Protein 4MLA (pdb70)

InterPro domains:
  IPR006093 Oxygen oxidoreductase covalent FAD-binding site [PS00862] (63-98)
  IPR006094 FAD linked oxidase, N-terminal [PF01565] (63-203)
  IPR015345 Cytokinin dehydrogenase 1, FAD/cytokinin binding domain [PF09265] (235-510)
  IPR016164 FAD-linked oxidase-like, C-terminal [SSF55103] (235-510)
  IPR016166 FAD-binding domain, PCMH-type [PS51387] (59-234)
  IPR016167 FAD-binding, type PCMH, subdomain 1 [G3DSA:3.30.43.10] (47-510)
  IPR016169 FAD-binding, type PCMH, subdomain 2 [G3DSA:3.30.465.10] (116-236)
  IPR016170 Cytokinin dehydrogenase, C-terminal domain superfamily [G3DSA:3.40.462.10] (237-469)
  IPR036318 FAD-binding, type PCMH-like superfamily [SSF56176] (43-233)
  IPR050432 FAD-linked Oxidoreductases in Biosynthesis Pathways [PTHR13878] (32-510)

B-factor: mean 43.99, std 16.85, range [20.05, 146.57]

Solvent-accessible surface area: 39400 Å² total; per-residue (Å²): 138,80,66,68,60,1,50,76,43,231,32,102,24,101,25,23,49,171,134,12,80,78,14,3,121,4,11,0,30,61,32,83,60,100,5,12,0,3,0,46,3,40,28,27,71,5,0,1,30,0,0,119,30,0,61,86,60,24,144,66,4,103,9,9,0,1,38,30,18,68,5,45,36,14,41,1,19,9,2,1,63,117,0,0,0,0,88,8,22,40,32,117,47,73,112,35,110,30,63,126,28,56,0,9,0,6,2,0,6,19,2,5,55,0,0,115,45,0,50,163,97,38,37,0,1,54,2,1,16,30,22,1,30,30,3,0,10,32,10,0,19,37,0,0,15,2,1,11,0,10,74,46,0,0,3,8,44,14,12,55,53,1,27,0,0,4,0,83,0,70,67,31,74,2,10,66,156,94,91,44,46,4,3,26,0,9,2,4,0,22,23,3,1,9,7,10,5,45,2,68,3,9,15,45,112,22,18,94,44,0,27,28,1,53,0,5,3,58,71,21,75,21,0,4,62,4,0,17,59,0,7,122,38,153,118,2,0,26,2,2,1,0,39,3,18,5,93,122,113,32,35,43,95,94,10,99,96,78,10,113,23,79,102,120,197,30,26,16,3,0,2,0,2,23,41,17,73,73,84,78,45,102,60,8,79,120,73,6,61,75,8,24,92,138,14,129,10,64,122,60,7,17,2,26,24,58,25,57,12,49,99,3,2,21,32,46,49,78,55,10,98,133,61,119,90,119,99,60,19,90,19,34,7,8,61,6,10,0,6,0,9,121,80,6,5,116,113,0,8,103,43,0,4,64,169,18,19,171,56,20,87,55,21,70,8,10,0,2,1,2,20,43,87,79,23,57,120,89,6,8,23,20,33,5,132,56,118,18,1,0,13,0,1,13,35,25,27,3,68,49,192,85,53,131,5,6,63,75,60,12,99,56,40,26,55,74,2,45,98,26,5,140,147,33,120,2,44,33,52,16,37,61,8,67,45,87,70,51,125,80,0,77,104,14,7,40,107,82,24,116,22,3,65,103,12,1,109,103,36,0,23,24,2,0,5,12,36,12,17,109,2,10,88,45,37,58,84,143,74,52,75,57,0,54,85,52,210,18,89,24,102,24,22,56,173,127,12,77,75,12,3,117,3,13,0,33,61,33,84,62,104,5,10,0,2,0,48,4,43,28,27,71,4,0,1,30,0,0,122,31,0,63,86,55,20,152,62,5,106,6,10,0,1,37,32,18,66,5,44,37,13,38,1,19,11,2,1,62,124,0,0,0,0,94,8,22,44,30,107,50,71,109,39,104,32,64,126,30,55,0,8,0,6,2,0,4,13,2,7,50,0,0,117,45,0,50,161,100,39,39,0,2,54,3,1,14,32,23,1,26,30,4,0,10,32,10,0,18,38,0,0,15,2,1,11,0,9,70,49,0,0,4,9,43,16,13,57,52,1,25,0,0,6,0,87,0,71,67,30,75,1,12,67,160,93,83,44,46,4,4,28,0,7,2,3,1,23,22,2,2,7,7,10,4,49,2,64,3,9,15,44,112,23,18,92,48,0,27,48,2,112,0,47,2,69,72,26,84,17,0,0,77,3,0,11,59,0,7,116,36,162,111,3,0,27,3,1,1,0,37,3,71,5,124,222,34,57,15,10,0,1,0,2,22,39,17,63,78,77,78,44,99,79,6,79,126,57,6,59,79,7,20,91,136,10,131,7,71,122,107,27,74,150,101,64,58,25,53,13,47,99,3,2,19,32,45,47,78,54,10,95,135,60,120,89,116,98,63,19,92,18,34,6,3,60,6,11,0,5,0,10,99,79,5,0,55,114,0,5,94,52,0,4,58,164,16,19,149,73,26,128,55,18,72,6,11,0,2,1,2,20,49,90,83,24,58,126,93,6,8,22,19,38,5,131,56,114,21,0,0,12,0,0,12,34,26,27,3,70,47,191,86,53,152,8,7,67,74,59,12,93,55,33,28,63,79,2,45,110,25,6,134,146,34,119,2,42,32,56,17,38,61,7,67,47,86,68,52,127,75,1,76,99,17,8,38,108,84,22,119,26,3,63,101,13,1,104,100,33,0,23,25,2,0,5,12,37,12,18,103,2,11,84,49,36,63,71

Sequence (937 aa):
DMLSPLGALRLDGHFSFHDVSAMARDFGNQCSFLPAAVLHPGSVSDIAATVRHVFSLGEGSPLTVAARGHGHSLMGQSQAAQGIVVRMESLRGARLQVHDGFVDAPGGELWINVLRETLKHGLAPKSWTDYLHLTVGGTLSNAGVSGQAFRHGPQVSNVNQLEIVTGRGDVVTCSPEDNSDLFYAALGGLGQFGIITRARIALEPAPEMVRWIRVLYSDFESFTEDQEMLIMAENSFDYIEGFVIINRTGILNNWRASFKPQDPRVLYCLELTKNFNSGDTDTMEQEVAVLLSRLRFIQSTLFHTDVTYLEFLDRVHTSELKLRAQSLWEVPHPWLNLLIPRSSIRRFATEVFGRILKDSNNGPILLYPVNKSKWDNKTSVVIPDEEIFYLVGFLSSAPSLSGHGSIAHAMSLNSQIVEFCEEADIGMKQYLAHYTTQEQWKTHFGARWETFERRKHRYDPLAILAPGQRIFPKASLDMLSPLGALRLDGHFSFHDVSAMARDFGNQCSFLPAAVLHPGSVSDIAATVRHVFSLGEGSPLTVAARGHGHSLMGQSQAAQGIVVRMESLRGARLQVHDGFVDAPGGELWINVLRETLKHGLAPKSWTDYLHLTVGGTLSNAGVSGQAFRHGPQVSNVNQLEIVTGRGDVVTCSPEDNSDLFYAALGGLGQFGIITRARIALEPAPEMVRWIRVLYSDFESFTEDQEMLIMAENSFDYIEGFVIINRVLYCLELTKNFNSGDTDTMEQEVAVLLSRLRFIQSTLFHTDVTYLEFLDRVHTSELKLRAQSLWEVPHPWLNLLIPRSSIRRFATEVFGRILKDSNNGPILLYPVNKSKWDNKTSVVIPDEEIFYLVGFLSSAPSLSGHGSIAHAMSLNSQIVEFCEEADIGMKQYLAHYTTQEQWKTHFGARWETFERRKHRYDPLAILAPGQRIFPKASL

Secondary structure (DSSP, 8-state):
--SHHHHTS--SSEEESS--GGGG--TT-S-----SEEEE-SSHHHHHHHHHHHHHTGGG----EEEESS---SSSTT--TTSEEEEGGGG-SS--EEETTEEEEETT-BHHHHHHHHHTTTEEES---S-SSSBHHHHHTT----TTHHHH--GGGSEEEEEEEETTS-EEEEBTTBSHHHHHHHTT-TTSSEEEEEEEEEEEEPPSEEEEEEEEES-HHHHHHHHHHHHHSTT--SEEEEEEEES---HHHHHTTTSEES---EEEEEEEEEEE-GGGHHHHHHHHHHHHHT--SEEEEEEEEEEEHHHHHTHHHHHHHHH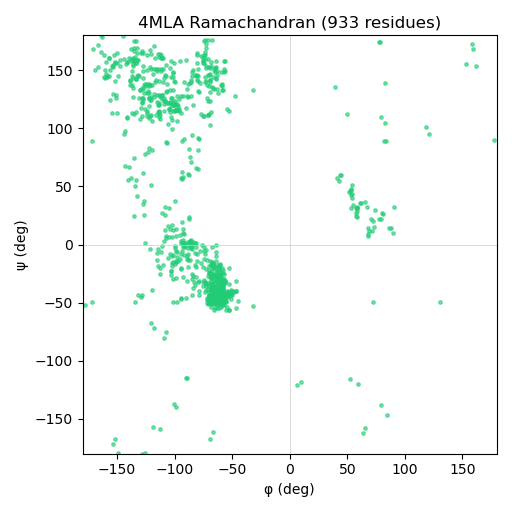HHTT-SSS----EEEEEEGGGHHHHHHHIIIII-S--TTS-EEEEEEEGGGS-TTSS----SSSEEEEEEE------SSTTSSHHHHHHHHHHHHHHHHHTT---EESS----SHHHHHHHHGGGHHHHHHHHHHH-TT--B-GGG-SS-TT--/--SHHHHTS--SSEEESS--GGGS--TT-S-----SEEEE-SSHHHHHHHHHHHHHT-TT----EEEESS---SSSTT--TTSEEEEGGGG-SS--EEETTEEEEETT-BHHHHHHHHHTTTEEES---S-SSSBHHHHHTT---STTHHHH--GGGSEEEEEEEETTS-EEEEBTTBSHHHHHHHTT-TTSSEEEEEEEEEEEEPPSEEEEEEEEES-HHHHHHHHHHHTT-TT--SEEEEEEEE--EEEEEEEEEEE-GGGHHHHHHHHHHHHHT--S-GGG-EEEEEEHHHHHTHHHHHHHHHHHTT-SSS----EEEEEEGGGHHHHHHHIIIII-S--TTS-EEEEEEEGGGS-TTSS----SSSEEEEEEE------SSSSSSHHHHHHHHHHHHHHHHHTT---EESS----SHHHHHHHHGGGHHHHHHHHHHH-TT--B-GGG-SS-TT--

Foldseek 3Di:
DLCVVVQVDPALFHKDQPPFQVLQDAQLLPGGAGERIETLHPDLLNVLVNLQSQVVVPQPDQAFEFEDARRHQNFQLRHDRHYYHYDQLSCQDDQWDDPPQKTKGFQNHFQLVNQVVQVVVQKHFQAAALAGRTGNLRCQLFFGHFQQCQPQNHQVLFWAWFFWQFSNSDTDIDGCVRPNLLSQCSRVVSFLGTGGGIIMGGMDRAFFKKKKKKFKDQDPVQVQVLQVCQSPDDPHFSGWWKWKFAPDDCPLVVLVVPWQWPPANIMMMIITMHGHHPVCVVVRVVSVCVNCVPGDTDNRRITIDMDTPSCSSNVVVVVCVVCVVVVNSRFRWPKWKKKFAPVLVVVLCCCLRVPLDRGLVQHIWMKHKHACVSDDPSHQHQHFPHRIIMIIMSGGGQRDCDDDRHPPNVVVSNVVSVVCCVVVVRRMATRSDQDQELVVVCVNCPVNNVSSVVSSCVGNVQSSYSCSSNNARGRRD/DLVVVLQVDPFLFHKDQDPFQVLQDALLLPGGAGERIETLHPDVLNVLVLLQSVVVCPLHDQAFEFEDARRNFNFQLRHDRNYYHYDQLSCQDDQFDDPDQKTKGFQNHFQLVNAVVQVVVQKHFQAAALAGRTGNLRCQLFFGHFQQCQPQNTQVLFWAWFFWQFSNSDTDIDGCVGPNLLSQCSGVVSFLGTGTGIIMGGMDRAFFKKKKKKFKALDPVQQQVLLVCQSPDDQHFNGWWKWWFFVNIMIMIITMHGHHPVCPVVRVVVVCVSCVVGDTPVVRMDIDMGTPSCSSNVVVVVCVVCVVVVNSSFRWPKWKKKFAPVLVVVLCCPLRVPLDRGLVQHIWIKHKHAPVSDDPSHQHQHFPHRIIIIIMSGGGQRDCDDPRHPPNSVVSNCVSVVCCVVVVRRMATGSDQDQELVVVCVNCPVNVVSSVVSSCVGNQQSNYSCRSNNQRGRRD

CATH classification: 3.30.43.10 (+2 more: 3.30.465.10, 3.40.462.10)

Organism: Zea mays (NCBI:txid4577)

Radius of gyration: 54.58 Å; Cα contacts (8 Å, |Δi|>4): 2149; chains: 2; bounding box: 59×53×163 Å

Nearest PDB structures (foldseek):
  4mla-assembly2_B  TM=1.002E+00  e=0.000E+00  Zea mays
  4mla-assembly1_A  TM=1.002E+00  e=7.127E-101  Zea mays
  4ml8-assembly2_B  TM=1.000E+00  e=2.407E-96  Zea mays
  4ml8-assembly4_D  TM=9.997E-01  e=1.576E-95  Zea mays
  6yap-assembly1_A  TM=9.519E-01  e=5.473E-66  Zea mays

Structure (mmCIF, N/CA/C/O backbone):
data_4MLA
#
_entry.id   4MLA
#
_cell.length_a   75.720
_cell.length_b   181.890
_cell.length_c   196.960
_cell.angle_alpha   90.00
_cell.angle_beta   90.00
_cell.angle_gamma   90.00
#
_symmetry.space_group_name_H-M   'C 2 2 21'
#
loop_
_entity.id
_entity.type
_entity.pdbx_description
1 polymer 'Cytokinin oxidase 2'
2 non-polymer 'FLAVIN-ADENINE DINUCLEOTIDE'
3 non-polymer 'ISOPROPYL ALCOHOL'
4 non-polymer 1,2-ETHANEDIOL
5 non-polymer GLYCEROL
6 water water
#
loop_
_atom_site.group_PDB
_atom_site.id
_atom_site.type_symbol
_atom_site.label_atom_id
_atom_site.label_alt_id
_atom_site.label_comp_id
_atom_site.label_asym_id
_atom_site.label_entity_id
_atom_site.label_seq_id
_atom_site.pdbx_PDB_ins_code
_atom_site.Cartn_x
_atom_site.Cartn_y
_atom_site.Cartn_z
_atom_site.occupancy
_atom_site.B_iso_or_equiv
_atom_site.auth_seq_id
_atom_site.auth_comp_id
_atom_site.auth_asym_id
_atom_site.auth_atom_id
_atom_site.pdbx_PDB_model_num
ATOM 1 N N . ASP A 1 14 ? 92.410 188.213 113.445 1.00 83.52 29 ASP A N 1
ATOM 2 C CA . ASP A 1 14 ? 91.259 188.910 112.876 1.00 83.10 29 ASP A CA 1
ATOM 3 C C . ASP A 1 14 ? 91.618 190.352 112.511 1.00 85.09 29 ASP A C 1
ATOM 4 O O . ASP A 1 14 ? 91.844 191.176 113.405 1.00 84.86 29 ASP A O 1
ATOM 9 N N . MET A 1 15 ? 91.700 190.639 111.190 1.00 80.04 30 MET A N 1
ATOM 10 C CA . MET A 1 15 ? 91.999 191.971 110.627 1.00 78.56 30 MET A CA 1
ATOM 11 C C . MET A 1 15 ? 90.711 192.772 110.452 1.00 80.09 30 MET A C 1
ATOM 12 O O . MET A 1 15 ? 90.765 193.998 110.317 1.00 79.20 30 MET A O 1
ATOM 17 N N . LEU A 1 16 ? 89.557 192.073 110.433 1.00 75.79 31 LEU A N 1
ATOM 18 C CA . LEU A 1 16 ? 88.241 192.689 110.274 1.00 75.41 31 LEU A CA 1
ATOM 19 C C . LEU A 1 16 ? 87.499 193.036 111.584 1.00 78.08 31 LEU A C 1
ATOM 20 O O . LEU A 1 16 ? 86.452 193.683 111.542 1.00 78.05 31 LEU A O 1
ATOM 25 N N . SER A 1 17 ? 88.061 192.638 112.745 1.00 72.46 32 SER A N 1
ATOM 26 C CA . SER A 1 17 ? 87.499 192.985 114.051 1.00 70.77 32 SER A CA 1
ATOM 27 C C . SER A 1 17 ? 87.867 194.440 114.430 1.00 70.39 32 SER A C 1
ATOM 28 O O . SER A 1 17 ? 86.970 195.137 114.910 1.00 69.27 32 SER A O 1
ATOM 31 N N . PRO A 1 18 ? 89.108 194.968 114.167 1.00 64.16 33 PRO A N 1
ATOM 32 C CA . PRO A 1 18 ? 89.384 196.383 114.495 1.00 63.17 33 PRO A CA 1
ATOM 33 C C . PRO A 1 18 ? 88.635 197.353 113.575 1.00 64.96 33 PRO A C 1
ATOM 34 O O . PRO A 1 18 ? 88.483 198.532 113.899 1.00 64.72 33 PRO A O 1
ATOM 38 N N . LEU A 1 19 ? 88.177 196.834 112.424 1.00 59.60 34 LEU A N 1
ATOM 39 C CA . LEU A 1 19 ? 87.384 197.502 111.399 1.00 58.23 34 LEU A CA 1
ATOM 40 C C . LEU A 1 19 ? 85.987 197.721 112.004 1.00 59.52 34 LEU A C 1
ATOM 41 O O . LEU A 1 19 ? 85.440 198.827 111.928 1.00 59.71 34 LEU A O 1
ATOM 46 N N . GLY A 1 20 ? 85.465 196.680 112.661 1.00 52.12 35 GLY A N 1
ATOM 47 C CA . GLY A 1 20 ? 84.185 196.725 113.356 1.00 50.80 35 GLY A CA 1
ATOM 48 C C . GLY A 1 20 ? 84.205 197.595 114.598 1.00 51.17 35 GLY A C 1
ATOM 49 O O . GLY A 1 20 ? 83.140 197.945 115.115 1.00 50.33 35 GLY A O 1
ATOM 50 N N . ALA A 1 21 ? 85.427 197.967 115.072 1.00 46.29 36 ALA A N 1
ATOM 51 C CA . ALA A 1 21 ? 85.666 198.840 116.230 1.00 45.50 36 ALA A CA 1
ATOM 52 C C . ALA A 1 21 ? 85.740 200.350 115.856 1.00 47.55 36 ALA A C 1
ATOM 53 O O . ALA A 1 21 ? 85.733 201.202 116.742 1.00 46.89 36 ALA A O 1
ATOM 55 N N . LEU A 1 22 ? 85.791 200.680 114.557 1.00 42.84 37 LEU A N 1
ATOM 56 C CA . LEU A 1 22 ? 85.782 202.078 114.108 1.00 41.83 37 LEU A CA 1
ATOM 57 C C . LEU A 1 22 ? 84.419 202.715 114.449 1.00 43.40 37 LEU A C 1
ATOM 58 O O . LEU A 1 22 ? 83.384 202.071 1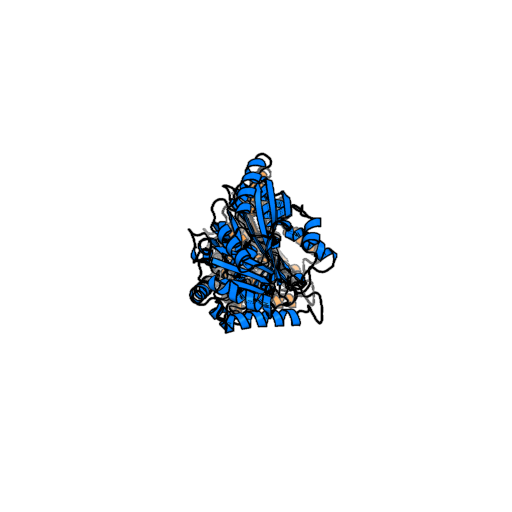14.258 1.00 41.50 37 LEU A O 1
ATOM 63 N N . ARG A 1 23 ? 84.430 203.941 115.000 1.00 40.73 38 ARG A N 1
ATOM 64 C CA . ARG A 1 23 ? 83.224 204.685 115.375 1.00 41.75 38 ARG A CA 1
ATOM 65 C C . ARG A 1 23 ? 82.680 205.468 114.175 1.00 44.42 38 ARG A C 1
ATOM 66 O O . ARG A 1 23 ? 82.762 206.694 114.112 1.00 45.13 38 ARG A O 1
ATOM 74 N N . LEU A 1 24 ? 82.130 204.728 113.211 1.00 38.22 39 LEU A N 1
ATOM 75 C CA . LEU A 1 24 ? 81.607 205.275 111.961 1.00 36.15 39 LEU A CA 1
ATOM 76 C C . LEU A 1 24 ? 80.303 206.024 112.109 1.00 35.34 39 LEU A C 1
ATOM 77 O O . LEU A 1 24 ? 79.457 205.645 112.921 1.00 33.89 39 LEU A O 1
ATOM 82 N N . ASP A 1 25 ? 80.079 207.003 111.214 1.00 30.21 40 ASP A N 1
ATOM 83 C CA . ASP A 1 25 ? 78.787 207.674 111.089 1.00 29.65 40 ASP A CA 1
ATOM 84 C C . ASP A 1 25 ? 77.777 206.650 110.480 1.00 33.72 40 ASP A C 1
ATOM 85 O O . ASP A 1 25 ? 76.604 206.660 110.854 1.00 36.09 40 ASP A O 1
ATOM 90 N N . GLY A 1 26 ? 78.271 205.797 109.568 1.00 28.57 41 GLY A N 1
ATOM 91 C CA . GLY A 1 26 ? 77.561 204.687 108.915 1.00 28.54 41 GLY A CA 1
ATOM 92 C C . GLY A 1 26 ? 77.883 203.350 109.578 1.00 33.43 41 GLY A C 1
ATOM 93 O O . GLY A 1 26 ? 77.982 203.279 110.810 1.00 32.16 41 GLY A O 1
ATOM 94 N N . HIS A 1 27 ? 78.060 202.278 108.783 1.00 30.33 42 HIS A N 1
ATOM 95 C CA . HIS A 1 27 ? 78.353 200.941 109.334 1.00 30.86 42 HIS A CA 1
ATOM 96 C C . HIS A 1 27 ? 78.947 200.003 108.302 1.00 35.40 42 HIS A C 1
ATOM 97 O O . HIS A 1 27 ? 78.818 200.250 107.108 1.00 36.13 42 HIS A O 1
ATOM 104 N N . PHE A 1 28 ? 79.568 198.912 108.776 1.00 32.35 43 PHE A N 1
ATOM 105 C CA . PHE A 1 28 ? 80.111 197.809 107.983 1.00 32.22 43 PHE A CA 1
ATOM 106 C C . PHE A 1 28 ? 79.131 196.627 108.027 1.00 40.91 43 PHE A C 1
ATOM 107 O O . PHE A 1 28 ? 78.485 196.399 109.053 1.00 40.30 43 PHE A O 1
ATOM 115 N N . SER A 1 29 ? 79.027 195.903 106.901 1.00 40.66 44 SER A N 1
ATOM 116 C CA . SER A 1 29 ? 78.298 194.642 106.705 1.00 41.42 44 SER A CA 1
ATOM 117 C C . SER A 1 29 ? 79.412 193.613 106.435 1.00 49.13 44 SER A C 1
ATOM 118 O O . SER A 1 29 ? 80.220 193.833 105.522 1.00 46.94 44 SER A O 1
ATOM 121 N N . PHE A 1 30 ? 79.530 192.552 107.283 1.00 48.29 45 PHE A N 1
ATOM 122 C CA . PHE A 1 30 ? 80.586 191.544 107.133 1.00 48.32 45 PHE A CA 1
ATOM 123 C C . PHE A 1 30 ? 80.100 190.164 106.661 1.00 55.60 45 PHE A C 1
ATOM 124 O O . PHE A 1 30 ? 80.913 189.237 106.579 1.00 56.03 45 PHE A O 1
ATOM 132 N N . HIS A 1 31 ? 78.797 190.010 106.372 1.00 54.11 46 HIS A N 1
ATOM 133 C CA . HIS A 1 31 ? 78.243 188.724 105.920 1.00 55.43 46 HIS A CA 1
ATOM 134 C C . HIS A 1 31 ? 77.302 188.874 104.714 1.00 58.80 46 HIS A C 1
ATOM 135 O O . HIS A 1 31 ? 77.482 188.175 103.713 1.00 58.63 46 HIS A O 1
ATOM 142 N N . ASP A 1 32 ? 76.334 189.810 104.798 1.00 54.45 47 ASP A N 1
ATOM 143 C CA . ASP A 1 32 ? 75.385 190.109 103.729 1.00 54.14 47 ASP A CA 1
ATOM 144 C C . ASP A 1 32 ? 76.108 191.012 102.703 1.00 57.37 47 ASP A C 1
ATOM 145 O O . ASP A 1 32 ? 75.992 192.241 102.756 1.00 58.78 47 ASP A O 1
ATOM 150 N N . VAL A 1 33 ? 76.905 190.391 101.801 1.00 50.14 48 VAL A N 1
ATOM 151 C CA . VAL A 1 33 ?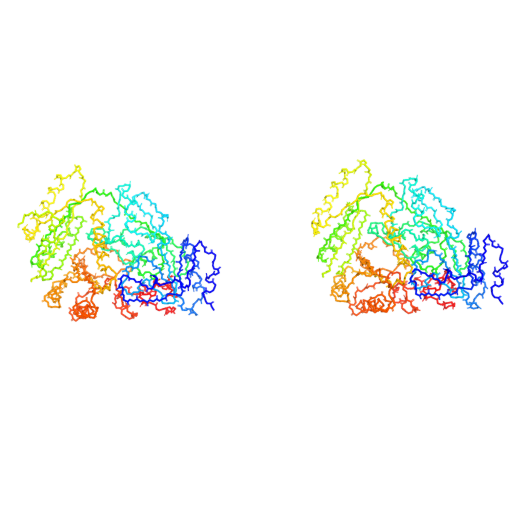 77.769 191.100 100.850 1.00 47.53 48 VAL A CA 1
ATOM 152 C C . VAL A 1 33 ? 77.599 190.743 99.353 1.00 50.14 48 VAL A C 1
ATOM 153 O O . VAL A 1 33 ? 78.338 191.285 98.530 1.00 50.18 48 VAL A O 1
ATOM 157 N N . SER A 1 34 ? 76.670 189.837 99.007 1.00 45.43 49 SER A N 1
ATOM 158 C CA . SER A 1 34 ? 76.429 189.343 97.635 1.00 44.91 49 SER A CA 1
ATOM 159 C C . SER A 1 34 ? 76.178 190.388 96.549 1.00 45.32 49 SER A C 1
ATOM 160 O O . SER A 1 34 ? 76.665 190.225 95.425 1.00 43.17 49 SER A O 1
ATOM 163 N N . ALA A 1 35 ? 75.391 191.439 96.872 1.00 40.34 50 ALA A N 1
ATOM 164 C CA . ALA A 1 35 ? 75.058 192.518 95.942 1.00 38.30 50 ALA A CA 1
ATOM 165 C C . ALA A 1 35 ? 76.316 193.261 95.423 1.00 39.52 50 ALA A C 1
ATOM 166 O O . ALA A 1 35 ? 76.311 193.740 94.292 1.00 38.87 50 ALA A O 1
ATOM 168 N N . MET A 1 36 ? 77.403 193.290 96.227 1.00 35.60 51 MET A N 1
ATOM 169 C CA . MET A 1 36 ? 78.687 193.954 95.911 1.00 34.71 51 MET A CA 1
ATOM 170 C C . MET A 1 36 ? 79.673 192.995 95.253 1.00 38.05 51 MET A C 1
ATOM 171 O O . MET A 1 36 ? 80.835 193.356 94.993 1.00 37.71 51 MET A O 1
ATOM 176 N N . ALA A 1 37 ? 79.209 191.763 95.001 1.00 33.70 52 ALA A N 1
ATOM 177 C CA . ALA A 1 37 ? 79.998 190.714 94.375 1.00 33.88 52 ALA A CA 1
ATOM 178 C C . ALA A 1 37 ? 79.502 190.471 92.941 1.00 37.79 52 ALA A C 1
ATOM 179 O O . ALA A 1 37 ? 79.672 189.393 92.397 1.00 39.72 52 ALA A O 1
ATOM 181 N N . ARG A 1 38 ? 78.886 191.474 92.330 1.00 32.39 53 ARG A N 1
ATOM 182 C CA . ARG A 1 38 ? 78.432 191.395 90.944 1.00 32.52 53 ARG A CA 1
ATOM 183 C C . ARG A 1 38 ? 78.395 192.770 90.318 1.00 35.69 53 ARG A C 1
ATOM 184 O O . ARG A 1 38 ? 78.457 193.775 91.040 1.00 34.86 53 ARG A O 1
ATOM 192 N N . ASP A 1 39 ? 78.341 192.810 88.973 1.00 30.60 54 ASP A N 1
ATOM 193 C CA . ASP A 1 39 ? 78.318 194.047 88.219 1.00 30.89 54 ASP A CA 1
ATOM 194 C C . ASP A 1 39 ? 77.535 193.842 86.934 1.00 33.74 54 ASP A C 1
ATOM 195 O O . ASP A 1 39 ? 77.029 192.727 86.686 1.00 32.52 54 ASP A O 1
ATOM 200 N N . PHE A 1 40 ? 77.433 194.911 86.112 1.00 28.40 55 PHE A N 1
ATOM 201 C CA . PHE A 1 40 ? 76.682 194.892 84.848 1.00 27.97 55 PHE A CA 1
ATOM 202 C C . PHE A 1 40 ? 77.192 193.853 83.818 1.00 31.01 55 PHE A C 1
ATOM 203 O O . PHE A 1 40 ? 76.411 193.354 82.994 1.00 29.02 55 PHE A O 1
ATOM 211 N N . GLY A 1 41 ? 78.494 193.566 83.875 1.00 29.43 56 GLY A N 1
ATOM 212 C CA . GLY A 1 41 ? 79.146 192.581 83.021 1.00 29.94 56 GLY A CA 1
ATOM 213 C C . GLY A 1 41 ? 78.525 191.204 83.179 1.00 33.65 56 GLY A C 1
ATOM 214 O O . GLY A 1 41 ? 78.441 190.456 82.206 1.00 29.83 56 GLY A O 1
ATOM 215 N N . ASN A 1 42 ? 78.058 190.886 84.418 1.00 31.88 57 ASN A N 1
ATOM 216 C CA . ASN A 1 42 ? 77.415 189.617 84.799 1.00 32.52 57 ASN A CA 1
ATOM 217 C C . ASN A 1 42 ? 78.230 188.384 84.445 1.00 37.09 57 ASN A C 1
ATOM 218 O O . ASN A 1 42 ? 77.683 187.401 83.962 1.00 35.71 57 ASN A O 1
ATOM 223 N N . GLN A 1 43 ? 79.546 188.457 84.691 1.00 35.48 58 GLN A N 1
ATOM 224 C CA . GLN A 1 43 ? 80.507 187.393 84.401 1.00 36.67 58 GLN A CA 1
ATOM 225 C C . GLN A 1 43 ? 81.392 187.142 85.620 1.00 43.42 58 GLN A C 1
ATOM 226 O O . GLN A 1 43 ? 81.635 185.987 85.950 1.00 45.55 58 GLN A O 1
ATOM 232 N N . CYS A 1 44 ? 81.880 188.209 86.287 1.00 38.56 59 CYS A N 1
ATOM 233 C CA . CYS A 1 44 ? 82.767 188.090 87.440 1.00 38.08 59 CYS A CA 1
ATOM 234 C C . CYS A 1 44 ? 82.023 188.280 88.746 1.00 40.89 59 CYS A C 1
ATOM 235 O O . CYS A 1 44 ? 81.156 189.161 88.861 1.00 38.83 59 CYS A O 1
ATOM 238 N N . SER A 1 45 ? 82.394 187.466 89.739 1.00 36.88 60 SER A N 1
ATOM 239 C CA . SER A 1 45 ? 81.838 187.524 91.086 1.00 37.52 60 SER A CA 1
ATOM 240 C C . SER A 1 45 ? 82.932 187.273 92.121 1.00 40.71 60 SER A C 1
ATOM 241 O O . SER A 1 45 ? 83.469 186.161 92.211 1.00 38.65 60 SER A O 1
ATOM 244 N N . PHE A 1 46 ? 83.297 188.343 92.862 1.00 36.81 61 PHE A N 1
ATOM 245 C CA . PHE A 1 46 ? 84.324 188.319 93.896 1.00 35.84 61 PHE A CA 1
ATOM 246 C C . PHE A 1 46 ? 83.716 188.774 95.207 1.00 40.49 61 PHE A C 1
ATOM 247 O O . PHE A 1 46 ? 83.387 189.953 95.369 1.00 38.62 61 PHE A O 1
ATOM 255 N N . LEU A 1 47 ? 83.541 187.832 96.149 1.00 39.07 62 LEU A N 1
ATOM 256 C CA . LEU A 1 47 ? 82.969 188.158 97.456 1.00 38.40 62 LEU A CA 1
ATOM 257 C C . LEU A 1 47 ? 83.920 189.011 98.270 1.00 38.81 62 LEU A C 1
ATOM 258 O O . LEU A 1 47 ? 85.073 188.632 98.479 1.00 37.46 62 LEU A O 1
ATOM 263 N N . PRO A 1 48 ? 83.471 190.197 98.714 1.00 34.04 63 PRO A N 1
ATOM 264 C CA . PRO A 1 48 ? 84.342 190.997 99.574 1.00 34.20 63 PRO A CA 1
ATOM 265 C C . PRO A 1 48 ? 84.254 190.471 101.017 1.00 39.34 63 PRO A C 1
ATOM 266 O O . PRO A 1 48 ? 83.292 189.778 101.368 1.00 38.79 63 PRO A O 1
ATOM 270 N N . ALA A 1 49 ? 85.212 190.845 101.856 1.00 36.97 64 ALA A N 1
ATOM 271 C CA . ALA A 1 49 ? 85.192 190.493 103.279 1.00 37.11 64 ALA A CA 1
ATOM 272 C C . ALA A 1 49 ? 84.224 191.445 104.019 1.00 40.44 64 ALA A C 1
ATOM 273 O O . ALA A 1 49 ? 83.600 191.048 104.995 1.00 39.72 64 ALA A O 1
ATOM 275 N N . ALA A 1 50 ? 84.088 192.711 103.542 1.00 36.43 65 ALA A N 1
ATOM 276 C CA . ALA A 1 50 ? 83.191 193.692 104.174 1.00 34.35 65 ALA A CA 1
ATOM 277 C C . ALA A 1 50 ? 82.654 194.723 103.187 1.00 35.58 65 ALA A C 1
ATOM 278 O O . ALA A 1 50 ? 83.222 194.933 102.121 1.00 32.98 65 ALA A O 1
ATOM 280 N N . VAL A 1 51 ? 81.527 195.321 103.538 1.00 32.34 66 VAL A N 1
ATOM 281 C CA . VAL A 1 51 ? 80.889 196.370 102.756 1.00 31.65 66 VAL A CA 1
ATOM 282 C C . VAL A 1 51 ? 80.699 197.547 103.669 1.00 33.59 66 VAL A C 1
ATOM 283 O O . VAL A 1 51 ? 80.001 197.420 104.673 1.00 33.60 66 VAL A O 1
ATOM 287 N N . LEU A 1 52 ? 81.359 198.677 103.356 1.00 28.57 67 LEU A N 1
ATOM 288 C CA . LEU A 1 52 ? 81.158 199.913 104.090 1.00 27.33 67 LEU A CA 1
ATOM 289 C C . LEU A 1 52 ? 79.945 200.667 103.491 1.00 29.88 67 LEU A C 1
ATOM 290 O O . LEU A 1 52 ? 79.874 200.896 102.275 1.00 27.62 67 LEU A O 1
ATOM 295 N N . HIS A 1 53 ? 78.998 201.041 104.351 1.00 28.87 68 HIS A N 1
ATOM 296 C CA . HIS A 1 53 ? 77.863 201.891 103.993 1.00 29.92 68 HIS A CA 1
ATOM 297 C C . HIS A 1 53 ? 78.247 203.215 104.659 1.00 31.35 68 HIS A C 1
ATOM 298 O O . HIS A 1 53 ? 77.967 203.379 105.841 1.00 31.45 68 HIS A O 1
ATOM 305 N N . PRO A 1 54 ? 79.028 204.109 103.988 1.00 29.42 69 PRO A N 1
ATOM 306 C CA . PRO A 1 54 ? 79.522 205.316 104.697 1.00 28.69 69 PRO A CA 1
ATOM 307 C C . PRO A 1 54 ? 78.439 206.318 105.033 1.00 34.81 69 PRO A C 1
ATOM 308 O O . PRO A 1 54 ? 77.524 206.542 104.235 1.00 35.71 69 PRO A O 1
ATOM 312 N N . GLY A 1 55 ? 78.562 206.911 106.211 1.00 31.58 70 GLY A N 1
ATOM 313 C CA . GLY A 1 55 ? 77.642 207.935 106.685 1.00 30.17 70 GLY A CA 1
ATOM 314 C C . GLY A 1 55 ? 78.215 209.313 106.456 1.00 32.98 70 GLY A C 1
ATOM 315 O O . GLY A 1 55 ? 77.556 210.313 106.740 1.00 32.39 70 GLY A O 1
ATOM 316 N N . SER A 1 56 ? 79.476 209.370 105.983 1.00 29.44 71 SER A N 1
ATOM 317 C CA . SER A 1 56 ? 80.207 210.618 105.750 1.00 30.29 71 SER A CA 1
ATOM 318 C C . SER A 1 56 ? 81.497 210.310 105.017 1.00 33.52 71 SER A C 1
ATOM 319 O O . SER A 1 56 ? 81.892 209.149 104.967 1.00 31.82 71 SER A O 1
ATOM 322 N N . VAL A 1 57 ? 82.186 211.343 104.501 1.00 31.70 72 VAL A N 1
ATOM 323 C CA . VAL A 1 57 ? 83.493 211.144 103.868 1.00 32.28 72 VAL A CA 1
ATOM 324 C C . VAL A 1 57 ? 84.548 210.723 104.910 1.00 35.83 72 VAL A C 1
ATOM 325 O O . VAL A 1 57 ? 85.485 209.994 104.587 1.00 35.04 72 VAL A O 1
ATOM 329 N N . SER A 1 58 ? 84.343 211.145 106.169 1.00 33.72 73 SER A N 1
ATOM 330 C CA . SER A 1 58 ? 85.190 210.801 107.312 1.00 33.99 73 SER A CA 1
ATOM 331 C C . SER A 1 58 ? 85.241 209.275 107.497 1.00 36.35 73 SER A C 1
ATOM 332 O O . SER A 1 58 ? 86.314 208.738 107.731 1.00 35.31 73 SER A O 1
ATOM 335 N N . ASP A 1 59 ? 84.093 208.572 107.317 1.00 32.77 74 ASP A N 1
ATOM 336 C CA . ASP A 1 59 ? 84.012 207.101 107.361 1.00 31.00 74 ASP A CA 1
ATOM 337 C C . ASP A 1 59 ? 84.938 206.457 106.342 1.00 33.21 74 ASP A C 1
ATOM 338 O O . ASP A 1 59 ? 85.559 205.434 106.638 1.00 32.57 74 ASP A O 1
ATOM 343 N N . ILE A 1 60 ? 84.987 207.027 105.121 1.00 28.69 75 ILE A N 1
ATOM 344 C CA . ILE A 1 60 ? 85.804 206.516 104.017 1.00 28.06 75 ILE A CA 1
ATOM 345 C C . ILE A 1 60 ? 87.281 206.696 104.335 1.00 32.20 75 ILE A C 1
ATOM 346 O O . ILE A 1 60 ? 88.060 205.754 104.177 1.00 32.86 75 ILE A O 1
ATOM 351 N N . ALA A 1 61 ? 87.643 207.906 104.772 1.00 28.93 76 ALA A N 1
ATOM 352 C CA . ALA A 1 61 ? 88.985 208.309 105.183 1.00 29.76 76 ALA A CA 1
ATOM 353 C C . ALA A 1 61 ? 89.477 207.424 106.337 1.00 33.57 76 ALA A C 1
ATOM 354 O O . ALA A 1 61 ? 90.595 206.920 106.270 1.00 31.84 76 ALA A O 1
ATOM 356 N N . ALA A 1 62 ? 88.616 207.175 107.351 1.00 31.80 77 ALA A N 1
ATOM 357 C CA . ALA A 1 62 ? 88.969 206.332 108.511 1.00 32.08 77 ALA A CA 1
ATOM 358 C C . ALA A 1 62 ? 89.211 204.877 108.116 1.00 36.83 77 ALA A C 1
ATOM 359 O O . ALA A 1 62 ? 90.155 204.248 108.599 1.00 36.66 77 ALA A O 1
ATOM 361 N N . THR A 1 63 ? 88.399 204.364 107.190 1.00 33.05 78 THR A N 1
ATOM 362 C CA . THR A 1 63 ? 88.522 202.998 106.694 1.00 32.34 78 THR A CA 1
ATOM 363 C C . THR A 1 63 ? 89.840 202.871 105.927 1.00 35.86 78 THR A C 1
ATOM 364 O O . THR A 1 63 ? 90.596 201.948 106.215 1.00 34.68 78 THR A O 1
ATOM 368 N N . VAL A 1 64 ? 90.110 203.800 104.965 1.00 33.34 79 VAL A N 1
ATOM 369 C CA . VAL A 1 64 ? 91.340 203.811 104.167 1.00 32.84 79 VAL A CA 1
ATOM 370 C C . VAL A 1 64 ? 92.592 203.959 105.077 1.00 37.23 79 VAL A C 1
ATOM 371 O O . VAL A 1 64 ? 93.549 203.202 104.906 1.00 36.02 79 VAL A O 1
ATOM 375 N N . ARG A 1 65 ? 92.565 204.904 106.037 1.00 35.74 80 ARG A N 1
ATOM 376 C CA . ARG A 1 65 ? 93.673 205.128 106.983 1.00 37.36 80 ARG A CA 1
ATOM 377 C C . ARG A 1 65 ? 94.007 203.837 107.737 1.00 44.14 80 ARG A C 1
ATOM 378 O O . ARG A 1 65 ? 95.178 203.476 107.849 1.00 43.99 80 ARG A O 1
ATOM 386 N N . HIS A 1 66 ? 92.969 203.126 108.208 1.00 41.57 81 HIS A N 1
ATOM 387 C CA . HIS A 1 66 ? 93.122 201.879 108.941 1.00 41.58 81 HIS A CA 1
ATOM 388 C C . HIS A 1 66 ? 93.806 200.806 108.109 1.00 44.45 81 HIS A C 1
ATOM 389 O O . HIS A 1 66 ? 94.761 200.197 108.590 1.00 45.15 81 HIS A O 1
ATOM 396 N N . VAL A 1 67 ? 93.323 200.560 106.872 1.00 38.49 82 VAL A N 1
ATOM 397 C CA . VAL A 1 67 ? 93.914 199.570 105.970 1.00 37.44 82 VAL A CA 1
ATOM 398 C C . VAL A 1 67 ? 95.394 199.941 105.702 1.00 43.69 82 VAL A C 1
ATOM 399 O O . VAL A 1 67 ? 96.261 199.065 105.735 1.00 42.77 82 VAL A O 1
ATOM 403 N N . PHE A 1 68 ? 95.665 201.243 105.454 1.00 40.48 83 PHE A N 1
ATOM 404 C CA . PHE A 1 68 ? 97.004 201.757 105.179 1.00 40.20 83 PHE A CA 1
ATOM 405 C C . PHE A 1 68 ? 97.920 201.531 106.393 1.00 45.27 83 PHE A C 1
ATOM 406 O O . PHE A 1 68 ? 99.044 201.073 106.208 1.00 43.98 83 PHE A O 1
ATOM 414 N N . SER A 1 69 ? 97.401 201.777 107.626 1.00 43.47 84 SER A N 1
ATOM 415 C CA . SER A 1 69 ? 98.100 201.564 108.908 1.00 43.82 84 SER A CA 1
ATOM 416 C C . SER A 1 69 ? 98.564 200.106 109.106 1.00 49.33 84 SER A C 1
ATOM 417 O O . SER A 1 69 ? 99.489 199.875 109.883 1.00 51.02 84 SER A O 1
ATOM 420 N N . LEU A 1 70 ? 97.947 199.136 108.398 1.00 45.49 85 LEU A N 1
ATOM 421 C CA . LEU A 1 70 ? 98.329 197.713 108.469 1.00 44.90 85 LEU A CA 1
ATOM 422 C C . LEU A 1 70 ? 99.600 197.372 107.672 1.00 51.65 85 LEU A C 1
ATOM 423 O O . LEU A 1 70 ? 100.179 196.296 107.859 1.00 52.07 85 LEU A O 1
ATOM 428 N N . GLY A 1 71 ? 100.001 198.279 106.785 1.00 48.37 86 GLY A N 1
ATOM 429 C CA . GLY A 1 71 ? 101.186 198.138 105.950 1.00 47.59 86 GLY A CA 1
ATOM 430 C C . GLY A 1 71 ? 101.138 196.990 104.971 1.00 52.18 86 GLY A C 1
ATOM 431 O O . GLY A 1 71 ? 100.067 196.438 104.692 1.00 51.49 86 GLY A O 1
ATOM 432 N N . GLU A 1 72 ? 102.319 196.610 104.458 1.00 50.79 87 GLU A N 1
ATOM 433 C CA . GLU A 1 72 ? 102.493 195.545 103.467 1.00 51.74 87 GLU A CA 1
ATOM 434 C C . GLU A 1 72 ? 102.114 194.119 103.891 1.00 57.41 87 GLU A C 1
ATOM 435 O O . GLU A 1 72 ? 101.931 193.263 103.022 1.00 58.05 87 GLU A O 1
ATOM 441 N N . GLY A 1 73 ? 101.927 193.896 105.196 1.00 54.35 88 GLY A N 1
ATOM 442 C CA . GLY A 1 73 ? 101.546 192.598 105.745 1.00 54.24 88 GLY A CA 1
ATOM 443 C C . GLY A 1 73 ? 100.054 192.309 105.804 1.00 58.18 88 GLY A C 1
ATOM 444 O O . GLY A 1 73 ? 99.623 191.449 106.588 1.00 59.18 88 GLY A O 1
ATOM 445 N N . SER A 1 74 ? 99.247 193.016 104.978 1.00 51.12 89 SER A N 1
ATOM 446 C CA . SER A 1 74 ? 97.790 192.825 104.929 1.00 48.43 89 SER A CA 1
ATOM 447 C C . SER A 1 74 ? 97.298 192.638 103.495 1.00 47.72 89 SER A C 1
ATOM 448 O O . SER A 1 74 ? 97.653 193.431 102.629 1.00 46.66 89 SER A O 1
ATOM 451 N N . PRO A 1 75 ? 96.446 191.638 103.210 1.00 43.02 90 PRO A N 1
ATOM 452 C CA . PRO A 1 75 ? 95.924 191.511 101.841 1.00 42.48 90 PRO A CA 1
ATOM 453 C C . PRO A 1 75 ? 94.680 192.397 101.598 1.00 45.09 90 PRO A C 1
ATOM 454 O O . PRO A 1 75 ? 94.104 192.333 100.511 1.00 44.96 90 PRO A O 1
ATOM 458 N N . LEU A 1 76 ? 94.233 193.174 102.617 1.00 40.81 91 LEU A N 1
ATOM 459 C CA . LEU A 1 76 ? 93.037 194.015 102.516 1.00 39.81 91 LEU A CA 1
ATOM 460 C C . LEU A 1 76 ? 93.158 195.086 101.468 1.00 40.98 91 LEU A C 1
ATOM 461 O O . LEU A 1 76 ? 94.157 195.823 101.430 1.00 39.54 91 LEU A O 1
ATOM 466 N N . THR A 1 77 ? 92.123 195.169 100.616 1.00 36.47 92 THR A N 1
ATOM 467 C CA . THR A 1 77 ? 92.005 196.174 99.547 1.00 35.91 92 THR A CA 1
ATOM 468 C C . THR A 1 77 ? 90.685 196.940 99.714 1.00 38.80 92 THR A C 1
ATOM 469 O O . THR A 1 77 ? 89.798 196.486 100.441 1.00 36.45 92 THR A O 1
ATOM 473 N N . VAL A 1 78 ? 90.569 198.112 99.060 1.00 34.90 93 VAL A N 1
ATOM 474 C CA . VAL A 1 78 ? 89.368 198.945 99.118 1.00 33.19 93 VAL A CA 1
ATOM 475 C C . VAL A 1 78 ? 88.919 199.251 97.684 1.00 36.36 93 VAL A C 1
ATOM 476 O O . VAL A 1 78 ? 89.726 199.712 96.879 1.00 36.15 93 VAL A O 1
ATOM 480 N N . ALA A 1 79 ? 87.649 198.955 97.355 1.00 31.91 94 ALA A N 1
ATOM 481 C CA . ALA A 1 79 ? 87.078 199.305 96.046 1.00 30.62 94 ALA A CA 1
ATOM 482 C C . ALA A 1 79 ? 85.857 200.184 96.282 1.00 33.35 94 ALA A C 1
ATOM 483 O O . ALA A 1 79 ? 84.964 199.824 97.060 1.00 30.83 94 ALA A O 1
ATOM 485 N N . ALA A 1 80 ? 85.846 201.360 95.647 1.00 29.59 95 ALA A N 1
ATOM 486 C CA . ALA A 1 80 ? 84.693 202.235 95.670 1.00 29.37 95 ALA A CA 1
ATOM 487 C C . ALA A 1 80 ? 83.712 201.662 94.641 1.00 32.13 95 ALA A C 1
ATOM 488 O O . ALA A 1 80 ? 84.107 201.298 93.525 1.00 31.38 95 ALA A O 1
ATOM 490 N N . ARG A 1 81 ? 82.452 201.520 95.020 1.00 29.26 96 ARG A N 1
ATOM 491 C CA . ARG A 1 81 ? 81.488 201.080 94.031 1.00 29.22 96 ARG A CA 1
ATOM 492 C C . ARG A 1 81 ? 80.549 202.235 93.720 1.00 30.27 96 ARG A C 1
ATOM 493 O O . ARG A 1 81 ? 79.973 202.820 94.632 1.00 29.69 96 ARG A O 1
ATOM 501 N N . GLY A 1 82 ? 80.390 202.532 92.439 1.00 25.51 97 GLY A N 1
ATOM 502 C CA . GLY A 1 82 ? 79.433 203.525 91.989 1.00 26.53 97 GLY A CA 1
ATOM 503 C C . GLY A 1 82 ? 78.110 202.810 91.746 1.00 31.60 97 GLY A C 1
ATOM 504 O O . GLY A 1 82 ? 77.532 202.258 92.685 1.00 31.09 97 GLY A O 1
ATOM 505 N N . HIS A 1 83 ? 77.651 202.761 90.479 1.00 26.71 98 HIS A N 1
ATOM 506 C CA . HIS A 1 83 ? 76.436 202.039 90.115 1.00 26.74 98 HIS A CA 1
ATOM 507 C C . HIS A 1 83 ? 76.759 200.602 89.643 1.00 28.98 98 HIS A C 1
ATOM 508 O O . HIS A 1 83 ? 75.864 199.895 89.234 1.00 27.70 98 HIS A O 1
ATOM 515 N N . GLY A 1 84 ? 78.022 200.201 89.693 1.00 26.58 99 GLY A N 1
ATOM 516 C CA . GLY A 1 84 ? 78.446 198.868 89.294 1.00 27.45 99 GLY A CA 1
ATOM 517 C C . GLY A 1 84 ? 78.265 198.576 87.814 1.00 29.88 99 GLY A C 1
ATOM 518 O O . GLY A 1 84 ? 77.953 197.442 87.438 1.00 28.34 99 GLY A O 1
ATOM 519 N N . HIS A 1 85 ? 78.496 199.583 86.960 1.00 25.52 100 HIS A N 1
ATOM 520 C CA . HIS A 1 85 ? 78.411 199.395 85.507 1.00 24.07 100 HIS A CA 1
ATOM 521 C C . HIS A 1 85 ? 79.677 198.848 84.846 1.00 29.06 100 HIS A C 1
ATOM 522 O O . HIS A 1 85 ? 79.686 198.555 83.647 1.00 29.82 100 HIS A O 1
ATOM 529 N N . SER A 1 86 ? 80.723 198.635 85.650 1.00 26.71 101 SER A N 1
ATOM 530 C CA . SER A 1 86 ? 81.967 197.980 85.255 1.00 27.37 101 SER A CA 1
ATOM 531 C C . SER A 1 86 ? 81.581 196.576 84.716 1.00 33.77 101 SER A C 1
ATOM 532 O O . SER A 1 86 ? 80.588 195.990 85.155 1.00 33.12 101 SER A O 1
ATOM 535 N N . LEU A 1 87 ? 82.340 196.068 83.753 1.00 30.65 102 LEU A N 1
ATOM 536 C CA . LEU A 1 87 ? 82.013 194.829 83.076 1.00 31.81 102 LEU A CA 1
ATOM 537 C C . LEU A 1 87 ? 82.820 193.601 83.520 1.00 36.93 102 LEU A C 1
ATOM 538 O O . LEU A 1 87 ? 82.376 192.487 83.273 1.00 37.11 102 LEU A O 1
ATOM 543 N N . MET A 1 88 ? 83.968 193.786 84.173 1.00 34.48 103 MET A N 1
ATOM 544 C CA . MET A 1 88 ? 84.848 192.672 84.528 1.00 35.12 103 MET A CA 1
ATOM 545 C C . MET A 1 88 ? 85.457 192.823 85.902 1.00 34.34 103 MET A C 1
ATOM 546 O O . MET A 1 88 ? 86.684 192.780 86.041 1.00 32.21 103 MET A O 1
ATOM 551 N N . GLY A 1 89 ? 84.608 192.997 86.911 1.00 29.67 104 GLY A N 1
ATOM 552 C CA . GLY A 1 89 ? 85.036 193.101 88.303 1.00 28.82 104 GLY A CA 1
ATOM 553 C C . GLY A 1 89 ? 85.826 194.338 88.714 1.00 31.91 104 GLY A C 1
ATOM 554 O O . GLY A 1 89 ? 86.383 194.329 89.807 1.00 30.21 104 GLY A O 1
ATOM 555 N N . GLN A 1 90 ? 85.865 195.430 87.887 1.00 29.24 105 GLN A N 1
ATOM 556 C CA . GLN A 1 90 ? 86.620 196.658 88.264 1.00 28.44 105 GLN A CA 1
ATOM 557 C C . GLN A 1 90 ? 86.170 197.386 89.536 1.00 31.20 105 GLN A C 1
ATOM 558 O O . GLN A 1 90 ? 86.989 198.084 90.134 1.00 29.84 105 GLN A O 1
ATOM 564 N N . SER A 1 91 ? 84.891 197.209 89.961 1.00 28.32 106 SER A N 1
ATOM 565 C CA . SER A 1 91 ? 84.316 197.804 91.191 1.00 28.19 106 SER A CA 1
ATOM 566 C C . SER A 1 91 ? 84.141 196.772 92.327 1.00 32.41 106 SER A C 1
ATOM 567 O O . SER A 1 91 ? 83.439 197.030 93.310 1.00 33.29 106 SER A O 1
ATOM 570 N N . GLN A 1 92 ? 84.798 195.620 92.203 1.00 28.48 107 GLN A N 1
ATOM 571 C CA . GLN A 1 92 ? 84.734 194.548 93.207 1.00 29.11 107 GLN A CA 1
ATOM 572 C C . GLN A 1 92 ? 86.093 194.392 93.911 1.00 35.06 107 GLN A C 1
ATOM 573 O O . GLN A 1 92 ? 87.127 194.838 93.399 1.00 34.35 107 GLN A O 1
ATOM 579 N N . ALA A 1 93 ? 86.085 193.758 95.083 1.00 33.47 108 ALA A N 1
ATOM 580 C CA . ALA A 1 93 ? 87.318 193.539 95.836 1.00 34.18 108 ALA A CA 1
ATOM 581 C C . ALA A 1 93 ? 87.257 192.161 96.517 1.00 39.14 108 ALA A C 1
ATOM 582 O O . ALA A 1 93 ? 86.597 192.017 97.552 1.00 38.68 108 ALA A O 1
ATOM 584 N N . ALA A 1 94 ? 87.882 191.145 95.891 1.00 36.98 109 ALA A N 1
ATOM 585 C CA . ALA A 1 94 ? 87.971 189.770 96.420 1.00 36.88 109 ALA A CA 1
ATOM 586 C C . ALA A 1 94 ? 88.572 189.847 97.834 1.00 40.17 109 ALA A C 1
ATOM 587 O O . ALA A 1 94 ? 89.664 190.397 98.013 1.00 38.06 109 ALA A O 1
ATOM 589 N N . GLN A 1 95 ? 87.779 189.428 98.843 1.00 37.68 110 GLN A N 1
ATOM 590 C CA . GLN A 1 95 ? 88.154 189.451 100.265 1.00 38.66 110 GLN A CA 1
ATOM 591 C C . GLN A 1 95 ? 88.641 190.824 100.778 1.00 41.95 110 GLN A C 1
ATOM 592 O O . GLN A 1 95 ? 89.464 190.900 101.687 1.00 41.09 110 GLN A O 1
ATOM 598 N N . GLY A 1 96 ? 88.103 191.896 100.193 1.00 37.36 111 GLY A N 1
ATOM 599 C CA . GLY A 1 96 ? 88.455 193.255 100.568 1.00 36.50 111 GLY A CA 1
ATOM 600 C C . GLY A 1 96 ? 87.264 194.018 101.091 1.00 37.85 111 GLY A C 1
ATOM 601 O O . GLY A 1 96 ? 86.269 193.422 101.531 1.00 35.66 111 GLY A O 1
ATOM 602 N N . ILE A 1 97 ? 87.351 195.352 101.008 1.00 33.10 112 ILE A N 1
ATOM 603 C CA . ILE A 1 97 ? 86.278 196.221 101.467 1.00 32.62 112 ILE A CA 1
ATOM 604 C C . ILE A 1 97 ? 85.681 196.970 100.289 1.00 36.08 112 ILE A C 1
ATOM 605 O O . ILE A 1 97 ? 86.378 197.765 99.666 1.00 36.22 112 ILE A O 1
ATOM 610 N N . VAL A 1 98 ? 84.379 196.785 100.046 1.00 30.96 113 VAL A N 1
ATOM 611 C CA . VAL A 1 98 ? 83.655 197.543 99.023 1.00 29.40 113 VAL A CA 1
ATOM 612 C C . VAL A 1 98 ? 82.991 198.739 99.705 1.00 32.48 113 VAL A C 1
ATOM 613 O O . VAL A 1 98 ? 82.299 198.571 100.715 1.00 30.97 113 VAL A O 1
ATOM 617 N N . VAL A 1 99 ? 83.220 199.950 99.158 1.00 28.83 114 VAL A N 1
ATOM 618 C CA . VAL A 1 99 ? 82.612 201.173 99.681 1.00 27.33 114 VAL A CA 1
ATOM 619 C C . VAL A 1 99 ? 81.407 201.486 98.801 1.00 30.60 114 VAL A C 1
ATOM 620 O O . VAL A 1 99 ? 81.566 201.704 97.606 1.00 29.02 114 VAL A O 1
ATOM 624 N N . ARG A 1 100 ? 80.210 201.446 99.382 1.00 28.19 115 ARG A N 1
ATOM 625 C CA . ARG A 1 100 ? 78.965 201.730 98.664 1.00 29.58 115 ARG A CA 1
ATOM 626 C C . ARG A 1 100 ? 78.817 203.255 98.518 1.00 31.62 115 ARG A C 1
ATOM 627 O O . ARG A 1 100 ? 78.244 203.898 99.399 1.00 29.37 115 ARG A O 1
ATOM 635 N N . MET A 1 101 ? 79.341 203.836 97.409 1.00 28.75 116 MET A N 1
ATOM 636 C CA . MET A 1 101 ? 79.324 205.304 97.198 1.00 28.03 116 MET A CA 1
ATOM 637 C C . MET A 1 101 ? 77.927 205.924 97.134 1.00 31.48 116 MET A C 1
ATOM 638 O O . MET A 1 101 ? 77.733 207.079 97.534 1.00 28.90 116 MET A O 1
ATOM 643 N N . GLU A 1 102 ? 76.955 205.144 96.684 1.00 30.27 117 GLU A N 1
ATOM 644 C CA . GLU A 1 102 ? 75.568 205.596 96.631 1.00 31.66 117 GLU A CA 1
ATOM 645 C C . GLU A 1 102 ? 74.936 205.839 98.009 1.00 38.33 117 GLU A C 1
ATOM 646 O O . GLU A 1 102 ? 73.995 206.625 98.085 1.00 38.71 117 GLU A O 1
ATOM 652 N N . SER A 1 103 ? 75.551 205.326 99.105 1.00 36.34 118 SER A N 1
ATOM 653 C CA . SER A 1 103 ? 75.108 205.620 100.487 1.00 37.50 118 SER A CA 1
ATOM 654 C C . SER A 1 103 ? 75.304 207.108 100.832 1.00 45.69 118 SER A C 1
ATOM 655 O O . SER A 1 103 ? 74.676 207.598 101.771 1.00 47.01 118 SER A O 1
ATOM 658 N N . LEU A 1 104 ? 76.161 207.822 100.072 1.00 43.87 119 LEU A N 1
ATOM 659 C CA . LEU A 1 104 ? 76.421 209.253 100.240 1.00 45.70 119 LEU A CA 1
ATOM 660 C C . LEU A 1 104 ? 75.762 210.164 99.175 1.00 56.67 119 LEU A C 1
ATOM 661 O O . LEU A 1 104 ? 76.028 211.372 99.179 1.00 56.61 119 LEU A O 1
ATOM 666 N N . ARG A 1 105 ? 74.905 209.598 98.274 1.00 58.13 120 ARG A N 1
ATOM 667 C CA . ARG A 1 105 ? 74.213 210.327 97.193 1.00 59.31 120 ARG A CA 1
ATOM 668 C C . ARG A 1 105 ? 73.555 211.642 97.621 1.00 68.99 120 ARG A C 1
ATOM 669 O O . ARG A 1 105 ? 73.891 212.679 97.064 1.00 70.13 120 ARG A O 1
ATOM 677 N N . GLY A 1 106 ? 72.690 211.591 98.635 1.00 68.09 121 GLY A N 1
ATOM 678 C CA . GLY A 1 106 ? 71.952 212.726 99.184 1.00 69.49 121 GLY A CA 1
ATOM 679 C C . GLY A 1 106 ? 72.000 214.051 98.429 1.00 76.76 121 GLY A C 1
ATOM 680 O O . GLY A 1 106 ? 71.528 214.120 97.289 1.00 77.05 121 GLY A O 1
ATOM 681 N N . ALA A 1 107 ? 72.522 215.154 99.024 1.00 74.24 122 ALA A N 1
ATOM 682 C CA . ALA A 1 107 ? 73.177 215.427 100.317 1.00 74.01 122 ALA A CA 1
ATOM 683 C C . ALA A 1 107 ? 74.551 215.962 99.967 1.00 76.05 122 ALA A C 1
ATOM 684 O O . ALA A 1 107 ? 75.474 215.188 99.690 1.00 76.77 122 ALA A O 1
ATOM 686 N N . ARG A 1 108 ? 74.652 217.305 99.928 1.00 68.99 123 ARG A N 1
ATOM 687 C CA . ARG A 1 108 ? 75.825 218.102 99.558 1.00 66.98 123 ARG A CA 1
ATOM 688 C C . ARG A 1 108 ? 75.829 218.403 98.027 1.00 65.41 123 ARG A C 1
ATOM 689 O O . ARG A 1 108 ? 76.900 218.534 97.423 1.00 65.89 123 ARG A O 1
ATOM 697 N N . LEU A 1 109 ? 74.607 218.550 97.429 1.00 55.79 124 LEU A N 1
ATOM 698 C CA . LEU A 1 109 ? 74.379 218.877 96.010 1.00 53.39 124 LEU A CA 1
ATOM 699 C C . LEU A 1 109 ? 74.001 220.378 95.869 1.00 53.31 124 LEU A C 1
ATOM 700 O O . LEU A 1 109 ? 72.852 220.767 96.109 1.00 54.40 124 LEU A O 1
ATOM 705 N N . GLN A 1 110 ? 74.988 221.215 95.502 1.00 42.29 125 GLN A N 1
ATOM 706 C CA . GLN A 1 110 ? 74.825 222.667 95.421 1.00 39.05 125 GLN A CA 1
ATOM 707 C C . GLN A 1 110 ? 75.041 223.240 94.008 1.00 36.70 125 GLN A C 1
ATOM 708 O O . GLN A 1 110 ? 76.069 222.970 93.398 1.00 35.98 125 GLN A O 1
ATOM 714 N N . VAL A 1 111 ? 74.100 224.060 93.523 1.00 30.96 126 VAL A N 1
ATOM 715 C CA . VAL A 1 111 ? 74.203 224.726 92.222 1.00 30.34 126 VAL A CA 1
ATOM 716 C C . VAL A 1 111 ? 74.569 226.206 92.506 1.00 35.25 126 VAL A C 1
ATOM 717 O O . VAL A 1 111 ? 73.835 226.889 93.218 1.00 34.79 126 VAL A O 1
ATOM 721 N N . HIS A 1 112 ? 75.686 226.696 91.956 1.00 30.30 127 HIS A N 1
ATOM 722 C CA . HIS A 1 112 ? 76.079 228.109 92.161 1.00 29.05 127 HIS A CA 1
ATOM 723 C C . HIS A 1 112 ? 77.025 228.535 91.074 1.00 31.00 127 HIS A C 1
ATOM 724 O O . HIS A 1 112 ? 77.868 227.736 90.658 1.00 28.60 127 HIS A O 1
ATOM 731 N N . ASP A 1 113 ? 76.926 229.799 90.643 1.00 29.85 128 ASP A N 1
ATOM 732 C CA . ASP A 1 113 ? 77.882 230.405 89.702 1.00 30.13 128 ASP A CA 1
ATOM 733 C C . ASP A 1 113 ? 78.031 229.667 88.355 1.00 33.69 128 ASP A C 1
ATOM 734 O O . ASP A 1 113 ? 79.090 229.746 87.720 1.00 34.63 128 ASP A O 1
ATOM 739 N N . GLY A 1 114 ? 76.986 228.966 87.922 1.00 28.03 129 GLY A N 1
ATOM 740 C CA . GLY A 1 114 ? 77.042 228.209 86.670 1.00 27.11 129 GLY A CA 1
ATOM 741 C C . GLY A 1 114 ? 77.764 226.884 86.843 1.00 30.11 129 GLY A C 1
ATOM 742 O O . GLY A 1 114 ? 78.272 226.322 85.877 1.00 30.20 129 GLY A O 1
ATOM 743 N N . PHE A 1 115 ? 77.835 226.385 88.086 1.00 26.83 130 PHE A N 1
ATOM 744 C CA . PHE A 1 115 ? 78.472 225.102 88.444 1.00 26.81 130 PHE A CA 1
ATOM 745 C C . PHE A 1 115 ? 77.570 224.308 89.366 1.00 30.72 130 PHE A C 1
ATOM 746 O O . PHE A 1 115 ? 76.770 224.901 90.092 1.00 30.49 130 PHE A O 1
ATOM 754 N N . VAL A 1 116 ? 77.752 222.978 89.388 1.00 26.79 131 VAL A N 1
ATOM 755 C CA . VAL A 1 116 ? 77.064 222.113 90.352 1.00 27.06 131 VAL A CA 1
ATOM 756 C C . VAL A 1 116 ? 78.123 221.319 91.133 1.00 28.60 131 VAL A C 1
ATOM 757 O O . VAL A 1 116 ? 79.008 220.731 90.524 1.00 26.20 131 VAL A O 1
ATOM 761 N N . ASP A 1 117 ? 78.036 221.319 92.467 1.00 26.89 132 ASP A N 1
ATOM 762 C CA . ASP A 1 117 ? 78.907 220.505 93.311 1.00 26.68 132 ASP A CA 1
ATOM 763 C C . ASP A 1 117 ? 78.091 219.243 93.623 1.00 29.57 132 ASP A C 1
ATOM 764 O O . ASP A 1 117 ? 76.998 219.331 94.178 1.00 28.92 132 ASP A O 1
ATOM 769 N N . ALA A 1 118 ? 78.603 218.098 93.225 1.00 28.32 133 ALA A N 1
ATOM 770 C CA . ALA A 1 118 ? 77.891 216.831 93.333 1.00 28.96 133 ALA A CA 1
ATOM 771 C C . ALA A 1 118 ? 78.688 215.766 94.050 1.00 32.46 133 ALA A C 1
ATOM 772 O O . ALA A 1 118 ? 79.863 215.570 93.736 1.00 31.31 133 ALA A O 1
ATOM 774 N N . PRO A 1 119 ? 78.037 214.984 94.952 1.00 29.15 134 PRO A N 1
ATOM 775 C CA . PRO A 1 119 ? 78.734 213.856 95.572 1.00 28.22 134 PRO A CA 1
ATOM 776 C C . PRO A 1 119 ? 79.210 212.871 94.503 1.00 30.01 134 PRO A C 1
ATOM 777 O O . PRO A 1 119 ? 78.568 212.747 93.448 1.00 29.61 134 PRO A O 1
ATOM 781 N N . GLY A 1 120 ? 80.337 212.200 94.755 1.00 24.82 135 GLY A N 1
ATOM 782 C CA . GLY A 1 120 ? 80.889 211.207 93.820 1.00 24.45 135 GLY A CA 1
ATOM 783 C C . GLY A 1 120 ? 79.959 210.044 93.483 1.00 27.39 135 GLY A C 1
ATOM 784 O O . GLY A 1 120 ? 79.996 209.508 92.355 1.00 24.78 135 GLY A O 1
ATOM 785 N N . GLY A 1 121 ? 79.141 209.654 94.471 1.00 24.87 136 GLY A N 1
ATOM 786 C CA . GLY A 1 121 ? 78.153 208.577 94.367 1.00 25.19 136 GLY A CA 1
ATOM 787 C C . GLY A 1 121 ? 76.808 209.003 93.794 1.00 29.66 136 GLY A C 1
ATOM 788 O O . GLY A 1 121 ? 75.868 208.206 93.724 1.00 29.11 136 GLY A O 1
ATOM 789 N N . GLU A 1 122 ? 76.696 210.267 93.379 1.00 27.08 137 GLU A N 1
ATOM 790 C CA . GLU A 1 122 ? 75.464 210.806 92.804 1.00 26.51 137 GLU A CA 1
ATOM 791 C C . GLU A 1 122 ? 75.345 210.333 91.357 1.00 28.66 137 GLU A C 1
ATOM 792 O O . GLU A 1 122 ? 76.354 210.303 90.650 1.00 29.11 137 GLU A O 1
ATOM 798 N N . LEU A 1 123 ? 74.132 209.955 90.921 1.00 22.85 138 LEU A N 1
ATOM 799 C CA . LEU A 1 123 ? 73.916 209.560 89.531 1.00 22.39 138 LEU A CA 1
ATOM 800 C C . LEU A 1 123 ? 73.770 210.798 88.669 1.00 27.02 138 LEU A C 1
ATOM 801 O O . LEU A 1 123 ? 73.198 211.794 89.114 1.00 26.08 138 LEU A O 1
ATOM 806 N N . TRP A 1 124 ? 74.249 210.736 87.422 1.00 24.20 139 TRP A N 1
ATOM 807 C CA . TRP A 1 124 ? 74.117 211.878 86.510 1.00 24.29 139 TRP A CA 1
ATOM 808 C C . TRP A 1 124 ? 72.666 212.301 86.279 1.00 27.15 139 TRP A C 1
ATOM 809 O O . TRP A 1 124 ? 72.397 213.498 86.150 1.00 25.93 139 TRP A O 1
ATOM 820 N N . ILE A 1 125 ? 71.730 211.327 86.242 1.00 23.47 140 ILE A N 1
ATOM 821 C CA . ILE A 1 125 ? 70.290 211.640 86.060 1.00 23.18 140 ILE A CA 1
ATOM 822 C C . ILE A 1 125 ? 69.798 212.585 87.161 1.00 26.17 140 ILE A C 1
ATOM 823 O O . ILE A 1 125 ? 69.018 213.496 86.899 1.00 26.06 140 ILE A O 1
ATOM 828 N N . ASN A 1 126 ? 70.243 212.339 88.387 1.00 23.22 141 ASN A N 1
ATOM 829 C CA . ASN A 1 126 ? 69.877 213.151 89.539 1.00 24.71 141 ASN A CA 1
ATOM 830 C C . ASN A 1 126 ? 70.547 214.509 89.537 1.00 29.05 141 ASN A C 1
ATOM 831 O O . ASN A 1 126 ? 69.926 215.489 89.955 1.00 27.67 141 ASN A O 1
ATOM 836 N N . VAL A 1 127 ? 71.793 214.585 89.015 1.00 26.30 142 VAL A N 1
ATOM 837 C CA . VAL A 1 127 ? 72.504 215.863 88.857 1.00 25.52 142 VAL A CA 1
ATOM 838 C C . VAL A 1 127 ? 71.681 216.695 87.871 1.00 28.50 142 VAL A C 1
ATOM 839 O O . VAL A 1 127 ? 71.386 217.842 88.157 1.00 28.79 142 VAL A O 1
ATOM 843 N N . LEU A 1 128 ? 71.277 216.103 86.740 1.00 25.28 143 LEU A N 1
ATOM 844 C CA . LEU A 1 128 ? 70.480 216.795 85.724 1.00 25.07 143 LEU A CA 1
ATOM 845 C C . LEU A 1 128 ? 69.117 217.276 86.255 1.00 31.30 143 LEU A C 1
ATOM 846 O O . LEU A 1 128 ? 68.730 218.414 85.983 1.00 30.79 143 LEU A O 1
ATOM 851 N N . ARG A 1 129 ? 68.385 216.419 87.004 1.00 29.76 144 ARG A N 1
ATOM 852 C CA . ARG A 1 129 ? 67.056 216.797 87.532 1.00 30.57 144 ARG A CA 1
ATOM 853 C C . ARG A 1 129 ? 67.134 218.027 88.432 1.00 34.29 144 ARG A C 1
ATOM 854 O O . ARG A 1 129 ? 66.266 218.880 88.350 1.00 35.30 144 ARG A O 1
ATOM 862 N N . GLU A 1 130 ? 68.202 218.151 89.225 1.00 30.73 145 GLU A N 1
ATOM 863 C CA . GLU A 1 130 ? 68.390 219.302 90.112 1.00 32.15 145 GLU A CA 1
ATOM 864 C C . GLU A 1 130 ? 68.740 220.569 89.316 1.00 35.48 145 GLU A C 1
ATOM 865 O O . GLU A 1 130 ? 68.142 221.627 89.465 1.00 34.72 145 GLU A O 1
ATOM 871 N N . THR A 1 131 ? 69.724 220.421 88.463 1.00 30.81 146 THR A N 1
ATOM 872 C CA . THR A 1 131 ? 70.298 221.454 87.630 1.00 30.95 146 THR A CA 1
ATOM 873 C C . THR A 1 131 ? 69.211 222.113 86.716 1.00 33.15 146 THR A C 1
ATOM 874 O O . THR A 1 131 ? 69.160 223.341 86.612 1.00 31.04 146 THR A O 1
ATOM 878 N N . LEU A 1 132 ? 68.297 221.301 86.133 1.00 31.34 147 LEU A N 1
ATOM 879 C CA . LEU A 1 132 ? 67.190 221.783 85.292 1.00 31.64 147 LEU A CA 1
ATOM 880 C C . LEU A 1 132 ? 66.232 222.740 86.008 1.00 35.70 147 LEU A C 1
ATOM 881 O O . LEU A 1 132 ? 65.631 223.590 85.350 1.00 36.82 147 LEU A O 1
ATOM 886 N N . LYS A 1 133 ? 66.143 222.657 87.343 1.00 33.00 148 LYS A N 1
ATOM 887 C CA . LYS A 1 133 ? 65.278 223.525 88.171 1.00 33.67 148 LYS A CA 1
ATOM 888 C C . LYS A 1 133 ? 65.778 224.970 88.131 1.00 38.29 148 LYS A C 1
ATOM 889 O O . LYS A 1 133 ? 65.000 225.895 88.367 1.00 37.63 148 LYS A O 1
ATOM 895 N N . HIS A 1 134 ? 67.072 225.149 87.793 1.00 34.49 149 HIS A N 1
ATOM 896 C CA . HIS A 1 134 ? 67.742 226.439 87.624 1.00 33.98 149 HIS A CA 1
ATOM 897 C C . HIS A 1 134 ? 67.902 226.776 86.126 1.00 34.68 149 HIS A C 1
ATOM 898 O O . HIS A 1 134 ? 68.556 227.746 85.793 1.00 35.34 149 HIS A O 1
ATOM 905 N N . GLY A 1 135 ? 67.332 225.975 85.237 1.00 29.68 150 GLY A N 1
ATOM 906 C CA . GLY A 1 135 ? 67.471 226.196 83.799 1.00 29.28 150 GLY A CA 1
ATOM 907 C C . GLY A 1 135 ? 68.863 225.906 83.268 1.00 32.16 150 GLY A C 1
ATOM 908 O O . GLY A 1 135 ? 69.247 226.403 82.205 1.00 31.55 150 GLY A O 1
ATOM 909 N N . LEU A 1 136 ? 69.634 225.089 84.012 1.00 28.43 151 LEU A N 1
ATOM 910 C CA . LEU A 1 136 ? 71.012 224.731 83.667 1.00 27.58 151 LEU A CA 1
ATOM 911 C C . LEU A 1 136 ? 71.195 223.226 83.517 1.00 28.87 151 LEU A C 1
ATOM 912 O O . LEU A 1 136 ? 70.366 222.449 83.972 1.00 26.62 151 LEU A O 1
ATOM 917 N N . ALA A 1 137 ? 72.321 222.819 82.959 1.00 26.30 152 ALA A N 1
ATOM 918 C CA . ALA A 1 137 ? 72.665 221.416 82.798 1.00 26.58 152 ALA A CA 1
ATOM 919 C C . ALA A 1 137 ? 74.121 221.282 82.445 1.00 30.26 152 ALA A C 1
ATOM 920 O O . ALA A 1 137 ? 74.653 222.159 81.758 1.00 28.73 152 ALA A O 1
ATOM 922 N N . PRO A 1 138 ? 74.743 220.126 82.805 1.00 26.23 153 PRO A N 1
ATOM 923 C CA . PRO A 1 138 ? 76.108 219.825 82.312 1.00 25.55 153 PRO A CA 1
ATOM 924 C C . PRO A 1 138 ? 76.140 219.836 80.768 1.00 29.65 153 PRO A C 1
ATOM 925 O O . PRO A 1 138 ? 75.113 219.654 80.109 1.00 27.39 153 PRO A O 1
ATOM 929 N N . LYS A 1 139 ? 77.333 220.042 80.193 1.00 27.59 154 LYS A N 1
ATOM 930 C CA . LYS A 1 139 ? 77.546 220.201 78.748 1.00 28.45 154 LYS A CA 1
ATOM 931 C C . LYS A 1 139 ? 77.883 218.917 78.040 1.00 30.60 154 LYS A C 1
ATOM 932 O O . LYS A 1 139 ? 77.679 218.809 76.814 1.00 30.78 154 LYS A O 1
ATOM 938 N N . SER A 1 140 ? 78.493 217.983 78.785 1.00 23.81 155 SER A N 1
ATOM 939 C CA . SER A 1 140 ? 79.047 216.743 78.247 1.00 24.16 155 SER A CA 1
ATOM 940 C C . SER A 1 140 ? 78.498 215.557 79.023 1.00 28.69 155 SER A C 1
ATOM 941 O O . SER A 1 140 ? 78.441 215.573 80.267 1.00 28.07 155 SER A O 1
ATOM 944 N N . TRP A 1 141 ? 78.063 214.540 78.280 1.00 25.80 156 TRP A N 1
ATOM 945 C CA . TRP A 1 141 ? 77.343 213.401 78.847 1.00 25.34 156 TRP A CA 1
ATOM 946 C C . TRP A 1 141 ? 77.919 212.045 78.541 1.00 28.26 156 TRP A C 1
ATOM 947 O O . TRP A 1 141 ? 78.934 211.931 77.864 1.00 28.94 156 TRP A O 1
ATOM 958 N N . THR A 1 142 ? 77.249 211.011 79.048 1.00 24.78 157 THR A N 1
ATOM 959 C CA . THR A 1 142 ? 77.427 209.598 78.695 1.00 24.11 157 THR A CA 1
ATOM 960 C C . THR A 1 142 ? 76.076 209.286 78.023 1.00 27.91 157 THR A C 1
ATOM 961 O O . THR A 1 142 ? 75.115 210.037 78.238 1.00 26.72 157 THR A O 1
ATOM 965 N N . ASP A 1 143 ? 75.976 208.200 77.232 1.00 26.59 158 ASP A N 1
ATOM 966 C CA . ASP A 1 143 ? 74.689 207.856 76.589 1.00 26.54 158 ASP A CA 1
ATOM 967 C C . ASP A 1 143 ? 73.636 207.442 77.608 1.00 30.15 158 ASP A C 1
ATOM 968 O O . ASP A 1 143 ? 72.445 207.621 77.369 1.00 28.92 158 ASP A O 1
ATOM 973 N N . TYR A 1 144 ? 74.087 206.910 78.745 1.00 27.11 159 TYR A N 1
ATOM 974 C CA . TYR A 1 144 ? 73.232 206.416 79.815 1.00 26.38 159 TYR A CA 1
ATOM 975 C C . TYR A 1 144 ? 73.497 207.242 81.068 1.00 28.30 159 TYR A C 1
ATOM 976 O O . TYR A 1 144 ? 74.644 207.387 81.462 1.00 26.43 159 TYR A O 1
ATOM 985 N N . LEU A 1 145 ? 72.442 207.802 81.676 1.00 25.52 160 LEU A N 1
ATOM 986 C CA . LEU A 1 145 ? 72.566 208.703 82.846 1.00 25.13 160 LEU A CA 1
ATOM 987 C C . LEU A 1 145 ? 72.560 208.048 84.208 1.00 26.49 160 LEU A C 1
ATOM 988 O O . LEU A 1 145 ? 72.841 208.729 85.176 1.00 25.48 160 LEU A O 1
ATOM 993 N N . HIS A 1 146 ? 72.194 206.762 84.320 1.00 24.66 161 HIS A N 1
ATOM 994 C CA . HIS A 1 146 ? 72.138 206.093 85.631 1.00 23.37 161 HIS A CA 1
ATOM 995 C C . HIS A 1 146 ? 73.506 205.503 85.960 1.00 28.30 161 HIS A C 1
ATOM 996 O O . HIS A 1 146 ? 73.682 204.289 86.078 1.00 27.21 161 HIS A O 1
ATOM 1003 N N . LEU A 1 147 ? 74.516 206.409 86.023 1.00 25.32 162 LEU A N 1
ATOM 1004 C CA . LEU A 1 147 ? 75.931 206.120 86.290 1.00 24.89 162 LEU A CA 1
ATOM 1005 C C . LEU A 1 147 ? 76.404 207.188 87.273 1.00 28.58 162 LEU A C 1
ATOM 1006 O O . LEU A 1 147 ? 75.892 208.308 87.242 1.00 28.39 162 LEU A O 1
ATOM 1011 N N . THR A 1 148 ? 77.363 206.866 88.133 1.00 25.04 163 THR A N 1
ATOM 1012 C CA . THR A 1 148 ? 77.801 207.880 89.099 1.00 24.75 163 THR A CA 1
ATOM 1013 C C . THR A 1 148 ? 78.755 208.876 88.532 1.00 27.71 163 THR A C 1
ATOM 1014 O O . THR A 1 148 ? 79.465 208.582 87.568 1.00 27.14 163 THR A O 1
ATOM 1018 N N . VAL A 1 149 ? 78.801 210.048 89.164 1.00 25.86 164 VAL A N 1
ATOM 1019 C CA . VAL A 1 149 ? 79.755 211.111 88.832 1.00 25.49 164 VAL A CA 1
ATOM 1020 C C . VAL A 1 149 ? 81.216 210.567 88.961 1.00 27.59 164 VAL A C 1
ATOM 1021 O O . VAL A 1 149 ? 81.977 210.676 88.011 1.00 26.86 164 VAL A O 1
ATOM 1025 N N . GLY A 1 150 ? 81.561 209.950 90.097 1.00 26.20 165 GLY A N 1
ATOM 1026 C CA . GLY A 1 150 ? 82.890 209.383 90.360 1.00 25.76 165 GLY A CA 1
ATOM 1027 C C . GLY A 1 150 ? 83.288 208.253 89.419 1.00 28.53 165 GLY A C 1
ATOM 1028 O O . GLY A 1 150 ? 84.457 208.153 89.015 1.00 27.64 165 GLY A O 1
ATOM 1029 N N . GLY A 1 151 ? 82.315 207.400 89.071 1.00 24.82 166 GLY A N 1
ATOM 1030 C CA . GLY A 1 151 ? 82.508 206.282 88.148 1.00 24.27 166 GLY A CA 1
ATOM 1031 C C . GLY A 1 151 ? 82.847 206.728 86.723 1.00 29.46 166 GLY A C 1
ATOM 1032 O O . GLY A 1 151 ? 83.797 206.204 86.115 1.00 29.78 166 GLY A O 1
ATOM 1033 N N . THR A 1 152 ? 82.075 207.690 86.164 1.00 23.63 167 THR A N 1
ATOM 1034 C CA . THR A 1 152 ? 82.334 208.139 84.774 1.00 24.76 167 THR A CA 1
ATOM 1035 C C . THR A 1 152 ? 83.599 208.994 84.693 1.00 28.94 167 THR A C 1
ATOM 1036 O O . THR A 1 152 ? 84.306 208.892 83.695 1.00 26.68 167 THR A O 1
ATOM 1040 N N . LEU A 1 153 ? 83.882 209.827 85.736 1.00 26.57 168 LEU A N 1
ATOM 1041 C CA . LEU A 1 153 ? 85.118 210.642 85.748 1.00 26.61 168 LEU A CA 1
ATOM 1042 C C . LEU A 1 153 ? 86.368 209.777 85.931 1.00 31.16 168 LEU A C 1
ATOM 1043 O O . LEU A 1 153 ? 87.458 210.166 85.487 1.00 30.42 168 LEU A O 1
ATOM 1048 N N . SER A 1 154 ? 86.218 208.578 86.537 1.00 27.42 169 SER A N 1
ATOM 1049 C CA . SER A 1 154 ? 87.359 207.659 86.693 1.00 27.21 169 SER A CA 1
ATOM 1050 C C . SER A 1 154 ? 87.690 207.020 85.342 1.00 29.67 169 SER A C 1
ATOM 1051 O O . SER A 1 154 ? 88.761 206.425 85.171 1.00 28.32 169 SER A O 1
ATOM 1054 N N . ASN A 1 155 ? 86.788 207.184 84.367 1.00 28.79 170 ASN A N 1
ATOM 1055 C CA . ASN A 1 155 ? 86.999 206.661 83.016 1.00 29.56 170 ASN A CA 1
ATOM 1056 C C . ASN A 1 155 ? 87.288 207.794 82.033 1.00 34.88 170 ASN A C 1
ATOM 1057 O O . ASN A 1 155 ? 88.442 207.997 81.642 1.00 35.44 170 ASN A O 1
ATOM 1062 N N . ALA A 1 156 ? 86.271 208.545 81.660 1.00 30.72 171 ALA A N 1
ATOM 1063 C CA . ALA A 1 156 ? 86.383 209.721 80.789 1.00 30.16 171 ALA A CA 1
ATOM 1064 C C . ALA A 1 156 ? 85.011 210.315 80.659 1.00 31.00 171 ALA A C 1
ATOM 1065 O O . ALA A 1 156 ? 84.868 211.492 80.916 1.00 29.73 171 ALA A O 1
ATOM 1067 N N . GLY A 1 157 ? 84.022 209.488 80.290 1.00 27.79 172 GLY A N 1
ATOM 1068 C CA . GLY A 1 157 ? 82.629 209.899 80.094 1.00 26.96 172 GLY A CA 1
ATOM 1069 C C . GLY A 1 157 ? 82.438 210.515 78.726 1.00 30.34 172 GLY A C 1
ATOM 1070 O O . GLY A 1 157 ? 82.564 211.730 78.565 1.00 29.80 172 GLY A O 1
ATOM 1071 N N . VAL A 1 158 ? 82.130 209.686 77.727 1.00 26.19 173 VAL A N 1
ATOM 1072 C CA . VAL A 1 158 ? 82.041 210.132 76.337 1.00 26.25 173 VAL A CA 1
ATOM 1073 C C . VAL A 1 158 ? 80.656 209.871 75.756 1.00 29.29 173 VAL A C 1
ATOM 1074 O O . VAL A 1 158 ? 80.097 208.788 75.936 1.00 30.02 173 VAL A O 1
ATOM 1078 N N . SER A 1 159 ? 80.136 210.849 75.029 1.00 25.51 174 SER A N 1
ATOM 1079 C CA . SER A 1 159 ? 78.876 210.817 74.288 1.00 25.95 174 SER A CA 1
ATOM 1080 C C . SER A 1 159 ? 78.966 211.786 73.086 1.00 29.32 174 SER A C 1
ATOM 1081 O O . SER A 1 159 ? 80.059 212.227 72.737 1.00 30.03 174 SER A O 1
ATOM 1084 N N . GLY A 1 160 ? 77.831 212.066 72.461 1.00 25.23 175 GLY A N 1
ATOM 1085 C CA . GLY A 1 160 ? 77.714 212.903 71.271 1.00 26.69 175 GLY A CA 1
ATOM 1086 C C . GLY A 1 160 ? 78.100 214.362 71.404 1.00 31.84 175 GLY A C 1
ATOM 1087 O O . GLY A 1 160 ? 78.141 215.062 70.403 1.00 31.69 175 GLY A O 1
ATOM 1088 N N . GLN A 1 161 ? 78.399 214.831 72.621 1.00 29.11 176 GLN A N 1
ATOM 1089 C CA . GLN A 1 161 ? 78.821 216.229 72.871 1.00 27.73 176 GLN A CA 1
ATOM 1090 C C . GLN A 1 161 ? 80.339 216.375 72.990 1.00 29.38 176 GLN A C 1
ATOM 1091 O O . GLN A 1 161 ? 80.832 217.505 72.994 1.00 28.74 176 GLN A O 1
ATOM 1097 N N . ALA A 1 162 ? 81.067 215.263 73.177 1.00 26.09 177 ALA A N 1
ATOM 1098 C CA . ALA A 1 162 ? 82.521 215.285 73.389 1.00 27.23 177 ALA A CA 1
ATOM 1099 C C . ALA A 1 162 ? 83.315 215.993 72.281 1.00 32.09 177 ALA A C 1
ATOM 1100 O O . ALA A 1 162 ? 84.339 216.618 72.584 1.00 31.62 177 ALA A O 1
ATOM 1102 N N . PHE A 1 163 ? 82.840 215.907 71.013 1.00 27.29 178 PHE A N 1
ATOM 1103 C CA . PHE A 1 163 ? 83.510 216.533 69.864 1.00 27.00 178 PHE A CA 1
ATOM 1104 C C . PHE A 1 163 ? 83.680 218.052 70.109 1.00 32.19 178 PHE A C 1
ATOM 1105 O O . PHE A 1 163 ? 84.633 218.653 69.610 1.00 31.64 178 PHE A O 1
ATOM 1113 N N . ARG A 1 164 ? 82.728 218.654 70.847 1.00 28.52 179 ARG A N 1
ATOM 1114 C CA . ARG A 1 164 ? 82.676 220.084 71.132 1.00 28.79 179 ARG A CA 1
ATOM 1115 C C . ARG A 1 164 ? 83.171 220.469 72.533 1.00 33.02 179 ARG A C 1
ATOM 1116 O O . ARG A 1 164 ? 83.962 221.408 72.659 1.00 31.47 179 ARG A O 1
ATOM 1124 N N . HIS A 1 165 ? 82.665 219.786 73.583 1.00 29.07 180 HIS A N 1
ATOM 1125 C CA . HIS A 1 165 ? 83.024 220.148 74.951 1.00 29.41 180 HIS A CA 1
ATOM 1126 C C . HIS A 1 165 ? 84.099 219.273 75.570 1.00 31.96 180 HIS A C 1
ATOM 1127 O O . HIS A 1 165 ? 84.485 219.493 76.712 1.00 32.29 180 HIS A O 1
ATOM 1134 N N . GLY A 1 166 ? 84.544 218.269 74.843 1.00 29.17 181 GLY A N 1
ATOM 1135 C CA . GLY A 1 166 ? 85.437 217.261 75.394 1.00 28.46 181 GLY A CA 1
ATOM 1136 C C . GLY A 1 166 ? 84.630 216.269 76.224 1.00 29.66 181 GLY A C 1
ATOM 1137 O O . GLY A 1 166 ? 83.427 216.467 76.452 1.00 27.21 181 GLY A O 1
ATOM 1138 N N . PRO A 1 167 ? 85.262 215.196 76.714 1.00 27.20 182 PRO A N 1
ATOM 1139 C CA . PRO A 1 167 ? 84.536 214.241 77.564 1.00 27.05 182 PRO A CA 1
ATOM 1140 C C . PRO A 1 167 ? 84.232 214.862 78.931 1.00 31.77 182 PRO A C 1
ATOM 1141 O O . PRO A 1 167 ? 84.621 216.011 79.188 1.00 31.49 182 PRO A O 1
ATOM 1145 N N . GLN A 1 168 ? 83.497 214.143 79.806 1.00 28.01 183 GLN A N 1
ATOM 1146 C CA . GLN A 1 168 ? 83.129 214.708 81.130 1.00 27.43 183 GLN A CA 1
ATOM 1147 C C . GLN A 1 168 ? 84.314 215.160 81.974 1.00 28.76 183 GLN A C 1
ATOM 1148 O O . GLN A 1 168 ? 84.229 216.117 82.728 1.00 28.81 183 GLN A O 1
ATOM 1154 N N . VAL A 1 169 ? 85.406 214.487 81.795 1.00 25.51 184 VAL A N 1
ATOM 1155 C CA . VAL A 1 169 ? 86.701 214.720 82.411 1.00 26.68 184 VAL A CA 1
ATOM 1156 C C . VAL A 1 169 ? 87.295 216.117 81.960 1.00 31.61 184 VAL A C 1
ATOM 1157 O O . VAL A 1 169 ? 88.091 216.690 82.689 1.00 29.73 184 VAL A O 1
ATOM 1161 N N . SER A 1 170 ? 86.810 216.690 80.826 1.00 27.84 185 SER A N 1
ATOM 1162 C CA . SER A 1 170 ? 87.218 218.039 80.382 1.00 28.70 185 SER A CA 1
ATOM 1163 C C . SER A 1 170 ? 86.296 219.118 80.937 1.00 32.18 185 SER A C 1
ATOM 1164 O O . SER A 1 170 ? 86.512 220.287 80.668 1.00 31.39 185 SER A O 1
ATOM 1167 N N . ASN A 1 171 ? 85.257 218.726 81.687 1.00 28.68 186 ASN A N 1
ATOM 1168 C CA . ASN A 1 171 ? 84.244 219.652 82.194 1.00 29.27 186 ASN A CA 1
ATOM 1169 C C . ASN A 1 171 ? 84.030 219.560 83.696 1.00 31.35 186 ASN A C 1
ATOM 1170 O O . ASN A 1 171 ? 82.901 219.693 84.182 1.00 30.16 186 ASN A O 1
ATOM 1175 N N . VAL A 1 172 ? 85.131 219.343 84.420 1.00 26.92 187 VAL A N 1
ATOM 1176 C CA . VAL A 1 172 ? 85.171 219.267 85.871 1.00 27.65 187 VAL A CA 1
ATOM 1177 C C . VAL A 1 172 ? 86.236 220.292 86.376 1.00 30.84 187 VAL A C 1
ATOM 1178 O O . VAL A 1 172 ? 87.294 220.444 85.769 1.00 29.91 187 VAL A O 1
ATOM 1182 N N . ASN A 1 173 ? 85.923 221.017 87.447 1.00 27.63 188 ASN A N 1
ATOM 1183 C CA . ASN A 1 173 ? 86.740 222.124 87.917 1.00 29.11 188 ASN A CA 1
ATOM 1184 C C . ASN A 1 173 ? 87.403 221.907 89.224 1.00 34.53 188 ASN A C 1
ATOM 1185 O O . ASN A 1 173 ? 88.334 222.640 89.565 1.00 33.75 188 ASN A O 1
ATOM 1190 N N . GLN A 1 174 ? 86.879 220.960 89.996 1.00 30.53 189 GLN A N 1
ATOM 1191 C CA . GLN A 1 174 ? 87.370 220.653 91.323 1.00 29.27 189 GLN A CA 1
ATOM 1192 C C . GLN A 1 174 ? 86.922 219.259 91.710 1.00 31.31 189 GLN A C 1
ATOM 1193 O O . GLN A 1 174 ? 85.844 218.831 91.300 1.00 30.15 189 GLN A O 1
ATOM 1199 N N . LEU A 1 175 ? 87.759 218.557 92.483 1.00 28.17 190 LEU A N 1
ATOM 1200 C CA . LEU A 1 175 ? 87.479 217.224 93.037 1.00 28.81 190 LEU A CA 1
ATOM 1201 C C . LEU A 1 175 ? 87.851 217.207 94.501 1.00 34.57 190 LEU A C 1
ATOM 1202 O O . LEU A 1 175 ? 88.845 217.832 94.888 1.00 34.89 190 LEU A O 1
ATOM 1207 N N . GLU A 1 176 ? 87.044 216.510 95.322 1.00 30.21 191 GLU A N 1
ATOM 1208 C CA . GLU A 1 176 ? 87.358 216.225 96.716 1.00 28.61 191 GLU A CA 1
ATOM 1209 C C . GLU A 1 176 ? 87.652 214.722 96.689 1.00 32.73 191 GLU A C 1
ATOM 1210 O O . GLU A 1 176 ? 86.832 213.937 96.196 1.00 33.02 191 GLU A O 1
ATOM 1216 N N . ILE A 1 177 ? 88.858 214.340 97.103 1.00 28.23 192 ILE A N 1
ATOM 1217 C CA . ILE A 1 177 ? 89.341 212.958 97.023 1.00 29.14 192 ILE A CA 1
ATOM 1218 C C . ILE A 1 177 ? 89.860 212.471 98.360 1.00 35.39 192 ILE A C 1
ATOM 1219 O O . ILE A 1 177 ? 90.480 213.244 99.100 1.00 35.32 192 ILE A O 1
ATOM 1224 N N . VAL A 1 178 ? 89.615 211.168 98.644 1.00 31.47 193 VAL A N 1
ATOM 1225 C CA . VAL A 1 178 ? 90.188 210.404 99.744 1.00 30.25 193 VAL A CA 1
ATOM 1226 C C . VAL A 1 178 ? 91.293 209.550 99.045 1.00 35.18 193 VAL A C 1
ATOM 1227 O O . VAL A 1 178 ? 90.965 208.617 98.304 1.00 33.53 193 VAL A O 1
ATOM 1231 N N . THR A 1 179 ? 92.589 209.893 99.247 1.00 32.31 194 THR A N 1
ATOM 1232 C CA . THR A 1 179 ? 93.722 209.173 98.613 1.00 31.88 194 THR A CA 1
ATOM 1233 C C . THR A 1 179 ? 93.930 207.786 99.251 1.00 35.33 194 THR A C 1
ATOM 1234 O O . THR A 1 179 ? 93.344 207.502 100.298 1.00 35.31 194 THR A O 1
ATOM 1238 N N . GLY A 1 180 ? 94.816 206.972 98.668 1.00 31.26 195 GLY A N 1
ATOM 1239 C CA . GLY A 1 180 ? 95.155 205.656 99.217 1.00 30.74 195 GLY A CA 1
ATOM 1240 C C . GLY A 1 180 ? 95.898 205.696 100.544 1.00 37.30 195 GLY A C 1
ATOM 1241 O O . GLY A 1 180 ? 96.215 204.646 101.115 1.00 36.67 195 GLY A O 1
ATOM 1242 N N . ARG A 1 181 ? 96.192 206.905 101.042 1.00 36.19 196 ARG A N 1
ATOM 1243 C CA . ARG A 1 181 ? 96.851 207.119 102.332 1.00 37.06 196 ARG A CA 1
ATOM 1244 C C . ARG A 1 181 ? 95.803 207.514 103.377 1.00 42.36 196 ARG A C 1
ATOM 1245 O O . ARG A 1 181 ? 96.121 207.583 104.555 1.00 42.94 196 ARG A O 1
ATOM 1253 N N . GLY A 1 182 ? 94.571 207.778 102.927 1.00 38.68 197 GLY A N 1
ATOM 1254 C CA . GLY A 1 182 ? 93.468 208.156 103.798 1.00 37.97 197 GLY A CA 1
ATOM 1255 C C . GLY A 1 182 ? 93.379 209.641 104.044 1.00 40.67 197 GLY A C 1
ATOM 1256 O O . GLY A 1 182 ? 92.662 210.078 104.951 1.00 41.24 197 GLY A O 1
ATOM 1257 N N . ASP A 1 183 ? 94.100 210.429 103.241 1.00 36.11 198 ASP A N 1
ATOM 1258 C CA . ASP A 1 183 ? 94.049 211.878 103.351 1.00 35.86 198 ASP A CA 1
ATOM 1259 C C . ASP A 1 183 ? 92.878 212.385 102.531 1.00 39.22 198 ASP A C 1
ATOM 1260 O O . ASP A 1 183 ? 92.629 211.881 101.436 1.00 37.74 198 ASP A O 1
ATOM 1265 N N . VAL A 1 184 ? 92.189 213.402 103.040 1.00 35.68 199 VAL A N 1
ATOM 1266 C CA . VAL A 1 184 ? 91.080 214.051 102.344 1.00 34.40 199 VAL A CA 1
ATOM 1267 C C . VAL A 1 184 ? 91.662 215.313 101.713 1.00 37.84 199 VAL A C 1
ATOM 1268 O O . VAL A 1 184 ? 92.131 216.200 102.426 1.00 36.38 199 VAL A O 1
ATOM 1272 N N . VAL A 1 185 ? 91.664 215.361 100.375 1.00 33.90 200 VAL A N 1
ATOM 1273 C CA . VAL A 1 185 ? 92.257 216.446 99.587 1.00 34.10 200 VAL A CA 1
ATOM 1274 C C . VAL A 1 185 ? 91.236 217.098 98.649 1.00 38.01 200 VAL A C 1
ATOM 1275 O O . VAL A 1 185 ? 90.542 216.390 97.904 1.00 36.35 200 VAL A O 1
ATOM 1279 N N . THR A 1 186 ? 91.187 218.448 98.653 1.00 34.49 201 THR A N 1
ATOM 1280 C CA . THR A 1 186 ? 90.414 219.219 97.671 1.00 34.03 201 THR A CA 1
ATOM 1281 C C . THR A 1 186 ? 91.432 219.676 96.645 1.00 37.45 201 THR A C 1
ATOM 1282 O O . THR A 1 186 ? 92.459 220.265 97.002 1.00 37.47 201 THR A O 1
ATOM 1286 N N . CYS A 1 187 ? 91.191 219.327 95.380 1.00 33.93 202 CYS A N 1
ATOM 1287 C CA . CYS A 1 187 ? 92.107 219.626 94.291 1.00 33.66 202 CYS A CA 1
ATOM 1288 C C . CYS A 1 187 ? 91.424 220.183 93.057 1.00 34.70 202 CYS A C 1
ATOM 1289 O O . CYS A 1 187 ? 90.204 220.059 92.894 1.00 31.16 202 CYS A O 1
ATOM 1292 N N . SER A 1 188 ? 92.224 220.824 92.184 1.00 30.84 203 SER A N 1
ATOM 1293 C CA . SER A 1 188 ? 91.752 221.509 90.975 1.00 29.36 203 SER A CA 1
ATOM 1294 C C . SER A 1 188 ? 92.949 221.738 90.063 1.00 33.72 203 SER A C 1
ATOM 1295 O O . SER A 1 188 ? 94.062 221.480 90.508 1.00 32.83 203 SER A O 1
ATOM 1298 N N . PRO A 1 189 ? 92.797 222.325 88.849 1.00 31.73 204 PRO A N 1
ATOM 1299 C CA . PRO A 1 189 ? 94.000 222.657 88.058 1.00 31.86 204 PRO A CA 1
ATOM 1300 C C . PRO A 1 189 ? 94.939 223.650 88.770 1.00 36.39 204 PRO A C 1
ATOM 1301 O O . PRO A 1 189 ? 96.098 223.747 88.387 1.00 37.14 204 PRO A O 1
ATOM 1305 N N . GLU A 1 190 ? 94.448 224.363 89.813 1.00 32.35 205 GLU A N 1
ATOM 1306 C CA . GLU A 1 190 ? 95.166 225.426 90.542 1.00 32.27 205 GLU A CA 1
ATOM 1307 C C . GLU A 1 190 ? 95.773 225.033 91.902 1.00 36.63 205 GLU A C 1
ATOM 1308 O O . GLU A 1 190 ? 96.539 225.820 92.448 1.00 36.79 205 GLU A O 1
ATOM 1314 N N . ASP A 1 191 ? 95.380 223.884 92.484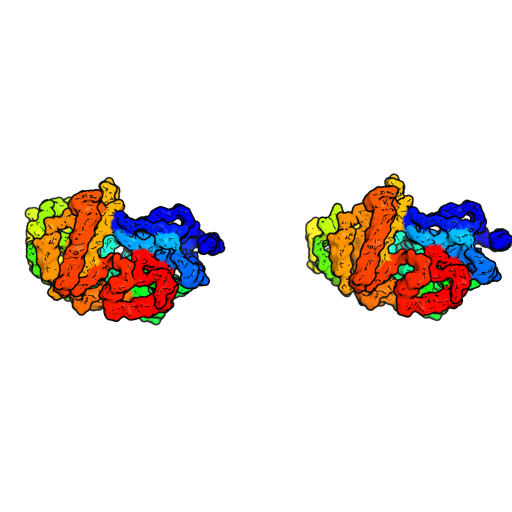 1.00 31.49 206 ASP A N 1
ATOM 1315 C CA . ASP A 1 191 ? 95.835 223.417 93.804 1.00 31.46 206 ASP A CA 1
ATOM 1316 C C . ASP A 1 191 ? 95.820 221.902 93.833 1.00 35.67 206 ASP A C 1
ATOM 1317 O O . ASP A 1 191 ? 94.792 221.300 93.497 1.00 33.91 206 ASP A O 1
ATOM 1322 N N . ASN A 1 192 ? 96.967 221.279 94.193 1.00 33.00 207 ASN A N 1
ATOM 1323 C CA . ASN A 1 192 ? 97.172 219.819 94.194 1.00 32.57 207 ASN A CA 1
ATOM 1324 C C . ASN A 1 192 ? 96.779 219.306 92.805 1.00 35.52 207 ASN A C 1
ATOM 1325 O O . ASN A 1 192 ? 96.004 218.347 92.683 1.00 35.90 207 ASN A O 1
ATOM 1330 N N . SER A 1 193 ? 97.258 220.004 91.750 1.00 30.10 208 SER A N 1
ATOM 1331 C CA . SER A 1 193 ? 96.868 219.719 90.377 1.00 30.18 208 SER A CA 1
ATOM 1332 C C . SER A 1 193 ? 97.278 218.367 89.878 1.00 33.20 208 SER A C 1
ATOM 1333 O O . SER A 1 193 ? 96.589 217.825 89.013 1.00 32.85 208 SER A O 1
ATOM 1336 N N . ASP A 1 194 ? 98.393 217.823 90.382 1.00 28.83 209 ASP A N 1
ATOM 1337 C CA . ASP A 1 194 ? 98.840 216.516 89.924 1.00 29.73 209 ASP A CA 1
ATOM 1338 C C . ASP A 1 194 ? 97.805 215.424 90.313 1.00 32.80 209 ASP A C 1
ATOM 1339 O O . ASP A 1 194 ? 97.517 214.564 89.491 1.00 31.18 209 ASP A O 1
ATOM 1344 N N . LEU A 1 195 ? 97.226 215.517 91.530 1.00 30.42 210 LEU A N 1
ATOM 1345 C CA . LEU A 1 195 ? 96.199 214.598 92.029 1.00 29.89 210 LEU A CA 1
ATOM 1346 C C . LEU A 1 195 ? 94.920 214.779 91.213 1.00 32.98 210 LEU A C 1
ATOM 1347 O O . LEU A 1 195 ? 94.321 213.790 90.781 1.00 33.52 210 LEU A O 1
ATOM 1352 N N . PHE A 1 196 ? 94.539 216.045 90.954 1.00 27.27 211 PHE A N 1
ATOM 1353 C CA . PHE A 1 196 ? 93.370 216.388 90.154 1.00 26.03 211 PHE A CA 1
ATOM 1354 C C . PHE A 1 196 ? 93.404 215.691 88.797 1.00 30.72 211 PHE A C 1
ATOM 1355 O O . PHE A 1 196 ? 92.465 214.963 88.488 1.00 29.39 211 PHE A O 1
ATOM 1363 N N . TYR A 1 197 ? 94.489 215.897 88.012 1.00 26.82 212 TYR A N 1
ATOM 1364 C CA . TYR A 1 197 ? 94.656 215.317 86.683 1.00 27.48 212 TYR A CA 1
ATOM 1365 C C . TYR A 1 197 ? 94.823 213.810 86.719 1.00 32.32 212 TYR A C 1
ATOM 1366 O O . TYR A 1 197 ? 94.340 213.140 85.804 1.00 31.75 212 TYR A O 1
ATOM 1375 N N . ALA A 1 198 ? 95.484 213.279 87.772 1.00 29.94 213 ALA A N 1
ATOM 1376 C CA . ALA A 1 198 ? 95.694 211.838 87.962 1.00 30.44 213 ALA A CA 1
ATOM 1377 C C . ALA A 1 198 ? 94.354 211.105 88.055 1.00 32.52 213 ALA A C 1
ATOM 1378 O O . ALA A 1 198 ? 94.163 210.107 87.366 1.00 31.84 213 ALA A O 1
ATOM 1380 N N . ALA A 1 199 ? 93.429 211.628 88.881 1.00 28.58 214 ALA A N 1
ATOM 1381 C CA . ALA A 1 199 ? 92.106 211.045 89.148 1.00 27.71 214 ALA A CA 1
ATOM 1382 C C . ALA A 1 199 ? 91.217 210.961 87.905 1.00 31.47 214 ALA A C 1
ATOM 1383 O O . ALA A 1 199 ? 90.457 210.011 87.777 1.00 30.88 214 ALA A O 1
ATOM 1385 N N . LEU A 1 200 ? 91.341 211.930 86.996 1.00 27.36 215 LEU A N 1
ATOM 1386 C CA . LEU A 1 200 ? 90.590 212.010 85.754 1.00 27.94 215 LEU A CA 1
ATOM 1387 C C . LEU A 1 200 ? 91.080 210.938 84.807 1.00 31.74 215 LEU A C 1
ATOM 1388 O O . LEU A 1 200 ? 92.246 210.955 84.419 1.00 29.62 215 LEU A O 1
ATOM 1393 N N . GLY A 1 201 ? 90.212 209.939 84.553 1.00 29.16 216 GLY A N 1
ATOM 1394 C CA . GLY A 1 201 ? 90.560 208.741 83.793 1.00 28.00 216 GLY A CA 1
ATOM 1395 C C . GLY A 1 201 ? 91.482 207.804 84.557 1.00 31.17 216 GLY A C 1
ATOM 1396 O O . GLY A 1 201 ? 92.013 206.849 83.982 1.00 31.25 216 GLY A O 1
ATOM 1397 N N . GLY A 1 202 ? 91.638 208.067 85.863 1.00 27.46 217 GLY A N 1
ATOM 1398 C CA . GLY A 1 202 ? 92.535 207.361 86.778 1.00 26.59 217 GLY A CA 1
ATOM 1399 C C . GLY A 1 202 ? 92.158 205.953 87.203 1.00 32.26 217 GLY A C 1
ATOM 1400 O O . GLY A 1 202 ? 92.905 205.341 87.979 1.00 28.54 217 GLY A O 1
ATOM 1401 N N . LEU A 1 203 ? 90.947 205.452 86.776 1.00 29.57 218 LEU A N 1
ATOM 1402 C CA . LEU A 1 203 ? 90.467 204.087 87.067 1.00 29.22 218 LEU A CA 1
ATOM 1403 C C . LEU A 1 203 ? 90.444 203.747 88.570 1.00 31.21 218 LEU A C 1
ATOM 1404 O O . LEU A 1 203 ? 90.756 202.623 88.949 1.00 30.10 218 LEU A O 1
ATOM 1409 N N . GLY A 1 204 ? 90.149 204.748 89.400 1.00 28.27 219 GLY A N 1
ATOM 1410 C CA . GLY A 1 204 ? 90.106 204.628 90.856 1.00 28.51 219 GLY A CA 1
ATOM 1411 C C . GLY A 1 204 ? 91.446 204.384 91.541 1.00 32.10 219 GLY A C 1
ATOM 1412 O O . GLY A 1 204 ? 91.483 204.125 92.746 1.00 29.83 219 GLY A O 1
ATOM 1413 N N . GLN A 1 205 ? 92.565 204.478 90.785 1.00 29.42 220 GLN A N 1
ATOM 1414 C CA . GLN A 1 205 ? 93.902 204.155 91.275 1.00 29.73 220 GLN A CA 1
ATOM 1415 C C . GLN A 1 205 ? 94.524 205.039 92.317 1.00 32.63 220 GLN A C 1
ATOM 1416 O O . GLN A 1 205 ? 95.411 204.569 93.030 1.00 31.60 220 GLN A O 1
ATOM 1422 N N . PHE A 1 206 ? 94.114 206.317 92.387 1.00 28.67 221 PHE A N 1
ATOM 1423 C CA . PHE A 1 206 ? 94.773 207.292 93.250 1.00 28.06 221 PHE A CA 1
ATOM 1424 C C . PHE A 1 206 ? 93.933 207.813 94.389 1.00 33.28 221 PHE A C 1
ATOM 1425 O O . PHE A 1 206 ? 94.423 208.583 95.207 1.00 34.07 221 PHE A O 1
ATOM 1433 N N . GLY A 1 207 ? 92.675 207.395 94.443 1.00 28.64 222 GLY A N 1
ATOM 1434 C CA . GLY A 1 207 ? 91.775 207.842 95.492 1.00 27.75 222 GLY A CA 1
ATOM 1435 C C . GLY A 1 207 ? 90.316 207.715 95.148 1.00 32.66 222 GLY A C 1
ATOM 1436 O O . GLY A 1 207 ? 89.952 207.414 94.009 1.00 32.82 222 GLY A O 1
ATOM 1437 N N . ILE A 1 208 ? 89.473 207.971 96.136 1.00 29.77 223 ILE A N 1
ATOM 1438 C CA . ILE A 1 208 ? 88.038 207.915 95.961 1.00 28.07 223 ILE A CA 1
ATOM 1439 C C . ILE A 1 208 ? 87.529 209.340 95.825 1.00 31.96 223 ILE A C 1
ATOM 1440 O O . ILE A 1 208 ? 87.711 210.127 96.741 1.00 33.32 223 ILE A O 1
ATOM 1445 N N . ILE A 1 209 ? 86.886 209.659 94.695 1.00 26.78 224 ILE A N 1
ATOM 1446 C CA . ILE A 1 209 ? 86.252 210.959 94.448 1.00 26.10 224 ILE A CA 1
ATOM 1447 C C . ILE A 1 209 ? 84.945 210.979 95.262 1.00 29.15 224 ILE A C 1
ATOM 1448 O O . ILE A 1 209 ? 84.000 210.247 94.949 1.00 27.66 224 ILE A O 1
ATOM 1453 N N . THR A 1 210 ? 84.914 211.806 96.305 1.00 27.25 225 THR A N 1
ATOM 1454 C CA . THR A 1 210 ? 83.755 211.994 97.170 1.00 28.08 225 THR A CA 1
ATOM 1455 C C . THR A 1 210 ? 82.902 213.185 96.723 1.00 31.10 225 THR A C 1
ATOM 1456 O O . THR A 1 210 ? 81.737 213.250 97.093 1.00 31.17 225 THR A O 1
ATOM 1460 N N . ARG A 1 211 ? 83.468 214.132 95.941 1.00 28.24 226 ARG A N 1
ATOM 1461 C CA . ARG A 1 211 ? 82.714 215.307 95.449 1.00 27.46 226 ARG A CA 1
ATOM 1462 C C . ARG A 1 211 ? 83.360 215.897 94.186 1.00 29.41 226 ARG A C 1
ATOM 1463 O O . ARG A 1 211 ? 84.581 215.839 94.031 1.00 28.45 226 ARG A O 1
ATOM 1471 N N . ALA A 1 212 ? 82.537 216.400 93.265 1.00 24.87 227 ALA A N 1
ATOM 1472 C CA . ALA A 1 212 ? 83.026 216.983 92.008 1.00 25.26 227 ALA A CA 1
ATOM 1473 C C . ALA A 1 212 ? 82.251 218.239 91.678 1.00 29.75 227 ALA A C 1
ATOM 1474 O O . ALA A 1 212 ? 81.047 218.281 91.920 1.00 28.93 227 ALA A O 1
ATOM 1476 N N . ARG A 1 213 ? 82.955 219.270 91.161 1.00 27.72 228 ARG A N 1
ATOM 1477 C CA . ARG A 1 213 ? 82.371 220.532 90.694 1.00 27.44 228 ARG A CA 1
ATOM 1478 C C . ARG A 1 213 ? 82.296 220.396 89.173 1.00 30.05 228 ARG A C 1
ATOM 1479 O O . ARG A 1 213 ? 83.326 220.285 88.498 1.00 29.75 228 ARG A O 1
ATOM 1487 N N . ILE A 1 214 ? 81.082 220.371 88.649 1.00 25.81 229 ILE A N 1
ATOM 1488 C CA . ILE A 1 214 ? 80.794 220.181 87.222 1.00 25.47 229 ILE A CA 1
ATOM 1489 C C . ILE A 1 214 ? 80.328 221.498 86.605 1.00 28.13 229 ILE A C 1
ATOM 1490 O O . ILE A 1 214 ? 79.422 222.120 87.144 1.00 26.63 229 ILE A O 1
ATOM 1495 N N . ALA A 1 215 ? 80.921 221.888 85.443 1.00 27.01 230 ALA A N 1
ATOM 1496 C CA . ALA A 1 215 ? 80.568 223.109 84.712 1.00 27.30 230 ALA A CA 1
ATOM 1497 C C . ALA A 1 215 ? 79.159 222.986 84.087 1.00 30.77 230 ALA A C 1
ATOM 1498 O O . ALA A 1 215 ? 78.790 221.914 83.596 1.00 30.67 230 ALA A O 1
ATOM 1500 N N . LEU A 1 216 ? 78.384 224.074 84.105 1.00 26.38 231 LEU A N 1
ATOM 1501 C CA . LEU A 1 216 ? 77.025 224.037 83.549 1.00 25.84 231 LEU A CA 1
ATOM 1502 C C . LEU A 1 216 ? 76.848 225.046 82.424 1.00 33.42 231 LEU A C 1
ATOM 1503 O O . LEU A 1 216 ? 77.648 225.966 82.274 1.00 33.74 231 LEU A O 1
ATOM 1508 N N . GLU A 1 217 ? 75.787 224.874 81.643 1.00 29.71 232 GLU A N 1
ATOM 1509 C CA . GLU A 1 217 ? 75.446 225.789 80.575 1.00 29.70 232 GLU A CA 1
ATOM 1510 C C . GLU A 1 217 ? 73.913 225.958 80.599 1.00 34.31 232 GLU A C 1
ATOM 1511 O O . GLU A 1 217 ? 73.234 225.111 81.199 1.00 32.42 232 GLU A O 1
ATOM 1517 N N . PRO A 1 218 ? 73.331 227.027 79.991 1.00 32.50 233 PRO A N 1
ATOM 1518 C CA . PRO A 1 218 ? 71.865 227.154 80.002 1.00 32.00 233 PRO A CA 1
ATOM 1519 C C . PRO A 1 218 ? 71.263 225.962 79.240 1.00 35.50 233 PRO A C 1
ATOM 1520 O O . PRO A 1 218 ? 71.785 225.574 78.187 1.00 34.72 233 PRO A O 1
ATOM 1524 N N . ALA A 1 219 ? 70.237 225.335 79.807 1.00 31.10 234 ALA A N 1
ATOM 1525 C CA . ALA A 1 219 ? 69.614 224.172 79.178 1.00 30.29 234 ALA A CA 1
ATOM 1526 C C . ALA A 1 219 ? 68.522 224.557 78.179 1.00 35.04 234 ALA A C 1
ATOM 1527 O O . ALA A 1 219 ? 67.691 225.411 78.487 1.00 36.07 234 ALA A O 1
ATOM 1529 N N . PRO A 1 220 ? 68.445 223.886 77.012 1.00 30.76 235 PRO A N 1
ATOM 1530 C CA . PRO A 1 220 ? 67.325 224.155 76.104 1.00 30.72 235 PRO A CA 1
ATOM 1531 C C . PRO A 1 220 ? 66.077 223.451 76.637 1.00 35.70 235 PRO A C 1
ATOM 1532 O O . PRO A 1 220 ? 66.181 222.500 77.429 1.00 34.86 235 PRO A O 1
ATOM 1536 N N . GLU A 1 221 ? 64.900 223.860 76.181 1.00 34.20 236 GLU A N 1
ATOM 1537 C CA . GLU A 1 221 ? 63.713 223.142 76.630 1.00 35.20 236 GLU A CA 1
ATOM 1538 C C . GLU A 1 221 ? 63.433 221.905 75.779 1.00 37.93 236 GLU A C 1
ATOM 1539 O O . GLU A 1 221 ? 62.859 220.940 76.274 1.00 36.24 236 GLU A O 1
ATOM 1545 N N . MET A 1 222 ? 63.905 221.920 74.516 1.00 35.10 237 MET A N 1
ATOM 1546 C CA . MET A 1 222 ? 63.648 220.879 73.537 1.00 34.46 237 MET A CA 1
ATOM 1547 C C . MET A 1 222 ? 64.870 220.513 72.716 1.00 36.78 237 MET A C 1
ATOM 1548 O O . MET A 1 222 ? 65.872 221.219 72.689 1.00 33.43 237 MET A O 1
ATOM 1553 N N . VAL A 1 223 ? 64.735 219.415 71.987 1.00 35.30 238 VAL A N 1
ATOM 1554 C CA . VAL A 1 223 ? 65.732 218.899 71.069 1.00 35.79 238 VAL A CA 1
ATOM 1555 C C . VAL A 1 223 ? 65.004 218.408 69.789 1.00 37.54 238 VAL A C 1
ATOM 1556 O O . VAL A 1 223 ? 63.973 217.746 69.887 1.00 35.70 238 VAL A O 1
ATOM 1560 N N . ARG A 1 224 ? 65.553 218.711 68.602 1.00 34.90 239 ARG A N 1
ATOM 1561 C CA . ARG A 1 224 ? 65.079 218.085 67.378 1.00 34.43 239 ARG A CA 1
ATOM 1562 C C . ARG A 1 224 ? 66.040 216.914 67.236 1.00 36.89 239 ARG A C 1
ATOM 1563 O O . ARG A 1 224 ? 67.244 217.122 67.086 1.00 36.37 239 ARG A O 1
ATOM 1571 N N . TRP A 1 225 ? 65.517 215.694 67.372 1.00 33.05 240 TRP A N 1
ATOM 1572 C CA . TRP A 1 225 ? 66.280 214.448 67.342 1.00 32.33 240 TRP A CA 1
ATOM 1573 C C . TRP A 1 225 ? 66.154 213.813 65.945 1.00 36.16 240 TRP A C 1
ATOM 1574 O O . TRP A 1 225 ? 65.049 213.482 65.514 1.00 35.83 240 TRP A O 1
ATOM 1585 N N . ILE A 1 226 ? 67.282 213.706 65.233 1.00 32.82 241 ILE A N 1
ATOM 1586 C CA . ILE A 1 226 ? 67.358 213.250 63.837 1.00 33.23 241 ILE A CA 1
ATOM 1587 C C . ILE A 1 226 ? 68.136 211.949 63.664 1.00 35.62 241 ILE A C 1
ATOM 1588 O O . ILE A 1 226 ? 69.179 211.762 64.291 1.00 33.67 241 ILE A O 1
ATOM 1593 N N . ARG A 1 227 ? 67.644 211.080 62.761 1.00 31.71 242 ARG A N 1
ATOM 1594 C CA . ARG A 1 227 ? 68.309 209.848 62.346 1.00 32.09 242 ARG A CA 1
ATOM 1595 C C . ARG A 1 227 ? 68.191 209.731 60.828 1.00 36.03 242 ARG A C 1
ATOM 1596 O O . ARG A 1 227 ? 67.116 209.963 60.279 1.00 34.09 242 ARG A O 1
ATOM 1604 N N . VAL A 1 228 ? 69.310 209.382 60.162 1.00 33.48 243 VAL A N 1
ATOM 1605 C CA . VAL A 1 228 ? 69.424 209.196 58.708 1.00 32.68 243 VAL A CA 1
ATOM 1606 C C . VAL A 1 228 ? 70.343 208.000 58.448 1.00 38.56 243 VAL A C 1
ATOM 1607 O O . VAL A 1 228 ? 71.196 207.685 59.288 1.00 38.00 243 VAL A O 1
ATOM 1611 N N . LEU A 1 229 ? 70.208 207.374 57.264 1.00 34.80 244 LEU A N 1
ATOM 1612 C CA . LEU A 1 229 ? 71.048 206.239 56.897 1.00 35.04 244 LEU A CA 1
ATOM 1613 C C . LEU A 1 229 ? 71.954 206.568 55.716 1.00 38.19 244 LEU A C 1
ATOM 1614 O O . LEU A 1 229 ? 71.596 207.384 54.871 1.00 36.28 244 LEU A O 1
ATOM 1619 N N . TYR A 1 230 ? 73.116 205.905 55.667 1.00 36.91 245 TYR A N 1
ATOM 1620 C CA . TYR A 1 230 ? 74.138 205.957 54.609 1.00 36.85 245 TYR A CA 1
ATOM 1621 C C . TYR A 1 230 ? 74.429 204.514 54.187 1.00 43.63 245 TYR A C 1
ATOM 1622 O O . TYR A 1 230 ? 74.366 203.613 55.028 1.00 42.72 245 TYR A O 1
ATOM 1631 N N . SER A 1 231 ? 74.802 204.303 52.898 1.00 41.20 246 SER A N 1
ATOM 1632 C CA . SER A 1 231 ? 75.187 202.990 52.374 1.00 40.45 246 SER A CA 1
ATOM 1633 C C . SER A 1 231 ? 76.698 202.935 52.249 1.00 43.44 246 SER A C 1
ATOM 1634 O O . SER A 1 231 ? 77.271 201.859 52.281 1.00 44.30 246 SER A O 1
ATOM 1637 N N . ASP A 1 232 ? 77.348 204.103 52.155 1.00 40.35 247 ASP A N 1
ATOM 1638 C CA . ASP A 1 232 ? 78.793 204.219 52.000 1.00 39.90 247 ASP A CA 1
ATOM 1639 C C . ASP A 1 232 ? 79.475 204.687 53.287 1.00 41.62 247 ASP A C 1
ATOM 1640 O O . ASP A 1 232 ? 79.156 205.767 53.775 1.00 41.87 247 ASP A O 1
ATOM 1645 N N . PHE A 1 233 ? 80.423 203.877 53.815 1.00 36.51 248 PHE A N 1
ATOM 1646 C CA . PHE A 1 233 ? 81.178 204.167 55.024 1.00 37.26 248 PHE A CA 1
ATOM 1647 C C . PHE A 1 233 ? 82.008 205.423 54.860 1.00 43.85 248 PHE A C 1
ATOM 1648 O O . PHE A 1 233 ? 82.060 206.241 55.778 1.00 43.07 248 PHE A O 1
ATOM 1656 N N . GLU A 1 234 ? 82.691 205.558 53.698 1.00 41.22 249 GLU A N 1
ATOM 1657 C CA . GLU A 1 234 ? 83.532 206.714 53.394 1.00 40.95 249 GLU A CA 1
ATOM 1658 C C . GLU A 1 234 ? 82.740 208.021 53.520 1.00 41.93 249 GLU A C 1
ATOM 1659 O O . GLU A 1 234 ? 83.187 208.932 54.207 1.00 42.42 249 GLU A O 1
ATOM 1665 N N . SER A 1 235 ? 81.567 208.092 52.897 1.00 35.50 250 SER A N 1
ATOM 1666 C CA . SER A 1 235 ? 80.702 209.270 52.934 1.00 35.14 250 SER A CA 1
ATOM 1667 C C . SER A 1 235 ? 80.135 209.501 54.346 1.00 38.69 250 SER A C 1
ATOM 1668 O O . SER A 1 235 ? 80.031 210.637 54.797 1.00 38.07 250 SER A O 1
ATOM 1671 N N . PHE A 1 236 ? 79.767 208.413 55.031 1.00 34.57 251 PHE A N 1
ATOM 1672 C CA . PHE A 1 236 ? 79.240 208.427 56.398 1.00 33.46 251 PHE A CA 1
ATOM 1673 C C . PHE A 1 236 ? 80.224 209.135 57.346 1.00 35.55 251 PHE A C 1
ATOM 1674 O O . PHE A 1 236 ? 79.858 210.123 57.963 1.00 35.44 251 PHE A O 1
ATOM 1682 N N . THR A 1 237 ? 81.477 208.653 57.393 1.00 33.13 252 THR A N 1
ATOM 1683 C CA . THR A 1 237 ? 82.575 209.157 58.210 1.00 34.03 252 THR A CA 1
ATOM 1684 C C . THR A 1 237 ? 83.047 210.530 57.789 1.00 39.71 252 THR A C 1
ATOM 1685 O O . THR A 1 237 ? 83.368 211.338 58.665 1.00 39.95 252 THR A O 1
ATOM 1689 N N . GLU A 1 238 ? 83.086 210.817 56.462 1.00 34.73 253 GLU A N 1
ATOM 1690 C CA . GLU A 1 238 ? 83.476 212.150 55.992 1.00 33.29 253 GLU A CA 1
ATOM 1691 C C . GLU A 1 238 ? 82.454 213.162 56.480 1.00 33.87 253 GLU A C 1
ATOM 1692 O O . GLU A 1 238 ? 82.846 214.240 56.904 1.00 34.38 253 GLU A O 1
ATOM 1698 N N . ASP A 1 239 ? 81.151 212.824 56.441 1.00 30.36 254 ASP A N 1
ATOM 1699 C CA . ASP A 1 239 ? 80.088 213.726 56.929 1.00 30.53 254 ASP A CA 1
ATOM 1700 C C . ASP A 1 239 ? 80.194 213.973 58.449 1.00 35.86 254 ASP A C 1
ATOM 1701 O O . ASP A 1 239 ? 80.057 215.120 58.898 1.00 36.43 254 ASP A O 1
ATOM 1706 N N . GLN A 1 240 ? 80.483 212.907 59.224 1.00 31.94 255 GLN A N 1
ATOM 1707 C CA . GLN A 1 240 ? 80.687 213.020 60.682 1.00 30.96 255 GLN A CA 1
ATOM 1708 C C . GLN A 1 240 ? 81.858 213.956 60.985 1.00 35.13 255 GLN A C 1
ATOM 1709 O O . GLN A 1 240 ? 81.720 214.830 61.825 1.00 34.00 255 GLN A O 1
ATOM 1715 N N . GLU A 1 241 ? 83.016 213.755 60.309 1.00 34.15 256 GLU A N 1
ATOM 1716 C CA . GLU A 1 241 ? 84.217 214.587 60.472 1.00 35.26 256 GLU A CA 1
ATOM 1717 C C . GLU A 1 241 ? 83.936 216.038 60.109 1.00 40.39 256 GLU A C 1
ATOM 1718 O O . GLU A 1 241 ? 84.377 216.929 60.829 1.00 38.91 256 GLU A O 1
ATOM 1724 N N . MET A 1 242 ? 83.177 216.280 59.024 1.00 39.21 257 MET A N 1
ATOM 1725 C CA . MET A 1 242 ? 82.830 217.650 58.671 1.00 41.21 257 MET A CA 1
ATOM 1726 C C . MET A 1 242 ? 81.933 218.285 59.766 1.00 42.30 257 MET A C 1
ATOM 1727 O O . MET A 1 242 ? 82.169 219.425 60.166 1.00 40.97 257 MET A O 1
ATOM 1732 N N . LEU A 1 243 ? 80.964 217.517 60.299 1.00 37.76 258 LEU A N 1
ATOM 1733 C CA . LEU A 1 243 ? 80.089 218.030 61.364 1.00 36.29 258 LEU A CA 1
ATOM 1734 C C . LEU A 1 243 ? 80.826 218.329 62.672 1.00 36.92 258 LEU A C 1
ATOM 1735 O O . LEU A 1 243 ? 80.467 219.288 63.353 1.00 36.48 258 LEU A O 1
ATOM 1740 N N . ILE A 1 244 ? 81.869 217.554 63.001 1.00 32.64 259 ILE A N 1
ATOM 1741 C CA . ILE A 1 244 ? 82.608 217.764 64.258 1.00 32.56 259 ILE A CA 1
ATOM 1742 C C . ILE A 1 244 ? 83.639 218.921 64.174 1.00 39.68 259 ILE A C 1
ATOM 1743 O O . ILE A 1 244 ? 84.219 219.305 65.193 1.00 37.34 259 ILE A O 1
ATOM 1748 N N . MET A 1 245 ? 83.859 219.458 62.962 1.00 41.00 260 MET A N 1
ATOM 1749 C CA . MET A 1 245 ? 84.809 220.546 62.714 1.00 43.52 260 MET A CA 1
ATOM 1750 C C . MET A 1 245 ? 84.099 221.853 62.368 1.00 48.54 260 MET A C 1
ATOM 1751 O O . MET A 1 245 ? 84.697 222.920 62.481 1.00 47.96 260 MET A O 1
ATOM 1756 N N . ALA A 1 246 ? 82.810 221.772 61.990 1.00 47.06 261 ALA A N 1
ATOM 1757 C CA . ALA A 1 246 ? 81.998 222.924 61.601 1.00 47.93 261 ALA A CA 1
ATOM 1758 C C . ALA A 1 246 ? 81.602 223.798 62.774 1.00 54.34 261 ALA A C 1
ATOM 1759 O O . ALA A 1 246 ? 81.500 223.315 63.903 1.00 52.60 261 ALA A O 1
ATOM 1761 N N . GLU A 1 247 ? 81.352 225.095 62.488 1.00 53.87 262 GLU A N 1
ATOM 1762 C CA . GLU A 1 247 ? 80.906 226.082 63.470 1.00 54.54 262 GLU A CA 1
ATOM 1763 C C . GLU A 1 247 ? 79.382 226.105 63.470 1.00 57.35 262 GLU A C 1
ATOM 1764 O O . GLU A 1 247 ? 78.770 225.967 62.412 1.00 57.09 262 GLU A O 1
ATOM 1770 N N . ASN A 1 248 ? 78.763 226.208 64.658 1.00 54.29 263 ASN A N 1
ATOM 1771 C CA . ASN A 1 248 ? 77.290 226.218 64.837 1.00 54.19 263 ASN A CA 1
ATOM 1772 C C . ASN A 1 248 ? 76.605 224.944 64.275 1.00 54.88 263 ASN A C 1
ATOM 1773 O O . ASN A 1 248 ? 75.453 224.982 63.823 1.00 55.56 263 ASN A O 1
ATOM 1778 N N . SER A 1 249 ? 77.339 223.816 64.336 1.00 46.04 264 SER A N 1
ATOM 1779 C CA . SER A 1 249 ? 76.952 222.473 63.904 1.00 42.72 264 SER A CA 1
ATOM 1780 C C . SER A 1 249 ? 75.818 221.909 64.792 1.00 41.76 264 SER A C 1
ATOM 1781 O O . SER A 1 249 ? 75.132 222.658 65.486 1.00 40.50 264 SER A O 1
ATOM 1784 N N . PHE A 1 250 ? 75.625 220.586 64.776 1.00 35.48 265 PHE A N 1
ATOM 1785 C CA . PHE A 1 250 ? 74.633 219.943 65.638 1.00 33.18 265 PHE A CA 1
ATOM 1786 C C . PHE A 1 250 ? 75.148 219.907 67.087 1.00 34.75 265 PHE A C 1
ATOM 1787 O O . PHE A 1 250 ? 76.335 220.123 67.330 1.00 32.64 265 PHE A O 1
ATOM 1795 N N . ASP A 1 251 ? 74.259 219.683 68.044 1.00 31.78 266 ASP A N 1
ATOM 1796 C CA . ASP A 1 251 ? 74.643 219.670 69.471 1.00 31.16 266 ASP A CA 1
ATOM 1797 C C . ASP A 1 251 ? 75.013 218.269 69.998 1.00 33.93 266 ASP A C 1
ATOM 1798 O O . ASP A 1 251 ? 75.549 218.122 71.094 1.00 33.78 266 ASP A O 1
ATOM 1803 N N . TYR A 1 252 ? 74.761 217.254 69.188 1.00 30.21 267 TYR A N 1
ATOM 1804 C CA . TYR A 1 252 ? 75.064 215.867 69.502 1.00 28.73 267 TYR A CA 1
ATOM 1805 C C . TYR A 1 252 ? 75.327 215.180 68.187 1.00 31.11 267 TYR A C 1
ATOM 1806 O O . TYR A 1 252 ? 74.529 215.322 67.264 1.00 30.47 267 TYR A O 1
ATOM 1815 N N . ILE A 1 253 ? 76.450 214.471 68.085 1.00 28.34 268 ILE A N 1
ATOM 1816 C CA . ILE A 1 253 ? 76.811 213.713 66.872 1.00 28.06 268 ILE A CA 1
ATOM 1817 C C . ILE A 1 253 ? 77.288 212.315 67.247 1.00 30.86 268 ILE A C 1
ATOM 1818 O O . ILE A 1 253 ? 78.359 212.158 67.843 1.00 29.37 268 ILE A O 1
ATOM 1823 N N . GLU A 1 254 ? 76.512 211.300 66.844 1.00 27.83 269 GLU A N 1
ATOM 1824 C CA . GLU A 1 254 ? 76.860 209.894 67.000 1.00 26.93 269 GLU A CA 1
ATOM 1825 C C . GLU A 1 254 ? 76.551 209.150 65.709 1.00 32.49 269 GLU A C 1
ATOM 1826 O O . GLU A 1 254 ? 76.006 209.720 64.771 1.00 33.24 269 GLU A O 1
ATOM 1832 N N . GLY A 1 255 ? 76.920 207.889 65.682 1.00 30.04 270 GLY A N 1
ATOM 1833 C CA . GLY A 1 255 ? 76.703 206.996 64.556 1.00 30.53 270 GLY A CA 1
ATOM 1834 C C . GLY A 1 255 ? 76.638 205.546 65.001 1.00 33.46 270 GLY A C 1
ATOM 1835 O O . GLY A 1 255 ? 77.204 205.161 66.035 1.00 31.79 270 GLY A O 1
ATOM 1836 N N . PHE A 1 256 ? 75.939 204.746 64.219 1.00 29.90 271 PHE A N 1
ATOM 1837 C CA . PHE A 1 256 ? 75.732 203.332 64.477 1.00 30.76 271 PHE A CA 1
ATOM 1838 C C . PHE A 1 256 ? 76.000 202.529 63.221 1.00 35.68 271 PHE A C 1
ATOM 1839 O O . PHE A 1 256 ? 75.702 202.989 62.116 1.00 34.34 271 PHE A O 1
ATOM 1847 N N . VAL A 1 257 ? 76.557 201.325 63.401 1.00 33.64 272 VAL A N 1
ATOM 1848 C CA . VAL A 1 257 ? 76.841 200.381 62.322 1.00 34.16 272 VAL A CA 1
ATOM 1849 C C . VAL A 1 257 ? 75.774 199.290 62.393 1.00 38.89 272 VAL A C 1
ATOM 1850 O O . VAL A 1 257 ? 75.670 198.591 63.408 1.00 36.67 272 VAL A O 1
ATOM 1854 N N . ILE A 1 258 ? 74.957 199.195 61.339 1.00 37.55 273 ILE A N 1
ATOM 1855 C CA . ILE A 1 258 ? 73.858 198.226 61.251 1.00 39.56 273 ILE A CA 1
ATOM 1856 C C . ILE A 1 258 ? 74.206 197.090 60.283 1.00 47.56 273 ILE A C 1
ATOM 1857 O O . ILE A 1 258 ? 74.182 197.298 59.073 1.00 45.68 273 ILE A O 1
ATOM 1862 N N . ILE A 1 259 ? 74.550 195.903 60.828 1.00 48.87 274 ILE A N 1
ATOM 1863 C CA . ILE A 1 259 ? 74.927 194.716 60.043 1.00 51.14 274 ILE A CA 1
ATOM 1864 C C . ILE A 1 259 ? 73.759 193.752 59.866 1.00 62.54 274 ILE A C 1
ATOM 1865 O O . ILE A 1 259 ? 73.233 193.223 60.847 1.00 61.80 274 ILE A O 1
ATOM 1870 N N . ASN A 1 260 ? 73.388 193.510 58.596 1.00 66.87 275 ASN A N 1
ATOM 1871 C CA . ASN A 1 260 ? 72.338 192.594 58.118 1.00 70.39 275 ASN A CA 1
ATOM 1872 C C . ASN A 1 260 ? 70.883 193.001 58.341 1.00 80.57 275 ASN A C 1
ATOM 1873 O O . ASN A 1 260 ? 70.097 192.928 57.391 1.00 81.01 275 ASN A O 1
ATOM 1878 N N . ARG A 1 261 ? 70.526 193.399 59.584 1.00 80.95 276 ARG A N 1
ATOM 1879 C CA . ARG A 1 261 ? 69.176 193.780 60.040 1.00 82.76 276 ARG A CA 1
ATOM 1880 C C . ARG A 1 261 ? 68.223 194.447 59.039 1.00 89.53 276 ARG A C 1
ATOM 1881 O O . ARG A 1 261 ? 68.617 195.371 58.323 1.00 89.26 276 ARG A O 1
ATOM 1889 N N . THR A 1 262 ? 66.966 193.954 58.999 1.00 88.15 277 THR A N 1
ATOM 1890 C CA . THR A 1 262 ? 65.888 194.468 58.138 1.00 88.96 277 THR A CA 1
ATOM 1891 C C . THR A 1 262 ? 64.739 195.042 58.970 1.00 93.96 277 THR A C 1
ATOM 1892 O O . THR A 1 262 ? 64.508 194.600 60.101 1.00 93.29 277 THR A O 1
ATOM 1896 N N . GLY A 1 263 ? 64.043 196.021 58.392 1.00 91.35 278 GLY A N 1
ATOM 1897 C CA . GLY A 1 263 ? 62.930 196.713 59.030 1.00 91.46 278 GLY A CA 1
ATOM 1898 C C . GLY A 1 263 ? 63.387 197.782 60.003 1.00 95.92 278 GLY A C 1
ATOM 1899 O O . GLY A 1 263 ? 62.669 198.093 60.958 1.00 95.51 278 GLY A O 1
ATOM 1900 N N . ILE A 1 264 ? 64.592 198.350 59.764 1.00 92.66 279 ILE A N 1
ATOM 1901 C CA . ILE A 1 264 ? 65.206 199.409 60.580 1.00 92.38 279 ILE A CA 1
ATOM 1902 C C . ILE A 1 264 ? 64.361 200.696 60.610 1.00 95.70 279 ILE A C 1
ATOM 1903 O O . ILE A 1 264 ? 64.162 201.260 61.689 1.00 95.54 279 ILE A O 1
ATOM 1908 N N . LEU A 1 265 ? 63.822 201.122 59.447 1.00 91.46 280 LEU A N 1
ATOM 1909 C CA . LEU A 1 265 ? 62.968 202.313 59.353 1.00 91.11 280 LEU A CA 1
ATOM 1910 C C . LEU A 1 265 ? 61.600 202.100 60.042 1.00 95.10 280 LEU A C 1
ATOM 1911 O O . LEU A 1 265 ? 61.011 203.061 60.542 1.00 94.01 280 LEU A O 1
ATOM 1916 N N . ASN A 1 266 ? 61.125 200.833 60.089 1.00 92.59 281 ASN A N 1
ATOM 1917 C CA . ASN A 1 266 ? 59.876 200.421 60.743 1.00 92.74 281 ASN A CA 1
ATOM 1918 C C . ASN A 1 266 ? 60.026 200.444 62.271 1.00 96.25 281 ASN A C 1
ATOM 1919 O O . ASN A 1 266 ? 59.051 200.724 62.974 1.00 95.88 281 ASN A O 1
ATOM 1924 N N . ASN A 1 267 ? 61.249 200.154 62.778 1.00 92.37 282 ASN A N 1
ATOM 1925 C CA . ASN A 1 267 ? 61.588 200.200 64.204 1.00 92.04 282 ASN A CA 1
ATOM 1926 C C . ASN A 1 267 ? 61.620 201.669 64.664 1.00 95.00 282 ASN A C 1
ATOM 1927 O O . ASN A 1 267 ? 61.177 201.970 65.776 1.00 94.80 282 ASN A O 1
ATOM 1932 N N . TRP A 1 268 ? 62.128 202.576 63.789 1.00 90.30 283 TRP A N 1
ATOM 1933 C CA . TRP A 1 268 ? 62.207 204.024 64.017 1.00 89.24 283 TRP A CA 1
ATOM 1934 C C . TRP A 1 268 ? 60.814 204.659 63.961 1.00 93.69 283 TRP A C 1
ATOM 1935 O O . TRP A 1 268 ? 60.577 205.637 64.667 1.00 93.18 283 TRP A O 1
ATOM 1946 N N . ARG A 1 269 ? 59.904 204.116 63.107 1.00 90.52 284 ARG A N 1
ATOM 1947 C CA . ARG A 1 269 ? 58.524 204.592 62.901 1.00 90.33 284 ARG A CA 1
ATOM 1948 C C . ARG A 1 269 ? 57.670 204.635 64.177 1.00 93.34 284 ARG A C 1
ATOM 1949 O O . ARG A 1 269 ? 56.722 205.421 64.248 1.00 92.71 284 ARG A O 1
ATOM 1957 N N . ALA A 1 270 ? 58.018 203.797 65.177 1.00 89.44 285 ALA A N 1
ATOM 1958 C CA . ALA A 1 270 ? 57.356 203.722 66.481 1.00 89.08 285 ALA A CA 1
ATOM 1959 C C . ALA A 1 270 ? 57.601 204.980 67.333 1.00 92.15 285 ALA A C 1
ATOM 1960 O O . ALA A 1 270 ? 56.742 205.333 68.147 1.00 92.01 285 ALA A O 1
ATOM 1962 N N . SER A 1 271 ? 58.764 205.651 67.143 1.00 87.43 286 SER A N 1
ATOM 1963 C CA . SER A 1 271 ? 59.152 206.853 67.892 1.00 86.39 286 SER A CA 1
ATOM 1964 C C . SER A 1 271 ? 59.367 208.109 67.028 1.00 88.29 286 SER A C 1
ATOM 1965 O O . SER A 1 271 ? 59.006 209.204 67.460 1.00 87.75 286 SER A O 1
ATOM 1968 N N . PHE A 1 272 ? 59.964 207.952 65.827 1.00 83.50 287 PHE A N 1
ATOM 1969 C CA . PHE A 1 272 ? 60.320 209.037 64.901 1.00 82.52 287 PHE A CA 1
ATOM 1970 C C . PHE A 1 272 ? 59.352 209.210 63.731 1.00 89.38 287 PHE A C 1
ATOM 1971 O O . PHE A 1 272 ? 58.786 208.230 63.241 1.00 89.20 287 PHE A O 1
ATOM 1979 N N . LYS A 1 273 ? 59.198 210.467 63.266 1.00 88.12 288 LYS A N 1
ATOM 1980 C CA . LYS A 1 273 ? 58.332 210.843 62.146 1.00 88.99 288 LYS A CA 1
ATOM 1981 C C . LYS A 1 273 ? 59.116 210.781 60.820 1.00 94.72 288 LYS A C 1
ATOM 1982 O O . LYS A 1 273 ? 60.084 211.536 60.657 1.00 93.44 288 LYS A O 1
ATOM 1988 N N . PRO A 1 274 ? 58.710 209.895 59.867 1.00 93.75 289 PRO A N 1
ATOM 1989 C CA . PRO A 1 274 ? 59.428 209.819 58.576 1.00 94.33 289 PRO A CA 1
ATOM 1990 C C . PRO A 1 274 ? 59.230 211.049 57.686 1.00 100.45 289 PRO A C 1
ATOM 1991 O O . PRO A 1 274 ? 58.159 211.666 57.695 1.00 99.59 289 PRO A O 1
ATOM 1995 N N . GLN A 1 275 ? 60.271 211.398 56.915 1.00 99.14 290 GLN A N 1
ATOM 1996 C CA . GLN A 1 275 ? 60.233 212.528 55.990 1.00 100.02 290 GLN A CA 1
ATOM 1997 C C . GLN A 1 275 ? 60.852 212.133 54.624 1.00 106.24 290 GLN A C 1
ATOM 1998 O O . GLN A 1 275 ? 61.979 212.540 54.331 1.00 105.83 290 GLN A O 1
ATOM 2004 N N . ASP A 1 276 ? 60.147 211.333 53.776 1.00 104.47 291 ASP A N 1
ATOM 2005 C CA . ASP A 1 276 ? 58.805 210.737 53.941 1.00 105.09 291 ASP A CA 1
ATOM 2006 C C . ASP A 1 276 ? 58.886 209.200 53.669 1.00 109.83 291 ASP A C 1
ATOM 2007 O O . ASP A 1 276 ? 59.918 208.772 53.143 1.00 109.49 291 ASP A O 1
ATOM 2012 N N . PRO A 1 277 ? 57.868 208.346 54.007 1.00 106.82 292 PRO A N 1
ATOM 2013 C CA . PRO A 1 277 ? 58.015 206.892 53.757 1.00 110.91 292 PRO A CA 1
ATOM 2014 C C . PRO A 1 277 ? 58.282 206.495 52.304 1.00 146.57 292 PRO A C 1
ATOM 2015 O O . PRO A 1 277 ? 59.268 205.812 52.026 1.00 108.98 292 PRO A O 1
ATOM 2019 N N . ARG A 1 288 ? 73.609 193.454 53.725 1.00 59.72 303 ARG A N 1
ATOM 2020 C CA . ARG A 1 288 ? 74.296 194.720 53.479 1.00 59.32 303 ARG A CA 1
ATOM 2021 C C . ARG A 1 288 ? 74.469 195.520 54.783 1.00 60.23 303 ARG A C 1
ATOM 2022 O O . ARG A 1 288 ? 73.552 195.564 55.614 1.00 60.83 303 ARG A O 1
ATOM 2030 N N . VAL A 1 289 ? 75.661 196.133 54.953 1.00 52.05 304 VAL A N 1
ATOM 2031 C CA . VAL A 1 289 ? 76.016 196.969 56.102 1.00 49.30 304 VAL A CA 1
ATOM 2032 C C . VAL A 1 289 ? 75.497 198.404 55.872 1.00 49.61 304 VAL A C 1
ATOM 2033 O O . VAL A 1 289 ? 75.884 199.047 54.893 1.00 50.12 304 VAL A O 1
ATOM 2037 N N . LEU A 1 290 ? 74.617 198.893 56.764 1.00 42.68 305 LEU A N 1
ATOM 2038 C CA . LEU A 1 290 ? 74.100 200.265 56.714 1.00 40.61 305 LEU A CA 1
ATOM 2039 C C . LEU A 1 290 ? 74.671 201.084 57.876 1.00 40.74 305 LEU A C 1
ATOM 2040 O O . LEU A 1 290 ? 75.148 200.510 58.858 1.00 37.05 305 LEU A O 1
ATOM 2045 N N . TYR A 1 291 ? 74.637 202.427 57.758 1.00 37.02 306 TYR A N 1
ATOM 2046 C CA . TYR A 1 291 ? 75.204 203.314 58.766 1.00 36.19 306 TYR A CA 1
ATOM 2047 C C . TYR A 1 291 ? 74.233 204.377 59.149 1.00 38.10 306 TYR A C 1
ATOM 2048 O O . TYR A 1 291 ? 73.751 205.099 58.290 1.00 36.85 306 TYR A O 1
ATOM 2057 N N . CYS A 1 292 ? 73.960 204.492 60.457 1.00 34.22 307 CYS A N 1
ATOM 2058 C CA . CYS A 1 292 ? 73.034 205.487 60.965 1.00 34.11 307 CYS A CA 1
ATOM 2059 C C . CYS A 1 292 ? 73.767 206.668 61.575 1.00 35.97 307 CYS A C 1
ATOM 2060 O O . CYS A 1 292 ? 74.605 206.486 62.447 1.00 34.31 307 CYS A O 1
ATOM 2063 N N . LEU A 1 293 ? 73.444 207.878 61.114 1.00 33.54 308 LEU A N 1
ATOM 2064 C CA . LEU A 1 293 ? 74.002 209.118 61.656 1.00 32.83 308 LEU A CA 1
ATOM 2065 C C . LEU A 1 293 ? 72.905 209.682 62.555 1.00 34.46 308 LEU A C 1
ATOM 2066 O O . LEU A 1 293 ? 71.771 209.849 62.097 1.00 33.52 308 LEU A O 1
ATOM 2071 N N . GLU A 1 294 ? 73.215 209.894 63.843 1.00 31.27 309 GLU A N 1
ATOM 2072 C CA . GLU A 1 294 ? 72.239 210.412 64.814 1.00 29.98 309 GLU A CA 1
ATOM 2073 C C . GLU A 1 294 ? 72.653 211.803 65.257 1.00 31.72 309 GLU A C 1
ATOM 2074 O O . GLU A 1 294 ? 73.783 212.022 65.688 1.00 32.08 309 GLU A O 1
ATOM 2080 N N . LEU A 1 295 ? 71.731 212.737 65.156 1.00 29.16 310 LEU A N 1
ATOM 2081 C CA . LEU A 1 295 ? 71.995 214.147 65.411 1.00 29.49 310 LEU A CA 1
ATOM 2082 C C . LEU A 1 295 ? 70.914 214.786 66.233 1.00 33.13 310 LEU A C 1
ATOM 2083 O O . LEU A 1 295 ? 69.757 214.360 66.187 1.00 32.31 310 LEU A O 1
ATOM 2088 N N . THR A 1 296 ? 71.272 215.856 66.928 1.00 28.64 311 THR A N 1
ATOM 2089 C CA . THR A 1 296 ? 70.279 216.669 67.611 1.00 29.30 311 THR A CA 1
ATOM 2090 C C . THR A 1 296 ? 70.585 218.115 67.386 1.00 33.33 311 THR A C 1
ATOM 2091 O O . THR A 1 296 ? 71.744 218.477 67.220 1.00 31.59 311 THR A O 1
ATOM 2095 N N . LYS A 1 297 ? 69.548 218.952 67.444 1.00 32.67 312 LYS A N 1
ATOM 2096 C CA . LYS A 1 297 ? 69.681 220.399 67.450 1.00 31.96 312 LYS A CA 1
ATOM 2097 C C . LYS A 1 297 ? 68.842 220.878 68.639 1.00 35.35 312 LYS A C 1
ATOM 2098 O O . LYS A 1 297 ? 67.625 220.617 68.688 1.00 34.20 312 LYS A O 1
ATOM 2104 N N . ASN A 1 298 ? 69.516 221.507 69.625 1.00 30.95 313 ASN A N 1
ATOM 2105 C CA . ASN A 1 298 ? 68.893 222.069 70.828 1.00 31.33 313 ASN A CA 1
ATOM 2106 C C . ASN A 1 298 ? 68.094 223.333 70.500 1.00 35.85 313 ASN A C 1
ATOM 2107 O O . ASN A 1 298 ? 68.577 224.173 69.740 1.00 35.53 313 ASN A O 1
ATOM 2112 N N . PHE A 1 299 ? 66.884 223.485 71.087 1.00 33.12 314 PHE A N 1
ATOM 2113 C CA . PHE A 1 299 ? 66.062 224.676 70.817 1.00 33.53 314 PHE A CA 1
ATOM 2114 C C . PHE A 1 299 ? 65.043 224.980 71.910 1.00 40.03 314 PHE A C 1
ATOM 2115 O O . PHE A 1 299 ? 64.673 224.104 72.699 1.00 39.40 314 PHE A O 1
ATOM 2123 N N . ASN A 1 300 ? 64.569 226.231 71.920 1.00 39.05 315 ASN A N 1
ATOM 2124 C CA . ASN A 1 300 ? 63.537 226.735 72.825 1.00 39.98 315 ASN A CA 1
ATOM 2125 C C . ASN A 1 300 ? 62.253 226.985 72.039 1.00 47.17 315 ASN A C 1
ATOM 2126 O O . ASN A 1 300 ? 62.333 227.385 70.880 1.00 44.89 315 ASN A O 1
ATOM 2131 N N . SER A 1 301 ? 61.077 226.709 72.649 1.00 49.87 316 SER A N 1
ATOM 2132 C CA . SER A 1 301 ? 59.753 226.860 72.012 1.00 52.41 316 SER A CA 1
ATOM 2133 C C . SER A 1 301 ? 59.531 228.179 71.266 1.00 60.85 316 SER A C 1
ATOM 2134 O O . SER A 1 301 ? 58.961 228.169 70.175 1.00 62.61 316 SER A O 1
ATOM 2137 N N . GLY A 1 302 ? 60.019 229.278 71.832 1.00 58.34 317 GLY A N 1
ATOM 2138 C CA . GLY A 1 302 ? 59.893 230.601 71.231 1.00 58.93 317 GLY A CA 1
ATOM 2139 C C . GLY A 1 302 ? 60.801 230.860 70.042 1.00 63.80 317 GLY A C 1
ATOM 2140 O O . GLY A 1 302 ? 60.695 231.915 69.414 1.00 64.65 317 GLY A O 1
ATOM 2141 N N . ASP A 1 303 ? 61.699 229.913 69.722 1.00 59.36 318 ASP A N 1
ATOM 2142 C CA . ASP A 1 303 ? 62.656 230.059 68.629 1.00 59.24 318 ASP A CA 1
ATOM 2143 C C . ASP A 1 303 ? 62.722 228.821 67.723 1.00 60.29 318 ASP A C 1
ATOM 2144 O O . ASP A 1 303 ? 63.809 228.416 67.307 1.00 59.34 318 ASP A O 1
ATOM 2149 N N . THR A 1 304 ? 61.549 228.235 67.410 1.00 56.28 319 THR A N 1
ATOM 2150 C CA . THR A 1 304 ? 61.398 227.035 66.570 1.00 56.30 319 THR A CA 1
ATOM 2151 C C . THR A 1 304 ? 61.758 227.281 65.084 1.00 59.01 319 THR A C 1
ATOM 2152 O O . THR A 1 304 ? 62.413 226.433 64.472 1.00 57.83 319 THR A O 1
ATOM 2156 N N . ASP A 1 305 ? 61.339 228.440 64.523 1.00 55.72 320 ASP A N 1
ATOM 2157 C CA . ASP A 1 305 ? 61.592 228.827 63.130 1.00 55.39 320 ASP A CA 1
ATOM 2158 C C . ASP A 1 305 ? 63.073 229.009 62.828 1.00 57.19 320 ASP A C 1
ATOM 2159 O O . ASP A 1 305 ? 63.509 228.598 61.760 1.00 56.85 320 ASP A O 1
ATOM 2164 N N . THR A 1 306 ? 63.850 229.596 63.764 1.00 52.24 321 THR A N 1
ATOM 2165 C CA . THR A 1 306 ? 65.306 229.763 63.615 1.00 51.48 321 THR A CA 1
ATOM 2166 C C . THR A 1 306 ? 65.979 228.374 63.575 1.00 52.95 321 THR A C 1
ATOM 2167 O O . THR A 1 306 ? 66.887 228.144 62.763 1.00 51.62 321 THR A O 1
ATOM 2171 N N . MET A 1 307 ? 65.518 227.455 64.456 1.00 47.04 322 MET A N 1
ATOM 2172 C CA . MET A 1 307 ? 66.041 226.089 64.521 1.00 45.27 322 MET A CA 1
ATOM 2173 C C . MET A 1 307 ? 65.754 225.351 63.212 1.00 47.07 322 MET A C 1
ATOM 2174 O O . MET A 1 307 ? 66.660 224.723 62.669 1.00 45.53 322 MET A O 1
ATOM 2179 N N . GLU A 1 308 ? 64.497 225.410 62.726 1.00 44.47 323 GLU A N 1
ATOM 2180 C CA . GLU A 1 308 ? 64.069 224.752 61.485 1.00 45.22 323 GLU A CA 1
ATOM 2181 C C . GLU A 1 308 ? 64.918 225.146 60.284 1.00 49.46 323 GLU A C 1
ATOM 2182 O O . GLU A 1 308 ? 65.302 224.272 59.499 1.00 48.47 323 GLU A O 1
ATOM 2188 N N . GLN A 1 309 ? 65.278 226.449 60.198 1.00 47.15 324 GLN A N 1
ATOM 2189 C CA . GLN A 1 309 ? 66.121 227.035 59.146 1.00 47.04 324 GLN A CA 1
ATOM 2190 C C . GLN A 1 309 ? 67.563 226.564 59.276 1.00 50.25 324 GLN A C 1
ATOM 2191 O O . GLN A 1 309 ? 68.165 226.174 58.279 1.00 50.65 324 GLN A O 1
ATOM 2197 N N . GLU A 1 310 ? 68.119 226.613 60.493 1.00 46.26 325 GLU A N 1
ATOM 2198 C CA . GLU A 1 310 ? 69.493 226.187 60.776 1.00 46.20 325 GLU A CA 1
ATOM 2199 C C . GLU A 1 310 ? 69.683 224.694 60.508 1.00 48.35 325 GLU A C 1
ATOM 2200 O O . GLU A 1 310 ? 70.738 224.296 60.020 1.00 47.87 325 GLU A O 1
ATOM 2206 N N . VAL A 1 311 ? 68.662 223.876 60.816 1.00 44.53 326 VAL A N 1
ATOM 2207 C CA . VAL A 1 311 ? 68.708 222.420 60.595 1.00 43.99 326 VAL A CA 1
ATOM 2208 C C . VAL A 1 311 ? 68.662 222.088 59.106 1.00 46.76 326 VAL A C 1
ATOM 2209 O O . VAL A 1 311 ? 69.439 221.254 58.652 1.00 45.35 326 VAL A O 1
ATOM 2213 N N . ALA A 1 312 ? 67.783 222.780 58.351 1.00 45.10 327 ALA A N 1
ATOM 2214 C CA . ALA A 1 312 ? 67.631 222.644 56.894 1.00 45.05 327 ALA A CA 1
ATOM 2215 C C . ALA A 1 312 ? 68.972 222.916 56.201 1.00 48.46 327 ALA A C 1
ATOM 2216 O O . ALA A 1 312 ? 69.417 222.099 55.404 1.00 49.36 327 ALA A O 1
ATOM 2218 N N . VAL A 1 313 ? 69.664 223.987 56.601 1.00 45.09 328 VAL A N 1
ATOM 2219 C CA . VAL A 1 313 ? 70.981 224.350 56.078 1.00 44.98 328 VAL A CA 1
ATOM 2220 C C . VAL A 1 313 ? 71.999 223.248 56.363 1.00 48.89 328 VAL A C 1
ATOM 2221 O O . VAL A 1 313 ? 72.644 222.776 55.427 1.00 49.74 328 VAL A O 1
ATOM 2225 N N . LEU A 1 314 ? 72.154 222.845 57.650 1.00 44.29 329 LEU A N 1
ATOM 2226 C CA . LEU A 1 314 ? 73.092 221.800 58.061 1.00 43.07 329 LEU A CA 1
ATOM 2227 C C . LEU A 1 314 ? 72.862 220.480 57.325 1.00 42.75 329 LEU A C 1
ATOM 2228 O O . LEU A 1 314 ? 73.818 219.904 56.819 1.00 42.15 329 LEU A O 1
ATOM 2233 N N . LEU A 1 315 ? 71.606 220.021 57.229 1.00 38.37 330 LEU A N 1
ATOM 2234 C CA . LEU A 1 315 ? 71.285 218.772 56.525 1.00 38.19 330 LEU A CA 1
ATOM 2235 C C . LEU A 1 315 ? 71.548 218.843 55.014 1.00 42.63 330 LEU A C 1
ATOM 2236 O O . LEU A 1 315 ? 71.911 217.831 54.429 1.00 41.58 330 LEU A O 1
ATOM 2241 N N . SER A 1 316 ? 71.394 220.041 54.399 1.00 41.64 331 SER A N 1
ATOM 2242 C CA . SER A 1 316 ? 71.591 220.268 52.951 1.00 42.64 331 SER A CA 1
ATOM 2243 C C . SER A 1 316 ? 73.026 219.962 52.496 1.00 47.80 331 SER A C 1
ATOM 2244 O O . SER A 1 316 ? 73.254 219.729 51.312 1.00 49.53 331 SER A O 1
ATOM 2247 N N . ARG A 1 317 ? 73.979 219.971 53.432 1.00 42.63 332 ARG A N 1
ATOM 2248 C CA . ARG A 1 317 ? 75.381 219.703 53.155 1.00 41.82 332 ARG A CA 1
ATOM 2249 C C . ARG A 1 317 ? 75.740 218.221 53.345 1.00 45.36 332 ARG A C 1
ATOM 2250 O O . ARG A 1 317 ? 76.897 217.839 53.133 1.00 46.03 332 ARG A O 1
ATOM 2258 N N . LEU A 1 318 ? 74.761 217.389 53.734 1.00 41.12 333 LEU A N 1
ATOM 2259 C CA . LEU A 1 318 ? 74.998 215.964 53.995 1.00 40.26 333 LEU A CA 1
ATOM 2260 C C . LEU A 1 318 ? 74.564 215.055 52.855 1.00 44.65 333 LEU A C 1
ATOM 2261 O O . LEU A 1 318 ? 73.702 215.411 52.059 1.00 46.20 333 LEU A O 1
ATOM 2266 N N . ARG A 1 319 ? 75.172 213.870 52.795 1.00 39.78 334 ARG A N 1
ATOM 2267 C CA . ARG A 1 319 ? 75.016 212.913 51.718 1.00 39.73 334 ARG A CA 1
ATOM 2268 C C . ARG A 1 319 ? 74.269 211.638 52.071 1.00 42.91 334 ARG A C 1
ATOM 2269 O O . ARG A 1 319 ? 74.461 210.623 51.413 1.00 43.73 334 ARG A O 1
ATOM 2277 N N . PHE A 1 320 ? 73.363 211.705 53.066 1.00 37.00 335 PHE A N 1
ATOM 2278 C CA . PHE A 1 320 ? 72.557 210.552 53.484 1.00 35.73 335 PHE A CA 1
ATOM 2279 C C . PHE A 1 320 ? 71.463 210.234 52.454 1.00 38.73 335 PHE A C 1
ATOM 2280 O O . PHE A 1 320 ? 71.100 211.096 51.656 1.00 39.23 335 PHE A O 1
ATOM 2288 N N . ILE A 1 321 ? 70.892 209.026 52.531 1.00 34.43 336 ILE A N 1
ATOM 2289 C CA . ILE A 1 321 ? 69.771 208.582 51.698 1.00 32.88 336 ILE A CA 1
ATOM 2290 C C . ILE A 1 321 ? 68.564 209.378 52.216 1.00 38.70 336 ILE A C 1
ATOM 2291 O O . ILE A 1 321 ? 68.169 209.210 53.380 1.00 37.24 336 ILE A O 1
ATOM 2296 N N . GLN A 1 322 ? 68.056 210.299 51.387 1.00 35.83 337 GLN A N 1
ATOM 2297 C CA . GLN A 1 322 ? 66.959 211.229 51.679 1.00 38.05 337 GLN A CA 1
ATOM 2298 C C . GLN A 1 322 ? 65.674 210.608 52.240 1.00 44.76 337 GLN A C 1
ATOM 2299 O O . GLN A 1 322 ? 65.070 211.173 53.153 1.00 46.32 337 GLN A O 1
ATOM 2305 N N . SER A 1 323 ? 65.258 209.460 51.700 1.00 41.26 338 SER A N 1
ATOM 2306 C CA . SER A 1 323 ? 64.040 208.750 52.112 1.00 40.53 338 SER A CA 1
ATOM 2307 C C . SER A 1 323 ? 64.139 208.178 53.544 1.00 43.92 338 SER A C 1
ATOM 2308 O O . SER A 1 323 ? 63.122 207.777 54.100 1.00 42.42 338 SER A O 1
ATOM 2311 N N . THR A 1 324 ? 65.366 208.086 54.102 1.00 41.37 339 THR A N 1
ATOM 2312 C CA . THR A 1 324 ? 65.612 207.541 55.445 1.00 41.58 339 THR A CA 1
ATOM 2313 C C . THR A 1 324 ? 65.600 208.613 56.551 1.00 45.83 339 THR A C 1
ATOM 2314 O O . THR A 1 324 ? 65.849 208.277 57.712 1.00 45.41 339 THR A O 1
ATOM 2318 N N . LEU A 1 325 ? 65.342 209.888 56.198 1.00 42.41 340 LEU A N 1
ATOM 2319 C CA . LEU A 1 325 ? 65.300 210.974 57.165 1.00 42.34 340 LEU A CA 1
ATOM 2320 C C . LEU A 1 325 ? 64.092 210.855 58.122 1.00 47.05 340 LEU A C 1
ATOM 2321 O O . LEU A 1 325 ? 62.940 210.946 57.703 1.00 45.40 340 LEU A O 1
ATOM 2326 N N . PHE A 1 326 ? 64.385 210.619 59.406 1.00 45.42 341 PHE A N 1
ATOM 2327 C CA . PHE A 1 326 ? 63.388 210.519 60.478 1.00 46.42 341 PHE A CA 1
ATOM 2328 C C . PHE A 1 326 ? 63.749 211.529 61.569 1.00 46.55 341 PHE A C 1
ATOM 2329 O O . PHE A 1 326 ? 64.927 211.673 61.907 1.00 43.93 341 PHE A O 1
ATOM 2337 N N . HIS A 1 327 ? 62.745 212.223 62.112 1.00 43.02 342 HIS A N 1
ATOM 2338 C CA . HIS A 1 327 ? 62.953 213.183 63.186 1.00 43.74 342 HIS A CA 1
ATOM 2339 C C . HIS A 1 327 ? 61.810 213.179 64.191 1.00 45.05 342 HIS A C 1
ATOM 2340 O O . HIS A 1 327 ? 60.694 212.775 63.861 1.00 42.93 342 HIS A O 1
ATOM 2347 N N . THR A 1 328 ? 62.087 213.686 65.406 1.00 41.44 343 THR A N 1
ATOM 2348 C CA . THR A 1 328 ? 61.110 213.838 66.492 1.00 40.20 343 THR A CA 1
ATOM 2349 C C . THR A 1 328 ? 61.509 215.002 67.396 1.00 42.28 343 THR A C 1
ATOM 2350 O O . THR A 1 328 ? 62.698 215.209 67.636 1.00 41.48 343 THR A O 1
ATOM 2354 N N . ASP A 1 329 ? 60.527 215.786 67.862 1.00 38.40 344 ASP A N 1
ATOM 2355 C CA . ASP A 1 329 ? 60.787 216.888 68.795 1.00 37.88 344 ASP A CA 1
ATOM 2356 C C . ASP A 1 329 ? 60.430 216.407 70.223 1.00 39.71 344 ASP A C 1
ATOM 2357 O O . ASP A 1 329 ? 59.326 215.912 70.454 1.00 38.14 344 ASP A O 1
ATOM 2362 N N . VAL A 1 330 ? 61.427 216.413 71.135 1.00 35.22 345 VAL A N 1
ATOM 2363 C CA . VAL A 1 330 ? 61.285 215.924 72.522 1.00 32.30 345 VAL A CA 1
ATOM 2364 C C . VAL A 1 330 ? 61.884 216.939 73.492 1.00 33.77 345 VAL A C 1
ATOM 2365 O O . VAL A 1 330 ? 62.627 217.804 73.056 1.00 32.62 345 VAL A O 1
ATOM 2369 N N . THR A 1 331 ? 61.645 216.777 74.811 1.00 30.56 346 THR A N 1
ATOM 2370 C CA . THR A 1 331 ? 62.269 217.656 75.815 1.00 30.80 346 THR A CA 1
ATOM 2371 C C . THR A 1 331 ? 63.765 217.257 75.919 1.00 33.95 346 THR A C 1
ATOM 2372 O O . THR A 1 331 ? 64.146 216.147 75.520 1.00 32.93 346 THR A O 1
ATOM 2376 N N . TYR A 1 332 ? 64.606 218.159 76.442 1.00 30.41 347 TYR A N 1
ATOM 2377 C CA . TYR A 1 332 ? 66.032 217.891 76.640 1.00 29.35 347 TYR A CA 1
ATOM 2378 C C . TYR A 1 332 ? 66.235 216.656 77.531 1.00 31.71 347 TYR A C 1
ATOM 2379 O O . TYR A 1 332 ? 67.055 215.792 77.214 1.00 30.05 347 TYR A O 1
ATOM 2388 N N . LEU A 1 333 ? 65.447 216.567 78.621 1.00 29.78 348 LEU A N 1
ATOM 2389 C CA . LEU A 1 333 ? 65.472 215.453 79.564 1.00 29.65 348 LEU A CA 1
ATOM 2390 C C . LEU A 1 333 ? 65.110 214.128 78.880 1.00 31.37 348 LEU A C 1
ATOM 2391 O O . LEU A 1 333 ? 65.805 213.126 79.070 1.00 30.54 348 LEU A O 1
ATOM 2396 N N . GLU A 1 334 ? 64.031 214.118 78.087 1.00 28.40 349 GLU A N 1
ATOM 2397 C CA . GLU A 1 334 ? 63.600 212.912 77.361 1.00 27.99 349 GLU A CA 1
ATOM 2398 C C . GLU A 1 334 ? 64.732 212.413 76.428 1.00 32.62 349 GLU A C 1
ATOM 2399 O O . GLU A 1 334 ? 64.961 211.215 76.343 1.00 32.54 349 GLU A O 1
ATOM 2405 N N . PHE A 1 335 ? 65.431 213.337 75.724 1.00 28.50 350 PHE A N 1
ATOM 2406 C CA . PHE A 1 335 ? 66.531 212.907 74.850 1.00 26.99 350 PHE A CA 1
ATOM 2407 C C . PHE A 1 335 ? 67.704 212.375 75.682 1.00 29.93 350 PHE A C 1
ATOM 2408 O O . PHE A 1 335 ? 68.214 211.306 75.395 1.00 30.07 350 PHE A O 1
ATOM 2416 N N . LEU A 1 336 ? 68.146 213.133 76.688 1.00 25.59 351 LEU A N 1
ATOM 2417 C CA . LEU A 1 336 ? 69.288 212.732 77.514 1.00 25.28 351 LEU A CA 1
ATOM 2418 C C . LEU A 1 336 ? 69.103 211.411 78.234 1.00 27.95 351 LEU A C 1
ATOM 2419 O O . LEU A 1 336 ? 70.038 210.614 78.284 1.00 27.04 351 LEU A O 1
ATOM 2424 N N . ASP A 1 337 ? 67.870 211.146 78.709 1.00 25.91 352 ASP A N 1
ATOM 2425 C CA . ASP A 1 337 ? 67.539 209.913 79.414 1.00 26.14 352 ASP A CA 1
ATOM 2426 C C . ASP A 1 337 ? 66.994 208.789 78.517 1.00 30.63 352 ASP A C 1
ATOM 2427 O O . ASP A 1 337 ? 66.513 207.782 79.036 1.00 29.28 352 ASP A O 1
ATOM 2432 N N . ARG A 1 338 ? 67.116 208.922 77.182 1.00 28.91 353 ARG A N 1
ATOM 2433 C CA . ARG A 1 338 ? 66.569 207.960 76.186 1.00 28.81 353 ARG A CA 1
ATOM 2434 C C . ARG A 1 338 ? 66.898 206.490 76.430 1.00 30.99 353 ARG A C 1
ATOM 2435 O O . ARG A 1 338 ? 66.028 205.651 76.235 1.00 29.77 353 ARG A O 1
ATOM 2443 N N . VAL A 1 339 ? 68.140 206.175 76.862 1.00 27.34 354 VAL A N 1
ATOM 2444 C CA . VAL A 1 339 ? 68.590 204.802 77.116 1.00 27.21 354 VAL A CA 1
ATOM 2445 C C . VAL A 1 339 ? 67.816 204.159 78.289 1.00 30.76 354 VAL A C 1
ATOM 2446 O O . VAL A 1 339 ? 67.666 202.941 78.301 1.00 29.95 354 VAL A O 1
ATOM 2450 N N . HIS A 1 340 ? 67.298 204.973 79.245 1.00 28.47 355 HIS A N 1
ATOM 2451 C CA . HIS A 1 340 ? 66.492 204.441 80.361 1.00 27.90 355 HIS A CA 1
ATOM 2452 C C . HIS A 1 340 ? 65.203 203.749 79.842 1.00 31.83 355 HIS A C 1
ATOM 2453 O O . HIS A 1 340 ? 64.757 202.764 80.432 1.00 30.14 355 HIS A O 1
ATOM 2460 N N . THR A 1 341 ? 64.642 204.237 78.713 1.00 30.58 356 THR A N 1
ATOM 2461 C CA . THR A 1 341 ? 63.480 203.620 78.046 1.00 30.60 356 THR A CA 1
ATOM 2462 C C . THR A 1 341 ? 63.871 202.218 77.580 1.00 35.63 356 THR A C 1
ATOM 2463 O O . THR A 1 341 ? 63.129 201.280 77.822 1.00 35.10 356 THR A O 1
ATOM 2467 N N . SER A 1 342 ? 65.056 202.065 76.947 1.00 33.37 357 SER A N 1
ATOM 2468 C CA . SER A 1 342 ? 65.545 200.757 76.493 1.00 32.78 357 SER A CA 1
ATOM 2469 C C . SER A 1 342 ? 65.783 199.840 77.703 1.00 35.20 357 SER A C 1
ATOM 2470 O O . SER A 1 342 ? 65.452 198.662 77.646 1.00 34.42 357 SER A O 1
ATOM 2473 N N . GLU A 1 343 ? 66.316 200.396 78.819 1.00 30.45 358 GLU A N 1
ATOM 2474 C CA . GLU A 1 343 ? 66.526 199.664 80.078 1.00 28.87 358 GLU A CA 1
ATOM 2475 C C . GLU A 1 343 ? 65.181 199.086 80.598 1.00 31.91 358 GLU A C 1
ATOM 2476 O O . GLU A 1 343 ? 65.121 197.922 80.980 1.00 30.44 358 GLU A O 1
ATOM 2482 N N . LEU A 1 344 ? 64.114 199.901 80.606 1.00 30.00 359 LEU A N 1
ATOM 2483 C CA . LEU A 1 344 ? 62.816 199.433 81.094 1.00 30.44 359 LEU A CA 1
ATOM 2484 C C . LEU A 1 344 ? 62.278 198.262 80.250 1.00 35.34 359 LEU A C 1
ATOM 2485 O O . LEU A 1 344 ? 61.786 197.293 80.815 1.00 33.86 359 LEU A O 1
ATOM 2490 N N . LYS A 1 345 ? 62.444 198.331 78.914 1.00 33.31 360 LYS A N 1
ATOM 2491 C CA . LYS A 1 345 ? 62.016 197.272 77.985 1.00 34.74 360 LYS A CA 1
ATOM 2492 C C . LYS A 1 345 ? 62.802 195.991 78.233 1.00 38.97 360 LYS A C 1
ATOM 2493 O O . LYS A 1 345 ? 62.197 194.928 78.326 1.00 38.61 360 LYS A O 1
ATOM 2499 N N . LEU A 1 346 ? 64.139 196.098 78.407 1.00 33.73 361 LEU A N 1
ATOM 2500 C CA . LEU A 1 346 ? 65.006 194.964 78.701 1.00 32.85 361 LEU A CA 1
ATOM 2501 C C . LEU A 1 346 ? 64.676 194.351 80.067 1.00 36.49 361 LEU A C 1
ATOM 2502 O O . LEU A 1 346 ? 64.657 193.122 80.197 1.00 37.54 361 LEU A O 1
ATOM 2507 N N . ARG A 1 347 ? 64.394 195.191 81.075 1.00 30.55 362 ARG A N 1
ATOM 2508 C CA . ARG A 1 347 ? 64.040 194.711 82.418 1.00 30.92 362 ARG A CA 1
ATOM 2509 C C . ARG A 1 347 ? 62.715 193.924 82.362 1.00 37.85 362 ARG A C 1
ATOM 2510 O O . ARG A 1 347 ? 62.597 192.892 83.003 1.00 36.61 362 ARG A O 1
ATOM 2518 N N . ALA A 1 348 ? 61.754 194.383 81.549 1.00 38.36 363 ALA A N 1
ATOM 2519 C CA . ALA A 1 348 ? 60.468 193.715 81.371 1.00 39.76 363 ALA A CA 1
ATOM 2520 C C . ALA A 1 348 ? 60.635 192.293 80.775 1.00 46.61 363 ALA A C 1
ATOM 2521 O O . ALA A 1 348 ? 59.893 191.378 81.146 1.00 47.68 363 ALA A O 1
ATOM 2523 N N . GLN A 1 349 ? 61.643 192.105 79.905 1.00 42.78 364 GLN A N 1
ATOM 2524 C CA . GLN A 1 349 ? 61.934 190.826 79.241 1.00 41.81 364 GLN A CA 1
ATOM 2525 C C . GLN A 1 349 ? 63.005 190.008 79.970 1.00 45.36 364 GLN A C 1
ATOM 2526 O O . GLN A 1 349 ? 63.447 188.984 79.439 1.00 45.66 364 GLN A O 1
ATOM 2532 N N . SER A 1 350 ? 63.421 190.449 81.182 1.00 41.30 365 SER A N 1
ATOM 2533 C CA . SER A 1 350 ? 64.479 189.823 82.002 1.00 41.13 365 SER A CA 1
ATOM 2534 C C . SER A 1 350 ? 65.811 189.771 81.220 1.00 43.36 365 SER A C 1
ATOM 2535 O O . SER A 1 350 ? 66.604 188.833 81.395 1.00 43.87 365 SER A O 1
ATOM 2538 N N . LEU A 1 351 ? 66.040 190.795 80.349 1.00 38.55 366 LEU A N 1
ATOM 2539 C CA . LEU A 1 351 ? 67.210 190.927 79.470 1.00 38.14 366 LEU A CA 1
ATOM 2540 C C . LEU A 1 351 ? 68.200 192.029 79.891 1.00 41.86 366 LEU A C 1
ATOM 2541 O O . LEU A 1 351 ? 69.089 192.381 79.111 1.00 41.25 366 LEU A O 1
ATOM 2546 N N . TRP A 1 352 ? 68.059 192.563 81.111 1.00 37.98 367 TRP A N 1
ATOM 2547 C CA . TRP A 1 352 ? 68.951 193.614 81.601 1.00 36.75 367 TRP A CA 1
ATOM 2548 C C . TRP A 1 352 ? 70.138 193.016 82.318 1.00 38.61 367 TRP A C 1
ATOM 2549 O O . TRP A 1 352 ? 71.265 193.398 82.029 1.00 38.82 367 TRP A O 1
ATOM 2560 N N . GLU A 1 353 ? 69.911 192.044 83.195 1.00 35.20 368 GLU A N 1
ATOM 2561 C CA . GLU A 1 353 ? 70.998 191.408 83.938 1.00 34.98 368 GLU A CA 1
ATOM 2562 C C . GLU A 1 353 ? 71.509 190.142 83.277 1.00 42.47 368 GLU A C 1
ATOM 2563 O O . GLU A 1 353 ? 71.543 189.074 83.887 1.00 46.68 368 GLU A O 1
ATOM 2569 N N . VAL A 1 354 ? 71.944 190.264 82.040 1.00 37.22 369 VAL A N 1
ATOM 2570 C CA . VAL A 1 354 ? 72.530 189.164 81.283 1.00 35.29 369 VAL A CA 1
ATOM 2571 C C . VAL A 1 354 ? 74.032 189.499 81.101 1.00 37.33 369 VAL A C 1
ATOM 2572 O O . VAL A 1 354 ? 74.391 190.668 81.320 1.00 35.04 369 VAL A O 1
ATOM 2576 N N . PRO A 1 355 ? 74.927 188.537 80.737 1.00 31.81 370 PRO A N 1
ATOM 2577 C CA . PRO A 1 355 ? 76.343 188.913 80.512 1.00 31.42 370 PRO A CA 1
ATOM 2578 C C . PRO A 1 355 ? 76.513 189.980 79.413 1.00 32.35 370 PRO A C 1
ATOM 2579 O O . PRO A 1 355 ? 75.787 189.970 78.417 1.00 31.70 370 PRO A O 1
ATOM 2583 N N . HIS A 1 356 ? 77.395 190.958 79.642 1.00 27.77 371 HIS A N 1
ATOM 2584 C CA . HIS A 1 356 ? 77.644 192.026 78.646 1.00 27.11 371 HIS A CA 1
ATOM 2585 C C . HIS A 1 356 ? 79.110 192.010 78.214 1.00 31.49 371 HIS A C 1
ATOM 2586 O O . HIS A 1 356 ? 79.915 192.733 78.798 1.00 30.11 371 HIS A O 1
ATOM 2593 N N . PRO A 1 357 ? 79.494 191.116 77.274 1.00 31.11 372 PRO A N 1
ATOM 2594 C CA . PRO A 1 357 ? 80.913 191.046 76.857 1.00 31.48 372 PRO A CA 1
ATOM 2595 C C . PRO A 1 357 ? 81.242 192.175 75.853 1.00 35.81 372 PRO A C 1
ATOM 2596 O O . PRO A 1 357 ? 81.530 191.917 74.679 1.00 34.45 372 PRO A O 1
ATOM 2600 N N . TRP A 1 358 ? 81.174 193.435 76.318 1.00 31.53 373 TRP A N 1
ATOM 2601 C CA . TRP A 1 358 ? 81.402 194.591 75.444 1.00 31.23 373 TRP A CA 1
ATOM 2602 C C . TRP A 1 358 ? 82.846 194.734 74.996 1.00 35.53 373 TRP A C 1
ATOM 2603 O O . TRP A 1 358 ? 83.760 194.328 75.718 1.00 35.11 373 TRP A O 1
ATOM 2614 N N . LEU A 1 359 ? 83.049 195.348 73.820 1.00 31.29 374 LEU A N 1
ATOM 2615 C CA . LEU A 1 359 ? 84.399 195.673 73.339 1.00 30.70 374 LEU A CA 1
ATOM 2616 C C . LEU A 1 359 ? 84.352 197.148 72.972 1.00 33.29 374 LEU A C 1
ATOM 2617 O O . LEU A 1 359 ? 83.482 197.545 72.198 1.00 33.83 374 LEU A O 1
ATOM 2622 N N . ASN A 1 360 ? 85.203 197.966 73.596 1.00 30.06 375 ASN A N 1
ATOM 2623 C CA . ASN A 1 360 ? 85.197 199.422 73.370 1.00 30.35 375 ASN A CA 1
ATOM 2624 C C . ASN A 1 360 ? 86.557 199.896 72.922 1.00 34.04 375 ASN A C 1
ATOM 2625 O O . ASN A 1 360 ? 87.532 199.843 73.684 1.00 33.11 375 ASN A O 1
ATOM 2630 N N . LEU A 1 361 ? 86.616 200.354 71.678 1.00 30.60 376 LEU A N 1
ATOM 2631 C CA . LEU A 1 361 ? 87.880 200.746 71.075 1.00 30.98 376 LEU A CA 1
ATOM 2632 C C . LEU A 1 361 ? 87.959 202.200 70.680 1.00 34.10 376 LEU A C 1
ATOM 2633 O O . LEU A 1 361 ? 86.953 202.804 70.328 1.00 32.47 376 LEU A O 1
ATOM 2638 N N . LEU A 1 362 ? 89.185 202.737 70.704 1.00 30.90 377 LEU A N 1
ATOM 2639 C CA . LEU A 1 362 ? 89.516 204.064 70.207 1.00 31.21 377 LEU A CA 1
ATOM 2640 C C . LEU A 1 362 ? 90.425 203.844 68.987 1.00 36.30 377 LEU A C 1
ATOM 2641 O O . LEU A 1 362 ? 91.502 203.258 69.115 1.00 36.24 377 LEU A O 1
ATOM 2646 N N . ILE A 1 363 ? 89.929 204.212 67.800 1.00 33.35 378 ILE A N 1
ATOM 2647 C CA . ILE A 1 363 ? 90.614 203.998 66.520 1.00 32.07 378 ILE A CA 1
ATOM 2648 C C . ILE A 1 363 ? 91.062 205.328 65.901 1.00 35.89 378 ILE A C 1
ATOM 2649 O O . ILE A 1 363 ? 90.217 206.208 65.698 1.00 33.58 378 ILE A O 1
ATOM 2654 N N . PRO A 1 364 ? 92.369 205.482 65.550 1.00 34.70 379 PRO A N 1
ATOM 2655 C CA . PRO A 1 364 ? 92.797 206.736 64.883 1.00 34.63 379 PRO A CA 1
ATOM 2656 C C . PRO A 1 364 ? 92.132 206.868 63.520 1.00 37.69 379 PRO A C 1
ATOM 2657 O O . PRO A 1 364 ? 91.823 205.857 62.885 1.00 36.85 379 PRO A O 1
ATOM 2661 N N . ARG A 1 365 ? 91.873 208.106 63.092 1.00 36.20 380 ARG A N 1
ATOM 2662 C CA . ARG A 1 365 ? 91.266 208.439 61.795 1.00 36.51 380 ARG A CA 1
ATOM 2663 C C . ARG A 1 365 ? 91.982 207.736 60.610 1.00 41.31 380 ARG A C 1
ATOM 2664 O O . ARG A 1 365 ? 91.325 207.233 59.695 1.00 40.93 380 ARG A O 1
ATOM 2672 N N . SER A 1 366 ? 93.316 207.720 60.624 1.00 38.52 381 SER A N 1
ATOM 2673 C CA . SER A 1 366 ? 94.095 207.121 59.527 1.00 39.02 381 SER A CA 1
ATOM 2674 C C . SER A 1 366 ? 93.862 205.612 59.346 1.00 43.98 381 SER A C 1
ATOM 2675 O O . SER A 1 366 ? 94.090 205.100 58.250 1.00 45.15 381 SER A O 1
ATOM 2678 N N . SER A 1 367 ? 93.394 204.906 60.398 1.00 38.80 382 SER A N 1
ATOM 2679 C CA . SER A 1 367 ? 93.141 203.457 60.345 1.00 37.70 382 SER A CA 1
ATOM 2680 C C . SER A 1 367 ? 91.663 203.069 60.247 1.00 38.43 382 SER A C 1
ATOM 2681 O O . SER A 1 367 ? 91.382 201.884 60.102 1.00 37.23 382 SER A O 1
ATOM 2684 N N . ILE A 1 368 ? 90.731 204.030 60.387 1.00 35.75 383 ILE A N 1
ATOM 2685 C CA . ILE A 1 368 ? 89.290 203.756 60.428 1.00 36.56 383 ILE A CA 1
ATOM 2686 C C . ILE A 1 368 ? 88.711 202.945 59.262 1.00 42.73 383 ILE A C 1
ATOM 2687 O O . ILE A 1 368 ? 87.897 202.050 59.500 1.00 41.14 383 ILE A O 1
ATOM 2692 N N . ARG A 1 369 ? 89.112 203.264 58.012 1.00 41.07 384 ARG A N 1
ATOM 2693 C CA . ARG A 1 369 ? 88.597 202.563 56.820 1.00 40.87 384 ARG A CA 1
ATOM 2694 C C . ARG A 1 369 ? 89.109 201.130 56.738 1.00 42.98 384 ARG A C 1
ATOM 2695 O O . ARG A 1 369 ? 88.313 200.221 56.516 1.00 43.89 384 ARG A O 1
ATOM 2703 N N . ARG A 1 370 ? 90.408 200.924 57.006 1.00 39.31 385 ARG A N 1
ATOM 2704 C CA . ARG A 1 370 ? 91.057 199.604 57.040 1.00 39.87 385 ARG A CA 1
ATOM 2705 C C . ARG A 1 370 ? 90.403 198.757 58.158 1.00 42.62 385 ARG A C 1
ATOM 2706 O O . ARG A 1 370 ? 90.176 197.563 57.975 1.00 40.82 385 ARG A O 1
ATOM 2714 N N . PHE A 1 371 ? 90.085 199.395 59.308 1.00 38.76 386 PHE A N 1
ATOM 2715 C CA . PHE A 1 371 ? 89.398 198.727 60.422 1.00 36.51 386 PHE A CA 1
ATOM 2716 C C . PHE A 1 371 ? 88.000 198.274 59.968 1.00 39.74 386 PHE A C 1
ATOM 2717 O O . PHE A 1 371 ? 87.670 197.094 60.095 1.00 39.79 386 PHE A O 1
ATOM 2725 N N . ALA A 1 372 ? 87.193 199.205 59.440 1.00 36.75 387 ALA A N 1
ATOM 2726 C CA . ALA A 1 372 ? 85.825 198.924 58.999 1.00 37.98 387 ALA A CA 1
ATOM 2727 C C . ALA A 1 372 ? 85.714 197.840 57.930 1.00 44.72 387 ALA A C 1
ATOM 2728 O O . ALA A 1 372 ? 84.759 197.059 57.960 1.00 44.14 387 ALA A O 1
ATOM 2730 N N . THR A 1 373 ? 86.671 197.816 56.973 1.00 42.40 388 THR A N 1
ATOM 2731 C CA . THR A 1 373 ? 86.723 196.842 55.882 1.00 42.50 388 THR A CA 1
ATOM 2732 C C . THR A 1 373 ? 86.828 195.431 56.432 1.00 45.62 388 THR A C 1
ATOM 2733 O O . THR A 1 373 ? 86.018 194.579 56.078 1.00 46.24 388 THR A O 1
ATOM 2737 N N . GLU A 1 374 ? 87.814 195.189 57.286 1.00 41.78 389 GLU A N 1
ATOM 2738 C CA . GLU A 1 374 ? 88.019 193.880 57.885 1.00 42.25 389 GLU A CA 1
ATOM 2739 C C . GLU A 1 374 ? 86.959 193.504 58.932 1.00 46.30 389 GLU A C 1
ATOM 2740 O O . GLU A 1 374 ? 86.461 192.382 58.903 1.00 46.54 389 GLU A O 1
ATOM 2746 N N . VAL A 1 375 ? 86.656 194.416 59.878 1.00 41.56 390 VAL A N 1
ATOM 2747 C CA . VAL A 1 375 ? 85.717 194.131 60.966 1.00 40.34 390 VAL A CA 1
ATOM 2748 C C . VAL A 1 375 ? 84.267 193.959 60.515 1.00 43.23 390 VAL A C 1
ATOM 2749 O O . VAL A 1 375 ? 83.661 192.935 60.829 1.00 43.50 390 VAL A O 1
ATOM 2753 N N . PHE A 1 376 ? 83.721 194.932 59.784 1.00 39.33 391 PHE A N 1
ATOM 2754 C CA . PHE A 1 376 ? 82.314 194.883 59.345 1.00 39.66 391 PHE A CA 1
ATOM 2755 C C . PHE A 1 376 ? 82.113 194.089 58.051 1.00 48.72 391 PHE A C 1
ATOM 2756 O O . PHE A 1 376 ? 81.042 193.515 57.843 1.00 48.85 391 PHE A O 1
ATOM 2764 N N . GLY A 1 377 ? 83.132 194.074 57.199 1.00 47.44 392 GLY A N 1
ATOM 2765 C CA . GLY A 1 377 ? 83.073 193.367 55.928 1.00 48.59 392 GLY A CA 1
ATOM 2766 C C . GLY A 1 377 ? 83.378 191.885 56.017 1.00 54.76 392 GLY A C 1
ATOM 2767 O O . GLY A 1 377 ? 82.829 191.103 55.234 1.00 55.55 392 GLY A O 1
ATOM 2768 N N . ARG A 1 378 ? 84.254 191.487 56.960 1.00 51.36 393 ARG A N 1
ATOM 2769 C CA . ARG A 1 378 ? 84.673 190.097 57.111 1.00 51.10 393 ARG A CA 1
ATOM 2770 C C . ARG A 1 378 ? 84.355 189.473 58.488 1.00 53.60 393 ARG A C 1
ATOM 2771 O O . ARG A 1 378 ? 83.524 188.570 58.550 1.00 53.79 393 ARG A O 1
ATOM 2779 N N . ILE A 1 379 ? 85.012 189.931 59.573 1.00 48.38 394 ILE A N 1
ATOM 2780 C CA . ILE A 1 379 ? 84.838 189.379 60.931 1.00 47.53 394 ILE A CA 1
ATOM 2781 C C . ILE A 1 379 ? 83.371 189.252 61.431 1.00 52.04 394 ILE A C 1
ATOM 2782 O O . ILE A 1 379 ? 83.024 188.232 62.035 1.00 50.23 394 ILE A O 1
ATOM 2787 N N . LEU A 1 380 ? 82.530 190.266 61.174 1.00 50.70 395 LEU A N 1
ATOM 2788 C CA . LEU A 1 380 ? 81.147 190.287 61.668 1.00 52.03 395 LEU A CA 1
ATOM 2789 C C . LEU A 1 380 ? 80.068 189.968 60.636 1.00 61.98 395 LEU A C 1
ATOM 2790 O O . LEU A 1 380 ? 80.099 190.495 59.532 1.00 62.35 395 LEU A O 1
ATOM 2795 N N . LYS A 1 381 ? 79.123 189.081 61.002 1.00 63.86 396 LYS A N 1
ATOM 2796 C CA . LYS A 1 381 ? 78.024 188.613 60.137 1.00 65.65 396 LYS A CA 1
ATOM 2797 C C . LYS A 1 381 ? 76.673 189.272 60.430 1.00 72.18 396 LYS A C 1
ATOM 2798 O O . LYS A 1 381 ? 75.848 189.404 59.519 1.00 71.57 396 LYS A O 1
ATOM 2804 N N . ASP A 1 382 ? 76.448 189.673 61.701 1.00 70.19 397 ASP A N 1
ATOM 2805 C CA . ASP A 1 382 ? 75.232 190.357 62.147 1.00 70.44 397 ASP A CA 1
ATOM 2806 C C . ASP A 1 382 ? 75.532 191.297 63.330 1.00 75.29 397 ASP A C 1
ATOM 2807 O O . ASP A 1 382 ? 76.601 191.201 63.940 1.00 74.49 397 ASP A O 1
ATOM 2812 N N . SER A 1 383 ? 74.590 192.208 63.634 1.00 72.98 398 SER A N 1
ATOM 2813 C CA . SER A 1 383 ? 74.669 193.145 64.758 1.00 73.13 398 SER A CA 1
ATOM 2814 C C . SER A 1 383 ? 73.383 193.002 65.608 1.00 78.53 398 SER A C 1
ATOM 2815 O O . SER A 1 383 ? 72.982 193.941 66.300 1.00 78.67 398 SER A O 1
ATOM 2818 N N . ASN A 1 384 ? 72.745 191.806 65.548 1.00 75.29 399 ASN A N 1
ATOM 2819 C CA . ASN A 1 384 ? 71.484 191.493 66.235 1.00 74.60 399 ASN A CA 1
ATOM 2820 C C . ASN A 1 384 ? 71.547 191.430 67.764 1.00 75.41 399 ASN A C 1
ATOM 2821 O O . ASN A 1 384 ? 70.526 191.677 68.416 1.00 75.35 399 ASN A O 1
ATOM 2826 N N . ASN A 1 385 ? 72.716 191.091 68.338 1.00 68.33 400 ASN A N 1
ATOM 2827 C CA . ASN A 1 385 ? 72.842 191.001 69.792 1.00 66.62 400 ASN A CA 1
ATOM 2828 C C . ASN A 1 385 ? 73.341 192.262 70.513 1.00 65.27 400 ASN A C 1
ATOM 2829 O O . ASN A 1 385 ? 73.772 192.168 71.661 1.00 64.91 400 ASN A O 1
ATOM 2834 N N . GLY A 1 386 ? 73.231 193.423 69.857 1.00 56.86 401 GLY A N 1
ATOM 2835 C CA . GLY A 1 386 ? 73.647 194.701 70.430 1.00 54.06 401 GLY A CA 1
ATOM 2836 C C . GLY A 1 386 ? 74.051 195.750 69.410 1.00 50.79 401 GLY A C 1
ATOM 2837 O O . GLY A 1 386 ? 74.473 195.410 68.299 1.00 49.45 401 GLY A O 1
ATOM 2838 N N . PRO A 1 387 ? 73.956 197.049 69.771 1.00 42.96 402 PRO A N 1
ATOM 2839 C CA . PRO A 1 387 ? 74.347 198.097 68.818 1.00 41.13 402 PRO A CA 1
ATOM 2840 C C . PRO A 1 387 ? 75.853 198.233 68.658 1.00 40.79 402 PRO A C 1
ATOM 2841 O O . PRO A 1 387 ? 76.613 197.797 69.524 1.00 40.78 402 PRO A O 1
ATOM 2845 N N . ILE A 1 388 ? 76.279 198.818 67.531 1.00 33.34 403 ILE A N 1
ATOM 2846 C CA . ILE A 1 388 ? 77.685 199.109 67.286 1.00 31.67 403 ILE A CA 1
ATOM 2847 C C . ILE A 1 388 ? 77.786 200.631 67.115 1.00 34.07 403 ILE A C 1
ATOM 2848 O O . ILE A 1 388 ? 77.346 201.177 66.108 1.00 34.09 403 ILE A O 1
ATOM 2853 N N . LEU A 1 389 ? 78.316 201.299 68.122 1.00 29.87 404 LEU A N 1
ATOM 2854 C CA . LEU A 1 389 ? 78.532 202.736 68.110 1.00 31.13 404 LEU A CA 1
ATOM 2855 C C . LEU A 1 389 ? 79.787 203.006 67.325 1.00 34.16 404 LEU A C 1
ATOM 2856 O O . LEU A 1 389 ? 80.767 202.258 67.463 1.00 31.97 404 LEU A O 1
ATOM 2861 N N . LEU A 1 390 ? 79.761 204.086 66.521 1.00 31.13 405 LEU A N 1
ATOM 2862 C CA . LEU A 1 390 ? 80.906 204.540 65.728 1.00 31.30 405 LEU A CA 1
ATOM 2863 C C . LEU A 1 390 ? 80.799 206.047 65.463 1.00 32.56 405 LEU A C 1
ATOM 2864 O O . LEU A 1 390 ? 79.883 206.506 64.778 1.00 32.40 405 LEU A O 1
ATOM 2869 N N . TYR A 1 391 ? 81.711 206.818 66.043 1.00 27.65 406 TYR A N 1
ATOM 2870 C CA . TYR A 1 391 ? 81.710 208.266 65.826 1.00 28.39 406 TYR A CA 1
ATOM 2871 C C . TYR A 1 391 ? 83.049 208.897 66.166 1.00 31.79 406 TYR A C 1
ATOM 2872 O O . TYR A 1 391 ? 83.746 208.376 67.047 1.00 32.11 406 TYR A O 1
ATOM 2881 N N . PRO A 1 392 ? 83.427 210.009 65.492 1.00 28.42 407 PRO A N 1
ATOM 2882 C CA . PRO A 1 392 ? 84.710 210.641 65.803 1.00 28.27 407 PRO A CA 1
ATOM 2883 C C . PRO A 1 392 ? 84.601 211.788 66.809 1.00 31.09 407 PRO A C 1
ATOM 2884 O O . PRO A 1 392 ? 83.551 212.419 66.972 1.00 30.26 407 PRO A O 1
ATOM 2888 N N . VAL A 1 393 ? 85.729 212.079 67.454 1.00 27.06 408 VAL A N 1
ATOM 2889 C CA . VAL A 1 393 ? 85.882 213.173 68.419 1.00 26.39 408 VAL A CA 1
ATOM 2890 C C . VAL A 1 393 ? 87.160 213.960 68.085 1.00 32.86 408 VAL A C 1
ATOM 2891 O O . VAL A 1 393 ? 88.017 213.454 67.357 1.00 32.11 408 VAL A O 1
ATOM 2895 N N . ASN A 1 394 ? 87.303 215.168 68.653 1.00 31.01 409 ASN A N 1
ATOM 2896 C CA . ASN A 1 394 ? 88.480 216.020 68.444 1.00 30.56 409 ASN A CA 1
ATOM 2897 C C . ASN A 1 394 ? 89.402 215.895 69.632 1.00 33.68 409 ASN A C 1
ATOM 2898 O O . ASN A 1 394 ? 88.997 216.221 70.756 1.00 31.61 409 ASN A O 1
ATOM 2903 N N . LYS A 1 395 ? 90.650 215.441 69.392 1.00 31.42 410 LYS A N 1
ATOM 2904 C CA . LYS A 1 395 ? 91.681 215.288 70.421 1.00 31.37 410 LYS A CA 1
ATOM 2905 C C . LYS A 1 395 ? 91.971 216.601 71.181 1.00 35.53 410 LYS A C 1
ATOM 2906 O O . LYS A 1 395 ? 92.310 216.537 72.363 1.00 34.66 410 LYS A O 1
ATOM 2912 N N . SER A 1 396 ? 91.790 217.781 70.531 1.00 32.06 411 SER A N 1
ATOM 2913 C CA . SER A 1 396 ? 92.046 219.093 71.164 1.00 31.88 411 SER A CA 1
ATOM 2914 C C . SER A 1 396 ? 91.171 219.370 72.395 1.00 35.86 411 SER A C 1
ATOM 2915 O O . SER A 1 396 ? 91.501 220.246 73.191 1.00 35.24 411 SER A O 1
ATOM 2918 N N . LYS A 1 397 ? 90.056 218.630 72.549 1.00 31.46 412 LYS A N 1
ATOM 2919 C CA . LYS A 1 397 ? 89.134 218.817 73.675 1.00 30.43 412 LYS A CA 1
ATOM 2920 C C . LYS A 1 397 ? 89.537 217.970 74.863 1.00 34.77 412 LYS A C 1
ATOM 2921 O O . LYS A 1 397 ? 88.907 218.064 75.916 1.00 34.15 412 LYS A O 1
ATOM 2927 N N . TRP A 1 398 ? 90.602 217.153 74.711 1.00 31.84 413 TRP A N 1
ATOM 2928 C CA . TRP A 1 398 ? 91.079 216.264 75.780 1.00 32.53 413 TRP A CA 1
ATOM 2929 C C . TRP A 1 398 ? 92.393 216.774 76.338 1.00 38.08 413 TRP A C 1
ATOM 2930 O O . TRP A 1 398 ? 93.353 216.932 75.583 1.00 39.30 413 TRP A O 1
ATOM 2941 N N . ASP A 1 399 ? 92.446 217.009 77.647 1.00 34.61 414 ASP A N 1
ATOM 2942 C CA . ASP A 1 399 ? 93.651 217.477 78.317 1.00 34.58 414 ASP A CA 1
ATOM 2943 C C . ASP A 1 399 ? 94.741 216.389 78.341 1.00 38.24 414 ASP A C 1
ATOM 2944 O O . ASP A 1 399 ? 94.460 215.249 78.713 1.00 37.07 414 ASP A O 1
ATOM 2949 N N . ASN A 1 400 ? 95.991 216.743 77.951 1.00 34.68 415 ASN A N 1
ATOM 2950 C CA . ASN A 1 400 ? 97.114 215.789 77.931 1.00 34.19 415 ASN A CA 1
ATOM 2951 C C . ASN A 1 400 ? 97.723 215.446 79.306 1.00 36.18 415 ASN A C 1
ATOM 2952 O O . ASN A 1 400 ? 98.655 214.644 79.373 1.00 37.12 415 ASN A O 1
ATOM 2957 N N . LYS A 1 401 ? 97.206 216.035 80.396 1.00 31.39 416 LYS A N 1
ATOM 2958 C CA . LYS A 1 401 ? 97.744 215.780 81.745 1.00 30.86 416 LYS A CA 1
ATOM 2959 C C . LYS A 1 401 ? 97.006 214.693 82.527 1.00 33.98 416 LYS A C 1
ATOM 2960 O O . LYS A 1 401 ? 97.506 214.257 83.572 1.00 33.71 416 LYS A O 1
ATOM 2966 N N . THR A 1 402 ? 95.819 214.269 82.043 1.00 30.75 417 THR A N 1
ATOM 2967 C CA . THR A 1 402 ? 95.007 213.238 82.716 1.00 30.21 417 THR A CA 1
ATOM 2968 C C . THR A 1 402 ? 95.597 211.832 82.557 1.00 32.94 417 THR A C 1
ATOM 2969 O O . THR A 1 402 ? 96.562 211.646 81.798 1.00 31.89 417 THR A O 1
ATOM 2973 N N . SER A 1 403 ? 94.959 210.830 83.213 1.00 28.36 418 SER A N 1
ATOM 2974 C CA . SER A 1 403 ? 95.321 209.411 83.098 1.00 27.85 418 SER A CA 1
ATOM 2975 C C . SER A 1 403 ? 94.631 208.724 81.909 1.00 31.80 418 SER A C 1
ATOM 2976 O O . SER A 1 403 ? 94.840 207.529 81.672 1.00 31.89 418 SER A O 1
ATOM 2979 N N . VAL A 1 404 ? 93.867 209.483 81.118 1.00 30.01 419 VAL A N 1
ATOM 2980 C CA . VAL A 1 404 ? 93.160 208.953 79.950 1.00 31.24 419 VAL A CA 1
ATOM 2981 C C . VAL A 1 404 ? 94.184 208.445 78.908 1.00 38.46 419 VAL A C 1
ATOM 2982 O O . VAL A 1 404 ? 95.280 209.009 78.803 1.00 38.18 419 VAL A O 1
ATOM 2986 N N . VAL A 1 405 ? 93.855 207.335 78.202 1.00 33.97 420 VAL A N 1
ATOM 2987 C CA . VAL A 1 405 ? 94.693 206.751 77.150 1.00 33.13 420 VAL A CA 1
ATOM 2988 C C . VAL A 1 405 ? 93.956 206.874 75.831 1.00 37.08 420 VAL A C 1
ATOM 2989 O O . VAL A 1 405 ? 92.905 206.247 75.641 1.00 35.78 420 VAL A O 1
ATOM 2993 N N . ILE A 1 406 ? 94.500 207.677 74.914 1.00 33.25 421 ILE A N 1
ATOM 2994 C CA . ILE A 1 406 ? 93.846 207.906 73.628 1.00 34.43 421 ILE A CA 1
ATOM 2995 C C . ILE A 1 406 ? 94.836 207.774 72.473 1.00 40.90 421 ILE A C 1
ATOM 2996 O O . ILE A 1 406 ? 96.034 207.939 72.720 1.00 39.58 421 ILE A O 1
ATOM 3001 N N . PRO A 1 407 ? 94.371 207.517 71.213 1.00 39.61 422 PRO A N 1
ATOM 3002 C CA . PRO A 1 407 ? 95.311 207.473 70.074 1.00 40.04 422 PRO A CA 1
ATOM 3003 C C . PRO A 1 407 ? 95.971 208.837 69.845 1.00 45.30 422 PRO A C 1
ATOM 3004 O O . PRO A 1 407 ? 95.424 209.856 70.275 1.00 42.14 422 PRO A O 1
ATOM 3008 N N . ASP A 1 408 ? 97.151 208.872 69.177 1.00 47.71 423 ASP A N 1
ATOM 3009 C CA . ASP A 1 408 ? 97.865 210.144 68.965 1.00 48.96 423 ASP A CA 1
ATOM 3010 C C . ASP A 1 408 ? 97.508 210.992 67.725 1.00 53.46 423 ASP A C 1
ATOM 3011 O O . ASP A 1 408 ? 98.291 211.857 67.322 1.00 56.54 423 ASP A O 1
ATOM 3016 N N . GLU A 1 409 ? 96.299 210.824 67.184 1.00 46.30 424 GLU A N 1
ATOM 3017 C CA . GLU A 1 409 ? 95.834 211.630 66.049 1.00 43.89 424 GLU A CA 1
ATOM 3018 C C . GLU A 1 409 ? 94.829 212.693 66.493 1.00 43.29 424 GLU A C 1
ATOM 3019 O O . GLU A 1 409 ? 94.123 212.495 67.475 1.00 40.22 424 GLU A O 1
ATOM 3025 N N . GLU A 1 410 ? 94.760 213.815 65.767 1.00 38.91 425 GLU A N 1
ATOM 3026 C CA . GLU A 1 410 ? 93.845 214.906 66.090 1.00 38.35 425 GLU A CA 1
ATOM 3027 C C . GLU A 1 410 ? 92.374 214.481 66.045 1.00 40.81 425 GLU A C 1
ATOM 3028 O O . GLU A 1 410 ? 91.553 215.042 66.774 1.00 40.03 425 GLU A O 1
ATOM 3034 N N . ILE A 1 411 ? 92.049 213.503 65.184 1.00 36.40 426 ILE A N 1
ATOM 3035 C CA . ILE A 1 411 ? 90.711 212.920 65.056 1.00 36.00 426 ILE A CA 1
ATOM 3036 C C . ILE A 1 411 ? 90.799 211.416 65.318 1.00 38.96 426 ILE A C 1
ATOM 3037 O O . ILE A 1 411 ? 91.608 210.718 64.697 1.00 37.39 426 ILE A O 1
ATOM 3042 N N . PHE A 1 412 ? 89.997 210.924 66.280 1.00 33.31 427 PHE A N 1
ATOM 3043 C CA . PHE A 1 412 ? 89.948 209.484 66.517 1.00 31.58 427 PHE A CA 1
ATOM 3044 C C . PHE A 1 412 ? 88.504 209.081 66.735 1.00 33.57 427 PHE A C 1
ATOM 3045 O O . PHE A 1 412 ? 87.656 209.937 66.987 1.00 31.86 427 PHE A O 1
ATOM 3053 N N . TYR A 1 413 ? 88.214 207.798 66.551 1.00 30.88 428 TYR A N 1
ATOM 3054 C CA . TYR A 1 413 ? 86.859 207.270 66.616 1.00 30.25 428 TYR A CA 1
ATOM 3055 C C . TYR A 1 413 ? 86.609 206.393 67.834 1.00 33.24 428 TYR A C 1
ATOM 3056 O O . TYR A 1 413 ? 87.432 205.551 68.166 1.00 32.60 428 TYR A O 1
ATOM 3065 N N . LEU A 1 414 ? 85.437 206.532 68.433 1.00 32.22 429 LEU A N 1
ATOM 3066 C CA . LEU A 1 414 ? 85.027 205.611 69.479 1.00 33.49 429 LEU A CA 1
ATOM 3067 C C . LEU A 1 414 ? 84.235 204.541 68.728 1.00 34.85 429 LEU A C 1
ATOM 3068 O O . LEU A 1 414 ? 83.357 204.880 67.937 1.00 32.75 429 LEU A O 1
ATOM 3073 N N . VAL A 1 415 ? 84.594 203.269 68.933 1.00 32.49 430 VAL A N 1
ATOM 3074 C CA . VAL A 1 415 ? 83.897 202.127 68.325 1.00 32.65 430 VAL A CA 1
ATOM 3075 C C . VAL A 1 415 ? 83.460 201.231 69.500 1.00 35.73 430 VAL A C 1
ATOM 3076 O O . VAL A 1 415 ? 84.301 200.668 70.204 1.00 34.92 430 VAL A O 1
ATOM 3080 N N . GLY A 1 416 ? 82.154 201.184 69.732 1.00 32.30 431 GLY A N 1
ATOM 3081 C CA . GLY A 1 416 ? 81.569 200.421 70.831 1.00 31.90 431 GLY A CA 1
ATOM 3082 C C . GLY A 1 416 ? 80.729 199.245 70.379 1.00 34.83 431 GLY A C 1
ATOM 3083 O O . GLY A 1 416 ? 79.630 199.431 69.846 1.00 35.17 431 GLY A O 1
ATOM 3084 N N . PHE A 1 417 ? 81.220 198.034 70.644 1.00 30.45 432 PHE A N 1
ATOM 3085 C CA . PHE A 1 417 ? 80.526 196.765 70.350 1.00 29.69 432 PHE A CA 1
ATOM 3086 C C . PHE A 1 417 ? 79.777 196.391 71.643 1.00 32.85 432 PHE A C 1
ATOM 3087 O O . PHE A 1 417 ? 80.342 195.764 72.533 1.00 31.95 432 PHE A O 1
ATOM 3095 N N . LEU A 1 418 ? 78.537 196.880 71.772 1.00 30.39 433 LEU A N 1
ATOM 3096 C CA . LEU A 1 418 ? 77.731 196.783 73.004 1.00 30.80 433 LEU A CA 1
ATOM 3097 C C . LEU A 1 418 ? 76.816 195.553 72.998 1.00 35.54 433 LEU A C 1
ATOM 3098 O O . LEU A 1 418 ? 75.580 195.662 73.042 1.00 33.66 433 LEU A O 1
ATOM 3103 N N . SER A 1 419 ? 77.442 194.381 72.943 1.00 33.46 434 SER A N 1
ATOM 3104 C CA . SER A 1 419 ? 76.711 193.121 72.846 1.00 34.50 434 SER A CA 1
ATOM 3105 C C . SER A 1 419 ? 76.229 192.568 74.154 1.00 37.12 434 SER A C 1
ATOM 3106 O O . SER A 1 419 ? 76.849 192.769 75.197 1.00 34.48 434 SER A O 1
ATOM 3109 N N . SER A 1 420 ? 75.111 191.844 74.068 1.00 35.80 435 SER A N 1
ATOM 3110 C CA . SER A 1 420 ? 74.499 191.072 75.138 1.00 36.21 435 SER A CA 1
ATOM 3111 C C . SER A 1 420 ? 74.756 189.593 74.793 1.00 38.87 435 SER A C 1
ATOM 3112 O O . SER A 1 420 ? 74.980 189.258 73.628 1.00 37.49 435 SER A O 1
ATOM 3115 N N . ALA A 1 421 ? 74.772 188.727 75.805 1.00 34.58 436 ALA A N 1
ATOM 3116 C CA . ALA A 1 421 ? 74.934 187.290 75.574 1.00 33.95 436 ALA A CA 1
ATOM 3117 C C . ALA A 1 421 ? 73.747 186.621 76.273 1.00 36.28 436 ALA A C 1
ATOM 3118 O O . ALA A 1 421 ? 73.865 186.181 77.417 1.00 34.49 436 ALA A O 1
ATOM 3120 N N . PRO A 1 422 ? 72.549 186.651 75.653 1.00 35.27 437 PRO A N 1
ATOM 3121 C CA . PRO A 1 422 ? 71.368 186.090 76.332 1.00 35.31 437 PRO A CA 1
ATOM 3122 C C . PRO A 1 422 ? 71.293 184.552 76.300 1.00 37.63 437 PRO A C 1
ATOM 3123 O O . PRO A 1 422 ? 70.410 183.993 76.923 1.00 35.66 437 PRO A O 1
ATOM 3127 N N . SER A 1 423 ? 72.209 183.882 75.583 1.00 34.60 438 SER A N 1
ATOM 3128 C CA . SER A 1 423 ? 72.193 182.435 75.430 1.00 34.94 438 SER A CA 1
ATOM 3129 C C . SER A 1 423 ? 73.340 181.720 76.106 1.00 38.09 438 SER A C 1
ATOM 3130 O O . SER A 1 423 ? 74.443 182.244 76.168 1.00 36.00 438 SER A O 1
ATOM 3133 N N . LEU A 1 424 ? 73.090 180.482 76.562 1.00 36.43 439 LEU A N 1
ATOM 3134 C CA . LEU A 1 424 ? 74.124 179.640 77.160 1.00 38.07 439 LEU A CA 1
ATOM 3135 C C . LEU A 1 424 ? 74.946 178.927 76.090 1.00 44.13 439 LEU A C 1
ATOM 3136 O O . LEU A 1 424 ? 76.054 178.474 76.368 1.00 44.87 439 LEU A O 1
ATOM 3141 N N . SER A 1 425 ? 74.423 178.850 74.861 1.00 42.34 440 SER A N 1
ATOM 3142 C CA . SER A 1 425 ? 75.112 178.188 73.758 1.00 43.82 440 SER A CA 1
ATOM 3143 C C . SER A 1 425 ? 74.806 178.840 72.402 1.00 48.10 440 SER A C 1
ATOM 3144 O O . SER A 1 425 ? 73.778 179.504 72.242 1.00 46.10 440 SER A O 1
ATOM 3147 N N . GLY A 1 426 ? 75.687 178.606 71.437 1.00 46.15 441 GLY A N 1
ATOM 3148 C CA . GLY A 1 426 ? 75.489 179.078 70.072 1.00 47.18 441 GLY A CA 1
ATOM 3149 C C . GLY A 1 426 ? 75.798 180.536 69.807 1.00 54.57 441 GLY A C 1
ATOM 3150 O O . GLY A 1 426 ? 76.812 181.055 70.272 1.00 52.53 441 GLY A O 1
ATOM 3151 N N . HIS A 1 427 ? 74.935 181.190 69.023 1.00 56.35 442 HIS A N 1
ATOM 3152 C CA . HIS A 1 427 ? 75.131 182.557 68.553 1.00 58.59 442 HIS A CA 1
ATOM 3153 C C . HIS A 1 427 ? 75.423 183.679 69.545 1.00 62.56 442 HIS A C 1
ATOM 3154 O O . HIS A 1 427 ? 76.202 184.563 69.215 1.00 63.16 442 HIS A O 1
ATOM 3161 N N . GLY A 1 428 ? 74.878 183.639 70.744 1.00 58.26 443 GLY A N 1
ATOM 3162 C CA . GLY A 1 428 ? 75.254 184.676 71.693 1.00 57.01 443 GLY A CA 1
ATOM 3163 C C . GLY A 1 428 ? 74.760 184.496 73.100 1.00 55.99 443 GLY A C 1
ATOM 3164 O O . GLY A 1 428 ? 73.701 185.009 73.393 1.00 57.04 443 GLY A O 1
ATOM 3165 N N . SER A 1 429 ? 75.443 183.823 74.015 1.00 50.26 444 SER A N 1
ATOM 3166 C CA . SER A 1 429 ? 76.713 183.088 74.082 1.00 47.64 444 SER A CA 1
ATOM 3167 C C . SER A 1 429 ? 77.951 183.918 74.306 1.00 46.35 444 SER A C 1
ATOM 3168 O O . SER A 1 429 ? 78.397 184.646 73.416 1.00 44.10 444 SER A O 1
ATOM 3171 N N . ILE A 1 430 ? 78.462 183.854 75.546 1.00 41.50 445 ILE A N 1
ATOM 3172 C CA . ILE A 1 430 ? 79.672 184.560 75.916 1.00 41.52 445 ILE A CA 1
ATOM 3173 C C . ILE A 1 430 ? 80.865 184.014 75.123 1.00 42.75 445 ILE A C 1
ATOM 3174 O O . ILE A 1 430 ? 81.681 184.812 74.681 1.00 40.26 445 ILE A O 1
ATOM 3179 N N . ALA A 1 431 ? 80.932 182.674 74.893 1.00 38.91 446 ALA A N 1
ATOM 3180 C CA . ALA A 1 431 ? 82.033 182.068 74.138 1.00 39.70 446 ALA A CA 1
ATOM 3181 C C . ALA A 1 431 ? 82.132 182.621 72.715 1.00 42.26 446 ALA A C 1
ATOM 3182 O O . ALA A 1 431 ? 83.227 182.970 72.297 1.00 40.81 446 ALA A O 1
ATOM 3184 N N . HIS A 1 432 ? 80.989 182.776 72.022 1.00 39.55 447 HIS A N 1
ATOM 3185 C CA . HIS A 1 432 ? 80.907 183.328 70.672 1.00 40.70 447 HIS A CA 1
ATOM 3186 C C . HIS A 1 432 ? 81.315 184.825 70.650 1.00 44.41 447 HIS A C 1
ATOM 3187 O O . HIS A 1 432 ? 82.144 185.230 69.823 1.00 43.14 447 HIS A O 1
ATOM 3194 N N . ALA A 1 433 ? 80.760 185.631 71.583 1.00 40.43 448 ALA A N 1
ATOM 3195 C CA . ALA A 1 433 ? 81.089 187.053 71.683 1.00 39.86 448 ALA A CA 1
ATOM 3196 C C . ALA A 1 433 ? 82.583 187.244 71.966 1.00 43.75 448 ALA A C 1
ATOM 3197 O O . ALA A 1 433 ? 83.213 188.048 71.295 1.00 42.62 448 ALA A O 1
ATOM 3199 N N . MET A 1 434 ? 83.154 186.426 72.863 1.00 43.60 449 MET A N 1
ATOM 3200 C CA . MET A 1 434 ? 84.566 186.429 73.267 1.00 46.57 449 MET A CA 1
ATOM 3201 C C . MET A 1 434 ? 85.507 186.064 72.114 1.00 48.28 449 MET A C 1
ATOM 3202 O O . MET A 1 434 ? 86.610 186.607 72.027 1.00 48.27 449 MET A O 1
ATOM 3207 N N . SER A 1 435 ? 85.077 185.137 71.250 1.00 42.42 450 SER A N 1
ATOM 3208 C CA . SER A 1 435 ? 85.853 184.726 70.096 1.00 41.94 450 SER A CA 1
ATOM 3209 C C . SER A 1 435 ? 85.875 185.872 69.091 1.00 43.12 450 SER A C 1
ATOM 3210 O O . SER A 1 435 ? 86.947 186.214 68.602 1.00 43.01 450 SER A O 1
ATOM 3213 N N . LEU A 1 436 ? 84.711 186.496 68.822 1.00 38.84 451 LEU A N 1
ATOM 3214 C CA . LEU A 1 436 ? 84.620 187.644 67.909 1.00 38.02 451 LEU A CA 1
ATOM 3215 C C . LEU A 1 436 ? 85.451 188.840 68.393 1.00 40.01 451 LEU A C 1
ATOM 3216 O O . LEU A 1 436 ? 86.141 189.444 67.574 1.00 37.91 451 LEU A O 1
ATOM 3221 N N . ASN A 1 437 ? 85.456 189.119 69.726 1.00 36.36 452 ASN A N 1
ATOM 3222 C CA . ASN A 1 437 ? 86.243 190.202 70.340 1.00 36.46 452 ASN A CA 1
ATOM 3223 C C . ASN A 1 437 ? 87.753 189.948 70.191 1.00 42.45 452 ASN A C 1
ATOM 3224 O O . ASN A 1 437 ? 88.510 190.872 69.868 1.00 42.10 452 ASN A O 1
ATOM 3229 N N . SER A 1 438 ? 88.184 188.708 70.444 1.00 39.72 453 SER A N 1
ATOM 3230 C CA . SER A 1 438 ? 89.588 188.301 70.319 1.00 39.73 453 SER A CA 1
ATOM 3231 C C . SER A 1 438 ? 90.055 188.494 68.880 1.00 41.78 453 SER A C 1
ATOM 3232 O O . SER A 1 438 ? 91.147 189.007 68.673 1.00 42.24 453 SER A O 1
ATOM 3235 N N . GLN A 1 439 ? 89.217 188.125 67.902 1.00 37.36 454 GLN A N 1
ATOM 3236 C CA . GLN A 1 439 ? 89.494 188.280 66.466 1.00 36.72 454 GLN A CA 1
ATOM 3237 C C . GLN A 1 439 ? 89.700 189.737 66.076 1.00 40.32 454 GLN A C 1
ATOM 3238 O O . GLN A 1 439 ? 90.557 190.017 65.253 1.00 39.55 454 GLN A O 1
ATOM 3244 N N . ILE A 1 440 ? 88.895 190.659 66.640 1.00 36.90 455 ILE A N 1
ATOM 3245 C CA . ILE A 1 440 ? 88.986 192.096 66.360 1.00 35.66 455 ILE A CA 1
ATOM 3246 C C . ILE A 1 440 ? 90.291 192.652 66.936 1.00 40.66 455 ILE A C 1
ATOM 3247 O O . ILE A 1 440 ? 91.025 193.326 66.221 1.00 42.08 455 ILE A O 1
ATOM 3252 N N . VAL A 1 441 ? 90.584 192.349 68.199 1.00 37.84 456 VAL A N 1
ATOM 3253 C CA . VAL A 1 441 ? 91.802 192.788 68.896 1.00 38.54 456 VAL A CA 1
ATOM 3254 C C . VAL A 1 441 ? 93.070 192.193 68.220 1.00 45.64 456 VAL A C 1
ATOM 3255 O O . VAL A 1 441 ? 94.059 192.920 68.051 1.00 45.16 456 VAL A O 1
ATOM 3259 N N . GLU A 1 442 ? 93.028 190.893 67.825 1.00 43.40 457 GLU A N 1
ATOM 3260 C CA . GLU A 1 442 ? 94.132 190.223 67.124 1.00 44.10 457 GLU A CA 1
ATOM 3261 C C . GLU A 1 442 ? 94.357 190.898 65.780 1.00 46.96 457 GLU A C 1
ATOM 3262 O O . GLU A 1 442 ? 95.507 191.118 65.427 1.00 47.06 457 GLU A O 1
ATOM 3268 N N . PHE A 1 443 ? 93.275 191.270 65.061 1.00 42.75 458 PHE A N 1
ATOM 3269 C CA . PHE A 1 443 ? 93.385 191.994 63.791 1.00 43.07 458 PHE A CA 1
ATOM 3270 C C . PHE A 1 443 ? 94.060 193.343 64.010 1.00 47.29 458 PHE A C 1
ATOM 3271 O O . PHE A 1 443 ? 94.970 193.672 63.257 1.00 47.01 458 PHE A O 1
ATOM 3279 N N . CYS A 1 444 ? 93.596 194.135 65.023 1.00 43.05 459 CYS A N 1
ATOM 3280 C CA . CYS A 1 444 ? 94.146 195.455 65.350 1.00 42.19 459 CYS A CA 1
ATOM 3281 C C . CYS A 1 444 ? 95.655 195.401 65.555 1.00 50.11 459 CYS A C 1
ATOM 3282 O O . CYS A 1 444 ? 96.373 196.282 65.075 1.00 49.56 459 CYS A O 1
ATOM 3285 N N . GLU A 1 445 ? 96.119 194.353 66.255 1.00 49.82 460 GLU A N 1
ATOM 3286 C CA . GLU A 1 445 ? 97.515 194.094 66.564 1.00 51.59 460 GLU A CA 1
ATOM 3287 C C . GLU A 1 445 ? 98.324 193.684 65.337 1.00 57.17 460 GLU A C 1
ATOM 3288 O O . GLU A 1 445 ? 99.398 194.239 65.115 1.00 57.37 460 GLU A O 1
ATOM 3294 N N . GLU A 1 446 ? 97.797 192.745 64.531 1.00 54.86 461 GLU A N 1
ATOM 3295 C CA . GLU A 1 446 ? 98.451 192.232 63.318 1.00 55.07 461 GLU A CA 1
ATOM 3296 C C . GLU A 1 446 ? 98.533 193.278 62.200 1.00 58.34 461 GLU A C 1
ATOM 3297 O O . GLU A 1 446 ? 99.489 193.258 61.418 1.00 58.85 461 GLU A O 1
ATOM 3303 N N . ALA A 1 447 ? 97.517 194.150 62.096 1.00 52.24 462 ALA A N 1
ATOM 3304 C CA . ALA A 1 447 ? 97.445 195.159 61.041 1.00 51.06 462 ALA A CA 1
ATOM 3305 C C . ALA A 1 447 ? 97.841 196.568 61.480 1.00 54.23 462 ALA A C 1
ATOM 3306 O O . ALA A 1 447 ? 97.649 197.525 60.720 1.00 53.72 462 ALA A O 1
ATOM 3308 N N . ASP A 1 448 ? 98.454 196.677 62.684 1.00 51.15 463 ASP A N 1
ATOM 3309 C CA . ASP A 1 448 ? 98.967 197.911 63.292 1.00 51.75 463 ASP A CA 1
ATOM 3310 C C . ASP A 1 448 ? 98.026 199.130 63.136 1.00 54.61 463 ASP A C 1
ATOM 3311 O O . ASP A 1 448 ? 98.413 200.191 62.621 1.00 54.48 463 ASP A O 1
ATOM 3316 N N . ILE A 1 449 ? 96.771 198.943 63.588 1.00 48.57 464 ILE A N 1
ATOM 3317 C CA . ILE A 1 449 ? 95.717 199.953 63.547 1.00 46.73 464 ILE A CA 1
ATOM 3318 C C . ILE A 1 449 ? 96.003 201.142 64.491 1.00 46.89 464 ILE A C 1
ATOM 3319 O O . ILE A 1 449 ? 95.591 202.251 64.189 1.00 47.45 464 ILE A O 1
ATOM 3324 N N . GLY A 1 450 ? 96.753 200.914 65.570 1.00 41.50 465 GLY A N 1
ATOM 3325 C CA . GLY A 1 450 ? 97.074 201.947 66.557 1.00 40.50 465 GLY A CA 1
ATOM 3326 C C . GLY A 1 450 ? 95.926 202.147 67.537 1.00 42.60 465 GLY A C 1
ATOM 3327 O O . GLY A 1 450 ? 95.740 203.235 68.086 1.00 40.71 465 GLY A O 1
ATOM 3328 N N . MET A 1 451 ? 95.126 201.084 67.726 1.00 38.46 466 MET A N 1
ATOM 3329 C CA . MET A 1 451 ? 93.955 201.019 68.600 1.00 37.44 466 MET A CA 1
ATOM 3330 C C . MET A 1 451 ? 94.344 201.125 70.081 1.00 39.01 466 MET A C 1
ATOM 3331 O O . MET A 1 451 ? 95.367 200.576 70.485 1.00 37.72 466 MET A O 1
ATOM 3336 N N . LYS A 1 452 ? 93.492 201.788 70.897 1.00 34.57 467 LYS A N 1
ATOM 3337 C CA . LYS A 1 452 ? 93.573 201.822 72.369 1.00 32.92 467 LYS A CA 1
ATOM 3338 C C . LYS A 1 452 ? 92.181 201.438 72.872 1.00 36.07 467 LYS A C 1
ATOM 3339 O O . LYS A 1 452 ? 91.181 201.897 72.322 1.00 35.26 467 LYS A O 1
ATOM 3345 N N . GLN A 1 453 ? 92.110 200.556 73.862 1.00 32.41 468 GLN A N 1
ATOM 3346 C CA . GLN A 1 453 ? 90.819 200.164 74.411 1.00 32.13 468 GLN A CA 1
ATOM 3347 C C . GLN A 1 453 ? 90.333 201.210 75.420 1.00 33.82 468 GLN A C 1
ATOM 3348 O O . GLN A 1 453 ? 91.140 201.815 76.118 1.00 31.45 468 GLN A O 1
ATOM 3354 N N . TYR A 1 454 ? 89.014 201.421 75.461 1.00 31.09 469 TYR A N 1
ATOM 3355 C CA . TYR A 1 454 ? 88.310 202.251 76.443 1.00 30.48 469 TYR A CA 1
ATOM 3356 C C . TYR A 1 454 ? 87.600 201.207 77.327 1.00 34.13 469 TYR A C 1
ATOM 3357 O O . TYR A 1 454 ? 87.259 200.139 76.822 1.00 34.07 469 TYR A O 1
ATOM 3366 N N . LEU A 1 455 ? 87.464 201.467 78.646 1.00 31.59 470 LEU A N 1
ATOM 3367 C CA . LEU A 1 455 ? 86.887 200.548 79.647 1.00 31.17 470 LEU A CA 1
ATOM 3368 C C . LEU A 1 455 ? 87.616 199.187 79.573 1.00 35.86 470 LEU A C 1
ATOM 3369 O O . LEU A 1 455 ? 86.990 198.133 79.477 1.00 35.37 470 LEU A O 1
ATOM 3374 N N . ALA A 1 456 ? 88.957 199.246 79.537 1.00 34.43 471 ALA A N 1
ATOM 3375 C CA . ALA A 1 456 ? 89.854 198.097 79.417 1.00 35.73 471 ALA A CA 1
ATOM 3376 C C . ALA A 1 456 ? 89.786 197.168 80.628 1.00 42.14 471 ALA A C 1
ATOM 3377 O O . ALA A 1 456 ? 89.447 197.594 81.748 1.00 40.63 471 ALA A O 1
ATOM 3379 N N . HIS A 1 457 ? 90.065 195.884 80.382 1.00 41.66 472 HIS A N 1
ATOM 3380 C CA . HIS A 1 457 ? 90.040 194.843 81.406 1.00 43.09 472 HIS A CA 1
ATOM 3381 C C . HIS A 1 457 ? 91.268 193.915 81.334 1.00 45.68 472 HIS A C 1
ATOM 3382 O O . HIS A 1 457 ? 91.135 192.690 81.379 1.00 47.08 472 HIS A O 1
ATOM 3389 N N . TYR A 1 458 ? 92.462 194.501 81.282 1.00 38.67 473 TYR A N 1
ATOM 3390 C CA . TYR A 1 458 ? 93.701 193.715 81.281 1.00 36.22 473 TYR A CA 1
ATOM 3391 C C . TYR A 1 458 ? 93.937 193.085 82.642 1.00 40.93 473 TYR A C 1
ATOM 3392 O O . TYR A 1 458 ? 93.593 193.673 83.668 1.00 39.78 473 TYR A O 1
ATOM 3401 N N . THR A 1 459 ? 94.521 191.893 82.646 1.00 40.41 474 THR A N 1
ATOM 3402 C CA . THR A 1 459 ? 94.736 191.083 83.854 1.00 41.17 474 THR A CA 1
ATOM 3403 C C . THR A 1 459 ? 96.166 191.110 84.415 1.00 45.81 474 THR A C 1
ATOM 3404 O O . THR A 1 459 ? 96.374 190.675 85.554 1.00 47.24 474 THR A O 1
ATOM 3408 N N . THR A 1 460 ? 97.146 191.575 83.621 1.00 40.92 475 THR A N 1
ATOM 3409 C CA . THR A 1 460 ? 98.554 191.646 84.042 1.00 40.55 475 THR A CA 1
ATOM 3410 C C . THR A 1 460 ? 99.076 193.088 83.902 1.00 43.77 475 THR A C 1
ATOM 3411 O O . THR A 1 460 ? 98.625 193.815 83.015 1.00 41.60 475 THR A O 1
ATOM 3415 N N . GLN A 1 461 ? 100.052 193.475 84.755 1.00 41.19 476 GLN A N 1
ATOM 3416 C CA . GLN A 1 461 ? 100.682 194.803 84.726 1.00 41.50 476 GLN A CA 1
ATOM 3417 C C . GLN A 1 461 ? 101.433 195.014 83.415 1.00 45.79 476 GLN A C 1
ATOM 3418 O O . GLN A 1 461 ? 101.452 196.134 82.913 1.00 45.60 476 GLN A O 1
ATOM 3424 N N . GLU A 1 462 ? 101.978 193.927 82.816 1.00 43.46 477 GLU A N 1
ATOM 3425 C CA . GLU A 1 462 ? 102.667 193.991 81.522 1.00 43.18 477 GLU A CA 1
ATOM 3426 C C . GLU A 1 462 ? 101.728 194.427 80.388 1.00 43.52 477 GLU A C 1
ATOM 3427 O O . GLU A 1 462 ? 102.140 195.213 79.537 1.00 42.55 477 GLU A O 1
ATOM 3433 N N . GLN A 1 463 ? 100.462 193.934 80.378 1.00 38.44 478 GLN A N 1
ATOM 3434 C CA . GLN A 1 463 ? 99.462 194.347 79.377 1.00 37.21 478 GLN A CA 1
ATOM 3435 C C . GLN A 1 463 ? 99.102 195.820 79.589 1.00 38.12 478 GLN A C 1
ATOM 3436 O O . GLN A 1 463 ? 98.931 196.546 78.613 1.00 35.31 478 GLN A O 1
ATOM 3442 N N . TRP A 1 464 ? 98.994 196.256 80.872 1.00 36.02 479 TRP A N 1
ATOM 3443 C CA . TRP A 1 464 ? 98.691 197.649 81.230 1.00 36.77 479 TRP A CA 1
ATOM 3444 C C . TRP A 1 464 ? 99.826 198.618 80.836 1.00 42.57 479 TRP A C 1
ATOM 3445 O O . TRP A 1 464 ? 99.541 199.692 80.312 1.00 42.67 479 TRP A O 1
ATOM 3456 N N . LYS A 1 465 ? 101.102 198.232 81.058 1.00 39.45 480 LYS A N 1
ATOM 3457 C CA . LYS A 1 465 ? 102.287 199.046 80.684 1.00 38.76 480 LYS A CA 1
ATOM 3458 C C . LYS A 1 465 ? 102.260 199.388 79.172 1.00 39.84 480 LYS A C 1
ATOM 3459 O O . LYS A 1 465 ? 102.472 200.541 78.792 1.00 40.12 480 LYS A O 1
ATOM 3465 N N . THR A 1 466 ? 101.918 198.391 78.336 1.00 35.58 481 THR A N 1
ATOM 3466 C CA . THR A 1 466 ? 101.798 198.495 76.878 1.00 34.53 481 THR A CA 1
ATOM 3467 C C . THR A 1 466 ? 100.621 199.404 76.489 1.00 38.21 481 THR A C 1
ATOM 3468 O O . THR A 1 466 ? 100.732 200.181 75.542 1.00 38.08 481 THR A O 1
ATOM 3472 N N . HIS A 1 467 ? 99.491 199.302 77.225 1.00 34.11 482 HIS A N 1
ATOM 3473 C CA . HIS A 1 467 ? 98.289 200.116 77.014 1.00 32.34 482 HIS A CA 1
ATOM 3474 C C . HIS A 1 467 ? 98.646 201.586 77.274 1.00 36.48 482 HIS A C 1
ATOM 3475 O O . HIS A 1 467 ? 98.427 202.447 76.421 1.00 37.29 482 HIS A O 1
ATOM 3482 N N . PHE A 1 468 ? 99.245 201.853 78.429 1.00 33.56 483 PHE A N 1
ATOM 3483 C CA . PHE A 1 468 ? 99.648 203.195 78.811 1.00 34.23 483 PHE A CA 1
ATOM 3484 C C . PHE A 1 468 ? 100.808 203.776 77.962 1.00 41.23 483 PHE A C 1
ATOM 3485 O O . PHE A 1 468 ? 100.854 204.987 77.745 1.00 40.37 483 PHE A O 1
ATOM 3493 N N . GLY A 1 469 ? 101.702 202.899 77.488 1.00 40.59 484 GLY A N 1
ATOM 3494 C CA . GLY A 1 469 ? 102.866 203.244 76.670 1.00 40.09 484 GLY A CA 1
ATOM 3495 C C . GLY A 1 469 ? 103.738 204.326 77.271 1.00 42.27 484 GLY A C 1
ATOM 3496 O O . GLY A 1 469 ? 104.242 204.166 78.381 1.00 41.31 484 GLY A O 1
ATOM 3497 N N . ALA A 1 470 ? 103.823 205.474 76.586 1.00 40.32 485 ALA A N 1
ATOM 3498 C CA . ALA A 1 470 ? 104.615 206.634 77.012 1.00 40.56 485 ALA A CA 1
ATOM 3499 C C . ALA A 1 470 ? 104.052 207.306 78.259 1.00 44.82 485 ALA A C 1
ATOM 3500 O O . ALA A 1 470 ? 104.777 208.033 78.944 1.00 43.99 485 ALA A O 1
ATOM 3502 N N . ARG A 1 471 ? 102.775 207.026 78.581 1.00 41.37 486 ARG A N 1
ATOM 3503 C CA . ARG A 1 471 ? 102.130 207.595 79.760 1.00 40.49 486 ARG A CA 1
ATOM 3504 C C . ARG A 1 471 ? 102.244 206.682 80.992 1.00 41.71 486 ARG A C 1
ATOM 3505 O O . ARG A 1 471 ? 101.811 207.079 82.077 1.00 39.65 486 ARG A O 1
ATOM 3513 N N . TRP A 1 472 ? 102.858 205.482 80.847 1.00 38.25 487 TRP A N 1
ATOM 3514 C CA . TRP A 1 472 ? 102.982 204.554 81.963 1.00 38.59 487 TRP A CA 1
ATOM 3515 C C . TRP A 1 472 ? 103.756 205.120 83.150 1.00 42.96 487 TRP A C 1
ATOM 3516 O O . TRP A 1 472 ? 103.292 205.001 84.292 1.00 41.92 487 TRP A O 1
ATOM 3527 N N . GLU A 1 473 ? 104.932 205.726 82.887 1.00 39.87 488 GLU A N 1
ATOM 3528 C CA . GLU A 1 473 ? 105.796 206.295 83.925 1.00 39.92 488 GLU A CA 1
ATOM 3529 C C . GLU A 1 473 ? 105.042 207.302 84.765 1.00 41.03 488 GLU A C 1
ATOM 3530 O O . GLU A 1 473 ? 105.148 207.264 85.985 1.00 40.90 488 GLU A O 1
ATOM 3536 N N . THR A 1 474 ? 104.250 208.173 84.123 1.00 36.82 489 THR A N 1
ATOM 3537 C CA . THR A 1 474 ? 103.420 209.153 84.826 1.00 35.53 489 THR A CA 1
ATOM 3538 C C . THR A 1 474 ? 102.404 208.423 85.718 1.00 35.67 489 THR A C 1
ATOM 3539 O O . THR A 1 474 ? 102.277 208.761 86.887 1.00 33.71 489 THR A O 1
ATOM 3543 N N . PHE A 1 475 ? 101.704 207.415 85.162 1.00 32.67 490 PHE A N 1
ATOM 3544 C CA . PHE A 1 475 ? 100.691 206.647 85.900 1.00 31.42 490 PHE A CA 1
ATOM 3545 C C . PHE A 1 475 ? 101.297 205.969 87.124 1.00 36.11 490 PHE A C 1
ATOM 3546 O O . PHE A 1 475 ? 100.767 206.095 88.234 1.00 34.07 490 PHE A O 1
ATOM 3554 N N . GLU A 1 476 ? 102.480 205.341 86.934 1.00 35.07 491 GLU A N 1
ATOM 3555 C CA . GLU A 1 476 ? 103.208 204.683 88.015 1.00 35.12 491 GLU A CA 1
ATOM 3556 C C . GLU A 1 476 ? 103.712 205.648 89.072 1.00 38.26 491 GLU A C 1
ATOM 3557 O O . GLU A 1 476 ? 103.591 205.329 90.258 1.00 37.47 491 GLU A O 1
ATOM 3563 N N . ARG A 1 477 ? 104.216 206.848 88.682 1.00 36.24 492 ARG A N 1
ATOM 3564 C CA . ARG A 1 477 ? 104.681 207.807 89.709 1.00 35.87 492 ARG A CA 1
ATOM 3565 C C . ARG A 1 477 ? 103.520 208.380 90.543 1.00 37.82 492 ARG A C 1
ATOM 3566 O O . ARG A 1 477 ? 103.632 208.509 91.760 1.00 36.74 492 ARG A O 1
ATOM 3574 N N . ARG A 1 478 ? 102.369 208.622 89.893 1.00 33.92 493 ARG A N 1
ATOM 3575 C CA . ARG A 1 478 ? 101.142 209.076 90.581 1.00 32.05 493 ARG A CA 1
ATOM 3576 C C . ARG A 1 478 ? 100.664 208.003 91.555 1.00 32.96 493 ARG A C 1
ATOM 3577 O O . ARG A 1 478 ? 100.306 208.325 92.687 1.00 33.69 493 ARG A O 1
ATOM 3585 N N . LYS A 1 479 ? 100.771 206.727 91.168 1.00 28.78 494 LYS A N 1
ATOM 3586 C CA . LYS A 1 479 ? 100.405 205.603 92.033 1.00 30.73 494 LYS A CA 1
ATOM 3587 C C . LYS A 1 479 ? 101.223 205.572 93.330 1.00 40.73 494 LYS A C 1
ATOM 3588 O O . LYS A 1 479 ? 100.634 205.406 94.405 1.00 38.99 494 LYS A O 1
ATOM 3594 N N . HIS A 1 480 ? 102.569 205.743 93.241 1.00 42.22 495 HIS A N 1
ATOM 3595 C CA . HIS A 1 480 ? 103.395 205.769 94.453 1.00 45.22 495 HIS A CA 1
ATOM 3596 C C . HIS A 1 480 ? 103.057 206.976 95.323 1.00 46.53 495 HIS A C 1
ATOM 3597 O O . HIS A 1 480 ? 103.054 206.863 96.548 1.00 47.09 495 HIS A O 1
ATOM 3604 N N . ARG A 1 481 ? 102.770 208.124 94.687 1.00 40.83 496 ARG A N 1
ATOM 3605 C CA . ARG A 1 481 ? 102.398 209.356 95.374 1.00 39.83 496 ARG A CA 1
ATOM 3606 C C . ARG A 1 481 ? 101.089 209.197 96.146 1.00 40.31 496 ARG A C 1
ATOM 3607 O O . ARG A 1 481 ? 101.018 209.596 97.306 1.00 38.89 496 ARG A O 1
ATOM 3615 N N . TYR A 1 482 ? 100.036 208.674 95.485 1.00 35.16 497 TYR A N 1
ATOM 3616 C CA . TYR A 1 482 ? 98.706 208.641 96.105 1.00 34.38 497 TYR A CA 1
ATOM 3617 C C . TYR A 1 482 ? 98.203 207.348 96.669 1.00 36.40 497 TYR A C 1
ATOM 3618 O O . TYR A 1 482 ? 97.389 207.402 97.579 1.00 37.45 497 TYR A O 1
ATOM 3627 N N . ASP A 1 483 ? 98.662 206.198 96.168 1.00 31.80 498 ASP A N 1
ATOM 3628 C CA . ASP A 1 483 ? 98.248 204.918 96.738 1.00 31.86 498 ASP A CA 1
ATOM 3629 C C . ASP A 1 483 ? 99.483 203.972 96.794 1.00 37.75 498 ASP A C 1
ATOM 3630 O O . ASP A 1 483 ? 99.535 202.993 96.056 1.00 35.78 498 ASP A O 1
ATOM 3635 N N . PRO A 1 484 ? 100.505 204.293 97.640 1.00 37.42 499 PRO A N 1
ATOM 3636 C CA . PRO A 1 484 ? 101.751 203.494 97.655 1.00 38.14 499 PRO A CA 1
ATOM 3637 C C . PRO A 1 484 ? 101.605 202.011 97.964 1.00 43.88 499 PRO A C 1
ATOM 3638 O O . PRO A 1 484 ? 102.375 201.210 97.436 1.00 43.87 499 PRO A O 1
ATOM 3642 N N . LEU A 1 485 ? 100.608 201.640 98.787 1.00 40.07 500 LEU A N 1
ATOM 3643 C CA . LEU A 1 485 ? 100.375 200.240 99.147 1.00 39.30 500 LEU A CA 1
ATOM 3644 C C . LEU A 1 485 ? 99.457 199.493 98.193 1.00 40.91 500 LEU A C 1
ATOM 3645 O O . LEU A 1 485 ? 99.178 198.321 98.434 1.00 39.77 500 LEU A O 1
ATOM 3650 N N . ALA A 1 486 ? 98.992 200.152 97.103 1.00 37.29 501 ALA A N 1
ATOM 3651 C CA . ALA A 1 486 ? 98.046 199.598 96.105 1.00 36.21 501 ALA A CA 1
ATOM 3652 C C . ALA A 1 486 ? 96.766 199.027 96.759 1.00 37.96 501 ALA A C 1
ATOM 3653 O O . ALA A 1 486 ? 96.340 197.904 96.478 1.00 37.02 501 ALA A O 1
ATOM 3655 N N . ILE A 1 487 ? 96.174 199.814 97.659 1.00 34.55 502 ILE A N 1
ATOM 3656 C CA . ILE A 1 487 ? 94.942 199.455 98.367 1.00 34.12 502 ILE A CA 1
ATOM 3657 C C . ILE A 1 487 ? 93.724 199.599 97.440 1.00 37.67 502 ILE A C 1
ATOM 3658 O O . ILE A 1 487 ? 92.784 198.804 97.520 1.00 37.30 502 ILE A O 1
ATOM 3663 N N . LEU A 1 488 ? 93.751 200.612 96.552 1.00 34.30 503 LEU A N 1
ATOM 3664 C CA . LEU A 1 488 ? 92.606 201.009 95.739 1.00 33.15 503 LEU A CA 1
ATOM 3665 C C . LEU A 1 488 ? 92.311 200.348 94.446 1.00 35.37 503 LEU A C 1
ATOM 3666 O O . LEU A 1 488 ? 93.206 200.137 93.639 1.00 33.77 503 LEU A O 1
ATOM 3671 N N . ALA A 1 489 ? 90.991 200.107 94.208 1.00 32.14 504 ALA A N 1
ATOM 3672 C CA . ALA A 1 489 ? 90.426 199.562 92.977 1.00 31.35 504 ALA A CA 1
ATOM 3673 C C . ALA A 1 489 ? 91.246 198.374 92.437 1.00 35.56 504 ALA A C 1
ATOM 3674 O O . ALA A 1 489 ? 91.768 198.457 91.316 1.00 35.12 504 ALA A O 1
ATOM 3676 N N . PRO A 1 490 ? 91.385 197.277 93.247 1.00 31.77 505 PRO A N 1
ATOM 3677 C CA . PRO A 1 490 ? 92.141 196.096 92.782 1.00 31.51 505 PRO A CA 1
ATOM 3678 C C . PRO A 1 490 ? 91.548 195.416 91.553 1.00 34.45 505 PRO A C 1
ATOM 3679 O O . PRO A 1 490 ? 92.291 194.802 90.791 1.00 32.90 505 PRO A O 1
ATOM 3683 N N . GLY A 1 491 ? 90.227 195.549 91.347 1.00 30.76 506 GLY A N 1
ATOM 3684 C CA . GLY A 1 491 ? 89.554 194.971 90.182 1.00 29.52 506 GLY A CA 1
ATOM 3685 C C . GLY A 1 491 ? 90.104 195.467 88.850 1.00 33.22 506 GLY A C 1
ATOM 3686 O O . GLY A 1 491 ? 89.924 194.809 87.816 1.00 30.19 506 GLY A O 1
ATOM 3687 N N . GLN A 1 492 ? 90.806 196.633 88.861 1.00 30.22 507 GLN A N 1
ATOM 3688 C CA . GLN A 1 492 ? 91.450 197.117 87.638 1.00 30.20 507 GLN A CA 1
ATOM 3689 C C . GLN A 1 492 ? 92.634 196.209 87.243 1.00 34.25 507 GLN A C 1
ATOM 3690 O O . GLN A 1 492 ? 92.939 196.115 86.049 1.00 33.29 507 GLN A O 1
ATOM 3696 N N . ARG A 1 493 ? 93.238 195.483 88.234 1.00 31.17 508 ARG A N 1
ATOM 3697 C CA . ARG A 1 493 ? 94.355 194.526 88.022 1.00 31.91 508 ARG A CA 1
ATOM 3698 C C . ARG A 1 493 ? 95.633 195.192 87.441 1.00 36.83 508 ARG A C 1
ATOM 3699 O O . ARG A 1 493 ? 96.353 194.591 86.633 1.00 37.33 508 ARG A O 1
ATOM 3707 N N . ILE A 1 494 ? 95.911 196.431 87.857 1.00 33.10 509 ILE A N 1
ATOM 3708 C CA . ILE A 1 494 ? 97.096 197.143 87.388 1.00 32.23 509 ILE A CA 1
ATOM 3709 C C . ILE A 1 494 ? 98.247 196.952 88.381 1.00 38.49 509 ILE A C 1
ATOM 3710 O O . ILE A 1 494 ? 99.383 196.721 87.964 1.00 39.33 509 ILE A O 1
ATOM 3715 N N . PHE A 1 495 ? 97.963 197.120 89.681 1.00 36.00 510 PHE A N 1
ATOM 3716 C CA . PHE A 1 495 ? 98.947 197.014 90.751 1.00 36.81 510 PHE A CA 1
ATOM 3717 C C . PHE A 1 495 ? 98.447 196.050 91.823 1.00 43.81 510 PHE A C 1
ATOM 3718 O O . PHE A 1 495 ? 97.502 196.386 92.541 1.00 43.07 510 PHE A O 1
ATOM 3726 N N . PRO A 1 496 ? 99.070 194.854 91.966 1.00 44.42 511 PRO A N 1
ATOM 3727 C CA . PRO A 1 496 ? 98.658 193.938 93.049 1.00 44.39 511 PRO A CA 1
ATOM 3728 C C . PRO A 1 496 ? 98.956 194.571 94.406 1.00 48.10 511 PRO A C 1
ATOM 3729 O O . PRO A 1 496 ? 99.876 195.385 94.498 1.00 47.91 511 PRO A O 1
ATOM 3733 N N . LYS A 1 497 ? 98.183 194.217 95.455 1.00 44.64 512 LYS A N 1
ATOM 3734 C CA . LYS A 1 497 ? 98.377 194.755 96.808 1.00 44.62 512 LYS A CA 1
ATOM 3735 C C . LYS A 1 497 ? 99.863 194.699 97.252 1.00 52.15 512 LYS A C 1
ATOM 3736 O O . LYS A 1 497 ? 100.515 193.661 97.096 1.00 51.39 512 LYS A O 1
ATOM 3742 N N . ALA A 1 498 ? 100.393 195.866 97.709 1.00 52.33 513 ALA A N 1
ATOM 3743 C CA . ALA A 1 498 ? 101.771 196.116 98.177 1.00 54.15 513 ALA A CA 1
ATOM 3744 C C . ALA A 1 498 ? 102.919 195.791 97.160 1.00 62.73 513 ALA A C 1
ATOM 3745 O O . ALA A 1 498 ? 104.064 195.591 97.581 1.00 63.09 513 ALA A O 1
ATOM 3747 N N . SER A 1 499 ? 102.624 195.800 95.830 1.00 61.31 514 SER A N 1
ATOM 3748 C CA . SER A 1 499 ? 103.576 195.439 94.754 1.00 61.56 514 SER A CA 1
ATOM 3749 C C . SER A 1 499 ? 104.582 196.505 94.281 1.00 66.02 514 SER A C 1
ATOM 3750 O O . SER A 1 499 ? 105.550 196.148 93.603 1.00 65.58 514 SER A O 1
ATOM 3753 N N . LEU A 1 500 ? 104.312 197.796 94.558 1.00 62.66 515 LEU A N 1
ATOM 3754 C CA . LEU A 1 500 ? 105.132 198.933 94.115 1.00 71.23 515 LEU A CA 1
ATOM 3755 C C . LEU A 1 500 ? 106.586 198.909 94.571 1.00 110.63 515 LEU A C 1
ATOM 3756 O O . LEU A 1 500 ? 107.478 198.935 93.724 1.00 78.63 515 LEU A O 1
ATOM 3761 N N . ASP B 1 14 ? 103.390 188.356 211.971 1.00 79.55 29 ASP B N 1
ATOM 3762 C CA . ASP B 1 14 ? 102.292 188.943 211.211 1.00 79.11 29 ASP B CA 1
ATOM 3763 C C . ASP B 1 14 ? 102.624 190.374 210.802 1.00 80.45 29 ASP B C 1
ATOM 3764 O O . ASP B 1 14 ? 102.987 191.190 211.658 1.00 80.83 29 ASP B O 1
ATOM 3769 N N . MET B 1 15 ? 102.526 190.668 209.488 1.00 74.21 30 MET B N 1
ATOM 3770 C CA . MET B 1 15 ? 102.760 192.009 208.917 1.00 72.17 30 MET B CA 1
ATOM 3771 C C . MET B 1 15 ? 101.411 192.723 208.727 1.00 73.32 30 MET B C 1
ATOM 3772 O O . MET B 1 15 ? 101.378 193.942 208.544 1.00 73.26 30 MET B O 1
ATOM 3777 N N . LEU B 1 16 ? 100.305 191.952 208.803 1.00 67.81 31 LEU B N 1
ATOM 3778 C CA . LEU B 1 16 ? 98.928 192.421 208.652 1.00 66.97 31 LEU B CA 1
ATOM 3779 C C . LEU B 1 16 ? 98.338 192.994 209.944 1.00 70.51 31 LEU B C 1
ATOM 3780 O O . LEU B 1 16 ? 97.575 193.955 209.876 1.00 70.29 31 LEU B O 1
ATOM 3785 N N . SER B 1 17 ? 98.672 192.398 211.116 1.00 65.73 32 SER B N 1
ATOM 3786 C CA . SER B 1 17 ? 98.210 192.871 212.428 1.00 63.94 32 SER B CA 1
ATOM 3787 C C . SER B 1 17 ? 98.633 194.325 212.705 1.00 64.08 32 SER B C 1
ATOM 3788 O O . SER B 1 17 ? 97.764 195.082 213.139 1.00 63.38 32 SER B O 1
ATOM 3791 N N . PRO B 1 18 ? 99.879 194.788 212.390 1.00 58.40 33 PRO B N 1
ATOM 3792 C CA . PRO B 1 18 ? 100.202 196.209 212.625 1.00 57.77 33 PRO B CA 1
ATOM 3793 C C . PRO B 1 18 ? 99.384 197.193 211.774 1.00 59.05 33 PRO B C 1
ATOM 3794 O O . PRO B 1 18 ? 99.227 198.343 212.195 1.00 59.13 33 PRO B O 1
ATOM 3798 N N . LEU B 1 19 ? 98.851 196.746 210.603 1.00 53.07 34 LEU B N 1
ATOM 3799 C CA . LEU B 1 19 ? 97.984 197.551 209.721 1.00 52.05 34 LEU B CA 1
ATOM 3800 C C . LEU B 1 19 ? 96.636 197.744 210.430 1.00 52.83 34 LEU B C 1
ATOM 3801 O O . LEU B 1 19 ? 96.066 198.841 210.403 1.00 51.15 34 LEU B O 1
ATOM 3806 N N . GLY B 1 20 ? 96.162 196.668 211.072 1.00 47.17 35 GLY B N 1
ATOM 3807 C CA . GLY B 1 20 ? 94.928 196.661 211.846 1.00 46.00 35 GLY B CA 1
ATOM 3808 C C . GLY B 1 20 ? 94.982 197.560 213.064 1.00 47.04 35 GLY B C 1
ATOM 3809 O O . GLY B 1 20 ? 93.934 197.945 213.587 1.00 46.62 35 GLY B O 1
ATOM 3810 N N . ALA B 1 21 ? 96.206 197.923 213.505 1.00 42.72 36 ALA B N 1
ATOM 3811 C CA . ALA B 1 21 ? 96.455 198.816 214.643 1.00 42.54 36 ALA B CA 1
ATOM 3812 C C . ALA B 1 21 ? 96.456 200.319 214.263 1.00 45.03 36 ALA B C 1
ATOM 3813 O O . ALA B 1 21 ? 96.369 201.163 215.152 1.00 44.15 36 ALA B O 1
ATOM 3815 N N . LEU B 1 22 ? 96.518 200.656 212.952 1.00 41.18 37 LEU B N 1
ATOM 3816 C CA . LEU B 1 22 ? 96.480 202.055 212.497 1.00 40.10 37 LEU B CA 1
ATOM 3817 C C . LEU B 1 22 ? 95.118 202.692 212.820 1.00 41.76 37 LEU B C 1
ATOM 3818 O O . LEU B 1 22 ? 94.082 202.065 212.575 1.00 39.88 37 LEU B O 1
ATOM 3823 N N . ARG B 1 23 ? 95.120 203.915 213.379 1.00 38.91 38 ARG B N 1
ATOM 3824 C CA . ARG B 1 23 ? 93.888 204.633 213.706 1.00 40.45 38 ARG B CA 1
ATOM 3825 C C . ARG B 1 23 ? 93.457 205.395 212.458 1.00 42.36 38 ARG B C 1
ATOM 3826 O O . ARG B 1 23 ? 93.631 206.610 212.370 1.00 43.43 38 ARG B O 1
ATOM 3834 N N . LEU B 1 24 ? 92.908 204.667 211.499 1.00 34.75 39 LEU B N 1
ATOM 3835 C CA . LEU B 1 24 ? 92.444 205.223 210.230 1.00 33.70 39 LEU B CA 1
ATOM 3836 C C . LEU B 1 24 ? 91.148 205.997 210.383 1.00 34.64 39 LEU B C 1
ATOM 3837 O O . LEU B 1 24 ? 90.361 205.682 211.270 1.00 32.09 39 LEU B O 1
ATOM 3842 N N . ASP B 1 25 ? 90.874 206.938 209.455 1.00 30.91 40 ASP B N 1
ATOM 3843 C CA . ASP B 1 25 ? 89.581 207.633 209.364 1.00 29.49 40 ASP B CA 1
ATOM 3844 C C . ASP B 1 25 ? 88.576 206.637 208.737 1.00 32.53 40 ASP B C 1
ATOM 3845 O O . ASP B 1 25 ? 87.389 206.638 209.091 1.00 33.32 40 ASP B O 1
ATOM 3850 N N . GLY B 1 26 ? 89.091 205.773 207.861 1.00 27.01 41 GLY B N 1
ATOM 3851 C CA . GLY B 1 26 ? 88.368 204.683 207.199 1.00 26.78 41 GLY B CA 1
ATOM 3852 C C . GLY B 1 26 ? 88.660 203.355 207.869 1.00 30.00 41 GLY B C 1
ATOM 3853 O O . GLY B 1 26 ? 88.726 203.293 209.097 1.00 28.24 41 GLY B O 1
ATOM 3854 N N . HIS B 1 27 ? 88.875 202.283 207.085 1.00 26.24 42 HIS B N 1
ATOM 3855 C CA . HIS B 1 27 ? 89.191 200.956 207.645 1.00 26.41 42 HIS B CA 1
ATOM 3856 C C . HIS B 1 27 ? 89.776 200.024 206.583 1.00 30.80 42 HIS B C 1
ATOM 3857 O O . HIS B 1 27 ? 89.661 200.300 205.392 1.00 30.53 42 HIS B O 1
ATOM 3864 N N . PHE B 1 28 ? 90.365 198.905 207.030 1.00 29.25 43 PHE B N 1
ATOM 3865 C CA . PHE B 1 28 ? 90.862 197.807 206.208 1.00 29.81 43 PHE B CA 1
ATOM 3866 C C . PHE B 1 28 ? 89.891 196.647 206.262 1.00 37.30 43 PHE B C 1
ATOM 3867 O O . PHE B 1 28 ? 89.332 196.366 207.326 1.00 35.97 43 PHE B O 1
ATOM 3875 N N . SER B 1 29 ? 89.743 195.940 205.128 1.00 37.49 44 SER B N 1
ATOM 3876 C CA . SER B 1 29 ? 89.057 194.647 204.972 1.00 37.65 44 SER B CA 1
ATOM 3877 C C . SER B 1 29 ? 90.183 193.648 204.749 1.00 45.63 44 SER B C 1
ATOM 3878 O O . SER B 1 29 ? 91.032 193.867 203.880 1.00 43.23 44 SER B O 1
ATOM 3881 N N . PHE B 1 30 ? 90.257 192.600 205.586 1.00 46.50 45 PHE B N 1
ATOM 3882 C CA . PHE B 1 30 ? 91.311 191.583 205.480 1.00 46.37 45 PHE B CA 1
ATOM 3883 C C . PHE B 1 30 ? 90.770 190.220 205.011 1.00 53.33 45 PHE B C 1
ATOM 3884 O O . PHE B 1 30 ? 91.554 189.282 204.847 1.00 53.88 45 PHE B O 1
ATOM 3892 N N . HIS B 1 31 ? 89.445 190.104 204.794 1.00 52.11 46 HIS B N 1
ATOM 3893 C CA . HIS B 1 31 ? 88.835 188.836 204.365 1.00 53.43 46 HIS B CA 1
ATOM 3894 C C . HIS B 1 31 ? 87.923 188.968 203.137 1.00 57.12 46 HIS B C 1
ATOM 3895 O O . HIS B 1 31 ? 88.035 188.154 202.220 1.00 57.60 46 HIS B O 1
ATOM 3902 N N . ASP B 1 32 ? 87.049 189.989 203.105 1.00 52.72 47 ASP B N 1
ATOM 3903 C CA . ASP B 1 32 ? 86.156 190.243 201.978 1.00 52.94 47 ASP B CA 1
ATOM 3904 C C . ASP B 1 32 ? 86.894 191.122 200.945 1.00 55.58 47 ASP B C 1
ATOM 3905 O O . ASP B 1 32 ? 86.737 192.346 200.930 1.00 56.05 47 ASP B O 1
ATOM 3910 N N . VAL B 1 33 ? 87.722 190.473 200.096 1.00 49.36 48 VAL B N 1
ATOM 3911 C CA . VAL B 1 33 ? 88.619 191.121 199.134 1.00 47.62 48 VAL B CA 1
ATOM 3912 C C . VAL B 1 33 ? 88.409 190.751 197.648 1.00 50.13 48 VAL B C 1
ATOM 3913 O O . VAL B 1 33 ? 89.108 191.302 196.798 1.00 50.44 48 VAL B O 1
ATOM 3917 N N . SER B 1 34 ? 87.490 189.821 197.344 1.00 45.01 49 SER B N 1
ATOM 3918 C CA . SER B 1 34 ? 87.209 189.284 195.996 1.00 44.88 49 SER B CA 1
ATOM 3919 C C . SER B 1 34 ? 86.969 190.302 194.874 1.00 45.91 49 SER B C 1
ATOM 3920 O O . SER B 1 34 ? 87.408 190.076 193.741 1.00 45.71 49 SER B O 1
ATOM 3923 N N . ALA B 1 35 ? 86.253 191.394 195.181 1.00 40.82 50 ALA B N 1
ATOM 3924 C CA . ALA B 1 35 ? 85.916 192.461 194.236 1.00 39.71 50 ALA B CA 1
ATOM 3925 C C . ALA B 1 35 ? 87.156 193.242 193.756 1.00 42.37 50 ALA B C 1
ATOM 3926 O O . ALA B 1 35 ? 87.148 193.779 192.643 1.00 41.78 50 ALA B O 1
ATOM 3928 N N . MET B 1 36 ? 88.231 193.271 194.584 1.00 37.64 51 MET B N 1
ATOM 3929 C CA . MET B 1 36 ? 89.498 193.946 194.257 1.00 35.97 51 MET B CA 1
ATOM 3930 C C . MET B 1 36 ? 90.464 192.990 193.545 1.00 37.72 51 MET B C 1
ATOM 3931 O O . MET B 1 36 ? 91.598 193.367 193.222 1.00 36.78 51 MET B O 1
ATOM 3936 N N . ALA B 1 37 ? 90.006 191.749 193.310 1.00 33.00 52 ALA B N 1
ATOM 3937 C CA . ALA B 1 37 ? 90.777 190.688 192.674 1.00 32.21 52 ALA B CA 1
ATOM 3938 C C . ALA B 1 37 ? 90.232 190.432 191.273 1.00 36.31 52 ALA B C 1
ATOM 3939 O O . ALA B 1 37 ? 90.240 189.308 190.797 1.00 37.27 52 ALA B O 1
ATOM 3941 N N . ARG B 1 38 ? 89.727 191.472 190.619 1.00 33.22 53 ARG B N 1
ATOM 3942 C CA . ARG B 1 38 ? 89.201 191.374 189.255 1.00 33.21 53 ARG B CA 1
ATOM 3943 C C . ARG B 1 38 ? 89.157 192.731 188.602 1.00 36.46 53 ARG B C 1
ATOM 3944 O O . ARG B 1 38 ? 89.150 193.744 189.295 1.00 36.12 53 ARG B O 1
ATOM 3952 N N . ASP B 1 39 ? 89.165 192.747 187.269 1.00 32.70 54 ASP B N 1
ATOM 3953 C CA . ASP B 1 39 ? 89.121 193.976 186.498 1.00 32.71 54 ASP B CA 1
ATOM 3954 C C . ASP B 1 39 ? 88.313 193.771 185.222 1.00 36.03 54 ASP B C 1
ATOM 3955 O O . ASP B 1 39 ? 87.807 192.662 184.983 1.00 35.48 54 ASP B O 1
ATOM 3960 N N . PHE B 1 40 ? 88.183 194.837 184.407 1.00 30.29 55 PHE B N 1
ATOM 3961 C CA . PHE B 1 40 ? 87.425 194.806 183.165 1.00 29.22 55 PHE B CA 1
ATOM 3962 C C . PHE B 1 40 ? 87.952 193.802 182.136 1.00 32.00 55 PHE B C 1
ATOM 3963 O O . PHE B 1 40 ? 87.175 193.310 181.303 1.00 31.00 55 PHE B O 1
ATOM 3971 N N . GLY B 1 41 ? 89.252 193.518 182.197 1.00 29.05 56 GLY B N 1
ATOM 3972 C CA . GLY B 1 41 ? 89.882 192.529 181.327 1.00 29.56 56 GLY B CA 1
ATOM 3973 C C . GLY B 1 41 ? 89.282 191.147 181.528 1.00 33.78 56 GLY B C 1
ATOM 3974 O O . GLY B 1 41 ? 89.194 190.384 180.576 1.00 31.05 56 GLY B O 1
ATOM 3975 N N . ASN B 1 42 ? 88.817 190.838 182.773 1.00 32.13 57 ASN B N 1
ATOM 3976 C CA . ASN B 1 42 ? 88.180 189.573 183.163 1.00 32.59 57 ASN B CA 1
ATOM 3977 C C . ASN B 1 42 ? 89.007 188.327 182.833 1.00 39.07 57 ASN B C 1
ATOM 3978 O O . ASN B 1 42 ? 88.456 187.322 182.398 1.00 38.39 57 ASN B O 1
ATOM 3983 N N . GLN B 1 43 ? 90.337 188.406 183.040 1.00 37.44 58 GLN B N 1
ATOM 3984 C CA . GLN B 1 43 ? 91.279 187.317 182.777 1.00 37.90 58 GLN B CA 1
ATOM 3985 C C . GLN B 1 43 ? 92.165 187.049 183.996 1.00 43.33 58 GLN B C 1
ATOM 3986 O O . GLN B 1 43 ? 92.419 185.888 184.320 1.00 45.22 58 GLN B O 1
ATOM 3992 N N . CYS B 1 44 ? 92.676 188.112 184.640 1.00 37.98 59 CYS B N 1
ATOM 3993 C CA . CYS B 1 44 ? 93.570 187.992 185.789 1.00 37.64 59 CYS B CA 1
ATOM 3994 C C . CYS B 1 44 ? 92.816 188.202 187.077 1.00 39.75 59 CYS B C 1
ATOM 3995 O O . CYS B 1 44 ? 91.967 189.097 187.163 1.00 39.57 59 CYS B O 1
ATOM 3998 N N . SER B 1 45 ? 93.153 187.404 188.088 1.00 36.06 60 SER B N 1
ATOM 3999 C CA . SER B 1 45 ? 92.569 187.497 189.423 1.00 36.60 60 SER B CA 1
ATOM 4000 C C . SER B 1 45 ? 93.656 187.244 190.459 1.00 40.69 60 SER B C 1
ATOM 4001 O O . SER B 1 45 ? 94.153 186.126 190.572 1.00 40.52 60 SER B O 1
ATOM 4004 N N . PHE B 1 46 ? 94.057 188.303 191.173 1.00 36.67 61 PHE B N 1
ATOM 4005 C CA . PHE B 1 46 ? 95.087 188.257 192.207 1.00 35.74 61 PHE B CA 1
ATOM 4006 C C . PHE B 1 46 ? 94.478 188.716 193.514 1.00 39.21 61 PHE B C 1
ATOM 4007 O O . PHE B 1 46 ? 94.110 189.891 193.663 1.00 36.38 61 PHE B O 1
ATOM 4015 N N . LEU B 1 47 ? 94.343 187.784 194.464 1.00 37.81 62 LEU B N 1
ATOM 4016 C CA . LEU B 1 47 ? 93.749 188.103 195.765 1.00 37.14 62 LEU B CA 1
ATOM 4017 C C . LEU B 1 47 ? 94.683 188.963 196.600 1.00 36.26 62 LEU B C 1
ATOM 4018 O O . LEU B 1 47 ? 95.837 188.585 196.821 1.00 35.66 62 LEU B O 1
ATOM 4023 N N . PRO B 1 48 ? 94.229 190.145 197.056 1.00 30.42 63 PRO B N 1
ATOM 4024 C CA . PRO B 1 48 ? 95.113 190.958 197.909 1.00 30.34 63 PRO B CA 1
ATOM 4025 C C . PRO B 1 48 ? 95.061 190.428 199.348 1.00 36.97 63 PRO B C 1
ATOM 4026 O O . PRO B 1 48 ? 94.133 189.693 199.684 1.00 36.91 63 PRO B O 1
ATOM 4030 N N . ALA B 1 49 ? 96.009 190.831 200.198 1.00 34.96 64 ALA B N 1
ATOM 4031 C CA . ALA B 1 49 ? 95.999 190.465 201.620 1.00 34.84 64 ALA B CA 1
ATOM 4032 C C . ALA B 1 49 ? 95.005 191.387 202.378 1.00 38.98 64 ALA B C 1
ATOM 4033 O O . ALA B 1 49 ? 94.388 190.968 203.359 1.00 39.09 64 ALA B O 1
ATOM 4035 N N . ALA B 1 50 ? 94.860 192.654 201.917 1.00 35.12 65 ALA B N 1
ATOM 4036 C CA . ALA B 1 50 ? 93.972 193.652 202.528 1.00 33.44 65 ALA B CA 1
ATOM 4037 C C . ALA B 1 50 ? 93.434 194.660 201.521 1.00 34.38 65 ALA B C 1
ATOM 4038 O O . ALA B 1 50 ? 94.035 194.880 200.465 1.00 33.18 65 ALA B O 1
ATOM 4040 N N . VAL B 1 51 ? 92.296 195.262 201.862 1.00 29.12 66 VAL B N 1
ATOM 4041 C CA . VAL B 1 51 ? 91.663 196.329 201.097 1.00 29.13 66 VAL B CA 1
ATOM 4042 C C . VAL B 1 51 ? 91.526 197.517 202.016 1.00 33.44 66 VAL B C 1
ATOM 4043 O O . VAL B 1 51 ? 90.879 197.406 203.064 1.00 33.18 66 VAL B O 1
ATOM 4047 N N . LEU B 1 52 ? 92.160 198.645 201.651 1.00 29.23 67 LEU B N 1
ATOM 4048 C CA . LEU B 1 52 ? 91.990 199.879 202.401 1.00 27.88 67 LEU B CA 1
ATOM 4049 C C . LEU B 1 52 ? 90.790 200.633 201.795 1.00 30.60 67 LEU B C 1
ATOM 4050 O O . LEU B 1 52 ? 90.727 200.829 200.572 1.00 28.73 67 LEU B O 1
ATOM 4055 N N . HIS B 1 53 ? 89.824 201.023 202.653 1.00 27.19 68 HIS B N 1
ATOM 4056 C CA . HIS B 1 53 ? 88.698 201.889 202.282 1.00 27.42 68 HIS B CA 1
ATOM 4057 C C . HIS B 1 53 ? 89.069 203.209 202.969 1.00 29.24 68 HIS B C 1
ATOM 4058 O O . HIS B 1 53 ? 88.803 203.368 204.158 1.00 28.93 68 HIS B O 1
ATOM 4065 N N . PRO B 1 54 ? 89.845 204.093 202.300 1.00 26.43 69 PRO B N 1
ATOM 4066 C CA . PRO B 1 54 ? 90.336 205.304 202.993 1.00 25.62 69 PRO B CA 1
ATOM 4067 C C . PRO B 1 54 ? 89.243 206.303 203.319 1.00 32.54 69 PRO B C 1
ATOM 4068 O O . PRO B 1 54 ? 88.338 206.523 202.501 1.00 34.33 69 PRO B O 1
ATOM 4072 N N . GLY B 1 55 ? 89.345 206.893 204.502 1.00 27.06 70 GLY B N 1
ATOM 4073 C CA . GLY B 1 55 ? 88.438 207.935 204.959 1.00 25.96 70 GLY B CA 1
ATOM 4074 C C . GLY B 1 55 ? 89.049 209.302 204.744 1.00 30.11 70 GLY B C 1
ATOM 4075 O O . GLY B 1 55 ? 88.384 210.313 204.957 1.00 29.87 70 GLY B O 1
ATOM 4076 N N . SER B 1 56 ? 90.334 209.349 204.318 1.00 27.58 71 SER B N 1
ATOM 4077 C CA . SER B 1 56 ? 91.064 210.609 204.082 1.00 28.15 71 SER B CA 1
ATOM 4078 C C . SER B 1 56 ? 92.345 210.305 203.297 1.00 31.71 71 SER B C 1
ATOM 4079 O O . SER B 1 56 ? 92.713 209.134 203.160 1.00 29.61 71 SER B O 1
ATOM 4082 N N . VAL B 1 57 ? 93.056 211.344 202.837 1.00 30.60 72 VAL B N 1
ATOM 4083 C CA . VAL B 1 57 ? 94.341 211.093 202.186 1.00 31.03 72 VAL B CA 1
ATOM 4084 C C . VAL B 1 57 ? 95.396 210.649 203.211 1.00 32.38 72 VAL B C 1
ATOM 4085 O O . VAL B 1 57 ? 96.262 209.842 202.899 1.00 31.50 72 VAL B O 1
ATOM 4089 N N . SER B 1 58 ? 95.220 211.079 204.466 1.00 28.31 73 SER B N 1
ATOM 4090 C CA . SER B 1 58 ? 96.057 210.720 205.615 1.00 29.12 73 SER B CA 1
ATOM 4091 C C . SER B 1 58 ? 96.086 209.202 205.824 1.00 31.93 73 SER B C 1
ATOM 4092 O O . SER B 1 58 ? 97.141 208.660 206.099 1.00 32.01 73 SER B O 1
ATOM 4095 N N . ASP B 1 59 ? 94.951 208.502 205.604 1.00 27.99 74 ASP B N 1
ATOM 4096 C CA . ASP B 1 59 ? 94.874 207.029 205.662 1.00 27.13 74 ASP B CA 1
ATOM 4097 C C . ASP B 1 59 ? 95.792 206.381 204.618 1.00 29.37 74 ASP B C 1
ATOM 4098 O O . ASP B 1 59 ? 96.402 205.341 204.882 1.00 28.55 74 ASP B O 1
ATOM 4103 N N . ILE B 1 60 ? 95.798 206.946 203.403 1.00 25.92 75 ILE B N 1
ATOM 4104 C CA . ILE B 1 60 ? 96.600 206.436 202.282 1.00 25.67 75 ILE B CA 1
ATOM 4105 C C . ILE B 1 60 ? 98.082 206.597 202.621 1.00 30.06 75 ILE B C 1
ATOM 4106 O O . ILE B 1 60 ? 98.839 205.626 202.506 1.00 29.61 75 ILE B O 1
ATOM 4111 N N . ALA B 1 61 ? 98.473 207.818 203.032 1.00 27.03 76 ALA B N 1
ATOM 4112 C CA . ALA B 1 61 ? 99.846 208.171 203.414 1.00 28.23 76 ALA B CA 1
ATOM 4113 C C . ALA B 1 61 ? 100.345 207.315 204.580 1.00 33.91 76 ALA B C 1
ATOM 4114 O O . ALA B 1 61 ? 101.459 206.814 204.515 1.00 33.13 76 ALA B O 1
ATOM 4116 N N . ALA B 1 62 ? 99.516 207.116 205.625 1.00 32.16 77 ALA B N 1
ATOM 4117 C CA . ALA B 1 62 ? 99.880 206.278 206.784 1.00 31.56 77 ALA B CA 1
ATOM 4118 C C . ALA B 1 62 ? 100.090 204.816 206.371 1.00 34.36 77 ALA B C 1
ATOM 4119 O O . ALA B 1 62 ? 101.026 204.177 206.843 1.00 33.86 77 ALA B O 1
ATOM 4121 N N . THR B 1 63 ? 99.246 204.305 205.461 1.00 30.37 78 THR B N 1
ATOM 4122 C CA . THR B 1 63 ? 99.349 202.941 204.955 1.00 29.92 78 THR B CA 1
ATOM 4123 C C . THR B 1 63 ? 100.667 202.808 204.155 1.00 33.87 78 THR B C 1
ATOM 4124 O O . THR B 1 63 ? 101.411 201.852 204.381 1.00 32.58 78 THR B O 1
ATOM 4128 N N . VAL B 1 64 ? 100.944 203.758 203.234 1.00 30.74 79 VAL B N 1
ATOM 4129 C CA . VAL B 1 64 ? 102.178 203.707 202.441 1.00 30.89 79 VAL B CA 1
ATOM 4130 C C . VAL B 1 64 ? 103.425 203.831 203.346 1.00 35.34 79 VAL B C 1
ATOM 4131 O O . VAL B 1 64 ? 104.354 203.036 203.197 1.00 35.17 79 VAL B O 1
ATOM 4135 N N . ARG B 1 65 ? 103.414 204.776 204.309 1.00 34.04 80 ARG B N 1
ATOM 4136 C CA . ARG B 1 65 ? 104.512 204.974 205.273 1.00 34.80 80 ARG B CA 1
ATOM 4137 C C . ARG B 1 65 ? 104.789 203.675 206.017 1.00 41.54 80 ARG B C 1
ATOM 4138 O O . ARG B 1 65 ? 105.946 203.284 206.158 1.00 42.61 80 ARG B O 1
ATOM 4146 N N . HIS B 1 66 ? 103.723 202.986 206.456 1.00 39.14 81 HIS B N 1
ATOM 4147 C CA . HIS B 1 66 ? 103.843 201.716 207.159 1.00 39.62 81 HIS B CA 1
ATOM 4148 C C . HIS B 1 66 ? 104.564 200.662 206.343 1.00 42.30 81 HIS B C 1
ATOM 4149 O O . HIS B 1 66 ? 105.509 200.067 206.849 1.00 42.86 81 HIS B O 1
ATOM 4156 N N . VAL B 1 67 ? 104.119 200.426 205.087 1.00 36.44 82 VAL B N 1
ATOM 4157 C CA . VAL B 1 67 ? 104.737 199.451 204.183 1.00 35.91 82 VAL B CA 1
ATOM 4158 C C . VAL B 1 67 ? 106.225 199.824 203.958 1.00 41.53 82 VAL B C 1
ATOM 4159 O O . VAL B 1 67 ? 107.101 198.955 204.031 1.00 40.80 82 VAL B O 1
ATOM 4163 N N . PHE B 1 68 ? 106.492 201.122 203.707 1.00 38.45 83 PHE B N 1
ATOM 4164 C CA . PHE B 1 68 ? 107.834 201.665 203.486 1.00 37.84 83 PHE B CA 1
ATOM 4165 C C . PHE B 1 68 ? 108.750 201.390 204.698 1.00 42.73 83 PHE B C 1
ATOM 4166 O O . PHE B 1 68 ? 109.885 200.971 204.499 1.00 41.02 83 PHE B O 1
ATOM 4174 N N . SER B 1 69 ? 108.231 201.567 205.942 1.00 40.93 84 SER B N 1
ATOM 4175 C CA . SER B 1 69 ? 108.965 201.296 207.198 1.00 41.50 84 SER B CA 1
ATOM 4176 C C . SER B 1 69 ? 109.426 199.830 207.323 1.00 47.53 84 SER B C 1
ATOM 4177 O O . SER B 1 69 ? 110.393 199.565 208.037 1.00 49.34 84 SER B O 1
ATOM 4180 N N . LEU B 1 70 ? 108.754 198.887 206.626 1.00 43.66 85 LEU B N 1
ATOM 4181 C CA . LEU B 1 70 ? 109.114 197.462 206.670 1.00 42.58 85 LEU B CA 1
ATOM 4182 C C . LEU B 1 70 ? 110.375 197.118 205.863 1.00 48.99 85 LEU B C 1
ATOM 4183 O O . LEU B 1 70 ? 110.977 196.061 206.080 1.00 48.93 85 LEU B O 1
ATOM 4188 N N . GLY B 1 71 ? 110.744 197.993 204.932 1.00 46.88 86 GLY B N 1
ATOM 4189 C CA . GLY B 1 71 ? 111.937 197.836 204.106 1.00 46.86 86 GLY B CA 1
ATOM 4190 C C . GLY B 1 71 ? 111.937 196.660 203.155 1.00 52.73 86 GLY B C 1
ATOM 4191 O O . GLY B 1 71 ? 110.882 196.097 202.837 1.00 51.20 86 GLY B O 1
ATOM 4192 N N . GLU B 1 72 ? 113.161 196.257 202.763 1.00 52.38 87 GLU B N 1
ATOM 4193 C CA . GLU B 1 72 ? 113.589 195.235 201.792 1.00 53.84 87 GLU B CA 1
ATOM 4194 C C . GLU B 1 72 ? 112.817 193.925 201.483 1.00 59.10 87 GLU B C 1
ATOM 4195 O O . GLU B 1 72 ? 112.757 193.599 200.306 1.00 61.14 87 GLU B O 1
ATOM 4201 N N . GLY B 1 73 ? 112.434 193.063 202.421 1.00 55.10 88 GLY B N 1
ATOM 4202 C CA . GLY B 1 73 ? 112.275 193.173 203.864 1.00 54.63 88 GLY B CA 1
ATOM 4203 C C . GLY B 1 73 ? 110.886 192.605 204.124 1.00 58.27 88 GLY B C 1
ATOM 4204 O O . GLY B 1 73 ? 110.705 191.697 204.946 1.00 60.34 88 GLY B O 1
ATOM 4205 N N . SER B 1 74 ? 109.904 193.104 203.333 1.00 49.87 89 SER B N 1
ATOM 4206 C CA . SER B 1 74 ? 108.487 192.733 203.315 1.00 46.68 89 SER B CA 1
ATOM 4207 C C . SER B 1 74 ? 108.030 192.517 201.863 1.00 46.14 89 SER B C 1
ATOM 4208 O O . SER B 1 74 ? 108.415 193.296 200.990 1.00 45.61 89 SER B O 1
ATOM 4211 N N . PRO B 1 75 ? 107.160 191.530 201.571 1.00 41.28 90 PRO B N 1
ATOM 4212 C CA . PRO B 1 75 ? 106.659 191.393 200.192 1.00 40.76 90 PRO B CA 1
ATOM 4213 C C . PRO B 1 75 ? 105.427 192.291 199.894 1.00 44.78 90 PRO B C 1
ATOM 4214 O O . PRO B 1 75 ? 104.920 192.273 198.764 1.00 44.53 90 PRO B O 1
ATOM 4218 N N . LEU B 1 76 ? 104.912 193.028 200.916 1.00 39.63 91 LEU B N 1
ATOM 4219 C CA . LEU B 1 76 ? 103.741 193.901 200.784 1.00 37.55 91 LEU B CA 1
ATOM 4220 C C . LEU B 1 76 ? 103.918 194.982 199.737 1.00 38.05 91 LEU B C 1
ATOM 4221 O O . LEU B 1 76 ? 104.937 195.682 199.703 1.00 36.52 91 LEU B O 1
ATOM 4226 N N . THR B 1 77 ? 102.901 195.115 198.903 1.00 33.79 92 THR B N 1
ATOM 4227 C CA . THR B 1 77 ? 102.806 196.117 197.842 1.00 33.71 92 THR B CA 1
ATOM 4228 C C . THR B 1 77 ? 101.454 196.850 198.006 1.00 37.45 92 THR B C 1
ATOM 4229 O O . THR B 1 77 ? 100.554 196.383 198.734 1.00 35.56 92 THR B O 1
ATOM 4233 N N . VAL B 1 78 ? 101.328 198.004 197.328 1.00 33.01 93 VAL B N 1
ATOM 4234 C CA . VAL B 1 78 ? 100.130 198.835 197.365 1.00 30.67 93 VAL B CA 1
ATOM 4235 C C . VAL B 1 78 ? 99.679 199.147 195.954 1.00 32.76 93 VAL B C 1
ATOM 4236 O O . VAL B 1 78 ? 100.479 199.631 195.147 1.00 32.38 93 VAL B O 1
ATOM 4240 N N . ALA B 1 79 ? 98.406 198.844 195.643 1.00 28.05 94 ALA B N 1
ATOM 4241 C CA . ALA B 1 79 ? 97.816 199.180 194.347 1.00 27.40 94 ALA B CA 1
ATOM 4242 C C . ALA B 1 79 ? 96.618 200.086 194.573 1.00 30.18 94 ALA B C 1
ATOM 4243 O O . ALA B 1 79 ? 95.704 199.728 195.317 1.00 28.00 94 ALA B O 1
ATOM 4245 N N . ALA B 1 80 ? 96.629 201.263 193.931 1.00 27.04 95 ALA B N 1
ATOM 4246 C CA . ALA B 1 80 ? 95.510 202.182 193.937 1.00 26.93 95 ALA B CA 1
ATOM 4247 C C . ALA B 1 80 ? 94.514 201.629 192.921 1.00 31.23 95 ALA B C 1
ATOM 4248 O O . ALA B 1 80 ? 94.911 201.251 191.809 1.00 30.98 95 ALA B O 1
ATOM 4250 N N . ARG B 1 81 ? 93.241 201.511 193.297 1.00 27.83 96 ARG B N 1
ATOM 4251 C CA . ARG B 1 81 ? 92.279 201.049 192.304 1.00 27.26 96 ARG B CA 1
ATOM 4252 C C . ARG B 1 81 ? 91.323 202.175 192.006 1.00 29.39 96 ARG B C 1
ATOM 4253 O O . ARG B 1 81 ? 90.753 202.760 192.927 1.00 27.58 96 ARG B O 1
ATOM 4261 N N . GLY B 1 82 ? 91.150 202.465 190.725 1.00 27.20 97 GLY B N 1
ATOM 4262 C CA . GLY B 1 82 ? 90.194 203.463 190.274 1.00 27.22 97 GLY B CA 1
ATOM 4263 C C . GLY B 1 82 ? 88.871 202.763 190.038 1.00 32.09 97 GLY B C 1
ATOM 4264 O O . GLY B 1 82 ? 88.299 202.199 190.975 1.00 32.46 97 GLY B O 1
ATOM 4265 N N . HIS B 1 83 ? 88.416 202.730 188.767 1.00 27.46 98 HIS B N 1
ATOM 4266 C CA . HIS B 1 83 ? 87.208 202.017 188.384 1.00 27.90 98 HIS B CA 1
ATOM 4267 C C . HIS B 1 83 ? 87.536 200.585 187.931 1.00 29.90 98 HIS B C 1
ATOM 4268 O O . HIS B 1 83 ? 86.647 199.866 187.525 1.00 27.83 98 HIS B O 1
ATOM 4275 N N . GLY B 1 84 ? 88.806 200.192 187.978 1.00 26.92 99 GLY B N 1
ATOM 4276 C CA . GLY B 1 84 ? 89.216 198.844 187.595 1.00 27.64 99 GLY B CA 1
ATOM 4277 C C . GLY B 1 84 ? 89.055 198.527 186.121 1.00 30.19 99 GLY B C 1
ATOM 4278 O O . GLY B 1 84 ? 88.803 197.374 185.763 1.00 28.90 99 GLY B O 1
ATOM 4279 N N . HIS B 1 85 ? 89.227 199.540 185.251 1.00 25.98 100 HIS B N 1
ATOM 4280 C CA . HIS B 1 85 ? 89.118 199.353 183.806 1.00 25.87 100 HIS B CA 1
ATOM 4281 C C . HIS B 1 85 ? 90.368 198.793 183.151 1.00 29.63 100 HIS B C 1
ATOM 4282 O O . HIS B 1 85 ? 90.360 198.505 181.957 1.00 30.45 100 HIS B O 1
ATOM 4289 N N . SER B 1 86 ? 91.418 198.582 183.949 1.00 25.94 101 SER B N 1
ATOM 4290 C CA . SER B 1 86 ? 92.658 197.927 183.532 1.00 27.23 101 SER B CA 1
ATOM 4291 C C . SER B 1 86 ? 92.302 196.516 182.993 1.00 33.46 101 SER B C 1
ATOM 4292 O O . SER B 1 86 ? 91.319 195.916 183.432 1.00 31.75 101 SER B O 1
ATOM 4295 N N . LEU B 1 87 ? 93.103 196.006 182.057 1.00 31.36 102 LEU B N 1
ATOM 4296 C CA . LEU B 1 87 ? 92.826 194.748 181.374 1.00 32.74 102 LEU B CA 1
ATOM 4297 C C . LEU B 1 87 ? 93.627 193.532 181.832 1.00 37.64 102 LEU B C 1
ATOM 4298 O O . LEU B 1 87 ? 93.175 192.411 181.584 1.00 36.91 102 LEU B O 1
ATOM 4303 N N . MET B 1 88 ? 94.805 193.727 182.453 1.00 35.30 103 MET B N 1
ATOM 4304 C CA . MET B 1 88 ? 95.673 192.604 182.841 1.00 36.23 103 MET B CA 1
ATOM 4305 C C . MET B 1 88 ? 96.288 192.757 184.230 1.00 35.54 103 MET B C 1
ATOM 4306 O O . MET B 1 88 ? 97.517 192.705 184.368 1.00 33.62 103 MET B O 1
ATOM 4311 N N . GLY B 1 89 ? 95.441 192.904 185.246 1.00 30.39 104 GLY B N 1
ATOM 4312 C CA . GLY B 1 89 ? 95.881 193.001 186.635 1.00 29.63 104 GLY B CA 1
ATOM 4313 C C . GLY B 1 89 ? 96.635 194.252 187.060 1.00 33.02 104 GLY B C 1
ATOM 4314 O O . GLY B 1 89 ? 97.169 194.258 188.164 1.00 32.90 104 GLY B O 1
ATOM 4315 N N . GLN B 1 90 ? 96.670 195.336 186.227 1.00 28.90 105 GLN B N 1
ATOM 4316 C CA . GLN B 1 90 ? 97.412 196.565 186.580 1.00 28.03 105 GLN B CA 1
ATOM 4317 C C . GLN B 1 90 ? 96.967 197.277 187.852 1.00 30.13 105 GLN B C 1
ATOM 4318 O O . GLN B 1 90 ? 97.791 197.933 188.494 1.00 28.77 105 GLN B O 1
ATOM 4324 N N . SER B 1 91 ? 95.672 197.155 188.224 1.00 26.52 106 SER B N 1
ATOM 4325 C CA . SER B 1 91 ? 95.138 197.764 189.453 1.00 25.72 106 SER B CA 1
ATOM 4326 C C . SER B 1 91 ? 94.954 196.733 190.603 1.00 29.98 106 SER B C 1
ATOM 4327 O O . SER B 1 91 ? 94.276 197.018 191.590 1.00 30.64 106 SER B O 1
ATOM 4330 N N . GLN B 1 92 ? 95.596 195.560 190.487 1.00 26.34 107 GLN B N 1
ATOM 4331 C CA . GLN B 1 92 ? 95.529 194.486 191.476 1.00 27.09 107 GLN B CA 1
ATOM 4332 C C . GLN B 1 92 ? 96.882 194.319 192.192 1.00 33.22 107 GLN B C 1
ATOM 4333 O O . GLN B 1 92 ? 97.910 194.789 191.701 1.00 33.32 107 GLN B O 1
ATOM 4339 N N . ALA B 1 93 ? 96.872 193.681 193.372 1.00 30.75 108 ALA B N 1
ATOM 4340 C CA . ALA B 1 93 ? 98.091 193.455 194.145 1.00 30.95 108 ALA B CA 1
ATOM 4341 C C . ALA B 1 93 ? 98.026 192.097 194.844 1.00 35.52 108 ALA B C 1
ATOM 4342 O O . ALA B 1 93 ? 97.427 191.981 195.919 1.00 34.64 108 ALA B O 1
ATOM 4344 N N . ALA B 1 94 ? 98.610 191.067 194.209 1.00 34.03 109 ALA B N 1
ATOM 4345 C CA . ALA B 1 94 ? 98.706 189.698 194.733 1.00 34.47 109 ALA B CA 1
ATOM 4346 C C . ALA B 1 94 ? 99.327 189.757 196.138 1.00 38.50 109 ALA B C 1
ATOM 4347 O O . ALA B 1 94 ? 100.443 190.258 196.291 1.00 36.97 109 ALA B O 1
ATOM 4349 N N . GLN B 1 95 ? 98.540 189.374 197.174 1.00 36.11 110 GLN B N 1
ATOM 4350 C CA . GLN B 1 95 ? 98.971 189.393 198.588 1.00 36.68 110 GLN B CA 1
ATOM 4351 C C . GLN B 1 95 ? 99.417 190.775 199.114 1.00 39.90 110 GLN B C 1
ATOM 4352 O O . GLN B 1 95 ? 100.130 190.870 200.112 1.00 39.05 110 GLN B O 1
ATOM 4358 N N . GLY B 1 96 ? 98.935 191.834 198.460 1.00 36.15 111 GLY B N 1
ATOM 4359 C CA . GLY B 1 96 ? 99.246 193.210 198.820 1.00 34.63 111 GLY B CA 1
ATOM 4360 C C . GLY B 1 96 ? 98.036 193.952 199.346 1.00 35.79 111 GLY B C 1
ATOM 4361 O O . GLY B 1 96 ? 97.062 193.337 199.787 1.00 34.79 111 GLY B O 1
ATOM 4362 N N . ILE B 1 97 ? 98.089 195.285 199.281 1.00 30.81 112 ILE B N 1
ATOM 4363 C CA . ILE B 1 97 ? 97.016 196.148 199.769 1.00 29.66 112 ILE B CA 1
ATOM 4364 C C . ILE B 1 97 ? 96.427 196.896 198.587 1.00 33.08 112 ILE B C 1
ATOM 4365 O O . ILE B 1 97 ? 97.159 197.602 197.890 1.00 32.68 112 ILE B O 1
ATOM 4370 N N . VAL B 1 98 ? 95.114 196.749 198.362 1.00 27.43 113 VAL B N 1
ATOM 4371 C CA . VAL B 1 98 ? 94.430 197.494 197.311 1.00 25.46 113 VAL B CA 1
ATOM 4372 C C . VAL B 1 98 ? 93.765 198.699 197.982 1.00 29.71 113 VAL B C 1
A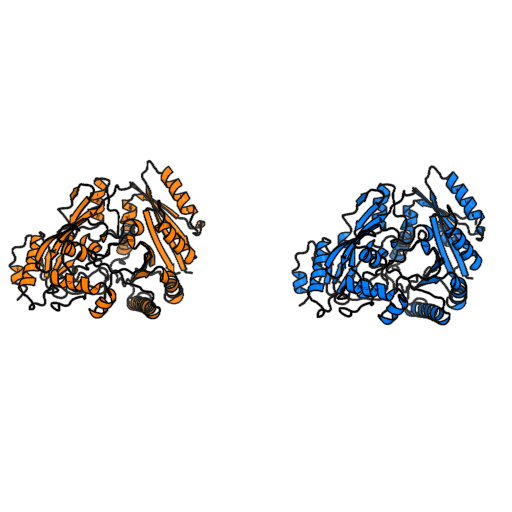TOM 4373 O O . VAL B 1 98 ? 93.048 198.538 198.982 1.00 27.32 113 VAL B O 1
ATOM 4377 N N . VAL B 1 99 ? 94.029 199.909 197.450 1.00 26.23 114 VAL B N 1
ATOM 4378 C CA . VAL B 1 99 ? 93.419 201.139 197.951 1.00 25.71 114 VAL B CA 1
ATOM 4379 C C . VAL B 1 99 ? 92.213 201.435 197.078 1.00 30.66 114 VAL B C 1
ATOM 4380 O O . VAL B 1 99 ? 92.371 201.652 195.882 1.00 29.58 114 VAL B O 1
ATOM 4384 N N . ARG B 1 100 ? 91.013 201.427 197.669 1.00 28.94 115 ARG B N 1
ATOM 4385 C CA . ARG B 1 100 ? 89.769 201.741 196.964 1.00 29.33 115 ARG B CA 1
ATOM 4386 C C . ARG B 1 100 ? 89.641 203.269 196.837 1.00 32.54 115 ARG B C 1
ATOM 4387 O O . ARG B 1 100 ? 89.123 203.912 197.744 1.00 31.26 115 ARG B O 1
ATOM 4395 N N . MET B 1 101 ? 90.147 203.850 195.727 1.00 29.08 116 MET B N 1
ATOM 4396 C CA . MET B 1 101 ? 90.156 205.315 195.490 1.00 27.85 116 MET B CA 1
ATOM 4397 C C . MET B 1 101 ? 88.758 205.918 195.374 1.00 31.54 116 MET B C 1
ATOM 4398 O O . MET B 1 101 ? 88.566 207.085 195.708 1.00 30.89 116 MET B O 1
ATOM 4403 N N . GLU B 1 102 ? 87.784 205.127 194.945 1.00 29.08 117 GLU B N 1
ATOM 4404 C CA . GLU B 1 102 ? 86.408 205.614 194.860 1.00 29.89 117 GLU B CA 1
ATOM 4405 C C . GLU B 1 102 ? 85.773 205.892 196.238 1.00 38.56 117 GLU B C 1
ATOM 4406 O O . GLU B 1 102 ? 84.804 206.659 196.307 1.00 39.48 117 GLU B O 1
ATOM 4412 N N . SER B 1 103 ? 86.387 205.373 197.344 1.00 35.60 118 SER B N 1
ATOM 4413 C CA . SER B 1 103 ? 85.963 205.649 198.726 1.00 36.61 118 SER B CA 1
ATOM 4414 C C . SER B 1 103 ? 86.185 207.124 199.107 1.00 45.16 118 SER B C 1
ATOM 4415 O O . SER B 1 103 ? 85.548 207.608 200.040 1.00 46.20 118 SER B O 1
ATOM 4418 N N . LEU B 1 104 ? 87.057 207.842 198.375 1.00 44.17 119 LEU B N 1
ATOM 4419 C CA . LEU B 1 104 ? 87.305 209.272 198.575 1.00 46.20 119 LEU B CA 1
ATOM 4420 C C . LEU B 1 104 ? 86.628 210.155 197.494 1.00 57.70 119 LEU B C 1
ATOM 4421 O O . LEU B 1 104 ? 86.957 211.340 197.402 1.00 57.25 119 LEU B O 1
ATOM 4426 N N . ARG B 1 105 ? 85.684 209.594 196.677 1.00 60.39 120 ARG B N 1
ATOM 4427 C CA . ARG B 1 105 ? 85.008 210.335 195.595 1.00 61.96 120 ARG B CA 1
ATOM 4428 C C . ARG B 1 105 ? 84.373 211.682 195.971 1.00 71.24 120 ARG B C 1
ATOM 4429 O O . ARG B 1 105 ? 84.625 212.661 195.276 1.00 72.47 120 ARG B O 1
ATOM 4437 N N . GLY B 1 106 ? 83.628 211.721 197.079 1.00 69.26 121 GLY B N 1
ATOM 4438 C CA . GLY B 1 106 ? 82.952 212.896 197.635 1.00 70.44 121 GLY B CA 1
ATOM 4439 C C . GLY B 1 106 ? 82.944 214.212 196.859 1.00 77.52 121 GLY B C 1
ATOM 4440 O O . GLY B 1 106 ? 82.401 214.255 195.750 1.00 77.94 121 GLY B O 1
ATOM 4441 N N . ALA B 1 107 ? 83.472 215.343 197.407 1.00 74.53 122 ALA B N 1
ATOM 4442 C CA . ALA B 1 107 ? 84.215 215.688 198.642 1.00 74.21 122 ALA B CA 1
ATOM 4443 C C . ALA B 1 107 ? 85.555 216.230 198.168 1.00 76.26 122 ALA B C 1
ATOM 4444 O O . ALA B 1 107 ? 86.430 215.463 197.760 1.00 76.55 122 ALA B O 1
ATOM 4446 N N . ARG B 1 108 ? 85.679 217.565 198.169 1.00 69.94 123 ARG B N 1
ATOM 4447 C CA . ARG B 1 108 ? 86.821 218.336 197.672 1.00 68.23 123 ARG B CA 1
ATOM 4448 C C . ARG B 1 108 ? 86.711 218.611 196.143 1.00 66.56 123 ARG B C 1
ATOM 4449 O O . ARG B 1 108 ? 87.694 219.053 195.538 1.00 66.92 123 ARG B O 1
ATOM 4457 N N . LEU B 1 109 ? 85.503 218.390 195.540 1.00 57.14 124 LEU B N 1
ATOM 4458 C CA . LEU B 1 109 ? 85.218 218.678 194.124 1.00 54.42 124 LEU B CA 1
ATOM 4459 C C . LEU B 1 109 ? 84.819 220.166 194.002 1.00 54.57 124 LEU B C 1
ATOM 4460 O O . LEU B 1 109 ? 83.657 220.522 194.224 1.00 56.07 124 LEU B O 1
ATOM 4465 N N . GLN B 1 110 ? 85.815 221.033 193.691 1.00 43.93 125 GLN B N 1
ATOM 4466 C CA . GLN B 1 110 ? 85.683 222.493 193.638 1.00 40.39 125 GLN B CA 1
ATOM 4467 C C . GLN B 1 110 ? 85.893 223.079 192.238 1.00 38.86 125 GLN B C 1
ATOM 4468 O O . GLN B 1 110 ? 86.925 222.816 191.621 1.00 38.37 125 GLN B O 1
ATOM 4474 N N . VAL B 1 111 ? 84.948 223.920 191.773 1.00 32.49 126 VAL B N 1
ATOM 4475 C CA . VAL B 1 111 ? 85.034 224.624 190.500 1.00 31.68 126 VAL B CA 1
ATOM 4476 C C . VAL B 1 111 ? 85.427 226.084 190.829 1.00 37.99 126 VAL B C 1
ATOM 4477 O O . VAL B 1 111 ? 84.733 226.735 191.607 1.00 38.17 126 VAL B O 1
ATOM 4481 N N . HIS B 1 112 ? 86.551 226.575 190.282 1.00 33.59 127 HIS B N 1
ATOM 4482 C CA . HIS B 1 112 ? 86.992 227.968 190.507 1.00 32.21 127 HIS B CA 1
ATOM 4483 C C . HIS B 1 112 ? 87.972 228.390 189.444 1.00 33.65 127 HIS B C 1
ATOM 4484 O O . HIS B 1 112 ? 88.823 227.591 189.032 1.00 31.44 127 HIS B O 1
ATOM 4491 N N . ASP B 1 113 ? 87.885 229.658 189.024 1.00 31.22 128 ASP B N 1
ATOM 4492 C CA . ASP B 1 113 ? 88.849 230.270 188.104 1.00 31.35 128 ASP B CA 1
ATOM 4493 C C . ASP B 1 113 ? 88.988 229.577 186.752 1.00 35.70 128 ASP B C 1
ATOM 4494 O O . ASP B 1 113 ? 90.046 229.677 186.135 1.00 35.66 128 ASP B O 1
ATOM 4499 N N . GLY B 1 114 ? 87.916 228.932 186.274 1.00 31.48 129 GLY B N 1
ATOM 4500 C CA . GLY B 1 114 ? 87.963 228.206 185.005 1.00 30.77 129 GLY B CA 1
ATOM 4501 C C . GLY B 1 114 ? 88.673 226.866 185.143 1.00 33.44 129 GLY B C 1
ATOM 4502 O O . GLY B 1 114 ? 89.190 226.331 184.161 1.00 32.49 129 GLY B O 1
ATOM 4503 N N . PHE B 1 115 ? 88.730 226.332 186.377 1.00 29.77 130 PHE B N 1
ATOM 4504 C CA . PHE B 1 115 ? 89.360 225.034 186.694 1.00 29.62 130 PHE B CA 1
ATOM 4505 C C . PHE B 1 115 ? 88.472 224.230 187.627 1.00 32.37 130 PHE B C 1
ATOM 4506 O O . PHE B 1 115 ? 87.686 224.816 188.373 1.00 31.07 130 PHE B O 1
ATOM 4514 N N . VAL B 1 116 ? 88.669 222.900 187.659 1.00 28.63 131 VAL B N 1
ATOM 4515 C CA . VAL B 1 116 ? 87.980 222.039 188.622 1.00 27.19 131 VAL B CA 1
ATOM 4516 C C . VAL B 1 116 ? 89.027 221.210 189.379 1.00 29.15 131 VAL B C 1
ATOM 4517 O O . VAL B 1 116 ? 89.910 220.618 188.761 1.00 29.39 131 VAL B O 1
ATOM 4521 N N . ASP B 1 117 ? 88.939 221.195 190.709 1.00 26.10 132 ASP B N 1
ATOM 4522 C CA . ASP B 1 117 ? 89.786 220.381 191.569 1.00 25.86 132 ASP B CA 1
ATOM 4523 C C . ASP B 1 117 ? 88.958 219.143 191.878 1.00 31.94 132 ASP B C 1
ATOM 4524 O O . ASP B 1 117 ? 87.880 219.254 192.456 1.00 30.98 132 ASP B O 1
ATOM 4529 N N . ALA B 1 118 ? 89.428 217.984 191.416 1.00 30.94 133 ALA B N 1
ATOM 4530 C CA . ALA B 1 118 ? 88.692 216.738 191.572 1.00 30.94 133 ALA B CA 1
ATOM 4531 C C . ALA B 1 118 ? 89.487 215.672 192.309 1.00 32.75 133 ALA B C 1
ATOM 4532 O O . ALA B 1 118 ? 90.665 215.455 191.993 1.00 30.42 133 ALA B O 1
ATOM 4534 N N . PRO B 1 119 ? 88.838 214.918 193.234 1.00 28.79 134 PRO B N 1
ATOM 4535 C CA . PRO B 1 119 ? 89.529 213.781 193.857 1.00 27.71 134 PRO B CA 1
ATOM 4536 C C . PRO B 1 119 ? 90.026 212.808 192.774 1.00 30.64 134 PRO B C 1
ATOM 4537 O O . PRO B 1 119 ? 89.433 212.717 191.682 1.00 28.59 134 PRO B O 1
ATOM 4541 N N . GLY B 1 120 ? 91.135 212.127 193.054 1.00 27.05 135 GLY B N 1
ATOM 4542 C CA . GLY B 1 120 ? 91.715 211.151 192.128 1.00 27.28 135 GLY B CA 1
ATOM 4543 C C . GLY B 1 120 ? 90.788 209.989 191.774 1.00 31.18 135 GLY B C 1
ATOM 4544 O O . GLY B 1 120 ? 90.829 209.477 190.641 1.00 29.71 135 GLY B O 1
ATOM 4545 N N . GLY B 1 121 ? 89.947 209.595 192.740 1.00 26.74 136 GLY B N 1
ATOM 4546 C CA . GLY B 1 121 ? 88.965 208.511 192.601 1.00 26.87 136 GLY B CA 1
ATOM 4547 C C . GLY B 1 121 ? 87.620 208.933 192.019 1.00 31.42 136 GLY B C 1
ATOM 4548 O O . GLY B 1 121 ? 86.700 208.110 191.914 1.00 31.35 136 GLY B O 1
ATOM 4549 N N . GLU B 1 122 ? 87.484 210.222 191.644 1.00 27.81 137 GLU B N 1
ATOM 4550 C CA . GLU B 1 122 ? 86.258 210.767 191.029 1.00 28.23 137 GLU B CA 1
ATOM 4551 C C . GLU B 1 122 ? 86.151 210.260 189.592 1.00 30.43 137 GLU B C 1
ATOM 4552 O O . GLU B 1 122 ? 87.167 210.216 188.888 1.00 30.47 137 GLU B O 1
AT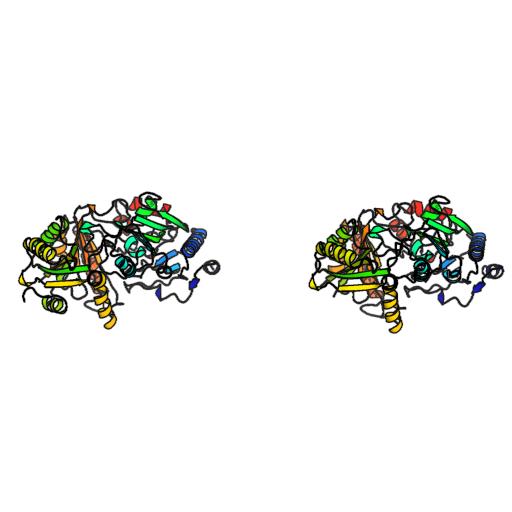OM 4558 N N . LEU B 1 123 ? 84.931 209.921 189.150 1.00 24.70 138 LEU B N 1
ATOM 4559 C CA . LEU B 1 123 ? 84.713 209.516 187.775 1.00 24.93 138 LEU B CA 1
ATOM 4560 C C . LEU B 1 123 ? 84.577 210.760 186.915 1.00 29.14 138 LEU B C 1
ATOM 4561 O O . LEU B 1 123 ? 83.989 211.749 187.357 1.00 28.19 138 LEU B O 1
ATOM 4566 N N . TRP B 1 124 ? 85.065 210.699 185.663 1.00 27.92 139 TRP B N 1
ATOM 4567 C CA . TRP B 1 124 ? 84.964 211.831 184.724 1.00 28.14 139 TRP B CA 1
ATOM 4568 C C . TRP B 1 124 ? 83.511 212.278 184.462 1.00 32.13 139 TRP B C 1
ATOM 4569 O O . TRP B 1 124 ? 83.256 213.479 184.336 1.00 31.32 139 TRP B O 1
ATOM 4580 N N . ILE B 1 125 ? 82.553 211.313 184.445 1.00 27.23 140 ILE B N 1
ATOM 4581 C CA . ILE B 1 125 ? 81.122 211.616 184.252 1.00 26.62 140 ILE B CA 1
ATOM 4582 C C . ILE B 1 125 ? 80.637 212.581 185.344 1.00 28.63 140 ILE B C 1
ATOM 4583 O O . ILE B 1 125 ? 79.906 213.522 185.052 1.00 28.56 140 ILE B O 1
ATOM 4588 N N . ASN B 1 126 ? 81.070 212.347 186.585 1.00 25.54 141 ASN B N 1
ATOM 4589 C CA . ASN B 1 126 ? 80.705 213.170 187.726 1.00 26.35 141 ASN B CA 1
ATOM 4590 C C . ASN B 1 126 ? 81.424 214.523 187.742 1.00 31.60 141 ASN B C 1
ATOM 4591 O O . ASN B 1 126 ? 80.835 215.488 188.196 1.00 32.50 141 ASN B O 1
ATOM 4596 N N . VAL B 1 127 ? 82.662 214.601 187.191 1.00 29.40 142 VAL B N 1
ATOM 4597 C CA . VAL B 1 127 ? 83.413 215.859 187.052 1.00 28.49 142 VAL B CA 1
ATOM 4598 C C . VAL B 1 127 ? 82.574 216.694 186.081 1.00 32.97 142 VAL B C 1
ATOM 4599 O O . VAL B 1 127 ? 82.211 217.819 186.411 1.00 33.46 142 VAL B O 1
ATOM 4603 N N . LEU B 1 128 ? 82.196 216.102 184.935 1.00 29.57 143 LEU B N 1
ATOM 4604 C CA . LEU B 1 128 ? 81.359 216.750 183.917 1.00 29.79 143 LEU B CA 1
ATOM 4605 C C . LEU B 1 128 ? 80.007 217.225 184.447 1.00 34.84 143 LEU B C 1
ATOM 4606 O O . LEU B 1 128 ? 79.615 218.358 184.165 1.00 34.08 143 LEU B O 1
ATOM 4611 N N . ARG B 1 129 ? 79.294 216.390 185.218 1.00 34.20 144 ARG B N 1
ATOM 4612 C CA . ARG B 1 129 ? 77.971 216.806 185.727 1.00 34.74 144 ARG B CA 1
ATOM 4613 C C . ARG B 1 129 ? 78.066 218.020 186.660 1.00 39.18 144 ARG B C 1
ATOM 4614 O O . ARG B 1 129 ? 77.201 218.887 186.604 1.00 39.66 144 ARG B O 1
ATOM 4622 N N . GLU B 1 130 ? 79.147 218.127 187.452 1.00 36.19 145 GLU B N 1
ATOM 4623 C CA . GLU B 1 130 ? 79.316 219.282 188.333 1.00 37.34 145 GLU B CA 1
ATOM 4624 C C . GLU B 1 130 ? 79.663 220.558 187.534 1.00 41.51 145 GLU B C 1
ATOM 4625 O O . GLU B 1 130 ? 79.078 221.623 187.728 1.00 42.67 145 GLU B O 1
ATOM 4631 N N . THR B 1 131 ? 80.596 220.405 186.620 1.00 35.56 146 THR B N 1
ATOM 4632 C CA . THR B 1 131 ? 81.177 221.435 185.785 1.00 35.65 146 THR B CA 1
ATOM 4633 C C . THR B 1 131 ? 80.107 222.119 184.876 1.00 39.43 146 THR B C 1
ATOM 4634 O O . THR B 1 131 ? 80.093 223.349 184.744 1.00 36.92 146 THR B O 1
ATOM 4638 N N . LEU B 1 132 ? 79.169 221.311 184.324 1.00 37.32 147 LEU B N 1
ATOM 4639 C CA . LEU B 1 132 ? 78.054 221.777 183.497 1.00 37.23 147 LEU B CA 1
ATOM 4640 C C . LEU B 1 132 ? 77.117 222.732 184.225 1.00 40.87 147 LEU B C 1
ATOM 4641 O O . LEU B 1 132 ? 76.538 223.591 183.569 1.00 41.58 147 LEU B O 1
ATOM 4646 N N . LYS B 1 133 ? 77.028 222.641 185.565 1.00 37.81 148 LYS B N 1
ATOM 4647 C CA . LYS B 1 133 ? 76.202 223.537 186.408 1.00 38.62 148 LYS B CA 1
ATOM 4648 C C . LYS B 1 133 ? 76.715 224.993 186.383 1.00 43.88 148 LYS B C 1
ATOM 4649 O O . LYS B 1 133 ? 75.979 225.915 186.745 1.00 43.88 148 LYS B O 1
ATOM 4655 N N . HIS B 1 134 ? 77.983 225.180 185.980 1.00 39.84 149 HIS B N 1
ATOM 4656 C CA . HIS B 1 134 ? 78.645 226.479 185.850 1.00 39.72 149 HIS B CA 1
ATOM 4657 C C . HIS B 1 134 ? 78.814 226.839 184.356 1.00 42.48 149 HIS B C 1
ATOM 4658 O O . HIS B 1 134 ? 79.452 227.832 184.030 1.00 43.17 149 HIS B O 1
ATOM 4665 N N . GLY B 1 135 ? 78.264 226.017 183.470 1.00 37.68 150 GLY B N 1
ATOM 4666 C CA . GLY B 1 135 ? 78.391 226.198 182.022 1.00 37.00 150 GLY B CA 1
ATOM 4667 C C . GLY B 1 135 ? 79.778 225.875 181.504 1.00 38.98 150 GLY B C 1
ATOM 4668 O O . GLY B 1 135 ? 80.159 226.312 180.413 1.00 38.57 150 GLY B O 1
ATOM 4669 N N . LEU B 1 136 ? 80.558 225.099 182.277 1.00 35.16 151 LEU B N 1
ATOM 4670 C CA . LEU B 1 136 ? 81.936 224.759 181.892 1.00 34.08 151 LEU B CA 1
ATOM 4671 C C . LEU B 1 136 ? 82.131 223.262 181.701 1.00 36.66 151 LEU B C 1
ATOM 4672 O O . LEU B 1 136 ? 81.272 222.480 182.079 1.00 35.60 151 LEU B O 1
ATOM 4677 N N . ALA B 1 137 ? 83.284 222.861 181.163 1.00 34.00 152 ALA B N 1
ATOM 4678 C CA . ALA B 1 137 ? 83.628 221.456 180.982 1.00 33.81 152 ALA B CA 1
ATOM 4679 C C . ALA B 1 137 ? 85.075 221.275 180.608 1.00 36.34 152 ALA B C 1
ATOM 4680 O O . ALA B 1 137 ? 85.611 222.117 179.885 1.00 35.21 152 ALA B O 1
ATOM 4682 N N . PRO B 1 138 ? 85.689 220.122 180.993 1.00 31.28 153 PRO B N 1
ATOM 4683 C CA . PRO B 1 138 ? 87.045 219.815 180.512 1.00 30.05 153 PRO B CA 1
ATOM 4684 C C . PRO B 1 138 ? 87.064 219.829 178.973 1.00 34.88 153 PRO B C 1
ATOM 4685 O O . PRO B 1 138 ? 86.028 219.641 178.309 1.00 33.31 153 PRO B O 1
ATOM 4689 N N . LYS B 1 139 ? 88.257 220.033 178.411 1.00 31.51 154 LYS B N 1
ATOM 4690 C CA . LYS B 1 139 ? 88.492 220.171 176.977 1.00 31.71 154 LYS B CA 1
ATOM 4691 C C . LYS B 1 139 ? 88.763 218.871 176.279 1.00 34.78 154 LYS B C 1
ATOM 4692 O O . LYS B 1 139 ? 88.511 218.752 175.066 1.00 34.29 154 LYS B O 1
ATOM 4698 N N . SER B 1 140 ? 89.383 217.936 177.012 1.00 30.75 155 SER B N 1
ATOM 4699 C CA . SER B 1 140 ? 89.897 216.681 176.475 1.00 30.09 155 SER B CA 1
ATOM 4700 C C . SER B 1 140 ? 89.319 215.502 177.248 1.00 34.64 155 SER B C 1
ATOM 4701 O O . SER B 1 140 ? 89.217 215.540 178.483 1.00 33.41 155 SER B O 1
ATOM 4704 N N . TRP B 1 141 ? 88.913 214.464 176.508 1.00 31.83 156 TRP B N 1
ATOM 4705 C CA . TRP B 1 141 ? 88.187 213.335 177.092 1.00 31.21 156 TRP B CA 1
ATOM 4706 C C . TRP B 1 141 ? 88.753 211.966 176.777 1.00 33.07 156 TRP B C 1
ATOM 4707 O O . TRP B 1 141 ? 89.766 211.849 176.102 1.00 33.44 156 TRP B O 1
ATOM 4718 N N . THR B 1 142 ? 88.099 210.931 177.302 1.00 30.20 157 THR B N 1
ATOM 4719 C CA . THR B 1 142 ? 88.275 209.517 176.933 1.00 29.76 157 THR B CA 1
ATOM 4720 C C . THR B 1 142 ? 86.923 209.200 176.267 1.00 32.03 157 THR B C 1
ATOM 4721 O O . THR B 1 142 ? 85.965 209.959 176.478 1.00 29.15 157 THR B O 1
ATOM 4725 N N . ASP B 1 143 ? 86.818 208.095 175.508 1.00 30.99 158 ASP B N 1
ATOM 4726 C CA . ASP B 1 143 ? 85.540 207.746 174.851 1.00 31.17 158 ASP B CA 1
ATOM 4727 C C . ASP B 1 143 ? 84.479 207.322 175.866 1.00 35.89 158 ASP B C 1
ATOM 4728 O O . ASP B 1 143 ? 83.286 207.513 175.630 1.00 36.32 158 ASP B O 1
ATOM 4733 N N . TYR B 1 144 ? 84.925 206.844 177.035 1.00 31.86 159 TYR B N 1
ATOM 4734 C CA . TYR B 1 144 ? 84.056 206.371 178.117 1.00 29.85 159 TYR B CA 1
ATOM 4735 C C . TYR B 1 144 ? 84.332 207.197 179.361 1.00 31.04 159 TYR B C 1
ATOM 4736 O O . TYR B 1 144 ? 85.485 207.311 179.760 1.00 29.69 159 TYR B O 1
ATOM 4745 N N . LEU B 1 145 ? 83.284 207.783 179.970 1.00 29.11 160 LEU B N 1
ATOM 4746 C CA . LEU B 1 145 ? 83.412 208.688 181.127 1.00 29.47 160 LEU B CA 1
ATOM 4747 C C . LEU B 1 145 ? 83.405 208.050 182.514 1.00 30.55 160 LEU B C 1
ATOM 4748 O O . LEU B 1 145 ? 83.730 208.721 183.492 1.00 29.76 160 LEU B O 1
ATOM 4753 N N . HIS B 1 146 ? 83.017 206.781 182.622 1.00 28.49 161 HIS B N 1
ATOM 4754 C CA . HIS B 1 146 ? 82.953 206.100 183.920 1.00 27.59 161 HIS B CA 1
ATOM 4755 C C . HIS B 1 146 ? 84.336 205.469 184.218 1.00 30.90 161 HIS B C 1
ATOM 4756 O O . HIS B 1 146 ? 84.482 204.250 184.298 1.00 30.10 161 HIS B O 1
ATOM 4763 N N . LEU B 1 147 ? 85.363 206.344 184.297 1.00 26.45 162 LEU B N 1
ATOM 4764 C CA . LEU B 1 147 ? 86.778 206.066 184.558 1.00 25.45 162 LEU B CA 1
ATOM 4765 C C . LEU B 1 147 ? 87.267 207.136 185.554 1.00 29.68 162 LEU B C 1
ATOM 4766 O O . LEU B 1 147 ? 86.810 208.273 185.481 1.00 29.43 162 LEU B O 1
ATOM 4771 N N . THR B 1 148 ? 88.179 206.797 186.479 1.00 27.08 163 THR B N 1
ATOM 4772 C CA . THR B 1 148 ? 88.620 207.826 187.441 1.00 26.29 163 THR B CA 1
ATOM 4773 C C . THR B 1 148 ? 89.567 208.836 186.834 1.00 30.31 163 THR B C 1
ATOM 4774 O O . THR B 1 148 ? 90.234 208.547 185.839 1.00 30.74 163 THR B O 1
ATOM 4778 N N . VAL B 1 149 ? 89.621 210.018 187.445 1.00 27.33 164 VAL B N 1
ATOM 4779 C CA . VAL B 1 149 ? 90.565 211.082 187.082 1.00 27.17 164 VAL B CA 1
ATOM 4780 C C . VAL B 1 149 ? 92.022 210.514 187.206 1.00 28.51 164 VAL B C 1
ATOM 4781 O O . VAL B 1 149 ? 92.794 210.611 186.257 1.00 26.98 164 VAL B O 1
ATOM 4785 N N . GLY B 1 150 ? 92.341 209.907 188.351 1.00 25.69 165 GLY B N 1
ATOM 4786 C CA . GLY B 1 150 ? 93.649 209.313 188.664 1.00 25.76 165 GLY B CA 1
ATOM 4787 C C . GLY B 1 150 ? 94.053 208.204 187.706 1.00 30.22 165 GLY B C 1
ATOM 4788 O O . GLY B 1 150 ? 95.219 208.137 187.289 1.00 30.11 165 GLY B O 1
ATOM 4789 N N . GLY B 1 151 ? 93.088 207.342 187.345 1.00 25.16 166 GLY B N 1
ATOM 4790 C CA . GLY B 1 151 ? 93.313 206.252 186.397 1.00 23.80 166 GLY B CA 1
ATOM 4791 C C . GLY B 1 151 ? 93.631 206.721 184.976 1.00 28.38 166 GLY B C 1
ATOM 4792 O O . GLY B 1 151 ? 94.543 206.184 184.329 1.00 28.95 166 GLY B O 1
ATOM 4793 N N . THR B 1 152 ? 92.864 207.682 184.438 1.00 26.12 167 THR B N 1
ATOM 4794 C CA . THR B 1 152 ? 93.150 208.117 183.040 1.00 26.80 167 THR B CA 1
ATOM 4795 C C . THR B 1 152 ? 94.430 208.959 182.966 1.00 30.17 167 THR B C 1
ATOM 4796 O O . THR B 1 152 ? 95.170 208.837 181.997 1.00 28.48 167 THR B O 1
ATOM 4800 N N . LEU B 1 153 ? 94.719 209.762 184.019 1.00 26.67 168 LEU B N 1
ATOM 4801 C CA . LEU B 1 153 ? 95.946 210.587 184.050 1.00 25.92 168 LEU B CA 1
ATOM 4802 C C . LEU B 1 153 ? 97.203 209.729 184.168 1.00 30.31 168 LEU B C 1
ATOM 4803 O O . LEU B 1 153 ? 98.275 210.109 183.671 1.00 27.97 168 LEU B O 1
ATOM 4808 N N . SER B 1 154 ? 97.068 208.536 184.797 1.00 26.74 169 SER B N 1
ATOM 4809 C CA . SER B 1 154 ? 98.192 207.597 184.938 1.00 26.15 169 SER B CA 1
ATOM 4810 C C . SER B 1 154 ? 98.523 206.948 183.593 1.00 28.54 169 SER B C 1
ATOM 4811 O O . SER B 1 154 ? 99.571 206.313 183.463 1.00 26.93 169 SER B O 1
ATOM 4814 N N . ASN B 1 155 ? 97.621 207.101 182.601 1.00 28.01 170 ASN B N 1
ATOM 4815 C CA . ASN B 1 155 ? 97.790 206.559 181.247 1.00 29.26 170 ASN B CA 1
ATOM 4816 C C . ASN B 1 155 ? 98.040 207.695 180.272 1.00 34.29 170 ASN B C 1
ATOM 4817 O O . ASN B 1 155 ? 99.191 207.961 179.948 1.00 34.87 170 ASN B O 1
ATOM 4822 N N . ALA B 1 156 ? 97.004 208.392 179.840 1.00 30.86 171 ALA B N 1
ATOM 4823 C CA . ALA B 1 156 ? 97.137 209.608 179.011 1.00 30.75 171 ALA B CA 1
ATOM 4824 C C . ALA B 1 156 ? 95.786 210.233 178.892 1.00 32.92 171 ALA B C 1
ATOM 4825 O O . ALA B 1 156 ? 95.651 211.416 179.199 1.00 30.70 171 ALA B O 1
ATOM 4827 N N . GLY B 1 157 ? 94.789 209.414 178.535 1.00 28.85 172 GLY B N 1
ATOM 4828 C CA . GLY B 1 157 ? 93.406 209.862 178.371 1.00 28.57 172 GLY B CA 1
ATOM 4829 C C . GLY B 1 157 ? 93.220 210.458 176.991 1.00 33.38 172 GLY B C 1
ATOM 4830 O O . GLY B 1 157 ? 93.433 211.656 176.801 1.00 31.69 172 GLY B O 1
ATOM 4831 N N . VAL B 1 158 ? 92.873 209.615 176.005 1.00 30.97 173 VAL B N 1
ATOM 4832 C CA . VAL B 1 158 ? 92.775 210.019 174.593 1.00 31.22 173 VAL B CA 1
ATOM 4833 C C . VAL B 1 158 ? 91.390 209.760 174.025 1.00 35.03 173 VAL B C 1
ATOM 4834 O O . VAL B 1 158 ? 90.837 208.673 174.209 1.00 35.49 173 VAL B O 1
ATOM 4838 N N . SER B 1 159 ? 90.874 210.738 173.275 1.00 31.28 174 SER B N 1
ATOM 4839 C CA . SER B 1 159 ? 89.605 210.718 172.525 1.00 31.07 174 SER B CA 1
ATOM 4840 C C . SER B 1 159 ? 89.728 211.708 171.322 1.00 34.47 174 SER B C 1
ATOM 4841 O O . SER B 1 159 ? 90.826 212.161 171.020 1.00 32.97 174 SER B O 1
ATOM 4844 N N . GLY B 1 160 ? 88.627 211.963 170.624 1.00 32.41 175 GLY B N 1
ATOM 4845 C CA . GLY B 1 160 ? 88.591 212.805 169.432 1.00 33.74 175 GLY B CA 1
ATOM 4846 C C . GLY B 1 160 ? 88.932 214.276 169.591 1.00 38.08 175 GLY B C 1
ATOM 4847 O O . GLY B 1 160 ? 88.941 214.993 168.599 1.00 38.47 175 GLY B O 1
ATOM 4848 N N . GLN B 1 161 ? 89.235 214.742 170.814 1.00 34.68 176 GLN B N 1
ATOM 4849 C CA . GLN B 1 161 ? 89.639 216.142 171.081 1.00 33.13 176 GLN B CA 1
ATOM 4850 C C . GLN B 1 161 ? 91.163 216.278 171.188 1.00 36.20 176 GLN B C 1
ATOM 4851 O O . GLN B 1 161 ? 91.674 217.403 171.149 1.00 37.05 176 GLN B O 1
ATOM 4857 N N . ALA B 1 162 ? 91.887 215.149 171.321 1.00 31.15 177 ALA B N 1
ATOM 4858 C CA . ALA B 1 162 ? 93.345 215.130 171.504 1.00 31.29 177 ALA B CA 1
ATOM 4859 C C . ALA B 1 162 ? 94.131 215.826 170.393 1.00 37.29 177 ALA B C 1
ATOM 4860 O O . ALA B 1 162 ? 95.207 216.375 170.663 1.00 36.42 177 ALA B O 1
ATOM 4862 N N . PHE B 1 163 ? 93.603 215.794 169.150 1.00 32.43 178 PHE B N 1
ATOM 4863 C CA . PHE B 1 163 ? 94.272 216.422 168.009 1.00 32.23 178 PHE B CA 1
ATOM 4864 C C . PHE B 1 163 ? 94.455 217.935 168.270 1.00 37.15 178 PHE B C 1
ATOM 4865 O O . PHE B 1 163 ? 95.461 218.514 167.862 1.00 38.22 178 PHE B O 1
ATOM 4873 N N . ARG B 1 164 ? 93.489 218.551 168.961 1.00 32.94 179 ARG B N 1
ATOM 4874 C CA . ARG B 1 164 ? 93.487 219.973 169.266 1.00 33.40 179 ARG B CA 1
ATOM 4875 C C . ARG B 1 164 ? 94.006 220.327 170.672 1.00 38.80 179 ARG B C 1
ATOM 4876 O O . ARG B 1 164 ? 94.804 221.254 170.808 1.00 37.12 179 ARG B O 1
ATOM 4884 N N . HIS B 1 165 ? 93.492 219.649 171.726 1.00 35.85 180 HIS B N 1
ATOM 4885 C CA . HIS B 1 165 ? 93.876 219.987 173.097 1.00 34.77 180 HIS B CA 1
ATOM 4886 C C . HIS B 1 165 ? 94.934 219.086 173.715 1.00 36.55 180 HIS B C 1
ATOM 4887 O O . HIS B 1 165 ? 95.327 219.307 174.854 1.00 35.72 180 HIS B O 1
ATOM 4894 N N . GLY B 1 166 ? 95.380 218.076 172.985 1.00 32.46 181 GLY B N 1
ATOM 4895 C CA . GLY B 1 166 ? 96.271 217.077 173.553 1.00 32.10 181 GLY B CA 1
ATOM 4896 C C . GLY B 1 166 ? 95.484 216.090 174.417 1.00 33.45 181 GLY B C 1
ATOM 4897 O O . GLY B 1 166 ? 94.280 216.260 174.635 1.00 30.88 181 GLY B O 1
ATOM 4898 N N . PRO B 1 167 ? 96.134 215.033 174.921 1.00 30.79 182 PRO B N 1
ATOM 4899 C CA . PRO B 1 167 ? 95.434 214.078 175.810 1.00 30.83 182 PRO B CA 1
ATOM 4900 C C . PRO B 1 167 ? 95.070 214.720 177.156 1.00 33.78 182 PRO B C 1
ATOM 4901 O O . PRO B 1 167 ? 95.437 215.879 177.410 1.00 33.25 182 PRO B O 1
ATOM 4905 N N . GLN B 1 168 ? 94.361 213.985 178.029 1.00 29.40 183 GLN B N 1
ATOM 4906 C CA . GLN B 1 168 ? 93.975 214.531 179.339 1.00 28.63 183 GLN B CA 1
ATOM 4907 C C . GLN B 1 168 ? 95.140 215.027 180.201 1.00 29.90 183 GLN B C 1
ATOM 4908 O O . GLN B 1 168 ? 95.038 216.019 180.913 1.00 29.88 183 GLN B O 1
ATOM 4914 N N . VAL B 1 169 ? 96.254 214.376 180.048 1.00 27.06 184 VAL B N 1
ATOM 4915 C CA . VAL B 1 169 ? 97.541 214.638 180.700 1.00 26.96 184 VAL B CA 1
ATOM 4916 C C . VAL B 1 169 ? 98.153 216.025 180.239 1.00 32.20 184 VAL B C 1
ATOM 4917 O O . VAL B 1 169 ? 99.005 216.582 180.934 1.00 31.14 184 VAL B O 1
ATOM 4921 N N . SER B 1 170 ? 97.671 216.593 179.092 1.00 28.17 185 SER B N 1
ATOM 4922 C CA . SER B 1 170 ? 98.111 217.920 178.630 1.00 28.13 185 SER B CA 1
ATOM 4923 C C . SER B 1 170 ? 97.192 218.995 179.190 1.00 31.78 185 SER B C 1
ATOM 4924 O O . SER B 1 170 ? 97.396 220.167 178.925 1.00 30.07 185 SER B O 1
ATOM 4927 N N . ASN B 1 171 ? 96.179 218.603 179.966 1.00 28.64 186 ASN B N 1
ATOM 4928 C CA . ASN B 1 171 ? 95.190 219.552 180.456 1.00 29.32 186 ASN B CA 1
ATOM 4929 C C . ASN B 1 171 ? 94.979 219.511 181.964 1.00 32.33 186 ASN B C 1
ATOM 4930 O O . ASN B 1 171 ? 93.844 219.699 182.433 1.00 30.28 186 ASN B O 1
ATOM 4935 N N . VAL B 1 172 ? 96.081 219.239 182.707 1.00 28.38 187 VAL B N 1
ATOM 4936 C CA . VAL B 1 172 ? 96.174 219.177 184.174 1.00 29.25 187 VAL B CA 1
ATOM 4937 C C . VAL B 1 172 ? 97.133 220.285 184.612 1.00 30.04 187 VAL B C 1
ATOM 4938 O O . VAL B 1 172 ? 98.204 220.423 184.039 1.00 28.63 187 VAL B O 1
ATOM 4942 N N . ASN B 1 173 ? 96.817 220.968 185.697 1.00 27.87 188 ASN B N 1
ATOM 4943 C CA . ASN B 1 173 ? 97.631 222.077 186.176 1.00 28.07 188 ASN B CA 1
ATOM 4944 C C . ASN B 1 173 ? 98.313 221.806 187.470 1.00 32.72 188 ASN B C 1
ATOM 4945 O O . ASN B 1 173 ? 99.333 222.434 187.759 1.00 31.66 188 ASN B O 1
ATOM 4950 N N . GLN B 1 174 ? 97.742 220.892 188.271 1.00 27.65 189 GLN B N 1
ATOM 4951 C CA . GLN B 1 174 ? 98.257 220.571 189.590 1.00 26.35 189 GLN B CA 1
ATOM 4952 C C . GLN B 1 174 ? 97.793 219.157 189.982 1.00 31.24 189 GLN B C 1
ATOM 4953 O O . GLN B 1 174 ? 96.736 218.701 189.535 1.00 31.05 189 GLN B O 1
ATOM 4959 N N . LEU B 1 175 ? 98.604 218.474 190.788 1.00 28.44 190 LEU B N 1
ATOM 4960 C CA . LEU B 1 175 ? 98.327 217.146 191.340 1.00 29.18 190 LEU B CA 1
ATOM 4961 C C . LEU B 1 175 ? 98.705 217.124 192.808 1.00 33.84 190 LEU B C 1
ATOM 4962 O O . LEU B 1 175 ? 99.702 217.747 193.213 1.00 33.44 190 LEU B O 1
ATOM 4967 N N . GLU B 1 176 ? 97.907 216.414 193.605 1.00 28.58 191 GLU B N 1
ATOM 4968 C CA . GLU B 1 176 ? 98.224 216.130 195.003 1.00 27.55 191 GLU B CA 1
ATOM 4969 C C . GLU B 1 176 ? 98.525 214.621 194.972 1.00 31.57 191 GLU B C 1
ATOM 4970 O O . GLU B 1 176 ? 97.738 213.837 194.418 1.00 30.00 191 GLU B O 1
ATOM 4976 N N . ILE B 1 177 ? 99.708 214.238 195.454 1.00 27.48 192 ILE B N 1
ATOM 4977 C CA . ILE B 1 177 ? 100.172 212.854 195.359 1.00 28.18 192 ILE B CA 1
ATOM 4978 C C . ILE B 1 177 ? 100.684 212.320 196.681 1.00 33.97 192 ILE B C 1
ATOM 4979 O O . ILE B 1 177 ? 101.326 213.058 197.437 1.00 33.70 192 ILE B O 1
ATOM 4984 N N . VAL B 1 178 ? 100.443 211.013 196.928 1.00 29.29 193 VAL B N 1
ATOM 4985 C CA . VAL B 1 178 ? 101.045 210.282 198.040 1.00 28.81 193 VAL B CA 1
ATOM 4986 C C . VAL B 1 178 ? 102.161 209.454 197.348 1.00 33.29 193 VAL B C 1
ATOM 4987 O O . VAL B 1 178 ? 101.846 208.528 196.598 1.00 31.33 193 VAL B O 1
ATOM 4991 N N . THR B 1 179 ? 103.455 209.802 197.582 1.00 30.13 194 THR B N 1
ATOM 4992 C CA . THR B 1 179 ? 104.587 209.099 196.943 1.00 29.85 194 THR B CA 1
ATOM 4993 C C . THR B 1 179 ? 104.772 207.698 197.557 1.00 32.61 194 THR B C 1
ATOM 4994 O O . THR B 1 179 ? 104.216 207.417 198.617 1.00 32.10 194 THR B O 1
ATOM 4998 N N . GLY B 1 180 ? 105.612 206.871 196.935 1.00 29.26 195 GLY B N 1
ATOM 4999 C CA . GLY B 1 180 ? 105.943 205.542 197.444 1.00 29.14 195 GLY B CA 1
ATOM 5000 C C . GLY B 1 180 ? 106.665 205.550 198.782 1.00 34.39 195 GLY B C 1
ATOM 5001 O O . GLY B 1 180 ? 106.851 204.491 199.380 1.00 34.48 195 GLY B O 1
ATOM 5002 N N . ARG B 1 181 ? 107.100 206.739 199.245 1.00 32.88 196 ARG B N 1
ATOM 5003 C CA . ARG B 1 181 ? 107.751 206.947 200.545 1.00 33.96 196 ARG B CA 1
ATOM 5004 C C . ARG B 1 181 ? 106.709 207.354 201.587 1.00 41.22 196 ARG B C 1
ATOM 5005 O O . ARG B 1 181 ? 107.040 207.456 202.768 1.00 40.92 196 ARG B O 1
ATOM 5013 N N . GLY B 1 182 ? 105.470 207.621 201.146 1.00 37.73 197 GLY B N 1
ATOM 5014 C CA . GLY B 1 182 ? 104.403 208.011 202.058 1.00 36.33 197 GLY B CA 1
ATOM 5015 C C . GLY B 1 182 ? 104.284 209.497 202.300 1.00 37.78 197 GLY B C 1
ATOM 5016 O O . GLY B 1 182 ? 103.540 209.910 203.190 1.00 38.15 197 GLY B O 1
ATOM 5017 N N . ASP B 1 183 ? 104.998 210.320 201.521 1.00 32.80 198 ASP B N 1
ATOM 5018 C CA . ASP B 1 183 ? 104.900 211.772 201.663 1.00 32.25 198 ASP B CA 1
ATOM 5019 C C . ASP B 1 183 ? 103.712 212.275 200.861 1.00 34.60 198 ASP B C 1
ATOM 5020 O O . ASP B 1 183 ? 103.455 211.757 199.783 1.00 34.01 198 ASP B O 1
ATOM 5025 N N . VAL B 1 184 ? 103.025 213.305 201.357 1.00 30.95 199 VAL B N 1
ATOM 5026 C CA . VAL B 1 184 ? 101.918 213.951 200.658 1.00 30.33 199 VAL B CA 1
ATOM 5027 C C . VAL B 1 184 ? 102.505 215.202 199.993 1.00 33.74 199 VAL B C 1
ATOM 5028 O O . VAL B 1 184 ? 102.992 216.078 200.687 1.00 31.93 199 VAL B O 1
ATOM 5032 N N . VAL B 1 185 ? 102.504 215.249 198.646 1.00 30.21 200 VAL B N 1
ATOM 5033 C CA . VAL B 1 185 ? 103.075 216.350 197.866 1.00 30.78 200 VAL B CA 1
ATOM 5034 C C . VAL B 1 185 ? 102.044 217.013 196.927 1.00 33.66 200 VAL B C 1
ATOM 5035 O O . VAL B 1 185 ? 101.367 216.312 196.170 1.00 32.04 200 VAL B O 1
ATOM 5039 N N . THR B 1 186 ? 101.954 218.353 196.962 1.00 29.88 201 THR B N 1
ATOM 5040 C CA . THR B 1 186 ? 101.182 219.123 195.978 1.00 30.21 201 THR B CA 1
ATOM 5041 C C . THR B 1 186 ? 102.241 219.538 194.959 1.00 34.68 201 THR B C 1
ATOM 5042 O O . THR B 1 186 ? 103.278 220.092 195.346 1.00 34.33 201 THR B O 1
ATOM 5046 N N . CYS B 1 187 ? 102.019 219.209 193.676 1.00 31.44 202 CYS B N 1
ATOM 5047 C CA . CYS B 1 187 ? 102.983 219.480 192.612 1.00 31.68 202 CYS B CA 1
ATOM 5048 C C . CYS B 1 187 ? 102.337 220.036 191.361 1.00 35.06 202 CYS B C 1
ATOM 5049 O O . CYS B 1 187 ? 101.113 219.925 191.186 1.00 33.35 202 CYS B O 1
ATOM 5052 N N . SER B 1 188 ? 103.152 220.688 190.503 1.00 29.57 203 SER B N 1
ATOM 5053 C CA . SER B 1 188 ? 102.680 221.365 189.296 1.00 28.35 203 SER B CA 1
ATOM 5054 C C . SER B 1 188 ? 103.895 221.616 188.408 1.00 32.31 203 SER B C 1
ATOM 5055 O O . SER B 1 188 ? 104.996 221.340 188.867 1.00 31.27 203 SER B O 1
ATOM 5058 N N . PRO B 1 189 ? 103.769 222.234 187.208 1.00 29.62 204 PRO B N 1
ATOM 5059 C CA . PRO B 1 189 ? 104.986 222.596 186.454 1.00 30.00 204 PRO B CA 1
ATOM 5060 C C . PRO B 1 189 ? 105.912 223.573 187.211 1.00 33.42 204 PRO B C 1
ATOM 5061 O O . PRO B 1 189 ? 107.088 223.666 186.873 1.00 34.25 204 PRO B O 1
ATOM 5065 N N . GLU B 1 190 ? 105.400 224.260 188.257 1.00 29.45 205 GLU B N 1
ATOM 5066 C CA . GLU B 1 190 ? 106.121 225.309 189.011 1.00 30.08 205 GLU B CA 1
ATOM 5067 C C . GLU B 1 190 ? 106.679 224.886 190.358 1.00 34.73 205 GLU B C 1
ATOM 5068 O O . GLU B 1 190 ? 107.360 225.685 191.000 1.00 34.51 205 GLU B O 1
ATOM 5074 N N . ASP B 1 191 ? 106.314 223.697 190.842 1.00 31.22 206 ASP B N 1
ATOM 5075 C CA . ASP B 1 191 ? 106.691 223.232 192.170 1.00 31.74 206 ASP B CA 1
ATOM 5076 C C . ASP B 1 191 ? 106.661 221.726 192.184 1.00 35.43 206 ASP B C 1
ATOM 5077 O O . ASP B 1 191 ? 105.635 221.139 191.806 1.00 33.57 206 ASP B O 1
ATOM 5082 N N . ASN B 1 192 ? 107.804 221.091 192.573 1.00 32.14 207 ASN B N 1
ATOM 5083 C CA . ASN B 1 192 ? 107.995 219.636 192.566 1.00 31.56 207 ASN B CA 1
ATOM 5084 C C . ASN B 1 192 ? 107.603 219.163 191.164 1.00 35.68 207 ASN B C 1
ATOM 5085 O O . ASN B 1 192 ? 106.817 218.223 191.022 1.00 35.03 207 ASN B O 1
ATOM 5090 N N . SER B 1 193 ? 108.094 219.892 190.123 1.00 31.47 208 SER B N 1
ATOM 5091 C CA . SER B 1 193 ? 107.753 219.637 188.724 1.00 30.89 208 SER B CA 1
ATOM 5092 C C . SER B 1 193 ? 108.150 218.269 188.219 1.00 33.07 208 SER B C 1
ATOM 5093 O O . SER B 1 193 ? 107.449 217.719 187.369 1.00 32.07 208 SER B O 1
ATOM 5096 N N . ASP B 1 194 ? 109.263 217.724 188.703 1.00 29.34 209 ASP B N 1
ATOM 5097 C CA . ASP B 1 194 ? 109.674 216.408 188.204 1.00 29.89 209 ASP B CA 1
ATOM 5098 C C . ASP B 1 194 ? 108.652 215.295 188.601 1.00 33.47 209 ASP B C 1
ATOM 5099 O O . ASP B 1 194 ? 108.376 214.423 187.787 1.00 32.04 209 ASP B O 1
ATOM 5104 N N . LEU B 1 195 ? 108.077 215.371 189.822 1.00 31.13 210 LEU B N 1
ATOM 5105 C CA . LEU B 1 195 ? 107.051 214.429 190.299 1.00 29.84 210 LEU B CA 1
ATOM 5106 C C . LEU B 1 195 ? 105.766 214.623 189.469 1.00 31.79 210 LEU B C 1
ATOM 5107 O O . LEU B 1 195 ? 105.157 213.640 189.046 1.00 31.50 210 LEU B O 1
ATOM 5112 N N . PHE B 1 196 ? 105.380 215.885 189.221 1.00 27.36 211 PHE B N 1
ATOM 5113 C CA . PHE B 1 196 ? 104.207 216.248 188.416 1.00 27.35 211 PHE B CA 1
ATOM 5114 C C . PHE B 1 196 ? 104.250 215.598 187.038 1.00 31.57 211 PHE B C 1
ATOM 5115 O O . PHE B 1 196 ? 103.306 214.899 186.681 1.00 30.64 211 PHE B O 1
ATOM 5123 N N . TYR B 1 197 ? 105.354 215.793 186.294 1.00 27.67 212 TYR B N 1
ATOM 5124 C CA . TYR B 1 197 ? 105.552 215.230 184.969 1.00 28.00 212 TYR B CA 1
ATOM 5125 C C . TYR B 1 197 ? 105.710 213.726 185.002 1.00 32.05 212 TYR B C 1
ATOM 5126 O O . TYR B 1 197 ? 105.228 213.060 184.090 1.00 31.10 212 TYR B O 1
ATOM 5135 N N . ALA B 1 198 ? 106.352 213.192 186.059 1.00 28.25 213 ALA B N 1
ATOM 5136 C CA . ALA B 1 198 ? 106.547 211.752 186.235 1.00 28.53 213 ALA B CA 1
ATOM 5137 C C . ALA B 1 198 ? 105.186 211.009 186.320 1.00 31.35 213 ALA B C 1
ATOM 5138 O O . ALA B 1 198 ? 104.976 210.027 185.610 1.00 30.11 213 ALA B O 1
ATOM 5140 N N . ALA B 1 199 ? 104.282 211.512 187.178 1.00 27.30 214 ALA B N 1
ATOM 5141 C CA . ALA B 1 199 ? 102.951 210.957 187.450 1.00 27.42 214 ALA B CA 1
ATOM 5142 C C . ALA B 1 199 ? 102.041 210.898 186.205 1.00 30.68 214 ALA B C 1
ATOM 5143 O O . ALA B 1 199 ? 101.256 209.962 186.077 1.00 30.86 214 ALA B O 1
ATOM 5145 N N . LEU B 1 200 ? 102.204 211.843 185.280 1.00 27.14 215 LEU B N 1
ATOM 5146 C CA . LEU B 1 200 ? 101.445 211.934 184.032 1.00 27.43 215 LEU B CA 1
ATOM 5147 C C . LEU B 1 200 ? 101.928 210.872 183.068 1.00 32.11 215 LEU B C 1
ATOM 5148 O O . LEU B 1 200 ? 103.089 210.902 182.643 1.00 31.44 215 LEU B O 1
ATOM 5153 N N . GLY B 1 201 ? 101.052 209.876 182.831 1.00 29.09 216 GLY B N 1
ATOM 5154 C CA . GLY B 1 201 ? 101.359 208.678 182.058 1.00 27.66 216 GLY B CA 1
ATOM 5155 C C . GLY B 1 201 ? 102.264 207.744 182.830 1.00 29.07 216 GLY B C 1
ATOM 5156 O O . GLY B 1 201 ? 102.816 206.808 182.259 1.00 28.42 216 GLY B O 1
ATOM 5157 N N . GLY B 1 202 ? 102.376 207.986 184.145 1.00 26.79 217 GLY B N 1
ATOM 5158 C CA . GLY B 1 202 ? 103.265 207.296 185.080 1.00 26.22 217 GLY B CA 1
ATOM 5159 C C . GLY B 1 202 ? 102.920 205.879 185.488 1.00 30.26 217 GLY B C 1
ATOM 5160 O O . GLY B 1 202 ? 103.716 205.252 186.189 1.00 27.73 217 GLY B O 1
ATOM 5161 N N . LEU B 1 203 ? 101.709 205.373 185.099 1.00 27.99 218 LEU B N 1
ATOM 5162 C CA . LEU B 1 203 ? 101.277 203.999 185.374 1.00 28.20 218 LEU B CA 1
ATOM 5163 C C . LEU B 1 203 ? 101.263 203.663 186.877 1.00 29.61 218 LEU B C 1
ATOM 5164 O O . LEU B 1 203 ? 101.566 202.534 187.250 1.00 27.71 218 LEU B O 1
ATOM 5169 N N . GLY B 1 204 ? 100.983 204.674 187.709 1.00 26.13 219 GLY B N 1
ATOM 5170 C CA . GLY B 1 204 ? 100.929 204.571 189.168 1.00 26.02 219 GLY B CA 1
ATOM 5171 C C . GLY B 1 204 ? 102.258 204.307 189.863 1.00 31.85 219 GLY B C 1
ATOM 5172 O O . GLY B 1 204 ? 102.289 204.084 191.080 1.00 29.94 219 GLY B O 1
ATOM 5173 N N . GLN B 1 205 ? 103.380 204.352 189.095 1.00 29.11 220 GLN B N 1
ATOM 5174 C CA . GLN B 1 205 ? 104.730 204.014 189.557 1.00 28.54 220 GLN B CA 1
ATOM 5175 C C . GLN B 1 205 ? 105.363 204.910 190.570 1.00 31.05 220 GLN B C 1
ATOM 5176 O O . GLN B 1 205 ? 106.250 204.463 191.293 1.00 30.37 220 GLN B O 1
ATOM 5182 N N . PHE B 1 206 ? 104.967 206.180 190.598 1.00 28.11 221 PHE B N 1
ATOM 5183 C CA . PHE B 1 206 ? 105.617 207.192 191.434 1.00 27.50 221 PHE B CA 1
ATOM 5184 C C . PHE B 1 206 ? 104.785 207.724 192.583 1.00 32.71 221 PHE B C 1
ATOM 5185 O O . PHE B 1 206 ? 105.278 208.542 193.361 1.00 34.23 221 PHE B O 1
ATOM 5193 N N . GLY B 1 207 ? 103.518 207.318 192.646 1.00 27.19 222 GLY B N 1
ATOM 5194 C CA . GLY B 1 207 ? 102.624 207.800 193.685 1.00 26.52 222 GLY B CA 1
ATOM 5195 C C . GLY B 1 207 ? 101.158 207.676 193.361 1.00 31.70 222 GLY B C 1
ATOM 5196 O O . GLY B 1 207 ? 100.778 207.416 192.218 1.00 31.89 222 GLY B O 1
ATOM 5197 N N . ILE B 1 208 ? 100.327 207.887 194.376 1.00 28.17 223 ILE B N 1
ATOM 5198 C CA . ILE B 1 208 ? 98.891 207.832 194.225 1.00 26.51 223 ILE B CA 1
ATOM 5199 C C . ILE B 1 208 ? 98.368 209.250 194.069 1.00 28.74 223 ILE B C 1
ATOM 5200 O O . ILE B 1 208 ? 98.547 210.053 194.972 1.00 29.22 223 ILE B O 1
ATOM 5205 N N . ILE B 1 209 ? 97.694 209.546 192.949 1.00 23.38 224 ILE B N 1
ATOM 5206 C CA . ILE B 1 209 ? 97.076 210.856 192.714 1.00 23.88 224 ILE B CA 1
ATOM 5207 C C . ILE B 1 209 ? 95.788 210.881 193.538 1.00 27.95 224 ILE B C 1
ATOM 5208 O O . ILE B 1 209 ? 94.847 210.133 193.242 1.00 26.79 224 ILE B O 1
ATOM 5213 N N . THR B 1 210 ? 95.765 211.728 194.569 1.00 25.81 225 THR B N 1
ATOM 5214 C CA . THR B 1 210 ? 94.602 211.921 195.439 1.00 26.28 225 THR B CA 1
ATOM 5215 C C . THR B 1 210 ? 93.749 213.104 194.968 1.00 29.67 225 THR B C 1
ATOM 5216 O O . THR B 1 210 ? 92.587 213.170 195.332 1.00 29.16 225 THR B O 1
ATOM 5220 N N . ARG B 1 211 ? 94.312 214.048 194.176 1.00 27.82 226 ARG B N 1
ATOM 5221 C CA . ARG B 1 211 ? 93.553 215.220 193.694 1.00 27.48 226 ARG B CA 1
ATOM 5222 C C . ARG B 1 211 ? 94.213 215.805 192.457 1.00 30.75 226 ARG B C 1
ATOM 5223 O O . ARG B 1 211 ? 95.443 215.743 192.321 1.00 28.61 226 ARG B O 1
ATOM 5231 N N . ALA B 1 212 ? 93.392 216.318 191.529 1.00 26.25 227 ALA B N 1
ATOM 5232 C CA . ALA B 1 212 ? 93.894 216.882 190.280 1.00 26.27 227 ALA B CA 1
ATOM 5233 C C . ALA B 1 212 ? 93.152 218.147 189.927 1.00 31.77 227 ALA B C 1
ATOM 5234 O O . ALA B 1 212 ? 91.954 218.238 190.190 1.00 31.22 227 ALA B O 1
ATOM 5236 N N . ARG B 1 213 ? 93.886 219.149 189.380 1.00 28.88 228 ARG B N 1
ATOM 5237 C CA . ARG B 1 213 ? 93.297 220.403 188.921 1.00 28.30 228 ARG B CA 1
ATOM 5238 C C . ARG B 1 213 ? 93.199 220.299 187.406 1.00 31.68 228 ARG B C 1
ATOM 5239 O O . ARG B 1 213 ? 94.210 220.199 186.707 1.00 31.72 228 ARG B O 1
ATOM 5247 N N . ILE B 1 214 ? 91.964 220.296 186.904 1.00 28.45 229 ILE B N 1
ATOM 5248 C CA . ILE B 1 214 ? 91.654 220.131 185.489 1.00 27.51 229 ILE B CA 1
ATOM 5249 C C . ILE B 1 214 ? 91.201 221.450 184.878 1.00 31.22 229 ILE B C 1
ATOM 5250 O O . ILE B 1 214 ? 90.338 222.100 185.451 1.00 29.40 229 ILE B O 1
ATOM 5255 N N . ALA B 1 215 ? 91.771 221.817 183.694 1.00 29.20 230 ALA B N 1
ATOM 5256 C CA . ALA B 1 215 ? 91.441 223.047 182.970 1.00 30.17 230 ALA B CA 1
ATOM 5257 C C . ALA B 1 215 ? 90.072 222.909 182.320 1.00 34.68 230 ALA B C 1
ATOM 5258 O O . ALA B 1 215 ? 89.739 221.842 181.783 1.00 33.19 230 ALA B O 1
ATOM 5260 N N . LEU B 1 216 ? 89.286 223.995 182.363 1.00 30.57 231 LEU B N 1
ATOM 5261 C CA . LEU B 1 216 ? 87.944 224.010 181.779 1.00 29.40 231 LEU B CA 1
ATOM 5262 C C . LEU B 1 216 ? 87.833 225.028 180.631 1.00 37.30 231 LEU B C 1
ATOM 5263 O O . LEU B 1 216 ? 88.656 225.941 180.508 1.00 36.48 231 LEU B O 1
ATOM 5268 N N . GLU B 1 217 ? 86.812 224.846 179.790 1.00 34.53 232 GLU B N 1
ATOM 5269 C CA . GLU B 1 217 ? 86.464 225.742 178.700 1.00 34.82 232 GLU B CA 1
ATOM 5270 C C . GLU B 1 217 ? 84.943 225.923 178.739 1.00 40.61 232 GLU B C 1
ATOM 5271 O O . GLU B 1 217 ? 84.268 225.075 179.341 1.00 39.96 232 GLU B O 1
ATOM 5277 N N . PRO B 1 218 ? 84.367 227.015 178.164 1.00 39.06 233 PRO B N 1
ATOM 5278 C CA . PRO B 1 218 ? 82.899 227.153 178.160 1.00 39.01 233 PRO B CA 1
ATOM 5279 C C . PRO B 1 218 ? 82.276 225.955 177.434 1.00 40.26 233 PRO B C 1
ATOM 5280 O O . PRO B 1 218 ? 82.807 225.510 176.407 1.00 39.26 233 PRO B O 1
ATOM 5284 N N . ALA B 1 219 ? 81.214 225.393 177.998 1.00 36.35 234 ALA B N 1
ATOM 5285 C CA . ALA B 1 219 ? 80.580 224.203 177.426 1.00 36.77 234 ALA B CA 1
ATOM 5286 C C . ALA B 1 219 ? 79.486 224.533 176.414 1.00 42.53 234 ALA B C 1
ATOM 5287 O O . ALA B 1 219 ? 78.629 225.352 176.721 1.00 41.98 234 ALA B O 1
ATOM 5289 N N . PRO B 1 220 ? 79.448 223.872 175.231 1.00 41.75 235 PRO B N 1
ATOM 5290 C CA . PRO B 1 220 ? 78.331 224.116 174.303 1.00 41.74 235 PRO B CA 1
ATOM 5291 C C . PRO B 1 220 ? 77.086 223.402 174.821 1.00 47.02 235 PRO B C 1
ATOM 5292 O O . PRO B 1 220 ? 77.200 222.447 175.594 1.00 47.72 235 PRO B O 1
ATOM 5296 N N . GLU B 1 221 ? 75.904 223.843 174.407 1.00 44.55 236 GLU B N 1
ATOM 5297 C CA . GLU B 1 221 ? 74.698 223.156 174.861 1.00 44.49 236 GLU B CA 1
ATOM 5298 C C . GLU B 1 221 ? 74.371 221.931 174.009 1.00 46.16 236 GLU B C 1
ATOM 5299 O O . GLU B 1 221 ? 73.828 220.954 174.527 1.00 44.97 236 GLU B O 1
ATOM 5305 N N . MET B 1 222 ? 74.797 221.952 172.735 1.00 41.70 237 MET B N 1
ATOM 5306 C CA . MET B 1 222 ? 74.537 220.898 171.769 1.00 41.06 237 MET B CA 1
ATOM 5307 C C . MET B 1 222 ? 75.767 220.516 170.951 1.00 43.70 237 MET B C 1
ATOM 5308 O O . MET B 1 222 ? 76.763 221.229 170.908 1.00 41.67 237 MET B O 1
ATOM 5313 N N . VAL B 1 223 ? 75.659 219.382 170.270 1.00 41.28 238 VAL B N 1
ATOM 5314 C CA . VAL B 1 223 ? 76.651 218.834 169.362 1.00 42.22 238 VAL B CA 1
ATOM 5315 C C . VAL B 1 223 ? 75.883 218.306 168.114 1.00 45.67 238 VAL B C 1
ATOM 5316 O O . VAL B 1 223 ? 74.820 217.696 168.251 1.00 44.00 238 VAL B O 1
ATOM 5320 N N . ARG B 1 224 ? 76.418 218.575 166.917 1.00 43.32 239 ARG B N 1
ATOM 5321 C CA . ARG B 1 224 ? 75.932 218.047 165.647 1.00 43.36 239 ARG B CA 1
ATOM 5322 C C . ARG B 1 224 ? 76.879 216.878 165.441 1.00 45.56 239 ARG B C 1
ATOM 5323 O O . ARG B 1 224 ? 78.068 217.079 165.229 1.00 44.67 239 ARG B O 1
ATOM 5331 N N . TRP B 1 225 ? 76.361 215.656 165.633 1.00 42.30 240 TRP B N 1
ATOM 5332 C CA . TRP B 1 225 ? 77.108 214.397 165.584 1.00 41.13 240 TRP B CA 1
ATOM 5333 C C . TRP B 1 225 ? 76.978 213.768 164.185 1.00 45.03 240 TRP B C 1
ATOM 5334 O O . TRP B 1 225 ? 75.876 213.430 163.753 1.00 44.20 240 TRP B O 1
ATOM 5345 N N . ILE B 1 226 ? 78.106 213.682 163.466 1.00 42.08 241 ILE B N 1
ATOM 5346 C CA . ILE B 1 226 ? 78.180 213.205 162.086 1.00 42.43 241 ILE B CA 1
ATOM 5347 C C . ILE B 1 226 ? 78.943 211.895 161.941 1.00 46.39 241 ILE B C 1
ATOM 5348 O O . ILE B 1 226 ? 79.991 211.712 162.555 1.00 45.72 241 ILE B O 1
ATOM 5353 N N . ARG B 1 227 ? 78.437 211.021 161.064 1.00 43.15 242 ARG B N 1
ATOM 5354 C CA . ARG B 1 227 ? 79.066 209.767 160.658 1.00 43.99 242 ARG B CA 1
ATOM 5355 C C . ARG B 1 227 ? 78.938 209.612 159.139 1.00 48.29 242 ARG B C 1
ATOM 5356 O O . ARG B 1 227 ? 77.847 209.768 158.587 1.00 47.29 242 ARG B O 1
ATOM 5364 N N . VAL B 1 228 ? 80.075 209.374 158.472 1.00 45.06 243 VAL B N 1
ATOM 5365 C CA . VAL B 1 228 ? 80.188 209.176 157.026 1.00 45.08 243 VAL B CA 1
ATOM 5366 C C . VAL B 1 228 ? 81.061 207.954 156.758 1.00 49.96 243 VAL B C 1
ATOM 5367 O O . VAL B 1 228 ? 81.904 207.599 157.590 1.00 48.03 243 VAL B O 1
ATOM 5371 N N . LEU B 1 229 ? 80.881 207.336 155.580 1.00 47.29 244 LEU B N 1
ATOM 5372 C CA . LEU B 1 229 ? 81.666 206.171 155.201 1.00 47.00 244 LEU B CA 1
ATOM 5373 C C . LEU B 1 229 ? 82.557 206.430 154.004 1.00 49.54 244 LEU B C 1
ATOM 5374 O O . LEU B 1 229 ? 82.221 207.230 153.128 1.00 48.52 244 LEU B O 1
ATOM 5379 N N . TYR B 1 230 ? 83.696 205.738 153.988 1.00 46.32 245 TYR B N 1
ATOM 5380 C CA . TYR B 1 230 ? 84.708 205.720 152.935 1.00 46.91 245 TYR B CA 1
ATOM 5381 C C . TYR B 1 230 ? 84.957 204.257 152.578 1.00 53.18 245 TYR B C 1
ATOM 5382 O O . TYR B 1 230 ? 84.774 203.377 153.421 1.00 52.77 245 TYR B O 1
ATOM 5391 N N . SER B 1 231 ? 85.394 204.003 151.339 1.00 50.33 246 SER B N 1
ATOM 5392 C CA . SER B 1 231 ? 85.757 202.672 150.877 1.00 49.90 246 SER B CA 1
ATOM 5393 C C . SER B 1 231 ? 87.255 202.666 150.577 1.00 52.05 246 SER B C 1
ATOM 5394 O O . SER B 1 231 ? 87.861 201.600 150.502 1.00 51.72 246 SER B O 1
ATOM 5397 N N . ASP B 1 232 ? 87.849 203.866 150.405 1.00 48.59 247 ASP B N 1
ATOM 5398 C CA . ASP B 1 232 ? 89.264 204.043 150.063 1.00 48.63 247 ASP B CA 1
ATOM 5399 C C . ASP B 1 232 ? 90.079 204.499 151.281 1.00 54.47 247 ASP B C 1
ATOM 5400 O O . ASP B 1 232 ? 89.851 205.593 151.797 1.00 53.51 247 ASP B O 1
ATOM 5405 N N . PHE B 1 233 ? 91.037 203.661 151.729 1.00 53.33 248 PHE B N 1
ATOM 5406 C CA . PHE B 1 233 ? 91.879 203.959 152.892 1.00 53.86 248 PHE B CA 1
ATOM 5407 C C . PHE B 1 233 ? 92.668 205.260 152.739 1.00 57.60 248 PHE B C 1
ATOM 5408 O O . PHE B 1 233 ? 92.706 206.062 153.683 1.00 56.37 248 PHE B O 1
ATOM 5416 N N . GLU B 1 234 ? 93.289 205.459 151.548 1.00 53.62 249 GLU B N 1
ATOM 5417 C CA . GLU B 1 234 ? 94.088 206.637 151.223 1.00 53.05 249 GLU B CA 1
ATOM 5418 C C . GLU B 1 234 ? 93.269 207.903 151.376 1.00 54.95 249 GLU B C 1
ATOM 5419 O O . GLU B 1 234 ? 93.738 208.829 152.024 1.00 55.20 249 GLU B O 1
ATOM 5425 N N . SER B 1 235 ? 92.030 207.925 150.847 1.00 49.59 250 SER B N 1
ATOM 5426 C CA . SER B 1 235 ? 91.124 209.078 150.944 1.00 48.58 250 SER B CA 1
ATOM 5427 C C . SER B 1 235 ? 90.709 209.347 152.391 1.00 50.24 250 SER B C 1
ATOM 5428 O O . SER B 1 235 ? 90.785 210.481 152.836 1.00 50.16 250 SER B O 1
ATOM 5431 N N . PHE B 1 236 ? 90.284 208.303 153.117 1.00 46.59 251 PHE B N 1
ATOM 5432 C CA . PHE B 1 236 ? 89.867 208.348 154.533 1.00 45.50 251 PHE B CA 1
ATOM 5433 C C . PHE B 1 236 ? 90.915 209.005 155.445 1.00 48.72 251 PHE B C 1
ATOM 5434 O O . PHE B 1 236 ? 90.602 209.975 156.133 1.00 48.81 251 PHE B O 1
ATOM 5442 N N . THR B 1 237 ? 92.150 208.480 155.433 1.00 45.45 252 THR B N 1
ATOM 5443 C CA . THR B 1 237 ? 93.249 208.975 156.254 1.00 45.40 252 THR B CA 1
ATOM 5444 C C . THR B 1 237 ? 93.699 210.374 155.878 1.00 50.77 252 THR B C 1
ATOM 5445 O O . THR B 1 237 ? 93.934 211.191 156.781 1.00 51.74 252 THR B O 1
ATOM 5449 N N . GLU B 1 238 ? 93.790 210.671 154.554 1.00 44.96 253 GLU B N 1
ATOM 5450 C CA . GLU B 1 238 ? 94.147 212.001 154.052 1.00 43.12 253 GLU B CA 1
ATOM 5451 C C . GLU B 1 238 ? 93.143 213.019 154.567 1.00 43.20 253 GLU B C 1
ATOM 5452 O O . GLU B 1 238 ? 93.541 214.107 154.953 1.00 43.20 253 GLU B O 1
ATOM 5458 N N . ASP B 1 239 ? 91.846 212.667 154.578 1.00 38.82 254 ASP B N 1
ATOM 5459 C CA . ASP B 1 239 ? 90.787 213.549 155.070 1.00 39.06 254 ASP B CA 1
ATOM 5460 C C . ASP B 1 239 ? 90.909 213.797 156.582 1.00 46.20 254 ASP B C 1
ATOM 5461 O O . ASP B 1 239 ? 90.787 214.949 157.013 1.00 46.95 254 ASP B O 1
ATOM 5466 N N . GLN B 1 240 ? 91.198 212.722 157.378 1.00 41.81 255 GLN B N 1
ATOM 5467 C CA . GLN B 1 240 ? 91.418 212.807 158.832 1.00 40.44 255 GLN B CA 1
ATOM 5468 C C . GLN B 1 240 ? 92.576 213.763 159.108 1.00 43.61 255 GLN B C 1
ATOM 5469 O O . GLN B 1 240 ? 92.431 214.682 159.917 1.00 41.87 255 GLN B O 1
ATOM 5475 N N . GLU B 1 241 ? 93.709 213.561 158.392 1.00 41.54 256 GLU B N 1
ATOM 5476 C CA . GLU B 1 241 ? 94.917 214.383 158.487 1.00 42.28 256 GLU B CA 1
ATOM 5477 C C . GLU B 1 241 ? 94.678 215.845 158.129 1.00 48.02 256 GLU B C 1
ATOM 5478 O O . GLU B 1 241 ? 95.203 216.718 158.824 1.00 47.42 256 GLU B O 1
ATOM 5484 N N . MET B 1 242 ? 93.861 216.118 157.088 1.00 45.68 257 MET B N 1
ATOM 5485 C CA . MET B 1 242 ? 93.535 217.500 156.734 1.00 46.37 257 MET B CA 1
ATOM 5486 C C . MET B 1 242 ? 92.680 218.120 157.849 1.00 47.78 257 MET B C 1
ATOM 5487 O O . MET B 1 242 ? 92.978 219.229 158.304 1.00 45.80 257 MET B O 1
ATOM 5492 N N . LEU B 1 243 ? 91.667 217.372 158.332 1.00 43.86 258 LEU B N 1
ATOM 5493 C CA . LEU B 1 243 ? 90.788 217.841 159.399 1.00 43.49 258 LEU B CA 1
ATOM 5494 C C . LEU B 1 243 ? 91.522 218.088 160.745 1.00 44.64 258 LEU B C 1
ATOM 5495 O O . LEU B 1 243 ? 91.120 218.985 161.482 1.00 44.22 258 LEU B O 1
ATOM 5500 N N . ILE B 1 244 ? 92.612 217.342 161.037 1.00 39.11 259 ILE B N 1
ATOM 5501 C CA . ILE B 1 244 ? 93.353 217.518 162.297 1.00 39.55 259 ILE B CA 1
ATOM 5502 C C . ILE B 1 244 ? 94.354 218.689 162.259 1.00 48.02 259 ILE B C 1
ATOM 5503 O O . ILE B 1 244 ? 94.942 219.037 163.289 1.00 45.54 259 ILE B O 1
ATOM 5508 N N . MET B 1 245 ? 94.543 219.291 161.068 1.00 49.38 260 MET B N 1
ATOM 5509 C CA . MET B 1 245 ? 95.467 220.417 160.886 1.00 51.50 260 MET B CA 1
ATOM 5510 C C . MET B 1 245 ? 94.749 221.707 160.491 1.00 56.66 260 MET B C 1
ATOM 5511 O O . MET B 1 245 ? 95.333 222.782 160.605 1.00 57.00 260 MET B O 1
ATOM 5516 N N . ALA B 1 246 ? 93.463 221.606 160.098 1.00 54.45 261 ALA B N 1
ATOM 5517 C CA . ALA B 1 246 ? 92.620 222.740 159.708 1.00 55.52 261 ALA B CA 1
ATOM 5518 C C . ALA B 1 246 ? 92.435 223.680 160.895 1.00 63.02 261 ALA B C 1
ATOM 5519 O O . ALA B 1 246 ? 92.408 223.216 162.038 1.00 62.92 261 ALA B O 1
ATOM 5521 N N . GLU B 1 247 ? 92.336 224.996 160.630 1.00 61.71 262 GLU B N 1
ATOM 5522 C CA . GLU B 1 247 ? 92.234 225.997 161.689 1.00 62.24 262 GLU B CA 1
ATOM 5523 C C . GLU B 1 247 ? 90.894 226.079 162.411 1.00 66.60 262 GLU B C 1
ATOM 5524 O O . GLU B 1 247 ? 90.885 226.231 163.639 1.00 67.77 262 GLU B O 1
ATOM 5530 N N . ASN B 1 248 ? 89.774 225.973 161.679 1.00 61.49 263 ASN B N 1
ATOM 5531 C CA . ASN B 1 248 ? 88.451 226.012 162.307 1.00 60.58 263 ASN B CA 1
ATOM 5532 C C . ASN B 1 248 ? 87.668 224.721 162.030 1.00 60.88 263 ASN B C 1
ATOM 5533 O O . ASN B 1 248 ? 86.498 224.735 161.618 1.00 62.30 263 ASN B O 1
ATOM 5538 N N . SER B 1 249 ? 88.337 223.596 162.312 1.00 51.42 264 SER B N 1
ATOM 5539 C CA . SER B 1 249 ? 87.890 222.226 162.093 1.00 48.69 264 SER B CA 1
ATOM 5540 C C . SER B 1 249 ? 86.746 221.759 163.001 1.00 48.79 264 SER B C 1
ATOM 5541 O O . SER B 1 249 ? 86.091 222.565 163.661 1.00 48.27 264 SER B O 1
ATOM 5544 N N . PHE B 1 250 ? 86.494 220.441 163.017 1.00 43.12 265 PHE B N 1
ATOM 5545 C CA . PHE B 1 250 ? 85.473 219.835 163.880 1.00 41.20 265 PHE B CA 1
ATOM 5546 C C . PHE B 1 250 ? 85.985 219.793 165.319 1.00 43.70 265 PHE B C 1
ATOM 5547 O O . PHE B 1 250 ? 87.192 219.948 165.544 1.00 42.28 265 PHE B O 1
ATOM 5555 N N . ASP B 1 251 ? 85.080 219.629 166.287 1.00 40.28 266 ASP B N 1
ATOM 5556 C CA . ASP B 1 251 ? 85.472 219.595 167.709 1.00 39.62 266 ASP B CA 1
ATOM 5557 C C . ASP B 1 251 ? 85.848 218.185 168.229 1.00 42.24 266 ASP B C 1
ATOM 5558 O O . ASP B 1 251 ? 86.372 218.039 169.336 1.00 42.00 266 ASP B O 1
ATOM 5563 N N . TYR B 1 252 ? 85.622 217.168 167.398 1.00 37.22 267 TYR B N 1
ATOM 5564 C CA . TYR B 1 252 ? 85.918 215.765 167.698 1.00 35.98 267 TYR B CA 1
ATOM 5565 C C . TYR B 1 252 ? 86.149 215.103 166.376 1.00 39.42 267 TYR B C 1
ATOM 5566 O O . TYR B 1 252 ? 85.327 215.262 165.463 1.00 38.77 267 TYR B O 1
ATOM 5575 N N . ILE B 1 253 ? 87.260 214.372 166.260 1.00 35.59 268 ILE B N 1
ATOM 5576 C CA . ILE B 1 253 ? 87.609 213.632 165.052 1.00 35.24 268 ILE B CA 1
ATOM 5577 C C . ILE B 1 253 ? 88.102 212.237 165.428 1.00 38.89 268 ILE B C 1
ATOM 5578 O O . ILE B 1 253 ? 89.198 212.095 165.982 1.00 36.74 268 ILE B O 1
ATOM 5583 N N . GLU B 1 254 ? 87.318 211.214 165.062 1.00 36.08 269 GLU B N 1
ATOM 5584 C CA . GLU B 1 254 ? 87.680 209.816 165.223 1.00 36.32 269 GLU B CA 1
ATOM 5585 C C . GLU B 1 254 ? 87.371 209.047 163.936 1.00 43.00 269 GLU B C 1
ATOM 5586 O O . GLU B 1 254 ? 86.816 209.602 162.990 1.00 42.47 269 GLU B O 1
ATOM 5592 N N . GLY B 1 255 ? 87.744 207.785 163.922 1.00 41.32 270 GLY B N 1
ATOM 5593 C CA . GLY B 1 255 ? 87.507 206.892 162.803 1.00 41.66 270 GLY B CA 1
ATOM 5594 C C . GLY B 1 255 ? 87.420 205.448 163.249 1.00 45.25 270 GLY B C 1
ATOM 5595 O O . GLY B 1 255 ? 87.975 205.068 164.293 1.00 43.68 270 GLY B O 1
ATOM 5596 N N . PHE B 1 256 ? 86.708 204.643 162.456 1.00 41.79 271 PHE B N 1
ATOM 5597 C CA . PHE B 1 256 ? 86.505 203.220 162.718 1.00 42.24 271 PHE B CA 1
ATOM 5598 C C . PHE B 1 256 ? 86.788 202.391 161.475 1.00 46.40 271 PHE B C 1
ATOM 5599 O O . PHE B 1 256 ? 86.542 202.839 160.357 1.00 44.38 271 PHE B O 1
ATOM 5607 N N . VAL B 1 257 ? 87.316 201.184 161.681 1.00 44.30 272 VAL B N 1
ATOM 5608 C CA . VAL B 1 257 ? 87.599 200.243 160.610 1.00 45.12 272 VAL B CA 1
ATOM 5609 C C . VAL B 1 257 ? 86.539 199.140 160.686 1.00 52.39 272 VAL B C 1
ATOM 5610 O O . VAL B 1 257 ? 86.379 198.503 161.732 1.00 52.05 272 VAL B O 1
ATOM 5614 N N . ILE B 1 258 ? 85.785 198.958 159.598 1.00 51.43 273 ILE B N 1
ATOM 5615 C CA . ILE B 1 258 ? 84.717 197.952 159.529 1.00 52.37 273 ILE B CA 1
ATOM 5616 C C . ILE B 1 258 ? 85.126 196.818 158.597 1.00 58.88 273 ILE B C 1
ATOM 5617 O O . ILE B 1 258 ? 85.329 197.054 157.408 1.00 58.81 273 ILE B O 1
ATOM 5622 N N . ILE B 1 259 ? 85.289 195.601 159.147 1.00 56.93 274 ILE B N 1
ATOM 5623 C CA . ILE B 1 259 ? 85.672 194.413 158.376 1.00 57.38 274 ILE B CA 1
ATOM 5624 C C . ILE B 1 259 ? 84.506 193.418 158.357 1.00 62.90 274 ILE B C 1
ATOM 5625 O O . ILE B 1 259 ? 84.196 192.803 159.383 1.00 62.33 274 ILE B O 1
ATOM 5630 N N . ASN B 1 260 ? 83.854 193.286 157.178 1.00 61.57 275 ASN B N 1
ATOM 5631 C CA . ASN B 1 260 ? 82.718 192.391 156.890 1.00 97.45 275 ASN B CA 1
ATOM 5632 C C . ASN B 1 260 ? 81.579 192.491 157.916 1.00 134.18 275 ASN B C 1
ATOM 5633 O O . ASN B 1 260 ? 80.659 191.674 157.922 1.00 100.47 275 ASN B O 1
ATOM 5638 N N . ARG B 1 288 ? 84.841 193.015 152.161 1.00 73.37 303 ARG B N 1
ATOM 5639 C CA . ARG B 1 288 ? 85.054 194.449 151.981 1.00 72.75 303 ARG B CA 1
ATOM 5640 C C . ARG B 1 288 ? 85.394 195.124 153.313 1.00 74.95 303 ARG B C 1
ATOM 5641 O O . ARG B 1 288 ? 84.750 194.853 154.333 1.00 74.63 303 ARG B O 1
ATOM 5649 N N . VAL B 1 289 ? 86.407 196.010 153.287 1.00 69.16 304 VAL B N 1
ATOM 5650 C CA . VAL B 1 289 ? 86.845 196.774 154.455 1.00 67.41 304 VAL B CA 1
ATOM 5651 C C . VAL B 1 289 ? 86.326 198.207 154.286 1.00 67.64 304 VAL B C 1
ATOM 5652 O O . VAL B 1 289 ? 86.728 198.895 153.346 1.00 68.44 304 VAL B O 1
ATOM 5656 N N . LEU B 1 290 ? 85.406 198.630 155.160 1.00 59.72 305 LEU B N 1
ATOM 5657 C CA . LEU B 1 290 ? 84.859 199.987 155.135 1.00 57.78 305 LEU B CA 1
ATOM 5658 C C . LEU B 1 290 ? 85.481 200.854 156.245 1.00 57.45 305 LEU B C 1
ATOM 5659 O O . LEU B 1 290 ? 86.001 200.325 157.228 1.00 55.52 305 LEU B O 1
ATOM 5664 N N . TYR B 1 291 ? 85.444 202.184 156.071 1.00 51.67 306 TYR B N 1
ATOM 5665 C CA . TYR B 1 291 ? 86.010 203.132 157.025 1.00 49.77 306 TYR B CA 1
ATOM 5666 C C . TYR B 1 291 ? 84.990 204.178 157.402 1.00 51.05 306 TYR B C 1
ATOM 5667 O O . TYR B 1 291 ? 84.404 204.825 156.537 1.00 51.33 306 TYR B O 1
ATOM 5676 N N . CYS B 1 292 ? 84.738 204.317 158.693 1.00 44.87 307 CYS B N 1
ATOM 5677 C CA . CYS B 1 292 ? 83.787 205.302 159.183 1.00 44.12 307 CYS B CA 1
ATOM 5678 C C . CYS B 1 292 ? 84.532 206.506 159.766 1.00 47.08 307 CYS B C 1
ATOM 5679 O O . CYS B 1 292 ? 85.396 206.340 160.625 1.00 46.46 307 CYS B O 1
ATOM 5682 N N . LEU B 1 293 ? 84.200 207.714 159.289 1.00 43.00 308 LEU B N 1
ATOM 5683 C CA . LEU B 1 293 ? 84.753 208.958 159.819 1.00 41.69 308 LEU B CA 1
ATOM 5684 C C . LEU B 1 293 ? 83.693 209.511 160.745 1.00 42.57 308 LEU B C 1
ATOM 5685 O O . LEU B 1 293 ? 82.553 209.700 160.321 1.00 42.63 308 LEU B O 1
ATOM 5690 N N . GLU B 1 294 ? 84.037 209.699 162.030 1.00 37.70 309 GLU B N 1
ATOM 5691 C CA . GLU B 1 294 ? 83.079 210.209 163.013 1.00 37.00 309 GLU B CA 1
ATOM 5692 C C . GLU B 1 294 ?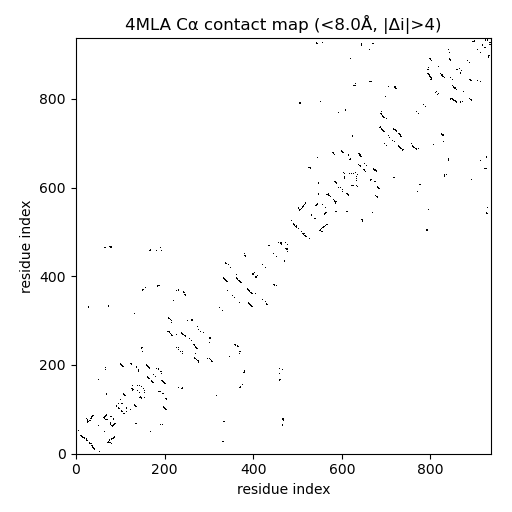 83.514 211.610 163.420 1.00 40.19 309 GLU B C 1
ATOM 5693 O O . GLU B 1 294 ? 84.674 211.819 163.780 1.00 38.01 309 GLU B O 1
ATOM 5699 N N . LEU B 1 295 ? 82.578 212.566 163.347 1.00 37.82 310 LEU B N 1
ATOM 5700 C CA . LEU B 1 295 ? 82.849 213.977 163.599 1.00 37.72 310 LEU B CA 1
ATOM 5701 C C . LEU B 1 295 ? 81.795 214.623 164.414 1.00 40.53 310 LEU B C 1
ATOM 5702 O O . LEU B 1 295 ? 80.646 214.191 164.392 1.00 39.15 310 LEU B O 1
ATOM 5707 N N . THR B 1 296 ? 82.156 215.731 165.074 1.00 37.85 311 THR B N 1
ATOM 5708 C CA . THR B 1 296 ? 81.174 216.553 165.783 1.00 38.41 311 THR B CA 1
ATOM 5709 C C . THR B 1 296 ? 81.498 218.025 165.585 1.00 42.11 311 THR B C 1
ATOM 5710 O O . THR B 1 296 ? 82.651 218.385 165.349 1.00 40.54 311 THR B O 1
ATOM 5714 N N . LYS B 1 297 ? 80.482 218.861 165.740 1.00 40.12 312 LYS B N 1
ATOM 5715 C CA . LYS B 1 297 ? 80.594 220.305 165.723 1.00 40.30 312 LYS B CA 1
ATOM 5716 C C . LYS B 1 297 ? 79.740 220.838 166.855 1.00 44.37 312 LYS B C 1
ATOM 5717 O O . LYS B 1 297 ? 78.511 220.683 166.849 1.00 44.62 312 LYS B O 1
ATOM 5723 N N . ASN B 1 298 ? 80.415 221.428 167.846 1.00 40.67 313 ASN B N 1
ATOM 5724 C CA . ASN B 1 298 ? 79.813 222.035 169.025 1.00 41.42 313 ASN B CA 1
ATOM 5725 C C . ASN B 1 298 ? 79.064 223.335 168.643 1.00 47.22 313 ASN B C 1
ATOM 5726 O O . ASN B 1 298 ? 79.582 224.127 167.849 1.00 47.93 313 ASN B O 1
ATOM 5731 N N . PHE B 1 299 ? 77.854 223.539 169.192 1.00 43.84 314 PHE B N 1
ATOM 5732 C CA . PHE B 1 299 ? 77.038 224.724 168.908 1.00 44.44 314 PHE B CA 1
ATOM 5733 C C . PHE B 1 299 ? 76.024 225.010 170.016 1.00 50.91 314 PHE B C 1
ATOM 5734 O O . PHE B 1 299 ? 75.695 224.128 170.809 1.00 50.60 314 PHE B O 1
ATOM 5742 N N . ASN B 1 300 ? 75.538 226.256 170.051 1.00 49.53 315 ASN B N 1
ATOM 5743 C CA . ASN B 1 300 ? 74.493 226.749 170.942 1.00 50.59 315 ASN B CA 1
ATOM 5744 C C . ASN B 1 300 ? 73.258 227.048 170.078 1.00 58.48 315 ASN B C 1
ATOM 5745 O O . ASN B 1 300 ? 73.414 227.337 168.886 1.00 56.97 315 ASN B O 1
ATOM 5750 N N . SER B 1 301 ? 72.043 226.944 170.655 1.00 59.73 316 SER B N 1
ATOM 5751 C CA . SER B 1 301 ? 70.774 227.176 169.941 1.00 62.05 316 SER B CA 1
ATOM 5752 C C . SER B 1 301 ? 70.722 228.469 169.106 1.00 70.96 316 SER B C 1
ATOM 5753 O O . SER B 1 301 ? 70.205 228.443 167.987 1.00 71.95 316 SER B O 1
ATOM 5756 N N . GLY B 1 302 ? 71.271 229.561 169.644 1.00 68.82 317 GLY B N 1
ATOM 5757 C CA . GLY B 1 302 ? 71.327 230.853 168.969 1.00 69.19 317 GLY B CA 1
ATOM 5758 C C . GLY B 1 302 ? 72.112 230.831 167.669 1.00 74.57 317 GLY B C 1
ATOM 5759 O O . GLY B 1 302 ? 71.686 231.435 166.677 1.00 75.68 317 GLY B O 1
ATOM 5760 N N . ASP B 1 303 ? 73.246 230.111 167.652 1.00 70.44 318 ASP B N 1
ATOM 5761 C CA . ASP B 1 303 ? 74.125 230.023 166.480 1.00 70.51 318 ASP B CA 1
ATOM 5762 C C . ASP B 1 303 ? 73.943 228.733 165.651 1.00 71.93 318 ASP B C 1
ATOM 5763 O O . ASP B 1 303 ? 74.932 228.208 165.131 1.00 71.24 318 ASP B O 1
ATOM 5768 N N . THR B 1 304 ? 72.686 228.238 165.511 1.00 67.27 319 THR B N 1
ATOM 5769 C CA . THR B 1 304 ? 72.366 227.024 164.732 1.00 66.79 319 THR B CA 1
ATOM 5770 C C . THR B 1 304 ? 72.687 227.218 163.244 1.00 70.48 319 THR B C 1
ATOM 5771 O O . THR B 1 304 ? 73.238 226.305 162.619 1.00 69.51 319 THR B O 1
ATOM 5775 N N . ASP B 1 305 ? 72.377 228.424 162.702 1.00 67.37 320 ASP B N 1
ATOM 5776 C CA . ASP B 1 305 ? 72.625 228.819 161.308 1.00 66.91 320 ASP B CA 1
ATOM 5777 C C . ASP B 1 305 ? 74.112 228.971 161.003 1.00 67.97 320 ASP B C 1
ATOM 5778 O O . ASP B 1 305 ? 74.555 228.575 159.924 1.00 67.62 320 ASP B O 1
ATOM 5783 N N . THR B 1 306 ? 74.878 229.540 161.954 1.00 62.86 321 THR B N 1
ATOM 5784 C CA . THR B 1 306 ? 76.329 229.739 161.849 1.00 62.22 321 THR B CA 1
ATOM 5785 C C . THR B 1 306 ? 77.041 228.369 161.760 1.00 63.36 321 THR B C 1
ATOM 5786 O O . THR B 1 306 ? 78.000 228.215 160.998 1.00 61.93 321 THR B O 1
ATOM 5790 N N . MET B 1 307 ? 76.549 227.383 162.544 1.00 57.93 322 MET B N 1
ATOM 5791 C CA . MET B 1 307 ? 77.070 226.016 162.588 1.00 56.50 322 MET B CA 1
ATOM 5792 C C . MET B 1 307 ? 76.751 225.263 161.280 1.00 59.21 322 MET B C 1
ATOM 5793 O O . MET B 1 307 ? 77.646 224.622 160.718 1.00 56.94 322 MET B O 1
ATOM 5798 N N . GLU B 1 308 ? 75.482 225.342 160.807 1.00 56.87 323 GLU B N 1
ATOM 5799 C CA . GLU B 1 308 ? 75.024 224.684 159.577 1.00 57.14 323 GLU B CA 1
ATOM 5800 C C . GLU B 1 308 ? 75.884 225.036 158.370 1.00 60.72 323 GLU B C 1
ATOM 5801 O O . GLU B 1 308 ? 76.289 224.139 157.626 1.00 59.64 323 GLU B O 1
ATOM 5807 N N . GLN B 1 309 ? 76.237 226.331 158.241 1.00 58.52 324 GLN B N 1
ATOM 5808 C CA . GLN B 1 309 ? 77.076 226.882 157.173 1.00 58.64 324 GLN B CA 1
ATOM 5809 C C . GLN B 1 309 ? 78.535 226.480 157.341 1.00 61.02 324 GLN B C 1
ATOM 5810 O O . GLN B 1 309 ? 79.203 226.196 156.350 1.00 61.07 324 GLN B O 1
ATOM 5816 N N . GLU B 1 310 ? 79.028 226.454 158.587 1.00 56.55 325 GLU B N 1
ATOM 5817 C CA . GLU B 1 310 ? 80.408 226.086 158.912 1.00 56.12 325 GLU B CA 1
ATOM 5818 C C . GLU B 1 310 ? 80.650 224.598 158.636 1.00 57.87 325 GLU B C 1
ATOM 5819 O O . GLU B 1 310 ? 81.716 224.230 158.137 1.00 56.33 325 GLU B O 1
ATOM 5825 N N . VAL B 1 311 ? 79.648 223.755 158.943 1.00 54.46 326 VAL B N 1
ATOM 5826 C CA . VAL B 1 311 ? 79.703 222.297 158.741 1.00 54.53 326 VAL B CA 1
ATOM 5827 C C . VAL B 1 311 ? 79.674 221.946 157.258 1.00 57.95 326 VAL B C 1
ATOM 5828 O O . VAL B 1 311 ? 80.520 221.171 156.803 1.00 56.69 326 VAL B O 1
ATOM 5832 N N . ALA B 1 312 ? 78.745 222.574 156.499 1.00 55.43 327 ALA B N 1
ATOM 5833 C CA . ALA B 1 312 ? 78.609 222.412 155.046 1.00 55.48 327 ALA B CA 1
ATOM 5834 C C . ALA B 1 312 ? 79.944 222.689 154.340 1.00 59.46 327 ALA B C 1
ATOM 5835 O O . ALA B 1 312 ? 80.362 221.869 153.522 1.00 59.99 327 ALA B O 1
ATOM 5837 N N . VAL B 1 313 ? 80.652 223.782 154.727 1.00 55.83 328 VAL B N 1
ATOM 5838 C CA . VAL B 1 313 ? 81.965 224.150 154.166 1.00 56.49 328 VAL B CA 1
ATOM 5839 C C . VAL B 1 313 ? 82.988 223.047 154.440 1.00 60.11 328 VAL B C 1
ATOM 5840 O O . VAL B 1 313 ? 83.676 222.596 153.521 1.00 60.28 328 VAL B O 1
ATOM 5844 N N . LEU B 1 314 ? 83.091 222.628 155.716 1.00 56.82 329 LEU B N 1
ATOM 5845 C CA . LEU B 1 314 ? 83.997 221.582 156.198 1.00 55.48 329 LEU B CA 1
ATOM 5846 C C . LEU B 1 314 ? 83.761 220.260 155.453 1.00 55.62 329 LEU B C 1
ATOM 5847 O O . LEU B 1 314 ? 84.716 219.661 154.962 1.00 54.77 329 LEU B O 1
ATOM 5852 N N . LEU B 1 315 ? 82.489 219.838 155.333 1.00 51.68 330 LEU B N 1
ATOM 5853 C CA . LEU B 1 315 ? 82.112 218.603 154.642 1.00 52.30 330 LEU B CA 1
ATOM 5854 C C . LEU B 1 315 ? 82.366 218.653 153.136 1.00 58.14 330 LEU B C 1
ATOM 5855 O O . LEU B 1 315 ? 82.778 217.637 152.567 1.00 57.64 330 LEU B O 1
ATOM 5860 N N . SER B 1 316 ? 82.173 219.842 152.502 1.00 55.54 331 SER B N 1
ATOM 5861 C CA . SER B 1 316 ? 82.387 220.047 151.059 1.00 55.95 331 SER B CA 1
ATOM 5862 C C . SER B 1 316 ? 83.819 219.719 150.612 1.00 61.12 331 SER B C 1
ATOM 5863 O O . SER B 1 316 ? 84.026 219.391 149.440 1.00 61.62 331 SER B O 1
ATOM 5866 N N . ARG B 1 317 ? 84.797 219.789 151.546 1.00 57.29 332 ARG B N 1
ATOM 5867 C CA . ARG B 1 317 ? 86.208 219.502 151.263 1.00 57.03 332 ARG B CA 1
ATOM 5868 C C . ARG B 1 317 ? 86.535 218.010 151.401 1.00 60.20 332 ARG B C 1
ATOM 5869 O O . ARG B 1 317 ? 87.680 217.602 151.158 1.00 60.10 332 ARG B O 1
ATOM 5877 N N . LEU B 1 318 ? 85.525 217.195 151.772 1.00 55.61 333 LEU B N 1
ATOM 5878 C CA . LEU B 1 318 ? 85.698 215.762 152.007 1.00 54.65 333 LEU B CA 1
ATOM 5879 C C . LEU B 1 318 ? 85.221 214.843 150.873 1.00 57.61 333 LEU B C 1
ATOM 5880 O O . LEU B 1 318 ? 84.250 215.155 150.176 1.00 57.83 333 LEU B O 1
ATOM 5885 N N . ARG B 1 319 ? 85.911 213.703 150.715 1.00 52.44 334 ARG B N 1
ATOM 5886 C CA . ARG B 1 319 ? 85.677 212.718 149.661 1.00 51.86 334 ARG B CA 1
ATOM 5887 C C . ARG B 1 319 ? 84.969 211.426 150.102 1.00 54.42 334 ARG B C 1
ATOM 5888 O O . ARG B 1 319 ? 85.194 210.372 149.510 1.00 54.46 334 ARG B O 1
ATOM 5896 N N . PHE B 1 320 ? 84.084 211.511 151.103 1.00 49.35 335 PHE B N 1
ATOM 5897 C CA . PHE B 1 320 ? 83.325 210.356 151.591 1.00 48.52 335 PHE B CA 1
ATOM 5898 C C . PHE B 1 320 ? 82.220 209.966 150.603 1.00 53.55 335 PHE B C 1
ATOM 5899 O O . PHE B 1 320 ? 81.853 210.777 149.748 1.00 53.31 335 PHE B O 1
ATOM 5907 N N . ILE B 1 321 ? 81.640 208.756 150.774 1.00 49.98 336 ILE B N 1
ATOM 5908 C CA . ILE B 1 321 ? 80.518 208.287 149.965 1.00 49.79 336 ILE B CA 1
ATOM 5909 C C . ILE B 1 321 ? 79.320 209.152 150.387 1.00 55.48 336 ILE B C 1
ATOM 5910 O O . ILE B 1 321 ? 78.788 209.003 151.490 1.00 53.44 336 ILE B O 1
ATOM 5915 N N . GLN B 1 322 ? 78.990 210.134 149.530 1.00 54.99 337 GLN B N 1
ATOM 5916 C CA . GLN B 1 322 ? 77.953 211.154 149.719 1.00 56.19 337 GLN B CA 1
ATOM 5917 C C . GLN B 1 322 ? 76.579 210.678 150.216 1.00 60.93 337 GLN B C 1
ATOM 5918 O O . GLN B 1 322 ? 75.917 211.411 150.950 1.00 62.09 337 GLN B O 1
ATOM 5924 N N . SER B 1 323 ? 76.176 209.453 149.860 1.00 56.96 338 SER B N 1
ATOM 5925 C CA . SER B 1 323 ? 74.890 208.868 150.266 1.00 56.56 338 SER B CA 1
ATOM 5926 C C . SER B 1 323 ? 74.934 208.186 151.665 1.00 60.80 338 SER B C 1
ATOM 5927 O O . SER B 1 323 ? 73.897 207.708 152.137 1.00 59.08 338 SER B O 1
ATOM 5930 N N . THR B 1 324 ? 76.135 208.129 152.307 1.00 58.60 339 THR B N 1
ATOM 5931 C CA . THR B 1 324 ? 76.347 207.502 153.626 1.00 58.82 339 THR B CA 1
ATOM 5932 C C . THR B 1 324 ? 76.376 208.507 154.785 1.00 63.30 339 THR B C 1
ATOM 5933 O O . THR B 1 324 ? 76.659 208.127 155.928 1.00 62.68 339 THR B O 1
ATOM 5937 N N . LEU B 1 325 ? 76.068 209.779 154.491 1.00 60.11 340 LEU B N 1
ATOM 5938 C CA . LEU B 1 325 ? 76.041 210.860 155.469 1.00 60.15 340 LEU B CA 1
ATOM 5939 C C . LEU B 1 325 ? 74.875 210.743 156.457 1.00 63.33 340 LEU B C 1
ATOM 5940 O O . LEU B 1 325 ? 73.713 210.891 156.082 1.00 62.21 340 LEU B O 1
ATOM 5945 N N . PHE B 1 326 ? 75.214 210.476 157.728 1.00 60.57 341 PHE B N 1
ATOM 5946 C CA . PHE B 1 326 ? 74.270 210.399 158.843 1.00 61.15 341 PHE B CA 1
ATOM 5947 C C . PHE B 1 326 ? 74.621 211.448 159.897 1.00 62.51 341 PHE B C 1
ATOM 5948 O O . PHE B 1 326 ? 75.801 211.656 160.193 1.00 62.48 341 PHE B O 1
ATOM 5956 N N . HIS B 1 327 ? 73.605 212.130 160.434 1.00 56.11 342 HIS B N 1
ATOM 5957 C CA . HIS B 1 327 ? 73.796 213.153 161.448 1.00 55.02 342 HIS B CA 1
ATOM 5958 C C . HIS B 1 327 ? 72.644 213.212 162.425 1.00 53.86 342 HIS B C 1
ATOM 5959 O O . HIS B 1 327 ? 71.513 212.872 162.073 1.00 52.10 342 HIS B O 1
ATOM 5966 N N . THR B 1 328 ? 72.937 213.683 163.655 1.00 47.88 343 THR B N 1
ATOM 5967 C CA . THR B 1 328 ? 71.984 213.856 164.744 1.00 46.16 343 THR B CA 1
ATOM 5968 C C . THR B 1 328 ? 72.423 215.032 165.625 1.00 48.68 343 THR B C 1
ATOM 5969 O O . THR B 1 328 ? 73.627 215.270 165.787 1.00 48.51 343 THR B O 1
ATOM 5973 N N . ASP B 1 329 ? 71.449 215.790 166.155 1.00 43.88 344 ASP B N 1
ATOM 5974 C CA . ASP B 1 329 ? 71.729 216.900 167.053 1.00 43.63 344 ASP B CA 1
ATOM 5975 C C . ASP B 1 329 ? 71.367 216.437 168.452 1.00 46.67 344 ASP B C 1
ATOM 5976 O O . ASP B 1 329 ? 70.228 216.064 168.701 1.00 45.48 344 ASP B O 1
ATOM 5981 N N . VAL B 1 330 ? 72.372 216.363 169.336 1.00 42.95 345 VAL B N 1
ATOM 5982 C CA . VAL B 1 330 ? 72.225 215.910 170.728 1.00 41.00 345 VAL B CA 1
ATOM 5983 C C . VAL B 1 330 ? 72.866 216.940 171.634 1.00 41.85 345 VAL B C 1
ATOM 5984 O O . VAL B 1 330 ? 73.665 217.744 171.160 1.00 41.10 345 VAL B O 1
ATOM 5988 N N . THR B 1 331 ? 72.578 216.877 172.943 1.00 37.68 346 THR B N 1
ATOM 5989 C CA . THR B 1 331 ? 73.217 217.758 173.931 1.00 37.35 346 THR B CA 1
ATOM 5990 C C . THR B 1 331 ? 74.715 217.312 174.073 1.00 40.21 346 THR B C 1
ATOM 5991 O O . THR B 1 331 ? 75.062 216.181 173.723 1.00 37.66 346 THR B O 1
ATOM 5995 N N . TYR B 1 332 ? 75.581 218.204 174.584 1.00 37.20 347 TYR B N 1
ATOM 5996 C CA . TYR B 1 332 ? 77.003 217.915 174.821 1.00 36.28 347 TYR B CA 1
ATOM 5997 C C . TYR B 1 332 ? 77.160 216.680 175.715 1.00 37.89 347 TYR B C 1
ATOM 5998 O O . TYR B 1 332 ? 77.920 215.770 175.382 1.00 35.34 347 TYR B O 1
ATOM 6007 N N . LEU B 1 333 ? 76.409 216.655 176.832 1.00 34.96 348 LEU B N 1
ATOM 6008 C CA . LEU B 1 333 ? 76.401 215.548 177.783 1.00 34.84 348 LEU B CA 1
ATOM 6009 C C . LEU B 1 333 ? 76.003 214.205 177.101 1.00 38.68 348 LEU B C 1
ATOM 6010 O O . LEU B 1 333 ? 76.704 213.199 177.273 1.00 38.87 348 LEU B O 1
ATOM 6015 N N . GLU B 1 334 ? 74.926 214.204 176.285 1.00 34.80 349 GLU B N 1
ATOM 6016 C CA . GLU B 1 334 ? 74.482 212.996 175.575 1.00 34.06 349 GLU B CA 1
ATOM 6017 C C . GLU B 1 334 ? 75.601 212.476 174.649 1.00 37.01 349 GLU B C 1
ATOM 6018 O O . GLU B 1 334 ? 75.835 211.272 174.589 1.00 36.00 349 GLU B O 1
ATOM 6024 N N . PHE B 1 335 ? 76.320 213.378 173.959 1.00 33.03 350 PHE B N 1
ATOM 6025 C CA . PHE B 1 335 ? 77.411 212.911 173.103 1.00 31.64 350 PHE B CA 1
ATOM 6026 C C . PHE B 1 335 ? 78.575 212.375 173.961 1.00 36.60 350 PHE B C 1
ATOM 6027 O O . PHE B 1 335 ? 79.078 211.283 173.694 1.00 35.84 350 PHE B O 1
ATOM 6035 N N . LEU B 1 336 ? 79.027 213.154 174.963 1.00 32.94 351 LEU B N 1
ATOM 6036 C CA . LEU B 1 336 ? 80.166 212.729 175.795 1.00 32.44 351 LEU B CA 1
ATOM 6037 C C . LEU B 1 336 ? 79.932 211.406 176.507 1.00 34.81 351 LEU B C 1
ATOM 6038 O O . LEU B 1 336 ? 80.854 210.597 176.612 1.00 33.69 351 LEU B O 1
ATOM 6043 N N . ASP B 1 337 ? 78.686 211.170 176.946 1.00 32.03 352 ASP B N 1
ATOM 6044 C CA . ASP B 1 337 ? 78.317 209.938 177.645 1.00 30.54 352 ASP B CA 1
ATOM 6045 C C . ASP B 1 337 ? 77.787 208.800 176.741 1.00 33.39 352 ASP B C 1
ATOM 6046 O O . ASP B 1 337 ? 77.363 207.776 177.257 1.00 31.12 352 ASP B O 1
ATOM 6051 N N . ARG B 1 338 ? 77.882 208.944 175.400 1.00 32.49 353 ARG B N 1
ATOM 6052 C CA . ARG B 1 338 ? 77.372 207.963 174.411 1.00 32.62 353 ARG B CA 1
ATOM 6053 C C . ARG B 1 338 ? 77.708 206.475 174.669 1.00 35.99 353 ARG B C 1
ATOM 6054 O O . ARG B 1 338 ? 76.850 205.627 174.455 1.00 35.35 353 ARG B O 1
ATOM 6062 N N . VAL B 1 339 ? 78.943 206.161 175.123 1.00 32.57 354 VAL B N 1
ATOM 6063 C CA . VAL B 1 339 ? 79.389 204.778 175.387 1.00 31.50 354 VAL B CA 1
ATOM 6064 C C . VAL B 1 339 ? 78.622 204.148 176.583 1.00 34.64 354 VAL B C 1
ATOM 6065 O O . VAL B 1 339 ? 78.439 202.933 176.604 1.00 33.86 354 VAL B O 1
ATOM 6069 N N . HIS B 1 340 ? 78.107 204.974 177.519 1.00 30.98 355 HIS B N 1
ATOM 6070 C CA . HIS B 1 340 ? 77.288 204.462 178.627 1.00 30.51 355 HIS B CA 1
ATOM 6071 C C . HIS B 1 340 ? 75.986 203.821 178.078 1.00 35.90 355 HIS B C 1
ATOM 6072 O O . HIS B 1 340 ? 75.451 202.912 178.698 1.00 33.79 355 HIS B O 1
ATOM 6079 N N . THR B 1 341 ? 75.501 204.273 176.895 1.00 35.60 356 THR B N 1
ATOM 6080 C CA . THR B 1 341 ? 74.337 203.656 176.243 1.00 34.78 356 THR B CA 1
ATOM 6081 C C . THR B 1 341 ? 74.709 202.231 175.808 1.00 37.62 356 THR B C 1
ATOM 6082 O O . THR B 1 341 ? 73.940 201.303 176.047 1.00 37.29 356 THR B O 1
ATOM 6086 N N . SER B 1 342 ? 75.901 202.056 175.209 1.00 33.94 357 SER B N 1
ATOM 6087 C CA . SER B 1 342 ? 76.393 200.740 174.786 1.00 33.98 357 SER B CA 1
ATOM 6088 C C . SER B 1 342 ? 76.604 199.854 175.996 1.00 38.75 357 SER B C 1
ATOM 6089 O O . SER B 1 342 ? 76.208 198.688 175.961 1.00 39.26 357 SER B O 1
ATOM 6092 N N . GLU B 1 343 ? 77.157 200.419 177.103 1.00 33.98 358 GLU B N 1
ATOM 6093 C CA . GLU B 1 343 ? 77.355 199.689 178.366 1.00 32.03 358 GLU B CA 1
ATOM 6094 C C . GLU B 1 343 ? 76.021 199.095 178.889 1.00 35.52 358 GLU B C 1
ATOM 6095 O O . GLU B 1 343 ? 75.972 197.916 179.235 1.00 34.96 358 GLU B O 1
ATOM 6101 N N . LEU B 1 344 ? 74.955 199.907 178.937 1.00 32.92 359 LEU B N 1
ATOM 6102 C CA . LEU B 1 344 ? 73.642 199.473 179.432 1.00 33.29 359 LEU B CA 1
ATOM 6103 C C . LEU B 1 344 ? 73.064 198.302 178.590 1.00 37.19 359 LEU B C 1
ATOM 6104 O O . LEU B 1 344 ? 72.527 197.351 179.160 1.00 35.68 359 LEU B O 1
ATOM 6109 N N . LYS B 1 345 ? 73.238 198.352 177.255 1.00 34.73 360 LYS B N 1
ATOM 6110 C CA . LYS B 1 345 ? 72.780 197.292 176.331 1.00 35.80 360 LYS B CA 1
ATOM 6111 C C . LYS B 1 345 ? 73.563 196.006 176.583 1.00 41.03 360 LYS B C 1
ATOM 6112 O O . LYS B 1 345 ? 72.968 194.932 176.667 1.00 40.48 360 LYS B O 1
ATOM 6118 N N . LEU B 1 346 ? 74.895 196.123 176.746 1.00 36.23 361 LEU B N 1
ATOM 6119 C CA . LEU B 1 346 ? 75.760 194.977 177.017 1.00 35.07 361 LEU B CA 1
ATOM 6120 C C . LEU B 1 346 ? 75.473 194.358 178.387 1.00 38.20 361 LEU B C 1
ATOM 6121 O O . LEU B 1 346 ? 75.465 193.131 178.501 1.00 38.97 361 LEU B O 1
ATOM 6126 N N . ARG B 1 347 ? 75.219 195.193 179.421 1.00 32.58 362 ARG B N 1
ATOM 6127 C CA . ARG B 1 347 ? 74.904 194.698 180.762 1.00 32.66 362 ARG B CA 1
ATOM 6128 C C . ARG B 1 347 ? 73.593 193.900 180.702 1.00 40.83 362 ARG B C 1
ATOM 6129 O O . ARG B 1 347 ? 73.491 192.859 181.339 1.00 40.29 362 ARG B O 1
ATOM 6137 N N . ALA B 1 348 ? 72.615 194.378 179.902 1.00 40.11 363 ALA B N 1
ATOM 6138 C CA . ALA B 1 348 ? 71.308 193.750 179.721 1.00 41.20 363 ALA B CA 1
ATOM 6139 C C . ALA B 1 348 ? 71.413 192.329 179.127 1.00 47.27 363 ALA B C 1
ATOM 6140 O O . ALA B 1 348 ? 70.669 191.443 179.543 1.00 47.57 363 ALA B O 1
ATOM 6142 N N . GLN B 1 349 ? 72.374 192.107 178.211 1.00 44.48 364 GLN B N 1
ATOM 6143 C CA . GLN B 1 349 ? 72.634 190.812 177.563 1.00 44.03 364 GLN B CA 1
ATOM 6144 C C . GLN B 1 349 ? 73.705 190.011 178.321 1.00 48.80 364 GLN B C 1
ATOM 6145 O O . GLN B 1 349 ? 74.173 188.996 177.799 1.00 49.89 364 GLN B O 1
ATOM 6151 N N . SER B 1 350 ? 74.110 190.466 179.542 1.00 44.46 365 SER B N 1
ATOM 6152 C CA . SER B 1 350 ? 75.152 189.839 180.382 1.00 43.97 365 SER B CA 1
ATOM 6153 C C . SER B 1 350 ? 76.482 189.755 179.626 1.00 46.73 365 SER B C 1
ATOM 6154 O O . SER B 1 350 ? 77.255 188.813 179.835 1.00 46.78 365 SER B O 1
ATOM 6157 N N . LEU B 1 351 ? 76.734 190.748 178.728 1.00 41.98 366 LEU B N 1
ATOM 6158 C CA . LEU B 1 351 ? 77.912 190.840 177.861 1.00 40.63 366 LEU B CA 1
ATOM 6159 C C . LEU B 1 351 ? 78.920 191.934 178.260 1.00 44.14 366 LEU B C 1
ATOM 6160 O O . LEU B 1 351 ? 79.848 192.201 177.499 1.00 43.38 366 LEU B O 1
ATOM 6165 N N . TRP B 1 352 ? 78.725 192.594 179.413 1.00 40.62 367 TRP B N 1
ATOM 6166 C CA . TRP B 1 352 ? 79.645 193.654 179.845 1.00 39.77 367 TRP B CA 1
ATOM 6167 C C . TRP B 1 352 ? 80.835 193.082 180.572 1.00 41.82 367 TRP B C 1
ATOM 6168 O O . TRP B 1 352 ? 81.955 193.508 180.336 1.00 42.55 367 TRP B O 1
ATOM 6179 N N . GLU B 1 353 ? 80.594 192.125 181.456 1.00 37.80 368 GLU B N 1
ATOM 6180 C CA . GLU B 1 353 ? 81.612 191.515 182.296 1.00 38.29 368 GLU B CA 1
ATOM 6181 C C . GLU B 1 353 ? 82.166 190.237 181.649 1.00 44.70 368 GLU B C 1
ATOM 6182 O O . GLU B 1 353 ? 82.128 189.162 182.239 1.00 47.54 368 GLU B O 1
ATOM 6188 N N . VAL B 1 354 ? 82.681 190.360 180.428 1.00 39.78 369 VAL B N 1
ATOM 6189 C CA . VAL B 1 354 ? 83.287 189.251 179.677 1.00 38.13 369 VAL B CA 1
ATOM 6190 C C . VAL B 1 354 ? 84.795 189.552 179.499 1.00 38.82 369 VAL B C 1
ATOM 6191 O O . VAL B 1 354 ? 85.169 190.717 179.666 1.00 37.43 369 VAL B O 1
ATOM 6195 N N . PRO B 1 355 ? 85.664 188.567 179.137 1.00 34.38 370 PRO B N 1
ATOM 6196 C CA . PRO B 1 355 ? 87.086 188.896 178.883 1.00 33.77 370 PRO B CA 1
ATOM 6197 C C . PRO B 1 355 ? 87.263 189.912 177.745 1.00 35.01 370 PRO B C 1
ATOM 6198 O O . PRO B 1 355 ? 86.529 189.868 176.754 1.00 32.66 370 PRO B O 1
ATOM 6202 N N . HIS B 1 356 ? 88.164 190.893 177.938 1.00 29.97 371 HIS B N 1
ATOM 6203 C CA . HIS B 1 356 ? 88.404 191.940 176.933 1.00 28.51 371 HIS B CA 1
ATOM 6204 C C . HIS B 1 356 ? 89.870 191.933 176.528 1.00 32.82 371 HIS B C 1
ATOM 6205 O O . HIS B 1 356 ? 90.653 192.687 177.102 1.00 31.86 371 HIS B O 1
ATOM 6212 N N . PRO B 1 357 ? 90.270 191.051 175.581 1.00 31.54 372 PRO B N 1
ATOM 6213 C CA . PRO B 1 357 ? 91.686 190.994 175.166 1.00 31.59 372 PRO B CA 1
ATOM 6214 C C . PRO B 1 357 ? 92.012 192.095 174.141 1.00 36.18 372 PRO B C 1
ATOM 6215 O O . PRO B 1 357 ? 92.303 191.815 172.975 1.00 35.22 372 PRO B O 1
ATOM 6219 N N . TRP B 1 358 ? 91.947 193.356 174.586 1.00 33.03 373 TRP B N 1
ATOM 6220 C CA . TRP B 1 358 ? 92.188 194.517 173.730 1.00 32.93 373 TRP B CA 1
ATOM 6221 C C . TRP B 1 358 ? 93.630 194.647 173.300 1.00 36.50 373 TRP B C 1
ATOM 6222 O O . TRP B 1 358 ? 94.532 194.234 174.028 1.00 36.75 373 TRP B O 1
ATOM 6233 N N . LEU B 1 359 ? 93.844 195.252 172.132 1.00 32.76 374 LEU B N 1
ATOM 6234 C CA . LEU B 1 359 ? 95.177 195.597 171.638 1.00 32.56 374 LEU B CA 1
ATOM 6235 C C . LEU B 1 359 ? 95.100 197.084 171.253 1.00 35.77 374 LEU B C 1
ATOM 6236 O O . LEU B 1 359 ? 94.200 197.476 170.511 1.00 35.91 374 LEU B O 1
ATOM 6241 N N . ASN B 1 360 ? 95.956 197.913 171.853 1.00 32.73 375 ASN B N 1
ATOM 6242 C CA . ASN B 1 360 ? 95.950 199.365 171.621 1.00 33.81 375 ASN B CA 1
ATOM 6243 C C . ASN B 1 360 ? 97.310 199.800 171.152 1.00 37.60 375 ASN B C 1
ATOM 6244 O O . ASN B 1 360 ? 98.311 199.643 171.871 1.00 36.41 375 ASN B O 1
ATOM 6249 N N . LEU B 1 361 ? 97.354 200.280 169.904 1.00 33.83 376 LEU B N 1
ATOM 6250 C CA . LEU B 1 361 ? 98.631 200.653 169.283 1.00 34.03 376 LEU B CA 1
ATOM 6251 C C . LEU B 1 361 ? 98.702 202.106 168.856 1.00 36.42 376 LEU B C 1
ATOM 6252 O O . LEU B 1 361 ? 97.692 202.709 168.507 1.00 33.75 376 LEU B O 1
ATOM 6257 N N . LEU B 1 362 ? 99.921 202.637 168.857 1.00 34.32 377 LEU B N 1
ATOM 6258 C CA . LEU B 1 362 ? 100.245 203.973 168.385 1.00 34.57 377 LEU B CA 1
ATOM 6259 C C . LEU B 1 362 ? 101.176 203.741 167.193 1.00 38.65 377 LEU B C 1
ATOM 6260 O O . LEU B 1 362 ? 102.273 203.189 167.356 1.00 36.94 377 LEU B O 1
ATOM 6265 N N . ILE B 1 363 ? 100.673 204.062 165.988 1.00 36.68 378 ILE B N 1
ATOM 6266 C CA . ILE B 1 363 ? 101.367 203.837 164.711 1.00 37.20 378 ILE B CA 1
ATOM 6267 C C . ILE B 1 363 ? 101.831 205.158 164.069 1.00 41.62 378 ILE B C 1
ATOM 6268 O O . ILE B 1 363 ? 100.993 206.027 163.835 1.00 40.49 378 ILE B O 1
ATOM 6273 N N . PRO B 1 364 ? 103.139 205.306 163.730 1.00 39.12 379 PRO B N 1
ATOM 6274 C CA . PRO B 1 364 ? 103.582 206.537 163.038 1.00 39.90 379 PRO B CA 1
ATOM 6275 C C . PRO B 1 364 ? 102.914 206.667 161.666 1.00 45.20 379 PRO B C 1
ATOM 6276 O O . PRO B 1 364 ? 102.583 205.652 161.043 1.00 43.95 379 PRO B O 1
ATOM 6280 N N . ARG B 1 365 ? 102.696 207.911 161.214 1.00 43.93 380 ARG B N 1
ATOM 6281 C CA . ARG B 1 365 ? 102.069 208.252 159.932 1.00 44.59 380 ARG B CA 1
ATOM 6282 C C . ARG B 1 365 ? 102.704 207.526 158.730 1.00 48.84 380 ARG B C 1
ATOM 6283 O O . ARG B 1 365 ? 101.979 207.075 157.846 1.00 49.23 380 ARG B O 1
ATOM 6291 N N . SER B 1 366 ? 104.032 207.401 158.711 1.00 44.84 381 SER B N 1
ATOM 6292 C CA . SER B 1 366 ? 104.756 206.778 157.608 1.00 45.57 381 SER B CA 1
ATOM 6293 C C . SER B 1 366 ? 104.515 205.275 157.485 1.00 51.09 381 SER B C 1
ATOM 6294 O O . SER B 1 366 ? 104.784 204.700 156.426 1.00 52.03 381 SER B O 1
ATOM 6297 N N . SER B 1 367 ? 104.006 204.638 158.559 1.00 46.06 382 SER B N 1
ATOM 6298 C CA . SER B 1 367 ? 103.757 203.197 158.591 1.00 44.68 382 SER B CA 1
ATOM 6299 C C . SER B 1 367 ? 102.283 202.841 158.485 1.00 47.58 382 SER B C 1
ATOM 6300 O O . SER B 1 367 ? 101.977 201.668 158.296 1.00 47.50 382 SER B O 1
ATOM 6303 N N . ILE B 1 368 ? 101.375 203.823 158.614 1.00 44.29 383 ILE B N 1
ATOM 6304 C CA . ILE B 1 368 ? 99.939 203.562 158.616 1.00 45.40 383 ILE B CA 1
ATOM 6305 C C . ILE B 1 368 ? 99.376 202.777 157.425 1.00 52.32 383 ILE B C 1
ATOM 6306 O O . ILE B 1 368 ? 98.503 201.923 157.626 1.00 52.30 383 ILE B O 1
ATOM 6311 N N . ARG B 1 369 ? 99.861 203.070 156.199 1.00 49.22 384 ARG B N 1
ATOM 6312 C CA . ARG B 1 369 ? 99.397 202.405 154.977 1.00 48.21 384 ARG B CA 1
ATOM 6313 C C . ARG B 1 369 ? 99.874 200.960 154.931 1.00 48.29 384 ARG B C 1
ATOM 6314 O O . ARG B 1 369 ? 99.058 200.067 154.722 1.00 48.06 384 ARG B O 1
ATOM 6322 N N . ARG B 1 370 ? 101.167 200.731 155.218 1.00 44.00 385 ARG B N 1
ATOM 6323 C CA . ARG B 1 370 ? 101.815 199.414 155.272 1.00 44.27 385 ARG B CA 1
ATOM 6324 C C . ARG B 1 370 ? 101.172 198.551 156.391 1.00 49.37 385 ARG B C 1
ATOM 6325 O O . ARG B 1 370 ? 100.991 197.341 156.211 1.00 48.19 385 ARG B O 1
ATOM 6333 N N . PHE B 1 371 ? 100.836 199.192 157.547 1.00 45.02 386 PHE B N 1
ATOM 6334 C CA . PHE B 1 371 ? 100.172 198.543 158.681 1.00 43.33 386 PHE B CA 1
ATOM 6335 C C . PHE B 1 371 ? 98.767 198.084 158.254 1.00 46.46 386 PHE B C 1
ATOM 6336 O O . PHE B 1 371 ? 98.449 196.902 158.395 1.00 45.75 386 PHE B O 1
ATOM 6344 N N . ALA B 1 372 ? 97.946 199.013 157.725 1.00 44.40 387 ALA B N 1
ATOM 6345 C CA . ALA B 1 372 ? 96.569 198.757 157.292 1.00 45.57 387 ALA B CA 1
ATOM 6346 C C . ALA B 1 372 ? 96.412 197.663 156.227 1.00 52.18 387 ALA B C 1
ATOM 6347 O O . ALA B 1 372 ? 95.480 196.862 156.321 1.00 51.66 387 ALA B O 1
ATOM 6349 N N . THR B 1 373 ? 97.314 197.633 155.224 1.00 50.51 388 THR B N 1
ATOM 6350 C CA . THR B 1 373 ? 97.314 196.639 154.139 1.00 50.65 388 THR B CA 1
ATOM 6351 C C . THR B 1 373 ? 97.496 195.220 154.700 1.00 55.18 388 THR B C 1
ATOM 6352 O O . THR B 1 373 ? 96.701 194.342 154.363 1.00 56.04 388 THR B O 1
ATOM 6356 N N . GLU B 1 374 ? 98.500 195.005 155.579 1.00 50.91 389 GLU B N 1
ATOM 6357 C CA . GLU B 1 374 ? 98.715 193.691 156.189 1.00 50.57 389 GLU B CA 1
ATOM 6358 C C . GLU B 1 374 ? 97.648 193.303 157.214 1.00 54.34 389 GLU B C 1
ATOM 6359 O O . GLU B 1 374 ? 97.112 192.204 157.132 1.00 55.00 389 GLU B O 1
ATOM 6365 N N . VAL B 1 375 ? 97.361 194.182 158.187 1.00 49.81 390 VAL B N 1
ATOM 6366 C CA . VAL B 1 375 ? 96.406 193.910 159.265 1.00 48.45 390 VAL B CA 1
ATOM 6367 C C . VAL B 1 375 ? 94.947 193.758 158.813 1.00 52.63 390 VAL B C 1
ATOM 6368 O O . VAL B 1 375 ? 94.334 192.730 159.117 1.00 52.06 390 VAL B O 1
ATOM 6372 N N . PHE B 1 376 ? 94.383 194.772 158.131 1.00 50.20 391 PHE B N 1
ATOM 6373 C CA . PHE B 1 376 ? 92.974 194.727 157.708 1.00 50.71 391 PHE B CA 1
ATOM 6374 C C . PHE B 1 376 ? 92.754 193.930 156.415 1.00 57.99 391 PHE B C 1
ATOM 6375 O O . PHE B 1 376 ? 91.674 193.363 156.215 1.00 57.96 391 PHE B O 1
ATOM 6383 N N . GLY B 1 377 ? 93.776 193.886 155.566 1.00 56.27 392 GLY B N 1
ATOM 6384 C CA . GLY B 1 377 ? 93.725 193.162 154.303 1.00 57.29 392 GLY B CA 1
ATOM 6385 C C . GLY B 1 377 ? 94.003 191.674 154.409 1.00 63.01 392 GLY B C 1
ATOM 6386 O O . GLY B 1 377 ? 93.410 190.893 153.662 1.00 63.59 392 GLY B O 1
ATOM 6387 N N . ARG B 1 378 ? 94.901 191.264 155.334 1.00 59.39 393 ARG B N 1
ATOM 6388 C CA . ARG B 1 378 ? 95.296 189.863 155.496 1.00 58.78 393 ARG B CA 1
ATOM 6389 C C . ARG B 1 378 ? 94.962 189.252 156.865 1.00 60.25 393 ARG B C 1
ATOM 6390 O O . ARG B 1 378 ? 94.067 188.410 156.933 1.00 60.50 393 ARG B O 1
ATOM 6398 N N . ILE B 1 379 ? 95.684 189.652 157.940 1.00 53.96 394 ILE B N 1
ATOM 6399 C CA . ILE B 1 379 ? 95.533 189.143 159.315 1.00 52.62 394 ILE B CA 1
ATOM 6400 C C . ILE B 1 379 ? 94.076 189.010 159.821 1.00 57.11 394 ILE B C 1
ATOM 6401 O O . ILE B 1 379 ? 93.710 187.953 160.338 1.00 55.53 394 ILE B O 1
ATOM 6406 N N . LEU B 1 380 ? 93.258 190.056 159.643 1.00 56.37 395 LEU B N 1
ATOM 6407 C CA . LEU B 1 380 ? 91.866 190.076 160.103 1.00 58.13 395 LEU B CA 1
ATOM 6408 C C . LEU B 1 380 ? 90.844 189.820 158.995 1.00 67.62 395 LEU B C 1
ATOM 6409 O O . LEU B 1 380 ? 90.919 190.426 157.927 1.00 67.05 395 LEU B O 1
ATOM 6414 N N . LYS B 1 381 ? 89.878 188.926 159.260 1.00 68.93 396 LYS B N 1
ATOM 6415 C CA . LYS B 1 381 ? 88.809 188.584 158.302 1.00 70.54 396 LYS B CA 1
ATOM 6416 C C . LYS B 1 381 ? 87.416 188.996 158.793 1.00 76.50 396 LYS B C 1
ATOM 6417 O O . LYS B 1 381 ? 86.444 188.949 158.033 1.00 76.04 396 LYS B O 1
ATOM 6423 N N . ASP B 1 382 ? 87.341 189.450 160.053 1.00 74.35 397 ASP B N 1
ATOM 6424 C CA . ASP B 1 382 ? 86.117 189.894 160.716 1.00 74.43 397 ASP B CA 1
ATOM 6425 C C . ASP B 1 382 ? 86.462 190.915 161.821 1.00 78.89 397 ASP B C 1
ATOM 6426 O O . ASP B 1 382 ? 87.566 190.888 162.370 1.00 77.99 397 ASP B O 1
ATOM 6431 N N . SER B 1 383 ? 85.513 191.811 162.130 1.00 76.28 398 SER B N 1
ATOM 6432 C CA . SER B 1 383 ? 85.618 192.806 163.201 1.00 76.43 398 SER B CA 1
ATOM 6433 C C . SER B 1 383 ? 84.287 192.835 163.998 1.00 80.85 398 SER B C 1
ATOM 6434 O O . SER B 1 383 ? 83.962 193.847 164.626 1.00 80.91 398 SER B O 1
ATOM 6437 N N . ASN B 1 384 ? 83.520 191.711 163.965 1.00 76.76 399 ASN B N 1
ATOM 6438 C CA . ASN B 1 384 ? 82.218 191.596 164.639 1.00 76.13 399 ASN B CA 1
ATOM 6439 C C . ASN B 1 384 ? 82.297 191.495 166.163 1.00 77.07 399 ASN B C 1
ATOM 6440 O O . ASN B 1 384 ? 81.306 191.792 166.840 1.00 76.99 399 ASN B O 1
ATOM 6445 N N . ASN B 1 385 ? 83.464 191.088 166.703 1.00 70.44 400 ASN B N 1
ATOM 6446 C CA . ASN B 1 385 ? 83.648 190.944 168.148 1.00 68.94 400 ASN B CA 1
ATOM 6447 C C . ASN B 1 385 ? 84.025 192.218 168.916 1.00 68.48 400 ASN B C 1
ATOM 6448 O O . ASN B 1 385 ? 84.185 192.174 170.139 1.00 67.60 400 ASN B O 1
ATOM 6453 N N . GLY B 1 386 ? 84.104 193.342 168.201 1.00 61.21 401 GLY B N 1
ATOM 6454 C CA . GLY B 1 386 ? 84.439 194.631 168.789 1.00 58.81 401 GLY B CA 1
ATOM 6455 C C . GLY B 1 386 ? 84.891 195.669 167.783 1.00 56.80 401 GLY B C 1
ATOM 6456 O O . GLY B 1 386 ? 85.418 195.320 166.718 1.00 55.65 401 GLY B O 1
ATOM 6457 N N . PRO B 1 387 ? 84.706 196.970 168.107 1.00 49.40 402 PRO B N 1
ATOM 6458 C CA . PRO B 1 387 ? 85.121 198.025 167.169 1.00 47.58 402 PRO B CA 1
ATOM 6459 C C . PRO B 1 387 ? 86.629 198.146 167.000 1.00 47.10 402 PRO B C 1
ATOM 6460 O O . PRO B 1 387 ? 87.387 197.770 167.898 1.00 46.34 402 PRO B O 1
ATOM 6464 N N . ILE B 1 388 ? 87.057 198.648 165.832 1.00 40.80 403 ILE B N 1
ATOM 6465 C CA . ILE B 1 388 ? 88.453 198.956 165.564 1.00 39.44 403 ILE B CA 1
ATOM 6466 C C . ILE B 1 388 ? 88.534 200.482 165.419 1.00 44.22 403 ILE B C 1
ATOM 6467 O O . ILE B 1 388 ? 87.923 201.051 164.514 1.00 45.21 403 ILE B O 1
ATOM 6472 N N . LEU B 1 389 ? 89.241 201.138 166.339 1.00 38.94 404 LEU B N 1
ATOM 6473 C CA . LEU B 1 389 ? 89.430 202.588 166.309 1.00 38.30 404 LEU B CA 1
ATOM 6474 C C . LEU B 1 389 ? 90.636 202.909 165.479 1.00 39.35 404 LEU B C 1
ATOM 6475 O O . LEU B 1 389 ? 91.649 202.222 165.599 1.00 36.33 404 LEU B O 1
ATOM 6480 N N . LEU B 1 390 ? 90.536 203.959 164.647 1.00 37.01 405 LEU B N 1
ATOM 6481 C CA . LEU B 1 390 ? 91.650 204.436 163.838 1.00 37.96 405 LEU B CA 1
ATOM 6482 C C . LEU B 1 390 ? 91.525 205.941 163.610 1.00 41.62 405 LEU B C 1
ATOM 6483 O O . LEU B 1 390 ? 90.588 206.401 162.948 1.00 41.34 405 LEU B O 1
ATOM 6488 N N . TYR B 1 391 ? 92.463 206.710 164.184 1.00 36.84 406 TYR B N 1
ATOM 6489 C CA . TYR B 1 391 ? 92.482 208.166 164.031 1.00 36.25 406 TYR B CA 1
ATOM 6490 C C . TYR B 1 391 ? 93.835 208.772 164.360 1.00 40.32 406 TYR B C 1
ATOM 6491 O O . TYR B 1 391 ? 94.526 208.263 165.249 1.00 39.37 406 TYR B O 1
ATOM 6500 N N . PRO B 1 392 ? 94.248 209.834 163.621 1.00 37.52 407 PRO B N 1
ATOM 6501 C CA . PRO B 1 392 ? 95.544 210.459 163.909 1.00 36.03 407 PRO B CA 1
ATOM 6502 C C . PRO B 1 392 ? 95.428 211.592 164.925 1.00 35.86 407 PRO B C 1
ATOM 6503 O O . PRO B 1 392 ? 94.363 212.180 165.138 1.00 33.01 407 PRO B O 1
ATOM 6507 N N . VAL B 1 393 ? 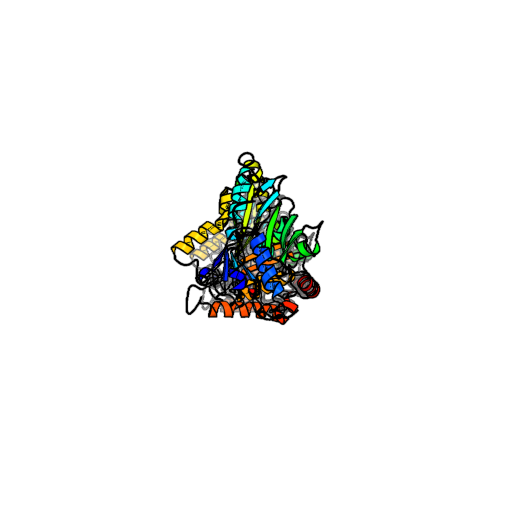96.552 211.902 165.548 1.00 32.58 408 VAL B N 1
ATOM 6508 C CA . VAL B 1 393 ? 96.653 212.996 166.519 1.00 32.63 408 VAL B CA 1
ATOM 6509 C C . VAL B 1 393 ? 97.931 213.779 166.189 1.00 37.00 408 VAL B C 1
ATOM 6510 O O . VAL B 1 393 ? 98.772 213.301 165.410 1.00 36.63 408 VAL B O 1
ATOM 6514 N N . ASN B 1 394 ? 98.091 214.941 166.816 1.00 34.82 409 ASN B N 1
ATOM 6515 C CA . ASN B 1 394 ? 99.261 215.805 166.624 1.00 34.95 409 ASN B CA 1
ATOM 6516 C C . ASN B 1 394 ? 100.207 215.690 167.806 1.00 37.33 409 ASN B C 1
ATOM 6517 O O . ASN B 1 394 ? 99.800 215.979 168.930 1.00 37.13 409 ASN B O 1
ATOM 6522 N N . LYS B 1 395 ? 101.464 215.268 167.559 1.00 33.80 410 LYS B N 1
ATOM 6523 C CA . LYS B 1 395 ? 102.498 215.119 168.586 1.00 34.32 410 LYS B CA 1
ATOM 6524 C C . LYS B 1 395 ? 102.810 216.416 169.364 1.00 41.03 410 LYS B C 1
ATOM 6525 O O . LYS B 1 395 ? 103.176 216.344 170.547 1.00 42.38 410 LYS B O 1
ATOM 6531 N N . SER B 1 396 ? 102.650 217.591 168.721 1.00 37.98 411 SER B N 1
ATOM 6532 C CA . SER B 1 396 ? 102.937 218.902 169.337 1.00 37.73 411 SER B CA 1
ATOM 6533 C C . SER B 1 396 ? 102.065 219.188 170.571 1.00 41.87 411 SER B C 1
ATOM 6534 O O . SER B 1 396 ? 102.443 220.005 171.418 1.00 41.49 411 SER B O 1
ATOM 6537 N N . LYS B 1 397 ? 100.923 218.481 170.690 1.00 36.61 412 LYS B N 1
ATOM 6538 C CA . LYS B 1 397 ? 100.004 218.668 171.815 1.00 34.95 412 LYS B CA 1
ATOM 6539 C C . LYS B 1 397 ? 100.366 217.804 173.034 1.00 36.43 412 LYS B C 1
ATOM 6540 O O . LYS B 1 397 ? 99.679 217.881 174.058 1.00 34.94 412 LYS B O 1
ATOM 6546 N N . TRP B 1 398 ? 101.463 217.037 172.941 1.00 33.07 413 TRP B N 1
ATOM 6547 C CA . TRP B 1 398 ? 101.942 216.125 173.998 1.00 34.65 413 TRP B CA 1
ATOM 6548 C C . TRP B 1 398 ? 103.259 216.614 174.555 1.00 40.22 413 TRP B C 1
ATOM 6549 O O . TRP B 1 398 ? 104.218 216.780 173.798 1.00 41.02 413 TRP B O 1
ATOM 6560 N N . ASP B 1 399 ? 103.311 216.864 175.870 1.00 35.87 414 ASP B N 1
ATOM 6561 C CA . ASP B 1 399 ? 104.523 217.330 176.528 1.00 34.96 414 ASP B CA 1
ATOM 6562 C C . ASP B 1 399 ? 105.596 216.247 176.532 1.00 39.44 414 ASP B C 1
ATOM 6563 O O . ASP B 1 399 ? 105.302 215.097 176.842 1.00 39.11 414 ASP B O 1
ATOM 6568 N N . ASN B 1 400 ? 106.848 216.615 176.207 1.00 36.97 415 ASN B N 1
ATOM 6569 C CA . ASN B 1 400 ? 107.968 215.659 176.169 1.00 36.33 415 ASN B CA 1
ATOM 6570 C C . ASN B 1 400 ? 108.606 215.330 177.533 1.00 37.45 415 ASN B C 1
ATOM 6571 O O . ASN B 1 400 ? 109.566 214.566 177.588 1.00 37.97 415 ASN B O 1
ATOM 6576 N N . LYS B 1 401 ? 108.090 215.911 178.632 1.00 33.94 416 LYS B N 1
ATOM 6577 C CA . LYS B 1 401 ? 108.627 215.662 179.989 1.00 32.95 416 LYS B CA 1
ATOM 6578 C C . LYS B 1 401 ? 107.843 214.602 180.781 1.00 34.93 416 LYS B C 1
ATOM 6579 O O . LYS B 1 401 ? 108.311 214.164 181.837 1.00 32.34 416 LYS B O 1
ATOM 6585 N N . THR B 1 402 ? 106.657 214.187 180.276 1.00 32.54 417 THR B N 1
ATOM 6586 C CA . THR B 1 402 ? 105.819 213.162 180.933 1.00 31.50 417 THR B CA 1
ATOM 6587 C C . THR B 1 402 ? 106.380 211.725 180.760 1.00 35.26 417 THR B C 1
ATOM 6588 O O . THR B 1 402 ? 107.369 211.516 180.046 1.00 34.27 417 THR B O 1
ATOM 6592 N N . SER B 1 403 ? 105.723 210.736 181.412 1.00 31.36 418 SER B N 1
ATOM 6593 C CA . SER B 1 403 ? 106.092 209.316 181.340 1.00 30.36 418 SER B CA 1
ATOM 6594 C C . SER B 1 403 ? 105.453 208.598 180.150 1.00 33.44 418 SER B C 1
ATOM 6595 O O . SER B 1 403 ? 105.687 207.405 179.969 1.00 33.13 418 SER B O 1
ATOM 6598 N N . VAL B 1 404 ? 104.655 209.316 179.347 1.00 31.34 419 VAL B N 1
ATOM 6599 C CA . VAL B 1 404 ? 103.971 208.779 178.172 1.00 33.07 419 VAL B CA 1
ATOM 6600 C C . VAL B 1 404 ? 105.012 208.320 177.118 1.00 40.11 419 VAL B C 1
ATOM 6601 O O . VAL B 1 404 ? 106.093 208.913 176.992 1.00 39.02 419 VAL B O 1
ATOM 6605 N N . VAL B 1 405 ? 104.704 207.205 176.438 1.00 36.38 420 VAL B N 1
ATOM 6606 C CA . VAL B 1 405 ? 105.534 206.618 175.383 1.00 35.41 420 VAL B CA 1
ATOM 6607 C C . VAL B 1 405 ? 104.747 206.757 174.092 1.00 38.84 420 VAL B C 1
ATOM 6608 O O . VAL B 1 405 ? 103.679 206.165 173.950 1.00 37.45 420 VAL B O 1
ATOM 6612 N N . ILE B 1 406 ? 105.246 207.572 173.171 1.00 35.67 421 ILE B N 1
ATOM 6613 C CA . ILE B 1 406 ? 104.569 207.806 171.891 1.00 35.77 421 ILE B CA 1
ATOM 6614 C C . ILE B 1 406 ? 105.564 207.660 170.732 1.00 40.87 421 ILE B C 1
ATOM 6615 O O . ILE B 1 406 ? 106.768 207.811 170.980 1.00 38.75 421 ILE B O 1
ATOM 6620 N N . PRO B 1 407 ? 105.114 207.404 169.469 1.00 40.56 422 PRO B N 1
ATOM 6621 C CA . PRO B 1 407 ? 106.082 207.325 168.346 1.00 41.53 422 PRO B CA 1
ATOM 6622 C C . PRO B 1 407 ? 106.700 208.702 168.046 1.00 46.86 422 PRO B C 1
ATOM 6623 O O . PRO B 1 407 ? 106.122 209.720 168.416 1.00 44.57 422 PRO B O 1
ATOM 6627 N N . ASP B 1 408 ? 107.887 208.737 167.420 1.00 48.81 423 ASP B N 1
ATOM 6628 C CA . ASP B 1 408 ? 108.629 209.982 167.164 1.00 50.71 423 ASP B CA 1
ATOM 6629 C C . ASP B 1 408 ? 108.143 210.928 166.055 1.00 56.62 423 ASP B C 1
ATOM 6630 O O . ASP B 1 408 ? 108.712 212.019 165.890 1.00 59.48 423 ASP B O 1
ATOM 6635 N N . GLU B 1 409 ? 107.084 210.552 165.330 1.00 50.81 424 GLU B N 1
ATOM 6636 C CA . GLU B 1 409 ? 106.533 211.363 164.244 1.00 49.14 424 GLU B CA 1
ATOM 6637 C C . GLU B 1 409 ? 105.552 212.414 164.714 1.00 51.12 424 GLU B C 1
ATOM 6638 O O . GLU B 1 409 ? 104.819 212.190 165.682 1.00 51.66 424 GLU B O 1
ATOM 6644 N N . GLU B 1 410 ? 105.503 213.546 163.995 1.00 44.62 425 GLU B N 1
ATOM 6645 C CA . GLU B 1 410 ? 104.606 214.671 164.290 1.00 43.26 425 GLU B CA 1
ATOM 6646 C C . GLU B 1 410 ? 103.131 214.264 164.228 1.00 44.84 425 GLU B C 1
ATOM 6647 O O . GLU B 1 410 ? 102.303 214.830 164.941 1.00 44.25 425 GLU B O 1
ATOM 6653 N N . ILE B 1 411 ? 102.818 213.295 163.358 1.00 40.92 426 ILE B N 1
ATOM 6654 C CA . ILE B 1 411 ? 101.493 212.709 163.172 1.00 40.56 426 ILE B CA 1
ATOM 6655 C C . ILE B 1 411 ? 101.602 211.211 163.421 1.00 41.90 426 ILE B C 1
ATOM 6656 O O . ILE B 1 411 ? 102.449 210.540 162.834 1.00 40.10 426 ILE B O 1
ATOM 6661 N N . PHE B 1 412 ? 100.769 210.695 164.325 1.00 37.73 427 PHE B N 1
ATOM 6662 C CA . PHE B 1 412 ? 100.722 209.260 164.593 1.00 36.75 427 PHE B CA 1
ATOM 6663 C C . PHE B 1 412 ? 99.295 208.875 164.839 1.00 38.99 427 PHE B C 1
ATOM 6664 O O . PHE B 1 412 ? 98.474 209.735 165.184 1.00 37.46 427 PHE B O 1
ATOM 6672 N N . TYR B 1 413 ? 98.977 207.600 164.606 1.00 36.63 428 TYR B N 1
ATOM 6673 C CA . TYR B 1 413 ? 97.615 207.098 164.722 1.00 36.78 428 TYR B CA 1
ATOM 6674 C C . TYR B 1 413 ? 97.382 206.223 165.952 1.00 40.66 428 TYR B C 1
ATOM 6675 O O . TYR B 1 413 ? 98.178 205.328 166.240 1.00 39.07 428 TYR B O 1
ATOM 6684 N N . LEU B 1 414 ? 96.248 206.425 166.612 1.00 38.00 429 LEU B N 1
ATOM 6685 C CA . LEU B 1 414 ? 95.843 205.505 167.651 1.00 38.94 429 LEU B CA 1
ATOM 6686 C C . LEU B 1 414 ? 95.030 204.431 166.907 1.00 40.03 429 LEU B C 1
ATOM 6687 O O . LEU B 1 414 ? 94.127 204.772 166.132 1.00 38.28 429 LEU B O 1
ATOM 6692 N N . VAL B 1 415 ? 95.394 203.154 167.101 1.00 36.23 430 VAL B N 1
ATOM 6693 C CA . VAL B 1 415 ? 94.673 202.013 166.515 1.00 36.12 430 VAL B CA 1
ATOM 6694 C C . VAL B 1 415 ? 94.206 201.132 167.693 1.00 39.38 430 VAL B C 1
ATOM 6695 O O . VAL B 1 415 ? 95.026 200.542 168.386 1.00 38.27 430 VAL B O 1
ATOM 6699 N N . GLY B 1 416 ? 92.901 201.101 167.928 1.00 36.33 431 GLY B N 1
ATOM 6700 C CA . GLY B 1 416 ? 92.336 200.345 169.041 1.00 35.93 431 GLY B CA 1
ATOM 6701 C C . GLY B 1 416 ? 91.468 199.166 168.655 1.00 38.86 431 GLY B C 1
ATOM 6702 O O . GLY B 1 416 ? 90.316 199.349 168.236 1.00 38.41 431 GLY B O 1
ATOM 6703 N N . PHE B 1 417 ? 91.980 197.947 168.907 1.00 34.16 432 PHE B N 1
ATOM 6704 C CA . PHE B 1 417 ? 91.256 196.683 168.675 1.00 32.58 432 PHE B CA 1
ATOM 6705 C C . PHE B 1 417 ? 90.532 196.341 169.995 1.00 34.90 432 PHE B C 1
ATOM 6706 O O . PHE B 1 417 ? 91.100 195.726 170.891 1.00 33.54 432 PHE B O 1
ATOM 6714 N N . LEU B 1 418 ? 89.297 196.821 170.120 1.00 31.09 433 LEU B N 1
ATOM 6715 C CA . LEU B 1 418 ? 88.480 196.739 171.337 1.00 32.03 433 LEU B CA 1
ATOM 6716 C C . LEU B 1 418 ? 87.585 195.494 171.327 1.00 37.75 433 LEU B C 1
ATOM 6717 O O . LEU B 1 418 ? 86.361 195.588 171.400 1.00 37.78 433 LEU B O 1
ATOM 6722 N N . SER B 1 419 ? 88.208 194.331 171.222 1.00 35.80 434 SER B N 1
ATOM 6723 C CA . SER B 1 419 ? 87.486 193.072 171.133 1.00 36.51 434 SER B CA 1
ATOM 6724 C C . SER B 1 419 ? 86.983 192.536 172.460 1.00 39.18 434 SER B C 1
ATOM 6725 O O . SER B 1 419 ? 87.573 192.778 173.525 1.00 37.52 434 SER B O 1
ATOM 6728 N N . SER B 1 420 ? 85.872 191.798 172.376 1.00 37.65 435 SER B N 1
ATOM 6729 C CA . SER B 1 420 ? 85.266 191.034 173.463 1.00 37.62 435 SER B CA 1
ATOM 6730 C C . SER B 1 420 ? 85.480 189.559 173.115 1.00 40.87 435 SER B C 1
ATOM 6731 O O . SER B 1 420 ? 85.571 189.223 171.925 1.00 40.33 435 SER B O 1
ATOM 6734 N N . ALA B 1 421 ? 85.570 188.688 174.142 1.00 34.48 436 ALA B N 1
ATOM 6735 C CA . ALA B 1 421 ? 85.695 187.242 173.945 1.00 34.01 436 ALA B CA 1
ATOM 6736 C C . ALA B 1 421 ? 84.519 186.578 174.688 1.00 36.94 436 ALA B C 1
ATOM 6737 O O . ALA B 1 421 ? 84.678 186.153 175.824 1.00 36.94 436 ALA B O 1
ATOM 6739 N N . PRO B 1 422 ? 83.304 186.557 174.101 1.00 34.80 437 PRO B N 1
ATOM 6740 C CA . PRO B 1 422 ? 82.152 185.992 174.824 1.00 34.75 437 PRO B CA 1
ATOM 6741 C C . PRO B 1 422 ? 82.047 184.460 174.753 1.00 39.18 437 PRO B C 1
ATOM 6742 O O . PRO B 1 422 ? 81.102 183.891 175.294 1.00 38.17 437 PRO B O 1
ATOM 6746 N N . SER B 1 423 ? 82.998 183.799 174.095 1.00 36.83 438 SER B N 1
ATOM 6747 C CA . SER B 1 423 ? 82.947 182.356 173.916 1.00 37.49 438 SER B CA 1
ATOM 6748 C C . SER B 1 423 ? 84.111 181.650 174.534 1.00 40.94 438 SER B C 1
ATOM 6749 O O . SER B 1 423 ? 85.212 182.181 174.523 1.00 39.81 438 SER B O 1
ATOM 6752 N N . LEU B 1 424 ? 83.884 180.420 175.034 1.00 38.65 439 LEU B N 1
ATOM 6753 C CA . LEU B 1 424 ? 84.949 179.572 175.580 1.00 39.23 439 LEU B CA 1
ATOM 6754 C C . LEU B 1 424 ? 85.735 178.855 174.492 1.00 44.99 439 LEU B C 1
ATOM 6755 O O . LEU B 1 424 ? 86.829 178.351 174.755 1.00 45.40 439 LEU B O 1
ATOM 6760 N N . SER B 1 425 ? 85.207 178.829 173.259 1.00 42.82 440 SER B N 1
ATOM 6761 C CA . SER B 1 425 ? 85.871 178.149 172.150 1.00 43.58 440 SER B CA 1
ATOM 6762 C C . SER B 1 425 ? 85.524 178.791 170.810 1.00 48.50 440 SER B C 1
ATOM 6763 O O . SER B 1 425 ? 84.474 179.417 170.683 1.00 47.62 440 SER B O 1
ATOM 6766 N N . GLY B 1 426 ? 86.395 178.609 169.822 1.00 47.41 441 GLY B N 1
ATOM 6767 C CA . GLY B 1 426 ? 86.158 179.112 168.474 1.00 49.02 441 GLY B CA 1
ATOM 6768 C C . GLY B 1 426 ? 86.553 180.551 168.216 1.00 57.44 441 GLY B C 1
ATOM 6769 O O . GLY B 1 426 ? 87.527 181.049 168.786 1.00 55.45 441 GLY B O 1
ATOM 6770 N N . HIS B 1 427 ? 85.791 181.223 167.335 1.00 59.16 442 HIS B N 1
ATOM 6771 C CA . HIS B 1 427 ? 86.058 182.586 166.871 1.00 61.30 442 HIS B CA 1
ATOM 6772 C C . HIS B 1 427 ? 86.269 183.724 167.880 1.00 65.03 442 HIS B C 1
ATOM 6773 O O . HIS B 1 427 ? 86.894 184.726 167.530 1.00 65.54 442 HIS B O 1
ATOM 6780 N N . GLY B 1 428 ? 85.823 183.568 169.114 1.00 60.39 443 GLY B N 1
ATOM 6781 C CA . GLY B 1 428 ? 86.117 184.602 170.097 1.00 58.77 443 GLY B CA 1
ATOM 6782 C C . GLY B 1 428 ? 85.536 184.393 171.467 1.00 56.50 443 GLY B C 1
ATOM 6783 O O . GLY B 1 428 ? 84.454 184.892 171.714 1.00 57.33 443 GLY B O 1
ATOM 6784 N N . SER B 1 429 ? 86.189 183.733 172.404 1.00 49.78 444 SER B N 1
ATOM 6785 C CA . SER B 1 429 ? 87.469 183.029 172.504 1.00 47.77 444 SER B CA 1
ATOM 6786 C C . SER B 1 429 ? 88.703 183.875 172.701 1.00 47.27 444 SER B C 1
ATOM 6787 O O . SER B 1 429 ? 89.127 184.623 171.806 1.00 44.51 444 SER B O 1
ATOM 6790 N N . ILE B 1 430 ? 89.259 183.764 173.922 1.00 42.46 445 ILE B N 1
ATOM 6791 C CA . ILE B 1 430 ? 90.471 184.463 174.306 1.00 42.60 445 ILE B CA 1
ATOM 6792 C C . ILE B 1 430 ? 91.660 183.930 173.516 1.00 43.69 445 ILE B C 1
ATOM 6793 O O . ILE B 1 430 ? 92.501 184.728 173.116 1.00 42.61 445 ILE B O 1
ATOM 6798 N N . ALA B 1 431 ? 91.701 182.604 173.235 1.00 39.05 446 ALA B N 1
ATOM 6799 C CA . ALA B 1 431 ? 92.810 181.994 172.482 1.00 39.71 446 ALA B CA 1
ATOM 6800 C C . ALA B 1 431 ? 92.900 182.559 171.077 1.00 43.05 446 ALA B C 1
ATOM 6801 O O . ALA B 1 431 ? 93.989 182.932 170.662 1.00 43.61 446 ALA B O 1
ATOM 6803 N N . HIS B 1 432 ? 91.757 182.692 170.382 1.00 40.12 447 HIS B N 1
ATOM 6804 C CA . HIS B 1 432 ? 91.698 183.256 169.035 1.00 41.24 447 HIS B CA 1
ATOM 6805 C C . HIS B 1 432 ? 92.109 184.752 169.040 1.00 43.64 447 HIS B C 1
ATOM 6806 O O . HIS B 1 432 ? 92.944 185.168 168.231 1.00 42.25 447 HIS B O 1
ATOM 6813 N N . ALA B 1 433 ? 91.548 185.541 169.975 1.00 39.33 448 ALA B N 1
ATOM 6814 C CA . ALA B 1 433 ? 91.870 186.962 170.098 1.00 38.73 448 ALA B CA 1
ATOM 6815 C C . ALA B 1 433 ? 93.369 187.137 170.363 1.00 43.10 448 ALA B C 1
ATOM 6816 O O . ALA B 1 433 ? 94.004 187.908 169.658 1.00 41.76 448 ALA B O 1
ATOM 6818 N N . MET B 1 434 ? 93.948 186.328 171.276 1.00 42.99 449 MET B N 1
ATOM 6819 C CA . MET B 1 434 ? 95.381 186.349 171.607 1.00 45.49 449 MET B CA 1
ATOM 6820 C C . MET B 1 434 ? 96.284 185.955 170.439 1.00 47.89 449 MET B C 1
ATOM 6821 O O . MET B 1 434 ? 97.369 186.519 170.289 1.00 48.07 449 MET B O 1
ATOM 6826 N N . SER B 1 435 ? 95.841 184.997 169.619 1.00 43.02 450 SER B N 1
ATOM 6827 C CA . SER B 1 435 ? 96.583 184.570 168.438 1.00 42.72 450 SER B CA 1
ATOM 6828 C C . SER B 1 435 ? 96.648 185.740 167.446 1.00 44.71 450 SER B C 1
ATOM 6829 O O . SER B 1 435 ? 97.739 186.088 167.013 1.00 45.15 450 SER B O 1
ATOM 6832 N N . LEU B 1 436 ? 95.496 186.372 167.136 1.00 40.21 451 LEU B N 1
ATOM 6833 C CA . LEU B 1 436 ? 95.431 187.524 166.234 1.00 40.74 451 LEU B CA 1
ATOM 6834 C C . LEU B 1 436 ? 96.263 188.713 166.750 1.00 45.87 451 LEU B C 1
ATOM 6835 O O . LEU B 1 436 ? 96.936 189.359 165.944 1.00 44.19 451 LEU B O 1
ATOM 6840 N N . ASN B 1 437 ? 96.271 188.958 168.093 1.00 42.84 452 ASN B N 1
ATOM 6841 C CA . ASN B 1 437 ? 97.054 190.034 168.728 1.00 41.89 452 ASN B CA 1
ATOM 6842 C C . ASN B 1 437 ? 98.541 189.789 168.555 1.00 45.79 452 ASN B C 1
ATOM 6843 O O . ASN B 1 437 ? 99.289 190.727 168.258 1.00 44.91 452 ASN B O 1
ATOM 6848 N N . SER B 1 438 ? 98.969 188.536 168.766 1.00 43.57 453 SER B N 1
ATOM 6849 C CA . SER B 1 438 ? 100.360 188.104 168.605 1.00 44.07 453 SER B CA 1
ATOM 6850 C C . SER B 1 438 ? 100.801 188.319 167.155 1.00 47.11 453 SER B C 1
ATOM 6851 O O . SER B 1 438 ? 101.897 188.820 166.935 1.00 47.47 453 SER B O 1
ATOM 6854 N N . GLN B 1 439 ? 99.917 188.001 166.181 1.00 42.36 454 GLN B N 1
ATOM 6855 C CA . GLN B 1 439 ? 100.167 188.173 164.746 1.00 41.30 454 GLN B CA 1
ATOM 6856 C C . GLN B 1 439 ? 100.395 189.632 164.378 1.00 44.04 454 GLN B C 1
ATOM 6857 O O . GLN B 1 439 ? 101.333 189.929 163.638 1.00 42.41 454 GLN B O 1
ATOM 6863 N N . ILE B 1 440 ? 99.542 190.537 164.905 1.00 40.18 455 ILE B N 1
ATOM 6864 C CA . ILE B 1 440 ? 99.628 191.985 164.674 1.00 39.28 455 ILE B CA 1
ATOM 6865 C C . ILE B 1 440 ? 100.947 192.535 165.239 1.00 45.79 455 ILE B C 1
ATOM 6866 O O . ILE B 1 440 ? 101.670 193.238 164.529 1.00 46.50 455 ILE B O 1
ATOM 6871 N N . VAL B 1 441 ? 101.270 192.181 166.485 1.00 43.20 456 VAL B N 1
ATOM 6872 C CA . VAL B 1 441 ? 102.498 192.617 167.155 1.00 43.93 456 VAL B CA 1
ATOM 6873 C C . VAL B 1 441 ? 103.756 192.043 166.464 1.00 50.60 456 VAL B C 1
ATOM 6874 O O . VAL B 1 441 ? 104.739 192.772 166.297 1.00 51.27 456 VAL B O 1
ATOM 6878 N N . GLU B 1 442 ? 103.715 190.757 166.045 1.00 48.03 457 GLU B N 1
ATOM 6879 C CA . GLU B 1 442 ? 104.827 190.111 165.347 1.00 48.72 457 GLU B CA 1
ATOM 6880 C C . GLU B 1 442 ? 105.092 190.790 164.002 1.00 52.89 457 GLU B C 1
ATOM 6881 O O . GLU B 1 442 ? 106.255 191.042 163.685 1.00 53.33 457 GLU B O 1
ATOM 6887 N N . PHE B 1 443 ? 104.019 191.149 163.255 1.00 48.00 458 PHE B N 1
ATOM 6888 C CA . PHE B 1 443 ? 104.120 191.884 161.997 1.00 47.91 458 PHE B CA 1
ATOM 6889 C C . PHE B 1 443 ? 104.797 193.238 162.223 1.00 53.06 458 PHE B C 1
ATOM 6890 O O . PHE B 1 443 ? 105.732 193.567 161.496 1.00 53.43 458 PHE B O 1
ATOM 6898 N N . CYS B 1 444 ? 104.315 194.020 163.221 1.00 48.72 459 CYS B N 1
ATOM 6899 C CA . CYS B 1 444 ? 104.862 195.327 163.597 1.00 47.72 459 CYS B CA 1
ATOM 6900 C C . CYS B 1 444 ? 106.385 195.248 163.824 1.00 53.64 459 CYS B C 1
ATOM 6901 O O . CYS B 1 444 ? 107.113 196.100 163.306 1.00 52.78 459 CYS B O 1
ATOM 6904 N N . GLU B 1 445 ? 106.859 194.190 164.520 1.00 51.97 460 GLU B N 1
ATOM 6905 C CA . GLU B 1 445 ? 108.276 193.931 164.780 1.00 53.43 460 GLU B CA 1
ATOM 6906 C C . GLU B 1 445 ? 109.054 193.552 163.526 1.00 60.89 460 GLU B C 1
ATOM 6907 O O . GLU B 1 445 ? 110.106 194.145 163.269 1.00 61.82 460 GLU B O 1
ATOM 6913 N N . GLU B 1 446 ? 108.549 192.557 162.763 1.00 58.12 461 GLU B N 1
ATOM 6914 C CA . GLU B 1 446 ? 109.168 192.033 161.534 1.00 58.57 461 GLU B CA 1
ATOM 6915 C C . GLU B 1 446 ? 109.277 193.090 160.425 1.00 62.20 461 GLU B C 1
ATOM 6916 O O . GLU B 1 446 ? 110.279 193.114 159.708 1.00 62.70 461 GLU B O 1
ATOM 6922 N N . ALA B 1 447 ? 108.243 193.937 160.273 1.00 56.90 462 ALA B N 1
ATOM 6923 C CA . ALA B 1 447 ? 108.175 194.962 159.236 1.00 56.13 462 ALA B CA 1
ATOM 6924 C C . ALA B 1 447 ? 108.568 196.379 159.697 1.00 60.42 462 ALA B C 1
ATOM 6925 O O . ALA B 1 447 ? 108.337 197.348 158.963 1.00 60.47 462 ALA B O 1
ATOM 6927 N N . ASP B 1 448 ? 109.197 196.485 160.895 1.00 57.59 463 ASP B N 1
ATOM 6928 C CA . ASP B 1 448 ? 109.692 197.721 161.525 1.00 57.43 463 ASP B CA 1
ATOM 6929 C C . ASP B 1 448 ? 108.731 198.912 161.362 1.00 58.46 463 ASP B C 1
ATOM 6930 O O . ASP B 1 448 ? 109.088 199.955 160.795 1.00 57.37 463 ASP B O 1
ATOM 6935 N N . ILE B 1 449 ? 107.489 198.728 161.840 1.00 52.67 464 ILE B N 1
ATOM 6936 C CA . ILE B 1 449 ? 106.436 199.744 161.770 1.00 50.59 464 ILE B CA 1
ATOM 6937 C C . ILE B 1 449 ? 106.699 200.950 162.712 1.00 49.68 464 ILE B C 1
ATOM 6938 O O . ILE B 1 449 ? 106.213 202.046 162.445 1.00 49.54 464 ILE B O 1
ATOM 6943 N N . GLY B 1 450 ? 107.512 200.747 163.746 1.00 43.41 465 GLY B N 1
ATOM 6944 C CA . GLY B 1 450 ? 107.806 201.764 164.757 1.00 42.72 465 GLY B CA 1
ATOM 6945 C C . GLY B 1 450 ? 106.631 201.979 165.709 1.00 43.76 465 GLY B C 1
ATOM 6946 O O . GLY B 1 450 ? 106.402 203.092 166.205 1.00 42.14 465 GLY B O 1
ATOM 6947 N N . MET B 1 451 ? 105.849 200.910 165.920 1.00 38.30 466 MET B N 1
ATOM 6948 C CA . MET B 1 451 ? 104.666 200.874 166.785 1.00 37.95 466 MET B CA 1
ATOM 6949 C C . MET B 1 451 ? 105.085 200.973 168.249 1.00 40.53 466 MET B C 1
ATOM 6950 O O . MET B 1 451 ? 106.128 200.434 168.626 1.00 38.91 466 MET B O 1
ATOM 6955 N N . LYS B 1 452 ? 104.239 201.637 169.070 1.00 38.27 467 LYS B N 1
ATOM 6956 C CA . LYS B 1 452 ? 104.328 201.706 170.544 1.00 37.02 467 LYS B CA 1
ATOM 6957 C C . LYS B 1 452 ? 102.944 201.352 171.092 1.00 38.30 467 LYS B C 1
ATOM 6958 O O . LYS B 1 452 ? 101.925 201.824 170.571 1.00 35.64 467 LYS B O 1
ATOM 6964 N N . GLN B 1 453 ? 102.902 200.473 172.092 1.00 34.33 468 GLN B N 1
ATOM 6965 C CA . GLN B 1 453 ? 101.618 200.107 172.694 1.00 33.84 468 GLN B CA 1
ATOM 6966 C C . GLN B 1 453 ? 101.164 201.175 173.670 1.00 35.08 468 GLN B C 1
ATOM 6967 O O . GLN B 1 453 ? 101.994 201.785 174.341 1.00 32.78 468 GLN B O 1
ATOM 6973 N N . TYR B 1 454 ? 99.845 201.387 173.735 1.00 32.02 469 TYR B N 1
ATOM 6974 C CA . TYR B 1 454 ? 99.140 202.217 174.718 1.00 31.87 469 TYR B CA 1
ATOM 6975 C C . TYR B 1 454 ? 98.406 201.187 175.602 1.00 35.90 469 TYR B C 1
ATOM 6976 O O . TYR B 1 454 ? 98.021 200.126 175.089 1.00 35.13 469 TYR B O 1
ATOM 6985 N N . LEU B 1 455 ? 98.262 201.459 176.922 1.00 32.31 470 LEU B N 1
ATOM 6986 C CA . LEU B 1 455 ? 97.650 200.539 177.908 1.00 32.01 470 LEU B CA 1
ATOM 6987 C C . LEU B 1 455 ? 98.366 199.183 177.849 1.00 36.68 470 LEU B C 1
ATOM 6988 O O . LEU B 1 455 ? 97.728 198.131 177.820 1.00 37.32 470 LEU B O 1
ATOM 6993 N N . ALA B 1 456 ? 99.696 199.230 177.779 1.00 34.28 471 ALA B N 1
ATOM 6994 C CA . ALA B 1 456 ? 100.582 198.079 177.634 1.00 35.96 471 ALA B CA 1
ATOM 6995 C C . ALA B 1 456 ? 100.559 197.135 178.842 1.00 42.51 471 ALA B C 1
ATOM 6996 O O . ALA B 1 456 ? 100.312 197.566 179.977 1.00 41.69 471 ALA B O 1
ATOM 6998 N N . HIS B 1 457 ? 100.807 195.846 178.591 1.00 41.57 472 HIS B N 1
ATOM 6999 C CA . HIS B 1 457 ? 100.822 194.817 179.635 1.00 43.19 472 HIS B CA 1
ATOM 7000 C C . HIS B 1 457 ? 102.046 193.888 179.542 1.00 46.32 472 HIS B C 1
ATOM 7001 O O . HIS B 1 457 ? 101.907 192.662 179.496 1.00 46.88 472 HIS B O 1
ATOM 7008 N N . TYR B 1 458 ? 103.247 194.475 179.555 1.00 40.26 473 TYR B N 1
ATOM 7009 C CA . TYR B 1 458 ? 104.478 193.682 179.548 1.00 38.31 473 TYR B CA 1
ATOM 7010 C C . TYR B 1 458 ? 104.706 193.031 180.913 1.00 42.32 473 TYR B C 1
ATOM 7011 O O . TYR B 1 458 ? 104.334 193.594 181.943 1.00 40.18 473 TYR B O 1
ATOM 7020 N N . THR B 1 459 ? 105.251 191.815 180.908 1.00 41.18 474 THR B N 1
ATOM 7021 C CA . THR B 1 459 ? 105.462 191.007 182.116 1.00 41.89 474 THR B CA 1
ATOM 7022 C C . THR B 1 459 ? 106.898 191.040 182.656 1.00 45.99 474 THR B C 1
ATOM 7023 O O . THR B 1 459 ? 107.125 190.655 183.806 1.00 47.19 474 THR B O 1
ATOM 7027 N N . THR B 1 460 ? 107.866 191.477 181.835 1.00 41.20 475 THR B N 1
ATOM 7028 C CA . THR B 1 460 ? 109.276 191.546 182.246 1.00 40.29 475 THR B CA 1
ATOM 7029 C C . THR B 1 460 ? 109.788 192.980 182.126 1.00 41.86 475 THR B C 1
ATOM 7030 O O . THR B 1 460 ? 109.305 193.739 181.285 1.00 40.44 475 THR B O 1
ATOM 7034 N N . GLN B 1 461 ? 110.790 193.333 182.944 1.00 39.15 476 GLN B N 1
ATOM 7035 C CA . GLN B 1 461 ? 111.423 194.647 182.917 1.00 38.69 476 GLN B CA 1
ATOM 7036 C C . GLN B 1 461 ? 112.161 194.882 181.592 1.00 42.04 476 GLN B C 1
ATOM 7037 O O . GLN B 1 461 ? 112.130 196.001 181.090 1.00 40.63 476 GLN B O 1
ATOM 7043 N N . GLU B 1 462 ? 112.776 193.820 181.005 1.00 40.05 477 GLU B N 1
ATOM 7044 C CA . GLU B 1 462 ? 113.456 193.907 179.708 1.00 40.48 477 GLU B CA 1
ATOM 7045 C C . GLU B 1 462 ? 112.505 194.364 178.599 1.00 43.45 477 GLU B C 1
ATOM 7046 O O . GLU B 1 462 ? 112.903 195.200 177.798 1.00 44.01 477 GLU B O 1
ATOM 7052 N N . GLN B 1 463 ? 111.243 193.852 178.564 1.00 39.11 478 GLN B N 1
ATOM 7053 C CA . GLN B 1 463 ? 110.240 194.289 177.578 1.00 38.22 478 GLN B CA 1
ATOM 7054 C C . GLN B 1 463 ? 109.869 195.767 177.804 1.00 40.70 478 GLN B C 1
ATOM 7055 O O . GLN B 1 463 ? 109.678 196.498 176.830 1.00 39.41 478 GLN B O 1
ATOM 7061 N N . TRP B 1 464 ? 109.762 196.195 179.097 1.00 36.89 479 TRP B N 1
ATOM 7062 C CA . TRP B 1 464 ? 109.447 197.575 179.478 1.00 36.45 479 TRP B CA 1
ATOM 7063 C C . TRP B 1 464 ? 110.593 198.510 179.090 1.00 41.08 479 TRP B C 1
ATOM 7064 O O . TRP B 1 464 ? 110.332 199.594 178.588 1.00 41.43 479 TRP B O 1
ATOM 7075 N N . LYS B 1 465 ? 111.858 198.071 179.268 1.00 38.69 480 LYS B N 1
ATOM 7076 C CA . LYS B 1 465 ? 113.050 198.841 178.870 1.00 38.96 480 LYS B CA 1
ATOM 7077 C C . LYS B 1 465 ? 113.010 199.168 177.358 1.00 41.29 480 LYS B C 1
ATOM 7078 O O . LYS B 1 465 ? 113.254 200.310 176.971 1.00 41.52 480 LYS B O 1
ATOM 7084 N N . THR B 1 466 ? 112.643 198.176 176.526 1.00 37.44 481 THR B N 1
ATOM 7085 C CA . THR B 1 466 ? 112.515 198.320 175.070 1.00 36.96 481 THR B CA 1
ATOM 7086 C C . THR B 1 466 ? 111.355 199.277 174.738 1.00 40.76 481 THR B C 1
ATOM 7087 O O . THR B 1 466 ? 111.502 200.139 173.877 1.00 40.41 481 THR B O 1
ATOM 7091 N N . HIS B 1 467 ? 110.202 199.114 175.425 1.00 36.27 482 HIS B N 1
ATOM 7092 C CA . HIS B 1 467 ? 109.027 199.963 175.260 1.00 34.55 482 HIS B CA 1
ATOM 7093 C C . HIS B 1 467 ? 109.402 201.432 175.535 1.00 37.61 482 HIS B C 1
ATOM 7094 O O . HIS B 1 467 ? 109.152 202.297 174.699 1.00 38.76 482 HIS B O 1
ATOM 7101 N N . PHE B 1 468 ? 110.019 201.704 176.678 1.00 33.31 483 PHE B N 1
ATOM 7102 C CA . PHE B 1 468 ? 110.397 203.068 177.041 1.00 33.60 483 PHE B CA 1
ATOM 7103 C C . PHE B 1 468 ? 111.520 203.646 176.150 1.00 40.84 483 PHE B C 1
ATOM 7104 O O . PHE B 1 468 ? 111.514 204.845 175.866 1.00 39.75 483 PHE B O 1
ATOM 7112 N N . GLY B 1 469 ? 112.440 202.777 175.716 1.00 40.61 484 GLY B N 1
ATOM 7113 C CA . GLY B 1 469 ? 113.560 203.125 174.846 1.00 40.91 484 GLY B CA 1
ATOM 7114 C C . GLY B 1 469 ? 114.454 204.181 175.457 1.00 44.56 484 GLY B C 1
ATOM 7115 O O . GLY B 1 469 ? 114.947 204.005 176.577 1.00 43.00 484 GLY B O 1
ATOM 7116 N N . ALA B 1 470 ? 114.583 205.325 174.752 1.00 42.33 485 ALA B N 1
ATOM 7117 C CA . ALA B 1 470 ? 115.397 206.487 175.146 1.00 42.49 485 ALA B CA 1
ATOM 7118 C C . ALA B 1 470 ? 114.846 207.178 176.403 1.00 47.55 485 ALA B C 1
ATOM 7119 O O . ALA B 1 470 ? 115.565 207.929 177.071 1.00 47.02 485 ALA B O 1
ATOM 7121 N N . ARG B 1 471 ? 113.579 206.890 176.742 1.00 44.18 486 ARG B N 1
ATOM 7122 C CA . ARG B 1 471 ? 112.925 207.457 177.917 1.00 43.18 486 ARG B CA 1
ATOM 7123 C C . ARG B 1 471 ? 113.017 206.538 179.151 1.00 42.75 486 ARG B C 1
ATOM 7124 O O . ARG B 1 471 ? 112.512 206.901 180.215 1.00 40.53 486 ARG B O 1
ATOM 7132 N N . TRP B 1 472 ? 113.689 205.377 179.031 1.00 38.42 487 TRP B N 1
ATOM 7133 C CA . TRP B 1 472 ? 113.788 204.453 180.151 1.00 38.27 487 TRP B CA 1
ATOM 7134 C C . TRP B 1 472 ? 114.536 205.040 181.338 1.00 42.39 487 TRP B C 1
ATOM 7135 O O . TRP B 1 472 ? 114.021 204.990 182.452 1.00 41.56 487 TRP B O 1
ATOM 7146 N N . GLU B 1 473 ? 115.721 205.628 181.096 1.00 40.12 488 GLU B N 1
ATOM 7147 C CA . GLU B 1 473 ? 116.587 206.203 182.132 1.00 39.74 488 GLU B CA 1
ATOM 7148 C C . GLU B 1 473 ? 115.849 207.218 182.998 1.00 40.61 488 GLU B C 1
ATOM 7149 O O . GLU B 1 473 ? 115.983 207.184 184.212 1.00 40.52 488 GLU B O 1
ATOM 7155 N N . THR B 1 474 ? 115.060 208.105 182.377 1.00 35.63 489 THR B N 1
ATOM 7156 C CA . THR B 1 474 ? 114.259 209.078 183.097 1.00 34.29 489 THR B CA 1
ATOM 7157 C C . THR B 1 474 ? 113.217 208.346 183.972 1.00 35.94 489 THR B C 1
ATOM 7158 O O . THR B 1 474 ? 113.065 208.698 185.134 1.00 34.10 489 THR B O 1
ATOM 7162 N N . PHE B 1 475 ? 112.527 207.331 183.412 1.00 33.48 490 PHE B N 1
ATOM 7163 C CA . PHE B 1 475 ? 111.495 206.568 184.126 1.00 33.57 490 PHE B CA 1
ATOM 7164 C C . PHE B 1 475 ? 112.074 205.871 185.357 1.00 38.47 490 PHE B C 1
ATOM 7165 O O . PHE B 1 475 ? 111.496 205.979 186.442 1.00 37.96 490 PHE B O 1
ATOM 7173 N N . GLU B 1 476 ? 113.254 205.223 185.197 1.00 35.99 491 GLU B N 1
ATOM 7174 C CA . GLU B 1 476 ? 113.946 204.520 186.280 1.00 36.21 491 GLU B CA 1
ATOM 7175 C C . GLU B 1 476 ? 114.498 205.464 187.345 1.00 38.61 491 GLU B C 1
ATOM 7176 O O . GLU B 1 476 ? 114.403 205.168 188.539 1.00 38.96 491 GLU B O 1
ATOM 7182 N N . ARG B 1 477 ? 115.015 206.621 186.929 1.00 35.43 492 ARG B N 1
ATOM 7183 C CA . ARG B 1 477 ? 115.521 207.650 187.849 1.00 35.67 492 ARG B CA 1
ATOM 7184 C C . ARG B 1 477 ? 114.360 208.170 188.727 1.00 37.83 492 ARG B C 1
ATOM 7185 O O . ARG B 1 477 ? 114.476 208.211 189.946 1.00 36.50 492 ARG B O 1
ATOM 7193 N N . ARG B 1 478 ? 113.234 208.522 188.095 1.00 34.67 493 ARG B N 1
ATOM 7194 C CA . ARG B 1 478 ? 112.021 208.973 188.797 1.00 33.80 493 ARG B CA 1
ATOM 7195 C C . ARG B 1 478 ? 111.520 207.900 189.784 1.00 36.07 493 ARG B C 1
ATOM 7196 O O . ARG B 1 478 ? 111.173 208.229 190.915 1.00 36.24 493 ARG B O 1
ATOM 7204 N N . LYS B 1 479 ? 111.601 206.615 189.397 1.00 33.14 494 LYS B N 1
ATOM 7205 C CA . LYS B 1 479 ? 111.195 205.499 190.252 1.00 34.29 494 LYS B CA 1
ATOM 7206 C C . LYS B 1 479 ? 112.015 205.453 191.542 1.00 40.87 494 LYS B C 1
ATOM 7207 O O . LYS B 1 479 ? 111.435 205.276 192.625 1.00 37.41 494 LYS B O 1
ATOM 7213 N N . HIS B 1 480 ? 113.360 205.627 191.424 1.00 40.62 495 HIS B N 1
ATOM 7214 C CA . HIS B 1 480 ? 114.239 205.638 192.593 1.00 42.40 495 HIS B CA 1
ATOM 7215 C C . HIS B 1 480 ? 113.938 206.822 193.492 1.00 42.25 495 HIS B C 1
ATOM 7216 O O . HIS B 1 480 ? 114.010 206.684 194.707 1.00 43.61 495 HIS B O 1
ATOM 7223 N N . ARG B 1 481 ? 113.616 207.987 192.908 1.00 36.23 496 ARG B N 1
ATOM 7224 C CA . ARG B 1 481 ? 113.272 209.170 193.688 1.00 35.54 496 ARG B CA 1
ATOM 7225 C C . ARG B 1 481 ? 111.944 208.988 194.441 1.00 37.50 496 ARG B C 1
ATOM 7226 O O . ARG B 1 481 ? 111.858 209.360 195.608 1.00 36.49 496 ARG B O 1
ATOM 7234 N N . TYR B 1 482 ? 110.901 208.493 193.742 1.00 33.38 497 TYR B N 1
ATOM 7235 C CA . TYR B 1 482 ? 109.532 208.474 194.277 1.00 32.58 497 TYR B CA 1
ATOM 7236 C C . TYR B 1 482 ? 109.014 207.204 194.883 1.00 34.83 497 TYR B C 1
ATOM 7237 O O . TYR B 1 482 ? 108.173 207.272 195.765 1.00 35.13 497 TYR B O 1
ATOM 7246 N N . ASP B 1 483 ? 109.490 206.055 194.430 1.00 31.14 498 ASP B N 1
ATOM 7247 C CA . ASP B 1 483 ? 109.072 204.780 194.995 1.00 30.70 498 ASP B CA 1
ATOM 7248 C C . ASP B 1 483 ? 110.293 203.841 195.021 1.00 35.74 498 ASP B C 1
ATOM 7249 O O . ASP B 1 483 ? 110.306 202.873 194.275 1.00 34.43 498 ASP B O 1
ATOM 7254 N N . PRO B 1 484 ? 111.336 204.126 195.852 1.00 35.00 499 PRO B N 1
ATOM 7255 C CA . PRO B 1 484 ? 112.554 203.284 195.844 1.00 35.56 499 PRO B CA 1
ATOM 7256 C C . PRO B 1 484 ? 112.384 201.808 196.170 1.00 40.85 499 PRO B C 1
ATOM 7257 O O . PRO B 1 484 ? 113.149 200.988 195.653 1.00 40.36 499 PRO B O 1
ATOM 7261 N N . LEU B 1 485 ? 111.391 201.456 197.021 1.00 36.49 500 LEU B N 1
ATOM 7262 C CA . LEU B 1 485 ? 111.155 200.063 197.390 1.00 35.73 500 LEU B CA 1
ATOM 7263 C C . LEU B 1 485 ? 110.258 199.322 196.416 1.00 38.30 500 LEU B C 1
ATOM 7264 O O . LEU B 1 485 ? 110.012 198.139 196.618 1.00 37.94 500 LEU B O 1
ATOM 7269 N N . ALA B 1 486 ? 109.783 199.997 195.356 1.00 34.05 501 ALA B N 1
ATOM 7270 C CA . ALA B 1 486 ? 108.864 199.435 194.352 1.00 33.70 501 ALA B CA 1
ATOM 7271 C C . ALA B 1 486 ? 107.603 198.842 195.019 1.00 36.38 501 ALA B C 1
ATOM 7272 O O . ALA B 1 486 ? 107.224 197.687 194.787 1.00 35.65 501 ALA B O 1
ATOM 7274 N N . ILE B 1 487 ? 106.968 199.659 195.868 1.00 33.13 502 ILE B N 1
ATOM 7275 C CA . ILE B 1 487 ? 105.729 199.317 196.585 1.00 31.98 502 ILE B CA 1
ATOM 7276 C C . ILE B 1 487 ? 104.511 199.452 195.671 1.00 34.95 502 ILE B C 1
ATOM 7277 O O . ILE B 1 487 ? 103.611 198.601 195.691 1.00 33.60 502 ILE B O 1
ATOM 7282 N N . LEU B 1 488 ? 104.472 200.550 194.888 1.00 30.82 503 LEU B N 1
ATOM 7283 C CA . LEU B 1 488 ? 103.311 200.957 194.108 1.00 29.83 503 LEU B CA 1
ATOM 7284 C C . LEU B 1 488 ? 103.043 200.292 192.784 1.00 34.82 503 LEU B C 1
ATOM 7285 O O . LEU B 1 488 ? 103.963 200.057 192.006 1.00 34.23 503 LEU B O 1
ATOM 7290 N N . ALA B 1 489 ? 101.732 200.049 192.512 1.00 31.65 504 ALA B N 1
ATOM 7291 C CA . ALA B 1 489 ? 101.195 199.485 191.272 1.00 30.65 504 ALA B CA 1
ATOM 7292 C C . ALA B 1 489 ? 102.028 198.272 190.778 1.00 34.15 504 ALA B C 1
ATOM 7293 O O . ALA B 1 489 ? 102.583 198.340 189.682 1.00 33.14 504 ALA B O 1
ATOM 7295 N N . PRO B 1 490 ? 102.152 197.180 191.588 1.00 30.80 505 PRO B N 1
ATOM 7296 C CA . PRO B 1 490 ? 102.940 196.007 191.147 1.00 30.39 505 PRO B CA 1
ATOM 7297 C C . PRO B 1 490 ? 102.395 195.311 189.898 1.00 32.97 505 PRO B C 1
ATOM 7298 O O . PRO B 1 490 ? 103.161 194.678 189.172 1.00 31.10 505 PRO B O 1
ATOM 7302 N N . GLY B 1 491 ? 101.087 195.456 189.650 1.00 30.18 506 GLY B N 1
ATOM 7303 C CA . GLY B 1 491 ? 100.413 194.883 188.487 1.00 29.66 506 GLY B CA 1
ATOM 7304 C C . GLY B 1 491 ? 100.907 195.397 187.145 1.00 33.79 506 GLY B C 1
ATOM 7305 O O . GLY B 1 491 ? 100.650 194.772 186.114 1.00 32.74 506 GLY B O 1
ATOM 7306 N N . GLN B 1 492 ? 101.616 196.547 187.134 1.00 30.82 507 GLN B N 1
ATOM 7307 C CA . GLN B 1 492 ? 102.233 197.059 185.902 1.00 30.00 507 GLN B CA 1
ATOM 7308 C C . GLN B 1 492 ? 103.425 196.140 185.485 1.00 35.43 507 GLN B C 1
ATOM 7309 O O . GLN B 1 492 ? 103.719 196.027 184.295 1.00 34.61 507 GLN B O 1
ATOM 7315 N N . ARG B 1 493 ? 104.021 195.414 186.463 1.00 32.17 508 ARG B N 1
ATOM 7316 C CA . ARG B 1 493 ? 105.127 194.446 186.277 1.00 32.66 508 ARG B CA 1
ATOM 7317 C C . ARG B 1 493 ? 106.409 195.083 185.707 1.00 37.87 508 ARG B C 1
ATOM 7318 O O . ARG B 1 493 ? 107.139 194.448 184.934 1.00 37.73 508 ARG B O 1
ATOM 7326 N N . ILE B 1 494 ? 106.692 196.333 186.113 1.00 34.24 509 ILE B N 1
ATOM 7327 C CA . ILE B 1 494 ? 107.877 197.065 185.643 1.00 32.72 509 ILE B CA 1
ATOM 7328 C C . ILE B 1 494 ? 109.026 196.884 186.622 1.00 38.58 509 ILE B C 1
ATOM 7329 O O . ILE B 1 494 ? 110.161 196.646 186.208 1.00 39.80 509 ILE B O 1
ATOM 7334 N N . PHE B 1 495 ? 108.736 197.033 187.910 1.00 35.48 510 PHE B N 1
ATOM 7335 C CA . PHE B 1 495 ? 109.723 196.935 188.981 1.00 35.89 510 PHE B CA 1
ATOM 7336 C C . PHE B 1 495 ? 109.222 195.983 190.068 1.00 43.62 510 PHE B C 1
ATOM 7337 O O . PHE B 1 495 ? 108.314 196.339 190.829 1.00 43.27 510 PHE B O 1
ATOM 7345 N N . PRO B 1 496 ? 109.821 194.777 190.173 1.00 42.73 511 PRO B N 1
ATOM 7346 C CA . PRO B 1 496 ? 109.445 193.868 191.266 1.00 42.86 511 PRO B CA 1
ATOM 7347 C C . PRO B 1 496 ? 109.800 194.472 192.620 1.00 46.06 511 PRO B C 1
ATOM 7348 O O . PRO B 1 496 ? 110.735 195.268 192.716 1.00 44.96 511 PRO B O 1
ATOM 7352 N N . LYS B 1 497 ? 109.061 194.092 193.669 1.00 43.50 512 LYS B N 1
ATOM 7353 C CA . LYS B 1 497 ? 109.385 194.489 195.038 1.00 44.10 512 LYS B CA 1
ATOM 7354 C C . LYS B 1 497 ? 110.651 193.657 195.405 1.00 55.25 512 LYS B C 1
ATOM 7355 O O . LYS B 1 497 ? 110.614 192.430 195.253 1.00 55.38 512 LYS B O 1
ATOM 7361 N N . ALA B 1 498 ? 111.771 194.253 195.850 1.00 57.78 513 ALA B N 1
ATOM 7362 C CA . ALA B 1 498 ? 112.140 195.661 196.042 1.00 59.79 513 ALA B CA 1
ATOM 7363 C C . ALA B 1 498 ? 113.485 195.765 195.271 1.00 68.23 513 ALA B C 1
ATOM 7364 O O . ALA B 1 498 ? 114.544 196.020 195.853 1.00 68.72 513 ALA B O 1
ATOM 7366 N N . SER B 1 499 ? 113.406 195.495 193.948 1.00 66.71 514 SER B N 1
ATOM 7367 C CA . SER B 1 499 ? 114.460 195.345 192.940 1.00 67.25 514 SER B CA 1
ATOM 7368 C C . SER B 1 499 ? 115.382 196.518 192.601 1.00 73.16 514 SER B C 1
ATOM 7369 O O . SER B 1 499 ? 116.487 196.263 192.107 1.00 73.60 514 SER B O 1
ATOM 7372 N N . LEU B 1 500 ? 114.922 197.779 192.768 1.00 69.72 515 LEU B N 1
ATOM 7373 C CA . LEU B 1 500 ? 115.697 198.979 192.399 1.00 79.72 515 LEU B CA 1
ATOM 7374 C C . LEU B 1 500 ? 117.166 199.015 192.815 1.00 106.41 515 LEU B C 1
ATOM 7375 O O . LEU B 1 500 ? 118.029 198.845 191.954 1.00 66.25 515 LEU B O 1
#